Protein 4TR9 (pdb70)

Organism: Plasmodium falciparum (isolate 3D7) (NCBI:txid36329)

CATH classification: 3.20.20.70

Nearest PDB structures (foldseek):
  4tr9-assembly1_B  TM=1.002E+00  e=2.746E-67  Plasmodium falciparum 3D7
  5tkl-assembly1_A  TM=9.880E-01  e=1.900E-52  Toxoplasma gondii
  3kx6-assembly1_B  TM=9.962E-01  e=9.105E-51  Babesia bovis
  3kx6-assembly1_C  TM=9.950E-01  e=6.477E-50  Babesia bovis
  3kx6-assembly1_D  TM=9.933E-01  e=1.117E-49  Babesia bovis

B-factor: mean 52.91, std 16.56, range [21.65, 172.97]

Structure (mmCIF, N/CA/C/O backbone):
data_4TR9
#
_entry.id   4TR9
#
_cell.length_a   69.896
_cell.length_b   139.557
_cell.length_c   142.099
_cell.angle_alpha   90.00
_cell.angle_beta   90.00
_cell.angle_gamma   90.00
#
_symmetry.space_group_name_H-M   'P 21 21 21'
#
loop_
_entity.id
_entity.type
_entity.pdbx_description
1 polymer 'Fructose-bisphosphate aldolase'
2 polymer ALA-ALA-SER-LEU-TYR-GLU-LYS-LYS-ALA-ALA
3 polymer ALA-ALA-ALA-SER-LEU-TYR-GLU-LYS-LYS-ALA-ALA
4 polymer ASP-TRP-ASN
5 non-polymer "N'-[(E)-(2,4-dichlorophenyl)methylidene]-3,4-dihydroxybenzohydrazide"
6 water water
#
loop_
_atom_site.group_PDB
_atom_site.id
_atom_site.type_symbol
_atom_site.label_atom_id
_atom_site.label_alt_id
_atom_site.label_comp_id
_atom_site.label_asym_id
_atom_site.label_entity_id
_atom_site.label_seq_id
_atom_site.pdbx_PDB_ins_code
_atom_site.Cartn_x
_atom_site.Cartn_y
_atom_site.Cartn_z
_atom_site.occupancy
_atom_site.B_iso_or_equiv
_atom_site.auth_seq_id
_atom_site.auth_comp_id
_atom_site.auth_asym_id
_atom_site.auth_atom_id
_atom_site.pdbx_PDB_model_num
ATOM 1 N N . GLU A 1 6 ? 33.241 -1.968 38.963 1.00 63.44 5 GLU A N 1
ATOM 2 C CA . GLU A 1 6 ? 31.864 -2.181 38.535 1.00 64.49 5 GLU A CA 1
ATOM 3 C C . GLU A 1 6 ? 30.897 -1.811 39.657 1.00 64.22 5 GLU A C 1
ATOM 4 O O . GLU A 1 6 ? 31.195 -2.014 40.834 1.00 63.78 5 GLU A O 1
ATOM 10 N N . TYR A 1 7 ? 29.739 -1.270 39.286 1.00 60.46 6 TYR A N 1
ATOM 11 C CA . TYR A 1 7 ? 28.800 -0.714 40.258 1.00 59.25 6 TYR A CA 1
ATOM 12 C C . TYR A 1 7 ? 28.149 -1.778 41.147 1.00 60.13 6 TYR A C 1
ATOM 13 O O . TYR A 1 7 ? 27.639 -1.463 42.223 1.00 65.83 6 TYR A O 1
ATOM 22 N N . MET A 1 8 ? 28.166 -3.027 40.687 1.00 65.72 7 MET A N 1
ATOM 23 C CA . MET A 1 8 ? 27.666 -4.171 41.458 1.00 60.07 7 MET A CA 1
ATOM 24 C C . MET A 1 8 ? 26.179 -4.083 41.811 1.00 53.22 7 MET A C 1
ATOM 25 O O . MET A 1 8 ? 25.392 -4.930 41.389 1.00 50.76 7 MET A O 1
ATOM 30 N N . 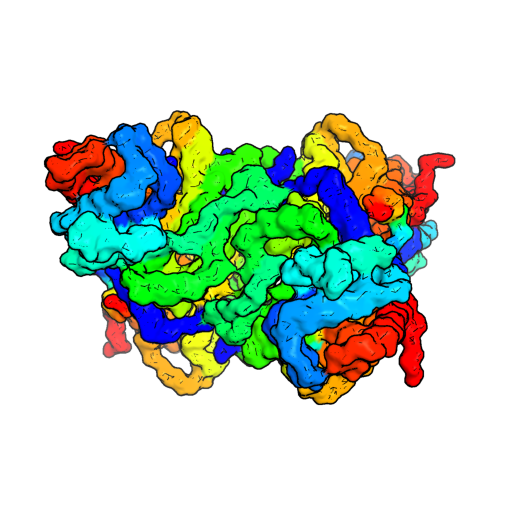ASN A 1 9 ? 25.791 -3.072 42.585 1.00 58.99 8 ASN A N 1
ATOM 31 C CA . ASN A 1 9 ? 24.394 -2.933 42.992 1.00 57.78 8 ASN A CA 1
ATOM 32 C C . ASN A 1 9 ? 23.507 -2.453 41.846 1.00 56.55 8 ASN A C 1
ATOM 33 O O . ASN A 1 9 ? 22.881 -1.395 41.923 1.00 53.95 8 ASN A O 1
ATOM 38 N N . ALA A 1 10 ? 23.463 -3.250 40.785 1.00 58.94 9 ALA A N 1
ATOM 39 C CA . ALA A 1 10 ? 22.648 -2.964 39.614 1.00 50.52 9 ALA A CA 1
ATOM 40 C C . ALA A 1 10 ? 22.546 -4.230 38.779 1.00 44.73 9 ALA A C 1
ATOM 41 O O . ALA A 1 10 ? 23.506 -4.997 38.705 1.00 46.36 9 ALA A O 1
ATOM 43 N N . PRO A 1 11 ? 21.376 -4.462 38.161 1.00 43.90 10 PRO A N 1
ATOM 44 C CA . PRO A 1 11 ? 21.150 -5.639 37.314 1.00 44.15 10 PRO A CA 1
ATOM 45 C C . PRO A 1 11 ? 22.243 -5.816 36.262 1.00 46.37 10 PRO A C 1
ATOM 46 O O . PRO A 1 11 ? 22.480 -4.911 35.461 1.00 51.69 10 PRO A O 1
ATOM 50 N N . LYS A 1 12 ? 22.899 -6.972 36.280 1.00 51.27 11 LYS A N 1
ATOM 51 C CA A LYS A 1 12 ? 24.008 -7.249 35.375 0.55 53.15 11 LYS A CA 1
ATOM 52 C CA B LYS A 1 12 ? 24.007 -7.241 35.370 0.45 53.11 11 LYS A CA 1
ATOM 53 C C . LYS A 1 12 ? 23.555 -7.261 33.915 1.00 53.52 11 LYS A C 1
ATOM 54 O O . LYS A 1 12 ? 22.396 -7.549 33.616 1.00 49.40 11 LYS A O 1
ATOM 65 N N . LYS A 1 13 ? 24.479 -6.948 33.013 1.00 55.82 12 LYS A N 1
ATOM 66 C CA . LYS A 1 13 ? 24.178 -6.893 31.587 1.00 49.52 12 LYS A CA 1
ATOM 67 C C . LYS A 1 13 ? 23.933 -8.274 30.988 1.00 47.45 12 LYS A C 1
ATOM 68 O O . LYS A 1 13 ? 24.374 -9.290 31.526 1.00 44.72 12 LYS A O 1
ATOM 74 N N . LEU A 1 14 ? 23.220 -8.292 29.867 1.00 52.88 13 LEU A N 1
ATOM 75 C CA . LEU A 1 14 ? 22.972 -9.516 29.120 1.00 46.71 13 LEU A CA 1
ATOM 76 C C . LEU A 1 14 ? 24.144 -9.796 28.187 1.00 45.50 13 LEU A C 1
ATOM 77 O O . LEU A 1 14 ? 24.809 -8.863 27.733 1.00 55.47 13 LEU A O 1
ATOM 82 N N . PRO A 1 15 ? 24.412 -11.082 27.905 1.00 46.92 14 PRO A N 1
ATOM 83 C CA . PRO A 1 15 ? 25.450 -11.440 26.931 1.00 52.21 14 PRO A CA 1
ATOM 84 C C . PRO A 1 15 ? 25.180 -10.808 25.567 1.00 53.13 14 PRO A C 1
ATOM 85 O O . PRO A 1 15 ? 24.028 -10.753 25.138 1.00 50.22 14 PRO A O 1
ATOM 89 N N . ALA A 1 16 ? 26.237 -10.335 24.911 1.00 51.27 15 ALA A N 1
ATOM 90 C CA . ALA A 1 16 ? 26.119 -9.561 23.677 1.00 53.72 15 ALA A CA 1
ATOM 91 C C . ALA A 1 16 ? 25.320 -10.283 22.596 1.00 54.26 15 ALA A C 1
ATOM 92 O O . ALA A 1 16 ? 24.459 -9.687 21.953 1.00 54.43 15 ALA A O 1
ATOM 94 N N . ASP A 1 17 ? 25.607 -11.566 22.404 1.00 57.61 16 ASP A N 1
ATOM 95 C CA . ASP A 1 17 ? 24.921 -12.364 21.392 1.00 59.11 16 ASP A CA 1
ATOM 96 C C . ASP A 1 17 ? 23.424 -12.478 21.664 1.00 52.54 16 ASP A C 1
ATOM 97 O O . ASP A 1 17 ? 22.608 -12.339 20.752 1.00 54.47 16 ASP A O 1
ATOM 102 N N . VAL A 1 18 ? 23.071 -12.735 22.919 1.00 56.93 17 VAL A N 1
ATOM 103 C CA . VAL A 1 18 ? 21.673 -12.879 23.305 1.00 54.06 17 VAL A CA 1
ATOM 104 C C . VAL A 1 18 ? 20.917 -11.567 23.135 1.00 47.12 17 VAL A C 1
ATOM 105 O O . VAL A 1 18 ? 19.858 -11.529 22.510 1.00 42.58 17 VAL A O 1
ATOM 109 N N . ALA A 1 19 ? 21.474 -10.492 23.684 1.00 43.33 18 ALA A N 1
ATOM 110 C CA . ALA A 1 19 ? 20.855 -9.173 23.597 1.00 44.98 18 ALA A CA 1
ATOM 111 C C . ALA A 1 19 ? 20.718 -8.709 22.150 1.00 46.90 18 ALA A C 1
ATOM 112 O O . ALA A 1 19 ? 19.791 -7.973 21.810 1.00 44.57 18 ALA A O 1
ATOM 114 N N . GLU A 1 20 ? 21.643 -9.145 21.302 1.00 43.05 19 GLU A N 1
ATOM 115 C CA . GLU A 1 20 ? 21.635 -8.759 19.896 1.00 45.17 19 GLU A CA 1
ATOM 116 C C . GLU A 1 20 ? 20.487 -9.430 19.148 1.00 38.50 19 GLU A C 1
ATOM 117 O O . GLU A 1 20 ? 19.797 -8.792 18.354 1.00 37.98 19 GLU A O 1
ATOM 123 N N . GLU A 1 21 ? 20.285 -10.717 19.412 1.00 47.35 20 GLU A N 1
ATOM 124 C CA . GLU A 1 21 ? 19.220 -11.476 18.767 1.00 47.43 20 GLU A CA 1
ATOM 125 C C . GLU A 1 21 ? 17.843 -10.984 19.202 1.00 45.62 20 GLU A C 1
ATOM 126 O O . GLU A 1 21 ? 16.921 -10.888 18.391 1.00 43.45 20 GLU A O 1
ATOM 132 N N . LEU A 1 22 ? 17.712 -10.674 20.488 1.00 48.05 21 LEU A N 1
ATOM 133 C CA . LEU A 1 22 ? 16.446 -10.214 21.046 1.00 42.87 21 LEU A CA 1
ATOM 134 C C . LEU A 1 22 ? 16.020 -8.877 20.450 1.00 45.60 21 LEU A C 1
ATOM 135 O O . LEU A 1 22 ? 14.833 -8.639 20.224 1.00 43.74 21 LEU A O 1
ATOM 140 N N . ALA A 1 23 ? 16.994 -8.010 20.198 1.00 37.71 22 ALA A N 1
ATOM 141 C CA . ALA A 1 23 ? 16.726 -6.701 19.614 1.00 42.92 22 ALA A CA 1
ATOM 142 C C . ALA A 1 23 ? 16.265 -6.832 18.167 1.00 44.75 22 ALA A C 1
ATOM 143 O O . ALA A 1 23 ? 15.420 -6.066 17.702 1.00 43.72 22 ALA A O 1
ATOM 145 N N . THR A 1 24 ? 16.828 -7.807 17.459 1.00 42.94 23 THR A N 1
ATOM 146 C CA . THR A 1 24 ? 16.468 -8.056 16.068 1.00 41.61 23 THR A CA 1
ATOM 147 C C . THR A 1 24 ? 15.037 -8.569 15.954 1.00 43.93 23 THR A C 1
ATOM 148 O O . THR A 1 24 ? 14.252 -8.070 15.147 1.00 45.30 23 THR A O 1
ATOM 152 N N . THR A 1 25 ? 14.707 -9.565 16.771 1.00 48.49 24 THR A N 1
ATOM 153 C CA . THR A 1 25 ? 13.381 -10.173 16.760 1.00 43.32 24 THR A CA 1
ATOM 154 C C . THR A 1 25 ? 12.301 -9.173 17.165 1.00 38.85 24 THR A C 1
ATOM 155 O O . THR A 1 25 ? 11.216 -9.148 16.583 1.00 39.24 24 THR A O 1
ATOM 159 N N . ALA A 1 26 ? 12.609 -8.347 18.160 1.00 40.11 25 ALA A N 1
ATOM 160 C CA . ALA A 1 26 ? 11.661 -7.358 18.663 1.00 38.09 25 ALA A CA 1
ATOM 161 C C . ALA A 1 26 ? 11.295 -6.327 17.598 1.00 39.77 25 ALA A C 1
ATOM 162 O O . ALA A 1 26 ? 10.124 -5.989 17.429 1.00 39.69 25 ALA A O 1
ATOM 164 N N . GLN A 1 27 ? 12.300 -5.831 16.885 1.00 34.26 26 GLN A N 1
ATOM 165 C CA . GLN A 1 27 ? 12.079 -4.840 15.837 1.00 39.53 26 GLN A CA 1
ATOM 166 C C . GLN A 1 27 ? 11.400 -5.469 14.624 1.00 42.57 26 GLN A C 1
ATOM 167 O O . GLN A 1 27 ? 10.610 -4.823 13.936 1.00 55.22 26 GLN A O 1
ATOM 173 N N . LYS A 1 28 ? 11.708 -6.738 14.377 1.00 48.03 27 LYS A N 1
ATOM 174 C CA . LYS A 1 28 ? 11.164 -7.457 13.231 1.00 45.77 27 LYS A CA 1
ATOM 175 C C . LYS A 1 28 ? 9.682 -7.775 13.422 1.00 42.45 27 LYS A C 1
ATOM 176 O O . LYS A 1 28 ? 8.920 -7.825 12.456 1.00 45.50 27 LYS A O 1
ATOM 182 N N . LEU A 1 29 ? 9.278 -7.982 14.672 1.00 45.52 28 LEU A N 1
ATOM 183 C CA . LEU A 1 29 ? 7.878 -8.244 14.991 1.00 41.15 28 LEU A CA 1
ATOM 184 C C . LEU A 1 29 ? 7.020 -7.000 14.784 1.00 40.58 28 LEU A C 1
ATOM 185 O O . LEU A 1 29 ? 5.820 -7.098 14.528 1.00 36.70 28 LEU A O 1
ATOM 190 N N . VAL A 1 30 ? 7.639 -5.830 14.900 1.00 42.23 29 VAL A N 1
ATOM 191 C CA . VAL A 1 30 ? 6.937 -4.572 14.683 1.00 41.81 29 VAL A CA 1
ATOM 192 C C . VAL A 1 30 ? 7.414 -3.905 13.396 1.00 46.63 29 VAL A C 1
ATOM 193 O O . VAL A 1 30 ? 7.457 -2.677 13.297 1.00 46.13 29 VAL A O 1
ATOM 197 N N . GLN A 1 31 ? 7.768 -4.728 12.412 1.00 53.60 30 GLN A N 1
ATOM 198 C CA . GLN A 1 31 ? 8.212 -4.239 11.110 1.00 49.37 30 GLN A CA 1
ATOM 199 C C . GLN A 1 31 ? 7.110 -3.411 10.455 1.00 49.70 30 GLN A C 1
ATOM 200 O O . GLN A 1 31 ? 5.928 -3.614 10.734 1.00 43.71 30 GLN A O 1
ATOM 206 N N . ALA A 1 32 ? 7.508 -2.481 9.590 1.00 50.95 31 ALA A N 1
ATOM 207 C CA . ALA A 1 32 ? 6.588 -1.522 8.983 1.00 48.10 31 ALA A CA 1
ATOM 208 C C . ALA A 1 32 ? 5.388 -2.185 8.310 1.00 38.28 31 ALA A C 1
ATOM 209 O O . ALA A 1 32 ? 5.539 -2.954 7.361 1.00 44.70 31 ALA A O 1
ATOM 211 N N . GLY A 1 33 ? 4.198 -1.882 8.818 1.00 41.79 32 GLY A N 1
ATOM 212 C CA . GLY A 1 33 ? 2.964 -2.368 8.231 1.00 39.16 32 GLY A CA 1
ATOM 213 C C . GLY A 1 33 ? 2.532 -3.743 8.701 1.00 39.99 32 GLY A C 1
ATOM 214 O O . GLY A 1 33 ? 1.461 -4.221 8.328 1.00 44.18 32 GLY A O 1
ATOM 215 N N . LYS A 1 34 ? 3.357 -4.385 9.521 1.00 42.81 33 LYS A N 1
ATOM 216 C CA A LYS A 1 34 ? 3.047 -5.723 10.008 0.67 43.34 33 LYS A CA 1
ATOM 217 C CA B LYS A 1 34 ? 3.056 -5.725 10.011 0.33 43.31 33 LYS A CA 1
ATOM 218 C C . LYS A 1 34 ? 2.616 -5.705 11.472 1.00 39.64 33 LYS A C 1
ATOM 219 O O . LYS A 1 34 ? 2.915 -4.765 12.208 1.00 39.10 33 LYS A O 1
ATOM 230 N N . GLY A 1 35 ? 1.904 -6.751 11.882 1.00 45.99 34 GLY A N 1
ATOM 231 C CA . GLY A 1 35 ? 1.433 -6.875 13.249 1.00 39.44 34 GLY A CA 1
ATOM 232 C C . GLY A 1 35 ? 1.512 -8.306 13.745 1.00 40.93 34 GLY A C 1
ATOM 233 O O . GLY A 1 35 ? 2.091 -9.168 13.083 1.00 40.36 34 GLY A O 1
ATOM 234 N N . ILE A 1 36 ? 0.924 -8.563 14.909 1.00 36.39 35 ILE A N 1
ATOM 235 C CA . ILE A 1 36 ? 0.970 -9.891 15.511 1.00 34.49 35 ILE A CA 1
ATOM 236 C C . ILE A 1 36 ? -0.417 -10.524 15.590 1.00 34.47 35 ILE A C 1
ATOM 237 O O . ILE A 1 36 ? -1.384 -9.877 15.992 1.00 34.11 35 ILE A O 1
ATOM 242 N N . LEU A 1 37 ? -0.509 -11.790 15.197 1.00 33.80 36 LEU A N 1
ATOM 243 C CA . LEU A 1 37 ? -1.756 -12.540 15.295 1.00 38.49 36 LEU A CA 1
ATOM 244 C C . LEU A 1 37 ? -1.821 -13.321 16.604 1.00 38.62 36 LEU A C 1
ATOM 245 O O . LEU A 1 37 ? -1.000 -14.204 16.851 1.00 36.93 36 LEU A O 1
ATOM 250 N N . ALA A 1 38 ? -2.801 -12.992 17.438 1.00 39.43 37 ALA A N 1
ATOM 251 C CA . ALA A 1 38 ? -2.965 -13.661 18.723 1.00 47.39 37 ALA A CA 1
ATOM 252 C C . ALA A 1 38 ? -3.869 -14.883 18.599 1.00 48.33 37 ALA A C 1
ATOM 253 O O . ALA A 1 38 ? -5.088 -14.780 18.732 1.00 53.59 37 ALA A O 1
ATOM 255 N N . ALA A 1 39 ? -3.264 -16.038 18.345 1.00 44.83 38 ALA A N 1
ATOM 256 C CA . ALA A 1 39 ? -4.014 -17.282 18.218 1.00 51.05 38 ALA A CA 1
ATOM 257 C C . ALA A 1 39 ? -3.606 -18.278 19.298 1.00 53.25 38 ALA A C 1
ATOM 258 O O . ALA A 1 39 ? -3.453 -19.470 19.030 1.00 51.11 38 ALA A O 1
ATOM 260 N N . ASP A 1 40 ? -3.431 -17.781 20.518 1.00 48.18 39 ASP A N 1
ATOM 261 C CA . ASP A 1 40 ? -2.999 -18.617 21.631 1.00 57.29 39 ASP A CA 1
ATOM 262 C C . ASP A 1 40 ? -4.114 -18.837 22.648 1.00 58.58 39 ASP A C 1
ATOM 263 O O . ASP A 1 40 ? -3.888 -18.761 23.855 1.00 62.54 39 ASP A O 1
ATOM 268 N N . GLU A 1 41 ? -5.316 -19.114 22.154 1.00 57.58 40 GLU A N 1
ATOM 269 C CA . GLU A 1 41 ? -6.454 -19.386 23.023 1.00 58.57 40 GLU A CA 1
ATOM 270 C C . GLU A 1 41 ? -6.309 -20.749 23.690 1.00 67.37 40 GLU A C 1
ATOM 271 O O . GLU A 1 41 ? -5.916 -21.723 23.048 1.00 66.31 40 GLU A O 1
ATOM 277 N N . SER A 1 42 ? -6.627 -20.814 24.979 1.00 64.70 41 SER A N 1
ATOM 278 C CA . SER A 1 42 ? -6.574 -22.074 25.711 1.00 66.95 41 SER A CA 1
ATOM 279 C C . SER A 1 42 ? -7.722 -22.985 25.287 1.00 68.45 41 SER A C 1
ATOM 280 O O . SER A 1 42 ? -8.556 -22.603 24.466 1.00 65.24 41 SER A O 1
ATOM 283 N N . THR A 1 43 ? -7.759 -24.188 25.852 1.00 60.75 42 THR A N 1
ATOM 284 C CA . THR A 1 43 ? -8.777 -25.170 25.498 1.00 62.60 42 THR A CA 1
ATOM 285 C C . THR A 1 43 ? -10.181 -24.676 25.839 1.00 69.29 42 THR A C 1
ATOM 286 O O . THR A 1 43 ? -11.097 -24.775 25.023 1.00 68.75 42 THR A O 1
ATOM 290 N N . GLN A 1 44 ? -10.343 -24.140 27.044 1.00 67.26 43 GLN A N 1
ATOM 291 C CA . GLN A 1 44 ? -11.637 -23.628 27.480 1.00 77.31 43 GLN A CA 1
ATOM 292 C C . GLN A 1 44 ? -11.962 -22.297 26.806 1.00 71.80 43 GLN A C 1
ATOM 293 O O . GLN A 1 44 ? -13.125 -21.905 26.717 1.00 73.27 43 GLN A O 1
ATOM 299 N N . THR A 1 45 ? -10.928 -21.608 26.332 1.00 79.25 44 THR A N 1
ATOM 300 C CA . THR A 1 45 ? -11.106 -20.325 25.660 1.00 69.68 44 THR A CA 1
ATOM 301 C C . THR A 1 45 ? -11.550 -20.523 24.215 1.00 66.85 44 THR A C 1
ATOM 302 O O . THR A 1 45 ? -12.487 -19.875 23.748 1.00 67.47 44 THR A O 1
ATOM 306 N N . ILE A 1 46 ? -10.873 -21.427 23.513 1.00 66.66 45 ILE A N 1
ATOM 307 C CA . ILE A 1 46 ? -11.199 -21.719 22.123 1.00 62.63 45 ILE A CA 1
ATOM 308 C C . ILE A 1 46 ? -12.518 -22.485 22.035 1.00 69.27 45 ILE A C 1
ATOM 309 O O . ILE A 1 46 ? -13.148 -22.540 20.979 1.00 67.39 45 ILE A O 1
ATOM 314 N N . LYS A 1 47 ? -12.935 -23.065 23.157 1.00 59.81 46 LYS A N 1
ATOM 315 C CA . LYS A 1 47 ? -14.194 -23.797 23.223 1.00 69.33 46 LYS A CA 1
ATOM 316 C C . LYS A 1 47 ? -15.379 -22.863 23.018 1.00 67.59 46 LYS A C 1
ATOM 317 O O . LYS A 1 47 ? -16.286 -23.157 22.240 1.00 70.00 46 LYS A O 1
ATOM 323 N N . LYS A 1 48 ? -15.359 -21.733 23.718 1.00 72.81 47 LYS A N 1
ATOM 324 C CA . LYS A 1 48 ? -16.440 -20.758 23.640 1.00 76.15 47 LYS A CA 1
ATOM 325 C C . LYS A 1 48 ? -16.538 -20.137 22.249 1.00 68.62 47 LYS A C 1
ATOM 326 O O . LYS A 1 48 ? -17.559 -19.551 21.892 1.00 70.83 47 LYS A O 1
ATOM 332 N N . ARG A 1 49 ? -15.469 -20.267 21.469 1.00 79.39 48 ARG A N 1
ATOM 333 C CA . ARG A 1 49 ? -15.466 -19.795 20.090 1.00 71.61 48 ARG A CA 1
ATOM 334 C C . ARG A 1 49 ? -16.162 -20.800 19.180 1.00 71.06 48 ARG A C 1
ATOM 335 O O . ARG A 1 49 ? -16.981 -20.427 18.341 1.00 74.89 48 ARG A O 1
ATOM 343 N N . PHE A 1 50 ? -15.835 -22.077 19.354 1.00 63.13 49 PHE A N 1
ATOM 344 C CA . PHE A 1 50 ? -16.439 -23.135 18.554 1.00 66.51 49 PHE A CA 1
ATOM 345 C C . PHE A 1 50 ? -17.925 -23.289 18.866 1.00 74.83 49 PHE A C 1
ATOM 346 O O . PHE A 1 50 ? -18.707 -23.705 18.011 1.00 73.74 49 PHE A O 1
ATOM 354 N N . ASP A 1 51 ? -18.308 -22.948 20.093 1.00 66.26 50 ASP A N 1
ATOM 355 C CA . ASP A 1 51 ? -19.702 -23.041 20.515 1.00 72.64 50 ASP A CA 1
ATOM 356 C C . ASP A 1 51 ? -20.578 -22.022 19.794 1.00 71.84 50 ASP A C 1
ATOM 357 O O . ASP A 1 51 ? -21.741 -22.293 19.496 1.00 76.90 50 ASP A O 1
ATOM 362 N N . ASN A 1 52 ? -20.014 -20.850 19.517 1.00 78.06 51 ASN A N 1
ATOM 363 C CA . ASN A 1 52 ? -20.750 -19.782 18.849 1.00 78.24 51 ASN A CA 1
ATOM 364 C C . ASN A 1 52 ? -21.096 -20.132 17.406 1.00 75.38 51 ASN A C 1
ATOM 365 O O . ASN A 1 52 ? -22.159 -19.763 16.907 1.00 76.97 51 ASN A O 1
ATOM 370 N N . ILE A 1 53 ? -20.193 -20.843 16.739 1.00 79.05 52 ILE A N 1
ATOM 371 C CA . ILE A 1 53 ? -20.425 -21.268 15.364 1.00 74.90 52 ILE A CA 1
ATOM 372 C C . ILE A 1 53 ? -20.946 -22.699 15.317 1.00 79.01 52 ILE A C 1
ATOM 373 O O . ILE A 1 53 ? -20.966 -23.325 14.257 1.00 77.18 52 ILE A O 1
ATOM 378 N N . LYS A 1 54 ? -21.367 -23.201 16.477 1.00 68.36 53 LYS A N 1
ATOM 379 C CA . LYS A 1 54 ? -21.903 -24.555 16.608 1.00 72.40 53 LYS A CA 1
ATOM 380 C C . LYS A 1 54 ? -20.914 -25.591 16.085 1.00 71.90 53 LYS A C 1
ATOM 381 O O . LYS A 1 54 ? -21.111 -26.177 15.021 1.00 80.32 53 LYS A O 1
ATOM 387 N N . LEU A 1 55 ? -19.850 -25.805 16.849 1.00 79.92 54 LEU A N 1
ATOM 388 C CA . LEU A 1 55 ? -18.786 -26.717 16.457 1.00 73.67 54 LEU A CA 1
ATOM 389 C C . LEU A 1 55 ? -18.219 -27.421 17.683 1.00 78.74 54 LEU A C 1
ATOM 390 O O . LEU A 1 55 ? -17.980 -26.791 18.713 1.00 84.95 54 LEU A O 1
ATOM 395 N N . GLU A 1 56 ? -18.009 -28.728 17.572 1.00 75.17 55 GLU A N 1
ATOM 396 C CA . GLU A 1 56 ? -17.479 -29.507 18.685 1.00 78.18 55 GLU A CA 1
ATOM 397 C C . GLU A 1 56 ? -16.003 -29.188 18.916 1.00 73.06 55 GLU A C 1
ATOM 398 O O . GLU A 1 56 ? -15.228 -29.059 17.967 1.00 66.61 55 GLU A O 1
ATOM 404 N N . ASN A 1 57 ? -15.622 -29.050 20.182 1.00 76.34 56 ASN A N 1
ATOM 405 C CA . ASN A 1 57 ? -14.249 -28.702 20.533 1.00 69.47 56 ASN A CA 1
ATOM 406 C C . ASN A 1 57 ? -13.352 -29.931 20.631 1.00 69.26 56 ASN A C 1
ATOM 407 O O . ASN A 1 57 ? -13.028 -30.392 21.726 1.00 72.39 56 ASN A O 1
ATOM 412 N N . THR A 1 58 ? -12.956 -30.458 19.478 1.00 67.57 57 THR A N 1
ATOM 413 C CA . THR A 1 58 ? -12.057 -31.604 19.428 1.00 65.00 57 THR A CA 1
ATOM 414 C C . THR A 1 58 ? -10.640 -31.155 19.093 1.00 62.86 57 THR A C 1
ATOM 415 O O . THR A 1 58 ? -10.417 -29.999 18.735 1.00 58.78 57 THR A O 1
ATOM 419 N N . ILE A 1 59 ? -9.685 -32.070 19.211 1.00 69.37 58 ILE A N 1
ATOM 420 C CA . ILE A 1 59 ? -8.298 -31.759 18.891 1.00 64.54 58 ILE A CA 1
ATOM 421 C C . ILE A 1 59 ? -8.127 -31.635 17.377 1.00 61.62 58 ILE A C 1
ATOM 422 O O . ILE A 1 59 ? -7.247 -30.920 16.896 1.00 58.78 58 ILE A O 1
ATOM 427 N N . GLU A 1 60 ? -8.990 -32.317 16.629 1.00 66.94 59 GLU A N 1
ATOM 428 C CA . GLU A 1 60 ? -8.960 -32.245 15.173 1.00 66.27 59 GLU A CA 1
ATOM 429 C C . GLU A 1 60 ? -9.425 -30.878 14.687 1.00 59.73 59 GLU A C 1
ATOM 430 O O . GLU A 1 60 ? -8.864 -30.324 13.743 1.00 56.42 59 GLU A O 1
ATOM 436 N N . ASN A 1 61 ? -10.451 -30.338 15.336 1.00 63.44 60 ASN A N 1
ATOM 437 C CA . ASN A 1 61 ? -10.995 -29.039 14.958 1.00 59.36 60 ASN A CA 1
ATOM 438 C C . ASN A 1 61 ? -10.062 -27.890 15.324 1.00 52.50 60 ASN A C 1
ATOM 439 O O . ASN A 1 61 ? -9.932 -26.926 14.569 1.00 51.33 60 ASN A O 1
ATOM 444 N N . ARG A 1 62 ? -9.419 -27.992 16.483 1.00 53.03 61 ARG A N 1
ATOM 445 C CA . ARG A 1 62 ? -8.453 -26.985 16.904 1.00 54.68 61 ARG A CA 1
ATOM 446 C C . ARG A 1 62 ? -7.269 -26.961 15.946 1.00 48.66 61 ARG A C 1
ATOM 447 O O . ARG A 1 62 ? -6.782 -25.895 15.571 1.00 41.35 61 ARG A O 1
ATOM 455 N N . ALA A 1 63 ? -6.817 -28.145 15.549 1.00 56.40 62 ALA A N 1
ATOM 456 C CA . ALA A 1 63 ? -5.737 -28.261 14.579 1.00 58.77 62 ALA A CA 1
ATOM 457 C C . ALA A 1 63 ? -6.177 -27.718 13.223 1.00 55.34 62 ALA A C 1
ATOM 458 O O . ALA A 1 63 ? -5.440 -26.977 12.575 1.00 50.09 62 ALA A O 1
ATOM 460 N N . SER A 1 64 ? -7.386 -28.085 12.808 1.00 60.72 63 SER A N 1
ATOM 461 C CA . SER A 1 64 ? -7.926 -27.654 11.522 1.00 53.18 63 SER A CA 1
ATOM 462 C C . SER A 1 64 ? -8.082 -26.138 11.453 1.00 48.42 63 SER A C 1
ATOM 463 O O . SER A 1 64 ? -7.787 -25.522 10.428 1.00 44.25 63 SER A O 1
ATOM 466 N N . TYR A 1 65 ? -8.543 -25.541 12.546 1.00 52.89 64 TYR A N 1
ATOM 467 C CA . TYR A 1 65 ? -8.778 -24.103 12.576 1.00 47.55 64 TYR A CA 1
ATOM 468 C C . TYR A 1 65 ? -7.477 -23.313 12.519 1.00 45.72 64 TYR A C 1
ATOM 469 O O . TYR A 1 65 ? -7.358 -22.357 11.753 1.00 43.61 64 TYR A O 1
ATOM 478 N N . ARG A 1 66 ? -6.506 -23.709 13.334 1.00 47.90 65 ARG A N 1
ATOM 479 C CA A ARG A 1 66 ? -5.221 -23.023 13.355 0.36 44.93 65 ARG A CA 1
ATOM 480 C CA B ARG A 1 66 ? -5.210 -23.040 13.361 0.64 44.97 65 ARG A CA 1
ATOM 481 C C . ARG A 1 66 ? -4.449 -23.283 12.063 1.00 45.19 65 ARG A C 1
ATOM 482 O O . ARG A 1 66 ? -3.589 -22.494 11.677 1.00 45.82 65 ARG A O 1
ATOM 497 N N . ASP A 1 67 ? -4.773 -24.384 11.391 1.00 52.71 66 ASP A N 1
ATOM 498 C CA . ASP A 1 67 ? -4.187 -24.684 10.090 1.00 50.01 66 ASP A CA 1
ATOM 499 C C . ASP A 1 67 ? -4.731 -23.716 9.048 1.00 42.74 66 ASP A C 1
ATOM 500 O O . ASP A 1 67 ? -4.022 -23.307 8.129 1.00 44.42 66 ASP A O 1
ATOM 505 N N . LEU A 1 68 ? -6.001 -23.355 9.204 1.00 42.80 67 LEU A N 1
ATOM 506 C CA . LEU A 1 68 ? -6.654 -22.408 8.311 1.00 43.58 67 LEU A CA 1
ATOM 507 C C . LEU A 1 68 ? -6.010 -21.033 8.425 1.00 47.17 67 LEU A C 1
ATOM 508 O O . LEU A 1 68 ? -5.833 -20.332 7.429 1.00 44.61 67 LEU A O 1
ATOM 513 N N . LEU A 1 69 ? -5.662 -20.655 9.650 1.00 44.31 68 LEU A N 1
ATOM 514 C CA . LEU A 1 69 ? -5.056 -19.356 9.909 1.00 40.45 68 LEU A CA 1
ATOM 515 C C . LEU A 1 69 ? -3.624 -19.291 9.393 1.00 43.29 68 LEU A C 1
ATOM 516 O O . LEU A 1 69 ? -3.270 -18.398 8.625 1.00 44.66 68 LEU A O 1
ATOM 521 N N . PHE A 1 70 ? -2.805 -20.250 9.813 1.00 42.92 69 PHE A N 1
ATOM 522 C CA . PHE A 1 70 ? -1.375 -20.210 9.529 1.00 42.28 69 PHE A CA 1
ATOM 523 C C . PHE A 1 70 ? -1.065 -20.676 8.111 1.00 43.88 69 PHE A C 1
ATOM 524 O O . PHE A 1 70 ? 0.003 -20.384 7.573 1.00 47.58 69 PHE A O 1
ATOM 532 N N . GLY A 1 71 ? -2.004 -21.397 7.508 1.00 47.35 70 GLY A N 1
ATOM 533 C CA . GLY A 1 71 ? -1.826 -21.899 6.158 1.00 49.72 70 GLY A CA 1
ATOM 534 C C . GLY A 1 71 ? -2.303 -20.917 5.106 1.00 51.42 70 GLY A C 1
ATOM 535 O O . GLY A 1 71 ? -2.351 -21.240 3.920 1.00 55.16 70 GLY A O 1
ATOM 536 N N . THR A 1 72 ? -2.656 -19.713 5.545 1.00 54.14 71 THR A N 1
ATOM 537 C CA . THR A 1 72 ? -3.143 -18.679 4.640 1.00 52.65 71 THR A CA 1
ATOM 538 C C . THR A 1 72 ? -2.015 -18.112 3.784 1.00 55.33 71 THR A C 1
ATOM 539 O O . THR A 1 72 ? -1.110 -17.449 4.291 1.00 46.71 71 THR A O 1
ATOM 543 N N . LYS A 1 73 ? -2.079 -18.377 2.483 1.00 57.29 72 LYS A N 1
ATOM 544 C CA . LYS A 1 73 ? -1.064 -17.901 1.552 1.00 56.86 72 LYS A CA 1
ATOM 545 C C . LYS A 1 73 ? -1.117 -16.384 1.402 1.00 51.67 72 LYS A C 1
ATOM 546 O O . LYS A 1 73 ? -2.103 -15.832 0.914 1.00 46.09 72 LYS A O 1
ATOM 552 N N . GLY A 1 74 ? -0.051 -15.715 1.833 1.00 49.54 73 GLY A N 1
ATOM 553 C CA . GLY A 1 74 ? 0.044 -14.272 1.717 1.00 42.85 73 GLY A CA 1
ATOM 554 C C . GLY A 1 74 ? -0.201 -13.547 3.026 1.00 48.98 73 GLY A C 1
ATOM 555 O O . GLY A 1 74 ? -0.299 -12.320 3.057 1.00 46.83 73 GLY A O 1
ATOM 556 N N . LEU A 1 75 ? -0.295 -14.308 4.112 1.00 49.65 74 LEU A N 1
ATOM 557 C CA . LEU A 1 75 ? -0.553 -13.739 5.430 1.00 40.38 74 LEU A CA 1
ATOM 558 C C . LEU A 1 75 ? 0.664 -12.984 5.958 1.00 40.91 74 LEU A C 1
ATOM 559 O O . LEU A 1 75 ? 0.535 -12.070 6.773 1.00 39.06 74 LEU A O 1
ATOM 564 N N . GLY A 1 76 ? 1.844 -13.369 5.482 1.00 36.74 75 GLY A N 1
ATOM 565 C CA . GLY A 1 76 ? 3.089 -12.787 5.951 1.00 44.09 75 GLY A CA 1
ATOM 566 C C . GLY A 1 76 ? 3.278 -11.331 5.576 1.00 50.29 75 GLY A C 1
ATOM 567 O O . GLY A 1 76 ? 4.153 -10.653 6.115 1.00 48.89 75 GLY A O 1
ATOM 568 N N . LYS A 1 77 ? 2.459 -10.847 4.648 1.00 51.68 76 LYS A N 1
ATOM 569 C CA . LYS A 1 77 ? 2.538 -9.458 4.215 1.00 48.83 76 LYS A CA 1
ATOM 570 C C . LYS A 1 77 ? 2.020 -8.517 5.298 1.00 46.06 76 LYS A C 1
ATOM 571 O O . LYS A 1 77 ? 2.453 -7.368 5.394 1.00 49.61 76 LYS A O 1
ATOM 577 N N . PHE A 1 78 ? 1.102 -9.012 6.122 1.00 51.91 77 PHE A N 1
ATOM 578 C CA . PHE A 1 78 ? 0.483 -8.185 7.153 1.00 44.03 77 PHE A CA 1
ATOM 579 C C . PHE A 1 78 ? 0.782 -8.688 8.563 1.00 42.30 77 PHE A C 1
ATOM 580 O O . PHE A 1 78 ? 0.610 -7.959 9.539 1.00 43.46 77 PHE A O 1
ATOM 588 N N . ILE A 1 79 ? 1.229 -9.935 8.666 1.00 41.00 78 ILE A N 1
ATOM 589 C CA . ILE A 1 79 ? 1.520 -10.532 9.965 1.00 38.90 78 ILE A CA 1
ATOM 590 C C . ILE A 1 79 ? 3.003 -10.857 10.115 1.00 39.65 78 ILE A C 1
ATOM 591 O O . ILE A 1 79 ? 3.577 -11.583 9.303 1.00 42.28 78 ILE A O 1
ATOM 596 N N . SER A 1 80 ? 3.618 -10.310 11.160 1.00 36.55 79 SER A N 1
ATOM 597 C CA . SER A 1 80 ? 5.035 -10.534 11.420 1.00 38.00 79 SER A CA 1
ATOM 598 C C . SER A 1 80 ? 5.241 -11.739 12.328 1.00 38.71 79 SER A C 1
ATOM 599 O O . SER A 1 80 ? 6.228 -12.464 12.203 1.00 42.34 79 SER A O 1
ATOM 602 N N . GLY A 1 81 ? 4.303 -11.945 13.245 1.00 35.59 80 GLY A N 1
ATOM 603 C CA . GLY A 1 81 ? 4.396 -13.039 14.190 1.00 28.68 80 GLY A CA 1
ATOM 604 C C . GLY A 1 81 ? 3.042 -13.541 14.646 1.00 33.97 80 GLY A C 1
ATOM 605 O O . GLY A 1 81 ? 2.054 -12.808 14.620 1.00 32.57 80 GLY A O 1
ATOM 606 N N . ALA A 1 82 ? 2.998 -14.801 15.064 1.00 34.21 81 ALA A N 1
ATOM 607 C CA . ALA A 1 82 ? 1.766 -15.404 15.556 1.00 37.76 81 ALA A CA 1
ATOM 608 C C . ALA A 1 82 ? 2.005 -16.108 16.886 1.00 38.38 81 ALA A C 1
ATOM 609 O O . ALA A 1 82 ? 2.883 -16.963 16.998 1.00 37.88 81 ALA A O 1
ATOM 611 N N . ILE A 1 83 ? 1.220 -15.740 17.893 1.00 38.60 82 ILE A N 1
ATOM 612 C CA . ILE A 1 83 ? 1.351 -16.328 19.220 1.00 40.71 82 ILE A CA 1
ATOM 613 C C . ILE A 1 83 ? 0.564 -17.629 19.305 1.00 40.38 82 ILE A C 1
ATOM 614 O O . ILE A 1 83 ? -0.623 -17.664 18.986 1.00 42.36 82 ILE A O 1
ATOM 619 N N . LEU A 1 84 ? 1.229 -18.696 19.736 1.00 38.48 83 LEU A N 1
ATOM 620 C CA . LEU A 1 84 ? 0.598 -20.009 19.795 1.00 39.38 83 LEU A CA 1
ATOM 621 C C . LEU A 1 84 ? 0.355 -20.465 21.227 1.00 47.19 83 LEU A C 1
ATOM 622 O O . LEU A 1 84 ? 1.001 -19.990 22.162 1.00 46.45 83 LEU A O 1
ATOM 627 N N . PHE A 1 85 ? -0.586 -21.388 21.390 1.00 44.10 84 PHE A N 1
ATOM 628 C CA . PHE A 1 85 ? -0.761 -22.091 22.652 1.00 47.66 84 PHE A CA 1
ATOM 629 C C . PHE A 1 85 ? 0.219 -23.258 22.668 1.00 48.99 84 PHE A C 1
ATOM 630 O O . PHE A 1 85 ? 0.733 -23.646 21.617 1.00 44.45 84 PHE A O 1
ATOM 638 N N . GLU A 1 86 ? 0.484 -23.808 23.850 1.00 52.46 85 GLU A N 1
ATOM 639 C CA . GLU A 1 86 ? 1.450 -24.895 23.996 1.00 55.95 85 GLU A CA 1
ATOM 640 C C . GLU A 1 86 ? 1.130 -26.083 23.089 1.00 55.02 85 GLU A C 1
ATOM 641 O O . GLU A 1 86 ? 2.024 -26.658 22.469 1.00 51.11 85 GLU A O 1
ATOM 647 N N . GLU A 1 87 ? -0.149 -26.437 23.015 1.00 51.17 86 GLU A N 1
ATOM 648 C CA . GLU A 1 87 ? -0.601 -27.546 22.181 1.00 51.37 86 GLU A CA 1
ATOM 649 C C . GLU A 1 87 ? -0.290 -27.322 20.704 1.00 47.94 86 GLU A C 1
ATOM 650 O O . GLU A 1 87 ? 0.234 -28.208 20.029 1.00 50.75 86 GLU A O 1
ATOM 656 N N . THR A 1 88 ? -0.616 -26.130 20.214 1.00 56.33 87 THR A N 1
ATOM 657 C CA . THR A 1 88 ? -0.458 -25.799 18.801 1.00 51.14 87 THR A CA 1
ATOM 658 C C . THR A 1 88 ? 1.005 -25.834 18.362 1.00 49.66 87 THR A C 1
ATOM 659 O O . THR A 1 88 ? 1.313 -26.216 17.233 1.00 48.88 87 THR A O 1
ATOM 663 N N . LEU A 1 89 ? 1.899 -25.442 19.265 1.00 45.99 88 LEU A N 1
ATOM 664 C CA . LEU A 1 89 ? 3.328 -25.392 18.971 1.00 43.11 88 LEU A CA 1
ATOM 665 C C . LEU A 1 89 ? 3.883 -26.759 18.571 1.00 51.60 88 LEU A C 1
ATOM 666 O O . LEU A 1 89 ? 4.749 -26.855 17.701 1.00 53.24 88 LEU A O 1
ATOM 671 N N . PHE A 1 90 ? 3.377 -27.813 19.204 1.00 44.53 89 PHE A N 1
ATOM 672 C CA . PHE A 1 90 ? 3.832 -29.169 18.915 1.00 52.07 89 PHE A CA 1
ATOM 673 C C . PHE A 1 90 ? 2.772 -29.963 18.160 1.00 58.99 89 PHE A C 1
ATOM 674 O O . PHE A 1 90 ? 2.624 -31.168 18.369 1.00 63.32 89 PHE A O 1
ATOM 682 N N . GLN A 1 91 ? 2.039 -29.290 17.280 1.00 47.30 90 GLN A N 1
ATOM 683 C CA . GLN A 1 91 ? 0.922 -29.921 16.586 1.00 51.58 90 GLN A CA 1
ATOM 684 C C . GLN A 1 91 ? 1.132 -29.961 15.073 1.00 57.91 90 GLN A C 1
ATOM 685 O O . GLN A 1 91 ? 1.834 -29.122 14.511 1.00 56.28 90 GLN A O 1
ATOM 691 N N . LYS A 1 92 ? 0.518 -30.946 14.424 1.00 49.45 91 LYS A N 1
ATOM 692 C CA A LYS A 1 92 ? 0.612 -31.101 12.976 0.48 50.36 91 LYS A CA 1
ATOM 693 C CA B LYS A 1 92 ? 0.613 -31.086 12.976 0.52 50.44 91 LYS A CA 1
ATOM 694 C C . LYS A 1 92 ? -0.777 -31.199 12.351 1.00 51.46 91 LYS A C 1
ATOM 695 O O . LYS A 1 92 ? -1.699 -31.747 12.956 1.00 59.65 91 LYS A O 1
ATOM 706 N N . ASN A 1 93 ? -0.924 -30.667 11.139 1.00 46.20 92 ASN A N 1
ATOM 707 C CA . ASN A 1 93 ? -2.212 -30.677 10.445 1.00 56.97 92 ASN A CA 1
ATOM 708 C C . ASN A 1 93 ? -2.535 -32.012 9.773 1.00 68.83 92 ASN A C 1
ATOM 709 O O . ASN A 1 93 ? -1.986 -33.052 10.136 1.00 74.81 92 ASN A O 1
ATOM 714 N N . GLU A 1 94 ? -3.433 -31.972 8.791 1.00 55.92 93 GLU A N 1
ATOM 715 C CA . GLU A 1 94 ? -3.826 -33.170 8.053 1.00 70.44 93 GLU A CA 1
ATOM 716 C C . GLU A 1 94 ? -2.685 -33.713 7.202 1.00 69.23 93 GLU A C 1
ATOM 717 O O . GLU A 1 94 ? -2.393 -34.908 7.229 1.00 77.98 93 GLU A O 1
ATOM 723 N N . ALA A 1 95 ? -2.047 -32.825 6.446 1.00 66.88 94 ALA A N 1
ATOM 724 C CA . ALA A 1 95 ? -0.995 -33.213 5.512 1.00 70.13 94 ALA A CA 1
ATOM 725 C C . ALA A 1 95 ? 0.224 -33.791 6.223 1.00 67.95 94 ALA A C 1
ATOM 726 O O . ALA A 1 95 ? 1.035 -34.483 5.613 1.00 78.29 94 ALA A O 1
ATOM 728 N N . GLY A 1 96 ? 0.351 -33.506 7.514 1.00 66.58 95 GLY A N 1
ATOM 729 C CA . GLY A 1 96 ? 1.477 -33.993 8.287 1.00 71.00 95 GLY A CA 1
ATOM 730 C C . GLY A 1 96 ? 2.472 -32.890 8.589 1.00 59.32 95 GLY A C 1
ATOM 731 O O . GLY A 1 96 ? 3.475 -33.114 9.267 1.00 59.60 95 GLY A O 1
ATOM 732 N N . VAL A 1 97 ? 2.190 -31.694 8.082 1.00 68.93 96 VAL A N 1
ATOM 733 C CA . VAL A 1 97 ? 3.061 -30.545 8.292 1.00 62.98 96 VAL A CA 1
ATOM 734 C C . VAL A 1 97 ? 2.812 -29.894 9.649 1.00 54.34 96 VAL A C 1
ATOM 735 O O . VAL A 1 97 ? 1.675 -29.556 9.979 1.00 54.04 96 VAL A O 1
ATOM 739 N N . PRO A 1 98 ? 3.879 -29.727 10.446 1.00 58.42 97 PRO A N 1
ATOM 740 C CA . PRO A 1 98 ? 3.794 -29.006 11.720 1.00 52.13 97 PRO A CA 1
ATOM 741 C C . PRO A 1 98 ? 3.286 -27.580 11.531 1.00 43.34 97 PRO A C 1
ATOM 742 O O . PRO A 1 98 ? 3.559 -26.964 10.500 1.00 44.84 97 PRO A O 1
ATOM 746 N N . MET A 1 99 ? 2.553 -27.069 12.514 1.00 58.65 98 MET A N 1
ATOM 747 C CA . MET A 1 99 ? 2.015 -25.716 12.444 1.00 51.84 98 MET A CA 1
ATOM 748 C C . MET A 1 99 ? 3.134 -24.682 12.394 1.00 41.22 98 MET A C 1
ATOM 749 O O . MET A 1 99 ? 2.973 -23.606 11.819 1.00 36.13 98 MET A O 1
ATOM 754 N N . VAL A 1 100 ? 4.268 -25.021 12.998 1.00 46.00 99 VAL A N 1
ATOM 755 C CA . VAL A 1 100 ? 5.432 -24.143 13.009 1.00 42.81 99 VAL A CA 1
ATOM 756 C C . VAL A 1 100 ? 5.967 -23.917 11.596 1.00 54.18 99 VAL A C 1
ATOM 757 O O . VAL A 1 100 ? 6.316 -22.794 11.227 1.00 49.17 99 VAL A O 1
ATOM 761 N N . ASN A 1 101 ? 6.019 -24.987 10.807 1.00 43.95 100 ASN A N 1
ATOM 762 C CA . ASN A 1 101 ? 6.528 -24.904 9.443 1.00 43.66 100 ASN A CA 1
ATOM 763 C C . ASN A 1 101 ? 5.643 -24.052 8.537 1.00 42.50 100 ASN A C 1
ATOM 764 O O . ASN A 1 101 ? 6.127 -23.445 7.582 1.00 43.05 100 ASN A O 1
ATOM 769 N N . LEU A 1 102 ? 4.349 -24.009 8.838 1.00 46.97 101 LEU A N 1
ATOM 770 C CA . LEU A 1 102 ? 3.421 -23.170 8.087 1.00 42.74 101 LEU A CA 1
ATOM 771 C C . LEU A 1 102 ? 3.758 -21.695 8.282 1.00 39.61 101 LEU A C 1
ATOM 772 O O . LEU A 1 102 ? 3.589 -20.883 7.373 1.00 43.15 101 LEU A O 1
ATOM 777 N N . LEU A 1 103 ? 4.238 -21.359 9.475 1.00 54.48 102 LEU A N 1
ATOM 778 C CA . LEU A 1 103 ? 4.622 -19.989 9.789 1.00 44.92 102 LEU A CA 1
ATOM 779 C C . LEU A 1 103 ? 5.974 -19.645 9.176 1.00 46.43 102 LEU A C 1
ATOM 780 O O . LEU A 1 103 ? 6.197 -18.517 8.735 1.00 44.94 102 LEU A O 1
ATOM 785 N N . HIS A 1 104 ? 6.873 -20.624 9.153 1.00 46.21 103 HIS A N 1
ATOM 786 C CA . HIS A 1 104 ? 8.207 -20.437 8.591 1.00 47.09 103 HIS A CA 1
ATOM 787 C C . HIS A 1 104 ? 8.149 -20.130 7.099 1.00 49.25 103 HIS A C 1
ATOM 788 O O . HIS A 1 104 ? 8.925 -19.320 6.592 1.00 42.47 103 HIS A O 1
ATOM 795 N N . ASN A 1 105 ? 7.226 -20.782 6.401 1.00 43.75 104 ASN A N 1
ATOM 796 C CA . ASN A 1 105 ? 7.079 -20.589 4.964 1.00 48.00 104 ASN A CA 1
ATOM 797 C C . ASN A 1 105 ? 6.478 -19.229 4.627 1.00 46.47 104 ASN A C 1
ATOM 798 O O . ASN A 1 105 ? 6.656 -18.719 3.521 1.00 49.71 104 ASN A O 1
ATOM 803 N N . GLU A 1 106 ? 5.771 -18.643 5.586 1.00 52.52 105 GLU A N 1
ATOM 804 C CA . GLU A 1 106 ? 5.113 -17.361 5.368 1.00 50.79 105 GLU A CA 1
ATOM 805 C C . GLU A 1 106 ? 5.811 -16.213 6.090 1.00 46.48 105 GLU A C 1
ATOM 806 O O . GLU A 1 106 ? 5.201 -15.171 6.331 1.00 44.17 105 GLU A O 1
ATOM 812 N N . ASN A 1 107 ? 7.083 -16.413 6.431 1.00 56.78 106 ASN A N 1
ATOM 813 C CA . ASN A 1 107 ? 7.895 -15.386 7.084 1.00 53.07 106 ASN A CA 1
ATOM 814 C C . ASN A 1 107 ? 7.286 -14.931 8.412 1.00 43.35 106 ASN A C 1
ATOM 815 O O . ASN A 1 107 ? 7.475 -13.793 8.841 1.00 44.52 106 ASN A O 1
ATOM 820 N N . ILE A 1 108 ? 6.553 -15.829 9.061 1.00 42.70 107 ILE A N 1
ATOM 821 C CA . ILE A 1 108 ? 5.894 -15.505 10.321 1.00 33.24 107 ILE A CA 1
ATOM 822 C C . ILE A 1 108 ? 6.638 -16.111 11.508 1.00 34.16 107 ILE A C 1
ATOM 823 O O . ILE A 1 108 ? 6.897 -17.315 11.544 1.00 38.39 107 ILE A O 1
ATOM 828 N N . ILE A 1 109 ? 6.979 -15.266 12.475 1.00 39.87 108 ILE A N 1
ATOM 829 C CA . ILE A 1 109 ? 7.712 -15.697 13.659 1.00 35.64 108 ILE A CA 1
ATOM 830 C C . ILE A 1 109 ? 6.790 -16.354 14.683 1.00 40.91 108 ILE A C 1
ATOM 831 O O . ILE A 1 109 ? 5.821 -15.744 15.132 1.00 41.35 108 ILE A O 1
ATOM 836 N N . PRO A 1 110 ? 7.093 -17.607 15.055 1.00 33.56 109 PRO A N 1
ATOM 837 C CA . PRO A 1 110 ? 6.313 -18.347 16.053 1.00 38.94 109 PRO A CA 1
ATOM 838 C C . PRO A 1 110 ? 6.418 -17.741 17.451 1.00 34.92 109 PRO A C 1
ATOM 839 O O . PRO A 1 110 ? 7.515 -17.414 17.906 1.00 27.76 109 PRO A O 1
ATOM 843 N N . GLY A 1 111 ? 5.278 -17.596 18.120 1.00 36.97 110 GLY A N 1
ATOM 844 C CA . GLY A 1 111 ? 5.242 -17.095 19.482 1.00 33.09 110 GLY A CA 1
ATOM 845 C C . GLY A 1 111 ? 4.527 -18.070 20.392 1.00 40.04 110 GLY A C 1
ATOM 846 O O . GLY A 1 111 ? 3.781 -18.927 19.921 1.00 48.79 110 GLY A O 1
ATOM 847 N N . ILE A 1 112 ? 4.744 -17.945 21.696 1.00 38.57 111 ILE A N 1
ATOM 848 C CA . ILE A 1 112 ? 4.172 -18.896 22.641 1.00 36.18 111 ILE A CA 1
ATOM 849 C C . ILE A 1 112 ? 3.643 -18.228 23.912 1.00 35.51 111 ILE A C 1
ATOM 850 O O . ILE A 1 112 ? 4.298 -17.372 24.508 1.00 33.57 111 ILE A O 1
ATOM 855 N N . LYS A 1 113 ? 2.435 -18.618 24.304 1.00 41.66 112 LYS A N 1
ATOM 856 C CA . LYS A 1 113 ? 1.845 -18.185 25.563 1.00 38.02 112 LYS A CA 1
ATOM 857 C C . LYS A 1 113 ? 2.423 -19.012 26.707 1.00 41.32 112 LYS A C 1
ATOM 858 O O . LYS A 1 113 ? 2.327 -20.238 26.700 1.00 45.48 112 LYS A O 1
ATOM 864 N N . VAL A 1 114 ? 3.025 -18.344 27.687 1.00 37.61 113 VAL A N 1
ATOM 865 C CA . VAL A 1 114 ? 3.729 -19.050 28.753 1.00 44.31 113 VAL A CA 1
ATOM 866 C C . VAL A 1 114 ? 3.073 -18.895 30.124 1.00 45.73 113 VAL A C 1
ATOM 867 O O . VAL A 1 114 ? 3.534 -19.480 31.104 1.00 47.55 113 VAL A O 1
ATOM 871 N N . ASP A 1 115 ? 2.001 -18.113 30.197 1.00 41.27 114 ASP A N 1
ATOM 872 C CA . ASP A 1 115 ? 1.324 -17.894 31.471 1.00 44.67 114 ASP A CA 1
ATOM 873 C C . ASP A 1 115 ? 0.375 -19.048 31.794 1.00 52.00 114 ASP A C 1
ATOM 874 O O . ASP A 1 115 ? -0.158 -19.693 30.891 1.00 47.55 114 ASP A O 1
ATOM 879 N N . LYS A 1 116 ? 0.175 -19.306 33.084 1.00 39.45 115 LYS A N 1
ATOM 880 C CA . LYS A 1 116 ? -0.658 -20.422 33.526 1.00 38.68 115 LYS A CA 1
ATOM 881 C C . LYS A 1 116 ? -2.028 -19.971 34.026 1.00 39.83 115 LYS A C 1
ATOM 882 O O . LYS A 1 116 ? -2.663 -20.666 34.819 1.00 43.26 115 LYS A O 1
ATOM 888 N N . GLY A 1 117 ? -2.480 -18.808 33.569 1.00 36.41 116 GLY A N 1
ATOM 889 C CA . GLY A 1 117 ? -3.788 -18.307 33.951 1.00 44.53 116 GLY A CA 1
ATOM 890 C C . GLY A 1 117 ? -3.751 -17.367 35.141 1.00 40.98 116 GLY A C 1
ATOM 891 O O . GLY A 1 117 ? -2.679 -16.994 35.617 1.00 37.87 116 GLY A O 1
ATOM 892 N N . LEU A 1 118 ? -4.931 -16.991 35.628 1.00 43.78 117 LEU A N 1
ATOM 893 C CA . LEU A 1 118 ? -5.042 -16.006 36.699 1.00 47.97 117 LEU A CA 1
ATOM 894 C C . LEU A 1 118 ? -5.479 -16.620 38.025 1.00 50.53 117 LEU A C 1
ATOM 895 O O . LEU A 1 118 ? -6.203 -17.615 38.056 1.00 55.96 117 LEU A O 1
ATOM 900 N N . VAL A 1 119 ? -5.032 -16.011 39.119 1.00 38.85 118 VAL A N 1
ATOM 901 C CA . VAL A 1 119 ? -5.410 -16.430 40.465 1.00 51.93 118 VAL A CA 1
ATOM 902 C C . VAL A 1 119 ? -5.661 -15.200 41.336 1.00 48.07 118 VAL A C 1
ATOM 903 O O . VAL A 1 119 ? -4.892 -14.239 41.294 1.00 46.57 118 VAL A O 1
ATOM 907 N N . ASN A 1 120 ? -6.744 -15.229 42.109 1.00 43.04 119 ASN A N 1
ATOM 908 C CA . ASN A 1 120 ? -7.083 -14.129 43.008 1.00 39.87 119 ASN A CA 1
ATOM 909 C C . ASN A 1 120 ? -5.972 -13.809 44.000 1.00 38.85 119 ASN A C 1
ATOM 910 O O . ASN A 1 120 ? -5.327 -14.709 44.536 1.00 41.01 119 ASN A O 1
ATOM 915 N N . ILE A 1 121 ? -5.750 -12.521 44.237 1.00 44.24 120 ILE A N 1
ATOM 916 C CA . ILE A 1 121 ? -4.811 -12.084 45.260 1.00 40.49 120 ILE A CA 1
ATOM 917 C C . ILE A 1 121 ? -5.518 -12.009 46.605 1.00 47.62 120 ILE A C 1
ATOM 918 O O . ILE A 1 121 ? -6.556 -11.358 46.724 1.00 48.60 120 ILE A O 1
ATOM 923 N N . PRO A 1 122 ? -4.966 -12.689 47.621 1.00 43.38 121 PRO A N 1
ATOM 924 C CA . PRO A 1 122 ? -5.509 -12.618 48.981 1.00 42.46 121 PRO A CA 1
ATOM 925 C C . PRO A 1 122 ? -5.562 -11.181 49.490 1.00 47.57 121 PRO A C 1
ATOM 926 O O . PRO A 1 122 ? -4.743 -10.358 49.074 1.00 45.78 121 PRO A O 1
ATOM 930 N N . CYS A 1 123 ? -6.525 -10.893 50.362 1.00 39.59 122 CYS A N 1
ATOM 931 C CA . CYS A 1 123 ? -6.705 -9.563 50.944 1.00 47.32 122 CYS A CA 1
ATOM 932 C C . CYS A 1 123 ? -7.030 -8.507 49.890 1.00 46.50 122 CYS A C 1
ATOM 933 O O . CYS A 1 123 ? -6.771 -7.321 50.087 1.00 49.80 122 CYS A O 1
ATOM 936 N N . THR A 1 124 ? -7.592 -8.946 48.768 1.00 52.56 123 THR A N 1
ATOM 937 C CA . THR A 1 124 ? -8.073 -8.031 47.739 1.00 49.38 123 THR A CA 1
ATOM 938 C C . THR A 1 124 ? -9.470 -8.443 47.296 1.00 55.06 123 THR A C 1
ATOM 939 O O . THR A 1 124 ? -9.925 -9.544 47.604 1.00 57.92 123 THR A O 1
ATOM 943 N N . ASP A 1 125 ? -10.147 -7.558 46.573 1.00 51.28 124 ASP A N 1
ATOM 944 C CA . ASP A 1 125 ? -11.485 -7.856 46.079 1.00 52.93 124 ASP A CA 1
ATOM 945 C C . ASP A 1 125 ? -11.412 -8.541 44.719 1.00 52.18 124 ASP A C 1
ATOM 946 O O . ASP A 1 125 ? -11.700 -7.933 43.689 1.00 51.23 124 ASP A O 1
ATOM 951 N N . GLU A 1 126 ? -11.011 -9.810 44.736 1.00 54.36 125 GLU A N 1
ATOM 952 C CA . GLU A 1 126 ? -10.921 -10.636 43.534 1.00 63.59 125 GLU A CA 1
ATOM 953 C C . GLU A 1 126 ? -10.035 -10.030 42.446 1.00 59.50 125 GLU A C 1
ATOM 954 O O . GLU A 1 126 ? -10.280 -10.230 41.257 1.00 59.05 125 GLU A O 1
ATOM 960 N N . GLU A 1 127 ? -9.008 -9.290 42.853 1.00 54.14 126 GLU A N 1
ATOM 961 C CA . GLU A 1 127 ? -8.031 -8.778 41.900 1.00 42.27 126 GLU A CA 1
ATOM 962 C C . GLU A 1 127 ? -7.046 -9.887 41.543 1.00 39.11 126 GLU A C 1
ATOM 963 O O . GLU A 1 127 ? -6.545 -10.591 42.419 1.00 45.53 126 GLU A O 1
ATOM 969 N N . LYS A 1 128 ? -6.773 -10.036 40.252 1.00 48.73 127 LYS A N 1
ATOM 970 C CA . LYS A 1 128 ? -6.086 -11.218 39.745 1.00 41.84 127 LYS A CA 1
ATOM 971 C C . LYS A 1 128 ? -4.563 -11.125 39.761 1.00 35.48 127 LYS A C 1
ATOM 972 O O . LYS A 1 128 ? -3.985 -10.039 39.711 1.00 34.31 127 LYS A O 1
ATOM 978 N N . SER A 1 129 ? -3.928 -12.291 39.828 1.00 41.25 128 SER A N 1
ATOM 979 C CA . SER A 1 129 ? -2.483 -12.421 39.684 1.00 38.41 128 SER A CA 1
ATOM 980 C C . SER A 1 129 ? -2.182 -13.579 38.736 1.00 43.41 128 SER A C 1
ATOM 981 O O . SER A 1 129 ? -2.907 -14.573 38.718 1.00 47.13 128 SER A O 1
ATOM 984 N N . THR A 1 130 ? -1.117 -13.454 37.950 1.00 47.44 129 THR A N 1
ATOM 985 C CA . THR A 1 130 ? -0.809 -14.459 36.937 1.00 42.35 129 THR A CA 1
ATOM 986 C C . THR A 1 130 ? 0.278 -15.432 37.395 1.00 46.74 129 THR A C 1
ATOM 987 O O . THR A 1 130 ? 1.309 -15.021 37.926 1.00 47.16 129 THR A O 1
ATOM 991 N N . GLN A 1 131 ? 0.037 -16.722 37.181 1.00 46.94 130 GLN A N 1
ATOM 992 C CA A GLN A 1 131 ? 0.996 -17.754 37.558 0.99 48.49 130 GLN A CA 1
ATOM 993 C CA B GLN A 1 131 ? 0.991 -17.762 37.557 0.01 48.55 130 GLN A CA 1
ATOM 994 C C . GLN A 1 131 ? 1.730 -18.303 36.338 1.00 44.13 130 GLN A C 1
ATOM 995 O O . GLN A 1 131 ? 1.220 -18.245 35.220 1.00 42.00 130 GLN A O 1
ATOM 1006 N N . GLY A 1 132 ? 2.931 -18.829 36.556 1.00 43.98 131 GLY A N 1
ATOM 1007 C CA . GLY A 1 132 ? 3.707 -19.406 35.472 1.00 40.01 131 GLY A CA 1
ATOM 1008 C C . GLY A 1 132 ? 5.209 -19.245 35.603 1.00 38.35 131 GLY A C 1
ATOM 1009 O O . GLY A 1 132 ? 5.951 -19.519 34.659 1.00 39.59 131 GLY A O 1
ATOM 1010 N N . LEU A 1 133 ? 5.665 -18.804 36.771 1.00 36.08 132 LEU A N 1
ATOM 1011 C CA . LEU A 1 133 ? 7.090 -18.593 36.996 1.00 36.46 132 LEU A CA 1
ATOM 1012 C C . LEU A 1 133 ? 7.824 -19.901 37.279 1.00 40.82 132 LEU A C 1
ATOM 1013 O O . LEU A 1 133 ? 8.999 -20.044 36.944 1.00 42.36 132 LEU A O 1
ATOM 1018 N N . ASP A 1 134 ? 7.126 -20.852 37.892 1.00 34.67 133 ASP A N 1
ATOM 1019 C CA . ASP A 1 134 ? 7.731 -22.133 38.248 1.00 40.37 133 ASP A CA 1
ATOM 1020 C C . ASP A 1 134 ? 8.032 -22.973 37.011 1.00 45.54 133 ASP A C 1
ATOM 1021 O O . ASP A 1 134 ? 7.123 -23.401 36.300 1.00 45.84 133 ASP A O 1
ATOM 1026 N N . GLY A 1 135 ? 9.317 -23.205 36.762 1.00 42.34 134 GLY A N 1
ATOM 1027 C CA . GLY A 1 135 ? 9.745 -23.998 35.625 1.00 48.36 134 GLY A CA 1
ATOM 1028 C C . GLY A 1 135 ? 9.637 -23.254 34.308 1.00 49.23 134 GLY A C 1
ATOM 1029 O O . GLY A 1 135 ? 9.642 -23.866 33.240 1.00 43.46 134 GLY A O 1
ATOM 1030 N N . LEU A 1 136 ? 9.542 -21.930 34.383 1.00 47.07 135 LEU A N 1
ATOM 1031 C CA . LEU A 1 136 ? 9.416 -21.100 33.190 1.00 44.53 135 LEU A CA 1
ATOM 1032 C C . LEU A 1 136 ? 10.670 -21.170 32.326 1.00 41.39 135 LEU A C 1
ATOM 1033 O O . LEU A 1 136 ? 10.584 -21.270 31.102 1.00 43.97 135 LEU A O 1
ATOM 1038 N N . ALA A 1 137 ? 11.832 -21.120 32.969 1.00 36.46 136 ALA A N 1
ATOM 1039 C CA . ALA A 1 137 ? 13.108 -21.166 32.261 1.00 37.45 136 ALA A CA 1
ATOM 1040 C C . ALA A 1 137 ? 13.279 -22.482 31.509 1.00 45.60 136 ALA A C 1
ATOM 1041 O O . ALA A 1 137 ? 13.871 -22.519 30.430 1.00 44.96 136 ALA A O 1
ATOM 1043 N N . GLU A 1 138 ? 12.755 -23.558 32.085 1.00 42.85 137 GLU A N 1
ATOM 1044 C CA . GLU A 1 138 ? 12.836 -24.873 31.463 1.00 46.41 137 GLU A CA 1
ATOM 1045 C C . GLU A 1 138 ? 11.923 -24.955 30.244 1.00 47.43 137 GLU A C 1
ATOM 1046 O O . GLU A 1 138 ? 12.273 -25.570 29.237 1.00 48.51 137 GLU A O 1
ATOM 1052 N N . ARG A 1 139 ? 10.755 -24.328 30.339 1.00 39.83 138 ARG A N 1
ATOM 1053 C CA . ARG A 1 139 ? 9.804 -24.325 29.234 1.00 42.30 138 ARG A CA 1
ATOM 1054 C C . ARG A 1 139 ? 10.285 -23.430 28.097 1.00 42.56 138 ARG A C 1
ATOM 1055 O O . ARG A 1 139 ? 10.042 -23.720 26.927 1.00 46.45 138 ARG A O 1
ATOM 1063 N N . CYS A 1 140 ? 10.968 -22.343 28.447 1.00 48.47 139 CYS A N 1
ATOM 1064 C CA . CYS A 1 140 ? 11.518 -21.434 27.447 1.00 45.12 139 CYS A CA 1
ATOM 1065 C C . CYS A 1 140 ? 12.531 -22.146 26.557 1.00 47.67 139 CYS A C 1
ATOM 1066 O O . CYS A 1 140 ? 12.531 -21.967 25.338 1.00 47.72 139 CYS A O 1
ATOM 1069 N N . LYS A 1 141 ? 13.393 -22.951 27.171 1.00 35.63 140 LYS A N 1
ATOM 1070 C CA . LYS A 1 141 ? 14.381 -23.724 26.426 1.00 44.28 140 LYS A CA 1
ATOM 1071 C C . LYS A 1 141 ? 13.694 -24.731 25.512 1.00 45.90 140 LYS A C 1
ATOM 1072 O O . LYS A 1 141 ? 14.166 -25.009 24.409 1.00 46.92 140 LYS A O 1
ATOM 1078 N N . GLU A 1 142 ? 12.575 -25.270 25.982 1.00 42.40 141 GLU A N 1
ATOM 1079 C CA . GLU A 1 142 ? 11.782 -26.215 25.206 1.00 45.84 141 GLU A CA 1
ATOM 1080 C C . GLU A 1 142 ? 11.099 -25.525 24.030 1.00 41.55 141 GLU A C 1
ATOM 1081 O O . GLU A 1 142 ? 11.088 -26.043 22.914 1.00 43.04 141 GLU A O 1
ATOM 1087 N N . TYR A 1 143 ? 10.534 -24.350 24.290 1.00 44.93 142 TYR A N 1
ATOM 1088 C CA . TYR A 1 143 ? 9.803 -23.603 23.273 1.00 38.75 142 TYR A CA 1
ATOM 1089 C C . TYR A 1 143 ? 10.725 -23.081 22.174 1.00 41.40 142 TYR A C 1
ATOM 1090 O O . TYR A 1 143 ? 10.353 -23.064 20.999 1.00 43.38 142 TYR A O 1
ATOM 1099 N N . TYR A 1 144 ? 11.925 -22.658 22.560 1.00 42.12 143 TYR A N 1
ATOM 1100 C CA . TYR A 1 144 ? 12.900 -22.141 21.603 1.00 44.32 143 TYR A CA 1
ATOM 1101 C C . TYR A 1 144 ? 13.302 -23.210 20.597 1.00 47.87 143 TYR A C 1
ATOM 1102 O O . TYR A 1 144 ? 13.367 -22.953 19.395 1.00 51.79 143 TYR A O 1
ATOM 1111 N N . LYS A 1 145 ? 13.571 -24.412 21.097 1.00 30.79 144 LYS A N 1
ATOM 1112 C CA . LYS A 1 145 ? 13.986 -25.518 20.246 1.00 39.72 144 LYS A CA 1
ATOM 1113 C C . LYS A 1 145 ? 12.820 -25.988 19.383 1.00 42.04 144 LYS A C 1
ATOM 1114 O O . LYS A 1 145 ? 13.016 -26.615 18.342 1.00 54.60 144 LYS A O 1
ATOM 1120 N N . ALA A 1 146 ? 11.605 -25.675 19.823 1.00 35.20 145 ALA A N 1
ATOM 1121 C CA . ALA A 1 146 ? 10.402 -26.023 19.079 1.00 37.98 145 ALA A CA 1
ATOM 1122 C C . ALA A 1 146 ? 10.164 -25.044 17.934 1.00 43.45 145 ALA A C 1
ATOM 1123 O O . ALA A 1 146 ? 9.471 -25.363 16.968 1.00 52.75 145 ALA A O 1
ATOM 1125 N N . GLY A 1 147 ? 10.735 -23.849 18.049 1.00 52.04 146 GLY A N 1
ATOM 1126 C CA . GLY A 1 147 ? 10.624 -22.855 16.997 1.00 47.65 146 GLY A CA 1
ATOM 1127 C C . GLY A 1 147 ? 10.185 -21.484 17.474 1.00 40.65 146 GLY A C 1
ATOM 1128 O O . GLY A 1 147 ? 10.204 -20.522 16.707 1.00 43.04 146 GLY A O 1
ATOM 1129 N N . ALA A 1 148 ? 9.789 -21.389 18.740 1.00 46.93 147 ALA A N 1
ATOM 1130 C CA . ALA A 1 148 ? 9.332 -20.120 19.298 1.00 40.68 147 ALA A CA 1
ATOM 1131 C C . ALA A 1 148 ? 10.489 -19.139 19.454 1.00 35.07 147 ALA A C 1
ATOM 1132 O O . ALA A 1 148 ? 11.599 -19.527 19.821 1.00 34.97 147 ALA A O 1
ATOM 1134 N N . ARG A 1 149 ? 10.225 -17.867 19.173 1.00 36.61 148 ARG A N 1
ATOM 1135 C CA . ARG A 1 149 ? 11.251 -16.836 19.270 1.00 34.35 148 ARG A CA 1
ATOM 1136 C C . ARG A 1 149 ? 10.799 -15.666 20.138 1.00 31.90 148 ARG A C 1
ATOM 1137 O O . ARG A 1 149 ? 11.584 -14.762 20.432 1.00 33.26 148 ARG A O 1
ATOM 1145 N N . PHE A 1 150 ? 9.533 -15.680 20.543 1.00 34.25 149 PHE A N 1
ATOM 1146 C CA . PHE A 1 150 ? 9.035 -14.690 21.491 1.00 32.96 149 PHE A CA 1
ATOM 1147 C C . PHE A 1 150 ? 7.897 -15.268 22.329 1.00 33.67 149 PHE A C 1
ATOM 1148 O O . PHE A 1 150 ? 7.204 -16.189 21.899 1.00 39.95 149 PHE A O 1
ATOM 1156 N N . ALA A 1 151 ? 7.719 -14.731 23.533 1.00 37.82 150 ALA A N 1
ATOM 1157 C CA . ALA A 1 151 ? 6.728 -15.261 24.464 1.00 40.10 150 ALA A CA 1
ATOM 1158 C C . ALA A 1 151 ? 5.714 -14.203 24.885 1.00 37.82 150 ALA A C 1
ATOM 1159 O O . ALA A 1 151 ? 5.886 -13.017 24.603 1.00 35.07 150 ALA A O 1
ATOM 1161 N N . LYS A 1 152 ? 4.658 -14.640 25.565 1.00 37.02 151 LYS A N 1
ATOM 1162 C CA . LYS A 1 152 ? 3.610 -13.732 26.019 1.00 36.41 151 LYS A CA 1
ATOM 1163 C C . LYS A 1 152 ? 3.129 -14.096 27.425 1.00 35.87 151 LYS A C 1
ATOM 1164 O O . LYS A 1 152 ? 3.170 -15.258 27.825 1.00 41.69 151 LYS A O 1
ATOM 1170 N N . TRP A 1 153 ? 2.662 -13.091 28.160 1.00 32.58 152 TRP A N 1
ATOM 1171 C CA . TRP A 1 153 ? 2.286 -13.246 29.562 1.00 40.17 152 TRP A CA 1
ATOM 1172 C C . TRP A 1 153 ? 1.234 -12.201 29.909 1.00 39.48 152 TRP A C 1
ATOM 1173 O O . TRP A 1 153 ? 1.544 -11.017 30.038 1.00 35.03 152 TRP A O 1
ATOM 1184 N N . ARG A 1 154 ? -0.012 -12.640 30.050 1.00 34.85 153 ARG A N 1
ATOM 1185 C CA . ARG A 1 154 ? -1.131 -11.720 30.233 1.00 33.31 153 ARG A CA 1
ATOM 1186 C C . ARG A 1 154 ? -1.498 -11.501 31.698 1.00 38.40 153 ARG A C 1
ATOM 1187 O O . ARG A 1 154 ? -1.771 -12.449 32.431 1.00 41.16 153 ARG A O 1
ATOM 1195 N N . THR A 1 155 ? -1.507 -10.238 32.111 1.00 42.28 154 THR A N 1
ATOM 1196 C CA . THR A 1 155 ? -1.953 -9.865 33.447 1.00 36.58 154 THR A CA 1
ATOM 1197 C C . THR A 1 155 ? -3.170 -8.954 33.332 1.00 37.41 154 THR A C 1
ATOM 1198 O O . THR A 1 155 ? -3.320 -8.233 32.345 1.00 36.21 154 THR A O 1
ATOM 1202 N N . VAL A 1 156 ? -4.039 -8.987 34.336 1.00 30.03 155 VAL A N 1
ATOM 1203 C CA . VAL A 1 156 ? -5.300 -8.258 34.268 1.00 33.51 155 VAL A CA 1
ATOM 1204 C C . VAL A 1 156 ? -5.501 -7.310 35.448 1.00 37.71 155 VAL A C 1
ATOM 1205 O O . VAL A 1 156 ? -5.370 -7.706 36.606 1.00 34.60 155 VAL A O 1
ATOM 1209 N N . LEU A 1 157 ? -5.815 -6.055 35.140 1.00 38.99 156 LEU A N 1
ATOM 1210 C CA . LEU A 1 157 ? -6.166 -5.071 36.159 1.00 38.42 156 LEU A CA 1
ATOM 1211 C C . LEU A 1 157 ? -7.584 -4.556 35.930 1.00 40.72 156 LEU A C 1
ATOM 1212 O O . LEU A 1 157 ? -8.059 -4.500 34.796 1.00 47.24 156 LEU A O 1
ATOM 1217 N N . VAL A 1 158 ? -8.254 -4.178 37.012 1.00 39.02 157 VAL A N 1
ATOM 1218 C CA . VAL A 1 158 ? -9.632 -3.708 36.936 1.00 36.98 157 VAL A CA 1
ATOM 1219 C C . VAL A 1 158 ? -9.738 -2.261 37.406 1.00 44.26 157 VAL A C 1
ATOM 1220 O O . VAL A 1 158 ? -9.149 -1.891 38.420 1.00 50.31 157 VAL A O 1
ATOM 1224 N N . ILE A 1 159 ? -10.476 -1.443 36.662 1.00 40.27 158 ILE A N 1
ATOM 1225 C CA . ILE A 1 159 ? -10.738 -0.071 37.083 1.00 44.62 158 ILE A CA 1
ATOM 1226 C C . ILE A 1 159 ? -12.078 0.027 37.801 1.00 49.52 158 ILE A C 1
ATOM 1227 O O . ILE A 1 159 ? -13.138 -0.155 37.199 1.00 56.11 158 ILE A O 1
ATOM 1232 N N . ASP A 1 160 ? -12.018 0.308 39.097 1.00 35.79 159 ASP A N 1
ATOM 1233 C CA . ASP A 1 160 ? -13.213 0.509 39.903 1.00 48.05 159 ASP A CA 1
ATOM 1234 C C . ASP A 1 160 ? -12.915 1.569 40.954 1.00 53.83 159 ASP A C 1
ATOM 1235 O O . ASP A 1 160 ? -12.530 1.252 42.080 1.00 52.29 159 ASP A O 1
ATOM 1240 N N . THR A 1 161 ? -13.092 2.828 40.567 1.00 43.93 160 THR A N 1
ATOM 1241 C CA . THR A 1 161 ? -12.724 3.969 41.399 1.00 58.21 160 THR A CA 1
ATOM 1242 C C . THR A 1 161 ? -13.413 3.959 42.760 1.00 60.37 160 THR A C 1
ATOM 1243 O O . THR A 1 161 ? -12.844 4.410 43.755 1.00 62.99 160 THR A O 1
ATOM 1247 N N . ALA A 1 162 ? -14.638 3.444 42.798 1.00 53.10 161 ALA A N 1
ATOM 1248 C CA . ALA A 1 162 ? -15.387 3.348 44.044 1.00 59.91 161 ALA A CA 1
ATOM 1249 C C . ALA A 1 162 ? -14.702 2.393 45.016 1.00 61.77 161 ALA A C 1
ATOM 1250 O O . ALA A 1 162 ? -14.700 2.620 46.225 1.00 70.54 161 ALA A O 1
ATOM 1252 N N . LYS A 1 163 ? -14.117 1.327 44.478 1.00 56.85 162 LYS A N 1
ATOM 1253 C CA . LYS A 1 163 ? -13.412 0.345 45.294 1.00 53.66 162 LYS A CA 1
ATOM 1254 C C . LYS A 1 163 ? -11.905 0.571 45.250 1.00 49.02 162 LYS A C 1
ATOM 1255 O O . LYS A 1 163 ? -11.130 -0.245 45.751 1.00 51.78 162 LYS A O 1
ATOM 1261 N N . GLY A 1 164 ? -11.496 1.681 44.644 1.00 52.20 163 GLY A N 1
ATOM 1262 C CA . GLY A 1 164 ? -10.092 2.038 44.568 1.00 50.87 163 GLY A CA 1
ATOM 1263 C C . GLY A 1 164 ? -9.267 1.097 43.710 1.00 44.58 163 GLY A C 1
ATOM 1264 O O . GLY A 1 164 ? -8.056 0.977 43.896 1.00 41.70 163 GLY A O 1
ATOM 1265 N N . LYS A 1 165 ? -9.923 0.427 42.768 1.00 45.27 164 LYS A N 1
ATOM 1266 C CA . LYS A 1 165 ? -9.234 -0.483 41.860 1.00 44.84 164 LYS A CA 1
ATOM 1267 C C . LYS A 1 165 ? -8.679 0.265 40.650 1.00 40.95 164 LYS A C 1
ATOM 1268 O O . LYS A 1 165 ? -9.347 1.140 40.099 1.00 46.42 164 LYS A O 1
ATOM 1274 N N . PRO A 1 166 ? -7.452 -0.082 40.226 1.00 45.27 165 PRO A N 1
ATOM 1275 C CA . PRO A 1 166 ? -6.601 -1.108 40.839 1.00 44.32 165 PRO A CA 1
ATOM 1276 C C . PRO A 1 166 ? -5.823 -0.596 42.050 1.00 44.85 165 PRO A C 1
ATOM 1277 O O . PRO A 1 166 ? -5.279 0.508 42.016 1.00 43.75 165 PRO A O 1
ATOM 1281 N N . THR A 1 167 ? -5.778 -1.399 43.109 1.00 39.29 166 THR A N 1
ATOM 1282 C CA . THR A 1 167 ? -5.039 -1.041 44.313 1.00 41.73 166 THR A CA 1
ATOM 1283 C C . THR A 1 167 ? -3.539 -1.192 44.090 1.00 36.93 166 THR A C 1
ATOM 1284 O O . THR A 1 167 ? -3.112 -1.817 43.120 1.00 33.18 166 THR A O 1
ATOM 1288 N N . ASP A 1 168 ? -2.747 -0.621 44.994 1.00 42.01 167 ASP A N 1
ATOM 1289 C CA . ASP A 1 168 ? -1.291 -0.674 44.891 1.00 43.22 167 ASP A CA 1
ATOM 1290 C C . ASP A 1 168 ? -0.769 -2.106 44.906 1.00 39.73 167 ASP A C 1
ATOM 1291 O O . ASP A 1 168 ? 0.192 -2.430 44.208 1.00 44.25 167 ASP A O 1
ATOM 1296 N N . LEU A 1 169 ? -1.401 -2.957 45.708 1.00 37.99 168 LEU A N 1
ATOM 1297 C CA . LEU A 1 169 ? -1.024 -4.362 45.775 1.00 38.92 168 LEU A CA 1
ATOM 1298 C C . LEU A 1 169 ? -1.263 -5.042 44.431 1.00 34.93 168 LEU A C 1
ATOM 1299 O O . LEU A 1 169 ? -0.449 -5.846 43.977 1.00 28.73 168 LEU A O 1
ATOM 1304 N N . SER A 1 170 ? -2.381 -4.705 43.795 1.00 45.49 169 SER A N 1
ATOM 1305 C CA . SER A 1 170 ? -2.718 -5.259 42.490 1.00 37.54 169 SER A CA 1
ATOM 1306 C C . SER A 1 170 ? -1.739 -4.792 41.421 1.00 35.39 169 SER A C 1
ATOM 1307 O O . SER A 1 170 ? -1.295 -5.580 40.585 1.00 32.31 169 SER A O 1
ATOM 1310 N N . ILE A 1 171 ? -1.408 -3.505 41.457 1.00 43.51 170 ILE A N 1
ATOM 1311 C CA . ILE A 1 171 ? -0.524 -2.906 40.466 1.00 38.00 170 ILE A CA 1
ATOM 1312 C C . ILE A 1 171 ? 0.899 -3.445 40.579 1.00 34.96 170 ILE A C 1
ATOM 1313 O O . ILE A 1 171 ? 1.539 -3.745 39.570 1.00 40.43 170 ILE A O 1
ATOM 1318 N N . HIS A 1 172 ? 1.388 -3.580 41.808 1.00 38.66 171 HIS A N 1
ATOM 1319 C CA . HIS A 1 172 ? 2.773 -3.983 42.021 1.00 42.45 171 HIS A CA 1
ATOM 1320 C C . HIS A 1 172 ? 2.986 -5.474 41.773 1.00 41.89 171 HIS A C 1
ATOM 1321 O O . HIS A 1 172 ? 4.030 -5.877 41.263 1.00 40.42 171 HIS A O 1
ATOM 1328 N N . GLU A 1 173 ? 2.003 -6.290 42.140 1.00 37.65 172 GLU A N 1
ATOM 1329 C CA . GLU A 1 173 ? 2.069 -7.719 41.853 1.00 44.29 172 GLU A CA 1
ATOM 1330 C C . GLU A 1 173 ? 2.038 -7.952 40.347 1.00 38.85 172 GLU A C 1
ATOM 1331 O O . GLU A 1 173 ? 2.746 -8.816 39.826 1.00 38.03 172 GLU A O 1
ATOM 1337 N N . THR A 1 174 ? 1.215 -7.171 39.654 1.00 40.75 173 THR A N 1
ATOM 1338 C CA . THR A 1 174 ? 1.168 -7.204 38.199 1.00 36.31 173 THR A CA 1
ATOM 1339 C C . THR A 1 174 ? 2.520 -6.814 37.616 1.00 34.42 173 THR A C 1
ATOM 1340 O O . THR A 1 174 ? 3.066 -7.514 36.764 1.00 34.74 173 THR A O 1
ATOM 1344 N N . ALA A 1 175 ? 3.058 -5.698 38.097 1.00 32.57 174 ALA A N 1
ATOM 1345 C CA . ALA A 1 175 ? 4.317 -5.164 37.592 1.00 36.77 174 ALA A CA 1
ATOM 1346 C C . ALA A 1 175 ? 5.486 -6.112 37.845 1.00 34.75 174 ALA A C 1
ATOM 1347 O O . ALA A 1 175 ? 6.277 -6.385 36.943 1.00 37.16 174 ALA A O 1
ATOM 1349 N N . TRP A 1 176 ? 5.592 -6.613 39.072 1.00 32.55 175 TRP A N 1
ATOM 1350 C CA . TRP A 1 176 ? 6.695 -7.495 39.436 1.00 30.10 175 TRP A CA 1
ATOM 1351 C C . TRP A 1 176 ? 6.568 -8.850 38.748 1.00 32.88 175 TRP A C 1
ATOM 1352 O O . TRP A 1 176 ? 7.571 -9.467 38.385 1.00 31.61 175 TRP A O 1
ATOM 1363 N N . GLY A 1 177 ? 5.332 -9.307 38.573 1.00 37.41 176 GLY A N 1
ATOM 1364 C CA . GLY A 1 177 ? 5.072 -10.557 37.882 1.00 43.38 176 GLY A CA 1
ATOM 1365 C C . GLY A 1 177 ? 5.527 -10.489 36.438 1.00 35.83 176 GLY A C 1
ATOM 1366 O O . GLY A 1 177 ? 6.208 -11.390 35.947 1.00 37.32 176 GLY A O 1
ATOM 1367 N N . LEU A 1 178 ? 5.149 -9.410 35.759 1.00 36.39 177 LEU A N 1
ATOM 1368 C CA . LEU A 1 178 ? 5.588 -9.166 34.391 1.00 33.48 177 LEU A CA 1
ATOM 1369 C C . LEU A 1 178 ? 7.100 -8.987 34.342 1.00 33.29 177 LEU A C 1
ATOM 1370 O O . LEU A 1 178 ? 7.752 -9.379 33.375 1.00 36.84 177 LEU A O 1
ATOM 1375 N N . ALA A 1 179 ? 7.647 -8.395 35.399 1.00 33.93 178 ALA A N 1
ATOM 1376 C CA . ALA A 1 179 ? 9.077 -8.127 35.480 1.00 32.55 178 ALA A CA 1
ATOM 1377 C C . ALA A 1 179 ? 9.897 -9.413 35.514 1.00 37.91 178 ALA A C 1
ATOM 1378 O O . ALA A 1 179 ? 10.857 -9.565 34.757 1.00 39.26 178 ALA A O 1
ATOM 1380 N N . ARG A 1 180 ? 9.518 -10.332 36.397 1.00 29.13 179 ARG A N 1
ATOM 1381 C CA . ARG A 1 180 ? 10.211 -11.610 36.525 1.00 28.16 179 ARG A CA 1
ATOM 1382 C C . ARG A 1 180 ? 10.127 -12.410 35.231 1.00 30.61 179 ARG A C 1
ATOM 1383 O O . ARG A 1 180 ? 11.126 -12.954 34.760 1.00 34.08 179 ARG A O 1
ATOM 1391 N N . TYR A 1 181 ? 8.928 -12.469 34.662 1.00 30.99 180 TYR A N 1
ATOM 1392 C CA . TYR A 1 181 ? 8.682 -13.205 33.428 1.00 32.93 180 TYR A CA 1
ATOM 1393 C C . TYR A 1 181 ? 9.568 -12.729 32.283 1.00 33.52 180 TYR A C 1
ATOM 1394 O O . TYR A 1 181 ? 10.133 -13.537 31.548 1.00 39.09 180 TYR A O 1
ATOM 1403 N N . ALA A 1 182 ? 9.685 -11.414 32.140 1.00 34.08 181 ALA A N 1
ATOM 1404 C CA . ALA A 1 182 ? 10.411 -10.834 31.021 1.00 31.11 181 ALA A CA 1
ATOM 1405 C C . ALA A 1 182 ? 11.908 -11.118 31.110 1.00 36.70 181 ALA A C 1
ATOM 1406 O O . ALA A 1 182 ? 12.563 -11.345 30.094 1.00 42.51 181 ALA A O 1
ATOM 1408 N N . SER A 1 183 ? 12.443 -11.114 32.327 1.00 29.32 182 SER A N 1
ATOM 1409 C CA . SER A 1 183 ? 13.867 -11.361 32.532 1.00 34.11 182 SER A CA 1
ATOM 1410 C C . SER A 1 183 ? 14.236 -12.807 32.216 1.00 39.06 182 SER A C 1
ATOM 1411 O O . SER A 1 183 ? 15.280 -13.076 31.622 1.00 40.18 182 SER A O 1
ATOM 1414 N N . ILE A 1 184 ? 13.370 -13.732 32.619 1.00 35.21 183 ILE A N 1
ATOM 1415 C CA . ILE A 1 184 ? 13.596 -15.155 32.395 1.00 37.92 183 ILE A CA 1
ATOM 1416 C C . ILE A 1 184 ? 13.590 -15.487 30.904 1.00 37.12 183 ILE A C 1
ATOM 1417 O O . ILE A 1 184 ? 14.416 -16.268 30.429 1.00 41.49 183 ILE A O 1
ATOM 1422 N N . CYS A 1 185 ? 12.663 -14.879 30.170 1.00 40.15 184 CYS A N 1
ATOM 1423 C CA . CYS A 1 185 ? 12.562 -15.097 28.730 1.00 35.00 184 CYS A CA 1
ATOM 1424 C C . CYS A 1 185 ? 13.799 -14.599 27.993 1.00 35.99 184 CYS A C 1
ATOM 1425 O O . CYS A 1 185 ? 14.341 -15.296 27.134 1.00 40.81 184 CYS A O 1
ATOM 1428 N N . GLN A 1 186 ? 14.241 -13.391 28.330 1.00 34.73 185 GLN A N 1
ATOM 1429 C CA . GLN A 1 186 ? 15.420 -12.807 27.701 1.00 39.45 185 GLN A CA 1
ATOM 1430 C C . GLN A 1 186 ? 16.664 -13.635 28.001 1.00 39.48 185 GLN A C 1
ATOM 1431 O O . GLN A 1 186 ? 17.570 -13.734 27.175 1.00 42.15 185 GLN A O 1
ATOM 1437 N N . GLN A 1 187 ? 16.696 -14.235 29.186 1.00 33.09 186 GLN A N 1
ATOM 1438 C CA . GLN A 1 187 ? 17.797 -15.104 29.577 1.00 37.71 186 GLN A CA 1
ATOM 1439 C C . GLN A 1 187 ? 17.852 -16.335 28.679 1.00 40.97 186 GLN A C 1
ATOM 1440 O O . GLN A 1 187 ? 18.927 -16.860 28.390 1.00 39.54 186 GLN A O 1
ATOM 1446 N N . ASN A 1 188 ? 16.682 -16.783 28.233 1.00 36.41 187 ASN A N 1
ATOM 1447 C CA . ASN A 1 188 ? 16.585 -17.979 27.406 1.00 38.71 187 ASN A CA 1
ATOM 1448 C C . ASN A 1 188 ? 16.243 -17.665 25.952 1.00 45.04 187 ASN A C 1
ATOM 1449 O O . ASN A 1 188 ? 15.549 -18.436 25.291 1.00 46.45 187 ASN A O 1
ATOM 1454 N N . ARG A 1 189 ? 16.730 -16.524 25.471 1.00 41.76 188 ARG A N 1
ATOM 1455 C CA . ARG A 1 189 ? 16.621 -16.144 24.063 1.00 44.45 188 ARG A CA 1
ATOM 1456 C C . ARG A 1 189 ? 15.179 -16.059 23.557 1.00 38.26 188 ARG A C 1
ATOM 1457 O O . ARG A 1 189 ? 14.872 -16.523 22.459 1.00 43.14 188 ARG A O 1
ATOM 1465 N N . LEU A 1 190 ? 14.301 -15.461 24.356 1.00 40.78 189 LEU A N 1
ATOM 1466 C CA . LEU A 1 190 ? 12.919 -15.231 23.941 1.00 38.73 189 LEU A CA 1
ATOM 1467 C C . LEU A 1 190 ? 12.499 -13.791 24.211 1.00 38.09 189 LEU A C 1
ATOM 1468 O O . LEU A 1 190 ? 12.709 -13.272 25.307 1.00 35.75 189 LEU A O 1
ATOM 1473 N N . VAL A 1 191 ? 11.907 -13.149 23.208 1.00 38.06 190 VAL A N 1
ATOM 1474 C CA . VAL A 1 191 ? 11.416 -11.784 23.359 1.00 36.27 190 VAL A CA 1
ATOM 1475 C C . VAL A 1 191 ? 10.114 -11.765 24.151 1.00 35.69 190 VAL A C 1
ATOM 1476 O O . VAL A 1 191 ? 9.110 -12.329 23.720 1.00 35.26 190 VAL A O 1
ATOM 1480 N N . PRO A 1 192 ? 10.129 -11.117 25.322 1.00 34.85 191 PRO A N 1
ATOM 1481 C CA . PRO A 1 192 ? 8.938 -11.079 26.172 1.00 37.56 191 PRO A CA 1
ATOM 1482 C C . PRO A 1 192 ? 7.935 -10.008 25.754 1.00 44.17 191 PRO A C 1
ATOM 1483 O O . PRO A 1 192 ? 8.300 -8.842 25.596 1.00 37.45 191 PRO A O 1
ATOM 1487 N N . ILE A 1 193 ? 6.683 -10.409 25.568 1.00 42.08 192 ILE A N 1
ATOM 1488 C CA . ILE A 1 193 ? 5.610 -9.452 25.340 1.00 33.89 192 ILE A CA 1
ATOM 1489 C C . ILE A 1 193 ? 4.921 -9.147 26.665 1.00 42.35 192 ILE A C 1
ATOM 1490 O O . ILE A 1 193 ? 4.171 -9.969 27.194 1.00 42.15 192 ILE A O 1
ATOM 1495 N N . VAL A 1 194 ? 5.197 -7.965 27.204 1.00 40.89 193 VAL A N 1
ATOM 1496 C CA . VAL A 1 194 ? 4.636 -7.554 28.484 1.00 38.89 193 VAL A CA 1
ATOM 1497 C C . VAL A 1 194 ? 3.207 -7.055 28.311 1.00 39.86 193 VAL A C 1
ATOM 1498 O O . VAL A 1 194 ? 2.971 -6.043 27.653 1.00 40.23 193 VAL A O 1
ATOM 1502 N N . GLU A 1 195 ? 2.256 -7.770 28.904 1.00 29.07 194 GLU A N 1
ATOM 1503 C CA . GLU A 1 195 ? 0.847 -7.428 28.750 1.00 32.90 194 GLU A CA 1
ATOM 1504 C C . GLU A 1 195 ? 0.178 -7.111 30.086 1.00 32.66 194 GLU A C 1
ATOM 1505 O O . GLU A 1 195 ? -0.342 -8.005 30.754 1.00 34.83 194 GLU A O 1
ATOM 1511 N N . PRO A 1 196 ? 0.208 -5.832 30.487 1.00 32.67 195 PRO A N 1
ATOM 1512 C CA . PRO A 1 196 ? -0.549 -5.359 31.648 1.00 34.24 195 PRO A CA 1
ATOM 1513 C C . PRO A 1 196 ? -1.931 -4.856 31.240 1.00 35.24 195 PRO A C 1
ATOM 1514 O O . PRO A 1 196 ? -2.188 -3.653 31.286 1.00 41.00 195 PRO A O 1
ATOM 1518 N N . GLU A 1 197 ? -2.809 -5.771 30.840 1.00 32.83 196 GLU A N 1
ATOM 1519 C CA . GLU A 1 197 ? -4.120 -5.388 30.332 1.00 37.91 196 GLU A CA 1
ATOM 1520 C C . GLU A 1 197 ? -5.020 -4.803 31.412 1.00 42.42 196 GLU A C 1
ATOM 1521 O O . GLU A 1 197 ? -5.290 -5.442 32.429 1.00 43.93 196 GLU A O 1
ATOM 1527 N N . ILE A 1 198 ? -5.480 -3.579 31.177 1.00 34.65 197 ILE A N 1
ATOM 1528 C CA . ILE A 1 198 ? -6.478 -2.957 32.032 1.00 38.25 197 ILE A CA 1
ATOM 1529 C C . ILE A 1 198 ? -7.853 -3.089 31.387 1.00 42.10 197 ILE A C 1
ATOM 1530 O O . ILE A 1 198 ? -8.087 -2.566 30.297 1.00 49.27 197 ILE A O 1
ATOM 1535 N N . LEU A 1 199 ? -8.755 -3.796 32.061 1.00 36.06 198 LEU A N 1
ATOM 1536 C CA . LEU A 1 199 ? -10.096 -4.033 31.535 1.00 43.21 198 LEU A CA 1
ATOM 1537 C C . LEU A 1 199 ? -10.879 -2.735 31.365 1.00 45.63 198 LEU A C 1
ATOM 1538 O O . LEU A 1 199 ? -10.793 -1.833 32.198 1.00 50.64 198 LEU A O 1
ATOM 1543 N N . ALA A 1 200 ? -11.643 -2.648 30.281 1.00 46.54 199 ALA A N 1
ATOM 1544 C CA . ALA A 1 200 ? -12.467 -1.475 30.018 1.00 51.54 199 ALA A CA 1
ATOM 1545 C C . ALA A 1 200 ? -13.847 -1.628 30.651 1.00 55.55 199 ALA A C 1
ATOM 1546 O O . ALA A 1 200 ? -14.742 -0.816 30.417 1.00 56.87 199 ALA A O 1
ATOM 1548 N N . ASP A 1 201 ? -14.011 -2.675 31.454 1.00 51.47 200 ASP A N 1
ATOM 1549 C CA . ASP A 1 201 ? -15.269 -2.925 32.147 1.00 55.47 200 ASP A CA 1
ATOM 1550 C C . ASP A 1 201 ? -15.530 -1.859 33.206 1.00 56.92 200 ASP A C 1
ATOM 1551 O O . ASP A 1 201 ? -14.675 -1.584 34.048 1.00 52.00 200 ASP A O 1
ATOM 1556 N N . GLY A 1 202 ? -16.716 -1.261 33.157 1.00 50.76 201 GLY A N 1
ATOM 1557 C CA . GLY A 1 202 ? -17.082 -0.215 34.094 1.00 59.87 201 GLY A CA 1
ATOM 1558 C C . GLY A 1 202 ? -17.621 1.016 33.393 1.00 64.25 201 GLY A C 1
ATOM 1559 O O . GLY A 1 202 ? -17.604 1.091 32.165 1.00 61.98 201 GLY A O 1
ATOM 1560 N N . PRO A 1 203 ? -18.111 1.990 34.173 1.00 61.98 202 PRO A N 1
ATOM 1561 C CA . PRO A 1 203 ? -18.666 3.238 33.648 1.00 64.18 202 PRO A CA 1
ATOM 1562 C C . PRO A 1 203 ? -17.690 4.411 33.724 1.00 57.48 202 PRO A C 1
ATOM 1563 O O . PRO A 1 203 ? -18.093 5.553 33.504 1.00 61.77 202 PRO A O 1
ATOM 1567 N N . HIS A 1 204 ? -16.428 4.129 34.031 1.00 56.38 203 HIS A N 1
ATOM 1568 C CA . HIS A 1 204 ? -15.422 5.176 34.176 1.00 53.68 203 HIS A CA 1
ATOM 1569 C C . HIS A 1 204 ? -15.187 5.912 32.862 1.00 54.48 203 HIS A C 1
ATOM 1570 O O . HIS A 1 204 ? -15.293 5.328 31.785 1.00 51.54 203 HIS A O 1
ATOM 1577 N N . SER A 1 205 ? -14.867 7.198 32.961 1.00 58.81 204 SER A N 1
ATOM 1578 C CA . SER A 1 205 ? -14.611 8.014 31.781 1.00 53.04 204 SER A CA 1
ATOM 1579 C C . SER A 1 205 ? -13.256 7.678 31.170 1.00 47.50 204 SER A C 1
ATOM 1580 O O . SER A 1 205 ? -12.475 6.917 31.743 1.00 37.53 204 SER A O 1
ATOM 1583 N N . ILE A 1 206 ? -12.982 8.252 30.004 1.00 53.69 205 ILE A N 1
ATOM 1584 C CA . ILE A 1 206 ? -11.739 7.985 29.292 1.00 48.74 205 ILE A CA 1
ATOM 1585 C C . ILE A 1 206 ? -10.568 8.708 29.962 1.00 44.49 205 ILE A C 1
ATOM 1586 O O . ILE A 1 206 ? -9.413 8.302 29.824 1.00 43.55 205 ILE A O 1
ATOM 1591 N N . GLU A 1 207 ? -10.875 9.767 30.705 1.00 44.50 206 GLU A N 1
ATOM 1592 C CA . GLU A 1 207 ? -9.856 10.504 31.442 1.00 41.35 206 GLU A CA 1
ATOM 1593 C C . GLU A 1 207 ? -9.338 9.676 32.613 1.00 43.80 206 GLU A C 1
ATOM 1594 O O . GLU A 1 207 ? -8.149 9.707 32.930 1.00 44.13 206 GLU A O 1
ATOM 1600 N N . VAL A 1 208 ? -10.240 8.937 33.250 1.00 47.68 207 VAL A N 1
ATOM 1601 C CA . VAL A 1 208 ? -9.878 8.064 34.359 1.00 47.64 207 VAL A CA 1
ATOM 1602 C C . VAL A 1 208 ? -8.970 6.938 33.878 1.00 40.27 207 VAL A C 1
ATOM 1603 O O . VAL A 1 208 ? -7.972 6.612 34.522 1.00 37.67 207 VAL A O 1
ATOM 1607 N N . CYS A 1 209 ? -9.319 6.356 32.734 1.00 44.01 208 CYS A N 1
ATOM 1608 C CA . CYS A 1 209 ? -8.536 5.272 32.153 1.00 36.19 208 CYS A CA 1
ATOM 1609 C C . CYS A 1 209 ? -7.115 5.719 31.824 1.00 34.74 208 CYS A C 1
ATOM 1610 O O . CYS A 1 209 ? -6.167 4.951 31.974 1.00 36.39 208 CYS A O 1
ATOM 1613 N N . ALA A 1 210 ? -6.974 6.963 31.379 1.00 39.19 209 ALA A N 1
ATOM 1614 C CA . ALA A 1 210 ? -5.663 7.514 31.054 1.00 38.25 209 ALA A CA 1
ATOM 1615 C C . ALA A 1 210 ? -4.792 7.629 32.300 1.00 38.11 209 ALA A C 1
ATOM 1616 O O . ALA A 1 210 ? -3.620 7.252 32.286 1.00 33.89 209 ALA A O 1
ATOM 1618 N N . VAL A 1 211 ? -5.374 8.149 33.376 1.00 37.82 210 VAL A N 1
ATOM 1619 C CA . VAL A 1 211 ? -4.656 8.324 34.633 1.00 39.95 210 VAL A CA 1
ATOM 1620 C C . VAL A 1 211 ? -4.223 6.980 35.212 1.00 38.64 210 VAL A C 1
ATOM 1621 O O . VAL A 1 211 ? -3.096 6.829 35.685 1.00 38.15 210 VAL A O 1
ATOM 1625 N N . VAL A 1 212 ? -5.124 6.004 35.162 1.00 43.68 211 VAL A N 1
ATOM 1626 C CA . VAL A 1 212 ? -4.837 4.667 35.669 1.00 39.32 211 VAL A CA 1
ATOM 1627 C C . VAL A 1 212 ? -3.768 3.972 34.829 1.00 39.00 211 VAL A C 1
ATOM 1628 O O . VAL A 1 212 ? -2.819 3.403 35.369 1.00 40.84 211 VAL A O 1
ATOM 1632 N N . THR A 1 213 ? -3.924 4.024 33.510 1.00 37.93 212 THR A N 1
ATOM 1633 C CA . THR A 1 213 ? -2.971 3.393 32.604 1.00 33.50 212 THR A CA 1
ATOM 1634 C C . THR A 1 213 ? -1.583 4.003 32.762 1.00 35.33 212 THR A C 1
ATOM 1635 O O . THR A 1 213 ? -0.578 3.293 32.756 1.00 34.79 212 THR A O 1
ATOM 1639 N N . GLN A 1 214 ? -1.536 5.322 32.915 1.00 38.16 213 GLN A N 1
ATOM 1640 C CA . GLN A 1 214 ? -0.276 6.026 33.117 1.00 35.70 213 GLN A CA 1
ATOM 1641 C C . GLN A 1 214 ? 0.391 5.593 34.420 1.00 38.73 213 GLN A C 1
ATOM 1642 O O . GLN A 1 214 ? 1.611 5.442 34.485 1.00 40.03 213 GLN A O 1
ATOM 1648 N N . LYS A 1 215 ? -0.419 5.387 35.454 1.00 41.43 214 LYS A N 1
ATOM 1649 C CA . LYS A 1 215 ? 0.088 4.970 36.757 1.00 41.56 214 LYS A CA 1
ATOM 1650 C C . LYS A 1 215 ? 0.599 3.533 36.719 1.00 32.89 214 LYS A C 1
ATOM 1651 O O . LYS A 1 215 ? 1.647 3.222 37.286 1.00 37.85 214 LYS A O 1
ATOM 1657 N N . VAL A 1 216 ? -0.148 2.662 36.049 1.00 37.86 215 VAL A N 1
ATOM 1658 C CA . VAL A 1 216 ? 0.226 1.257 35.940 1.00 35.52 215 VAL A CA 1
ATOM 1659 C C . VAL A 1 216 ? 1.504 1.085 35.123 1.00 34.76 215 VAL A C 1
ATOM 1660 O O . VAL A 1 216 ? 2.431 0.396 35.551 1.00 32.94 215 VAL A O 1
ATOM 1664 N N . LEU A 1 217 ? 1.553 1.722 33.955 1.00 37.65 216 LEU A N 1
ATOM 1665 C CA . LEU A 1 217 ? 2.714 1.625 33.075 1.00 31.79 216 LEU A CA 1
ATOM 1666 C C . LEU A 1 217 ? 3.984 2.145 33.744 1.00 34.46 216 LEU A C 1
ATOM 1667 O O . LEU A 1 217 ? 5.075 1.630 33.502 1.00 33.52 216 LEU A O 1
ATOM 1672 N N . SER A 1 218 ? 3.839 3.165 34.584 1.00 34.21 217 SER A N 1
ATOM 1673 C CA A SER A 1 218 ? 4.971 3.715 35.319 0.59 35.40 217 SER A CA 1
ATOM 1674 C CA B SER A 1 218 ? 4.974 3.714 35.317 0.41 35.34 217 SER A CA 1
ATOM 1675 C C . SER A 1 218 ? 5.555 2.677 36.271 1.00 36.68 217 SER A C 1
ATOM 1676 O O . SER A 1 218 ? 6.771 2.569 36.420 1.00 38.39 217 SER A O 1
ATOM 1681 N N . CYS A 1 219 ? 4.676 1.914 36.912 1.00 32.68 218 CYS A N 1
ATOM 1682 C CA . CYS A 1 219 ? 5.096 0.881 37.850 1.00 39.26 218 CYS A CA 1
ATOM 1683 C C . CYS A 1 219 ? 5.605 -0.357 37.118 1.00 39.00 218 CYS A C 1
ATOM 1684 O O . CYS A 1 219 ? 6.515 -1.039 37.592 1.00 34.44 218 CYS A O 1
ATOM 1687 N N . VAL A 1 220 ? 5.014 -0.642 35.961 1.00 35.29 219 VAL A N 1
ATOM 1688 C CA . VAL A 1 220 ? 5.420 -1.790 35.157 1.00 36.91 219 VAL A CA 1
ATOM 1689 C C . VAL A 1 220 ? 6.858 -1.633 34.674 1.00 32.39 219 VAL A C 1
ATOM 1690 O O . VAL A 1 220 ? 7.690 -2.514 34.886 1.00 36.18 219 VAL A O 1
ATOM 1694 N N . PHE A 1 221 ? 7.149 -0.504 34.036 1.00 37.33 220 PHE A N 1
ATOM 1695 C CA . PHE A 1 221 ? 8.495 -0.238 33.541 1.00 37.33 220 PHE A CA 1
ATOM 1696 C C . PHE A 1 221 ? 9.494 -0.082 34.681 1.00 42.04 220 PHE A C 1
ATOM 1697 O O . PHE A 1 221 ? 10.669 -0.416 34.533 1.00 39.94 220 PHE A O 1
ATOM 1705 N N . LYS A 1 222 ? 9.026 0.428 35.816 1.00 30.93 221 LYS A N 1
ATOM 1706 C CA . LYS A 1 222 ? 9.872 0.533 36.997 1.00 34.58 221 LYS A CA 1
ATOM 1707 C C . LYS A 1 222 ? 10.340 -0.853 37.414 1.00 31.79 221 LYS A C 1
ATOM 1708 O O . LYS A 1 222 ? 11.532 -1.084 37.603 1.00 35.94 221 LYS A O 1
ATOM 1714 N N . ALA A 1 223 ? 9.392 -1.777 37.537 1.00 33.90 222 ALA A N 1
ATOM 1715 C CA . ALA A 1 223 ? 9.709 -3.156 37.883 1.00 36.59 222 ALA A CA 1
ATOM 1716 C C . ALA A 1 223 ? 10.564 -3.806 36.798 1.00 35.35 222 ALA A C 1
ATOM 1717 O O . ALA A 1 223 ? 11.388 -4.674 37.083 1.00 33.09 222 ALA A O 1
ATOM 1719 N N . LEU A 1 224 ? 10.366 -3.377 35.555 1.00 36.17 223 LEU A N 1
ATOM 1720 C CA . LEU A 1 224 ? 11.120 -3.926 34.433 1.00 34.29 223 LEU A CA 1
ATOM 1721 C C . LEU A 1 224 ? 12.602 -3.577 34.514 1.00 37.03 223 LEU A C 1
ATOM 1722 O O . LEU A 1 224 ? 13.458 -4.404 34.199 1.00 40.85 223 LEU A O 1
ATOM 1727 N N . GLN A 1 225 ? 12.904 -2.356 34.942 1.00 39.41 224 GLN A N 1
ATOM 1728 C CA . GLN A 1 225 ? 14.286 -1.892 34.974 1.00 40.48 224 GLN A CA 1
ATOM 1729 C C . GLN A 1 225 ? 15.021 -2.365 36.225 1.00 44.77 224 GLN A C 1
ATOM 1730 O O . GLN A 1 225 ? 16.251 -2.397 36.252 1.00 48.87 224 GLN A O 1
ATOM 1736 N N . GLU A 1 226 ? 14.270 -2.736 37.256 1.00 35.31 225 GLU A N 1
ATOM 1737 C CA A GLU A 1 226 ? 14.883 -3.227 38.482 0.62 36.99 225 GLU A CA 1
ATOM 1738 C CA B GLU A 1 226 ? 14.853 -3.241 38.496 0.38 34.90 225 GLU A CA 1
ATOM 1739 C C . GLU A 1 226 ? 15.325 -4.679 38.327 1.00 34.24 225 GLU A C 1
ATOM 1740 O O . GLU A 1 226 ? 16.239 -5.131 39.016 1.00 35.40 225 GLU A O 1
ATOM 1751 N N . ASN A 1 227 ? 14.680 -5.398 37.415 1.00 31.92 226 ASN A N 1
ATOM 1752 C CA . ASN A 1 227 ? 15.061 -6.774 37.126 1.00 35.25 226 ASN A CA 1
ATOM 1753 C C . ASN A 1 227 ? 16.013 -6.829 35.936 1.00 30.75 226 ASN A C 1
ATOM 1754 O O . ASN A 1 227 ? 16.488 -7.898 35.555 1.00 38.57 226 ASN A O 1
ATOM 1759 N N . GLY A 1 228 ? 16.279 -5.666 35.350 1.00 41.29 227 GLY A N 1
ATOM 1760 C CA . GLY A 1 228 ? 17.255 -5.545 34.282 1.00 38.72 227 GLY A CA 1
ATOM 1761 C C . GLY A 1 228 ? 16.816 -6.084 32.936 1.00 37.81 227 GLY A C 1
ATOM 1762 O O . GLY A 1 228 ? 17.612 -6.679 32.209 1.00 39.11 227 GLY A O 1
ATOM 1763 N N . VAL A 1 229 ? 15.550 -5.872 32.596 1.00 39.21 228 VAL A N 1
ATOM 1764 C CA . VAL A 1 229 ? 15.033 -6.317 31.310 1.00 41.83 228 VAL A CA 1
ATOM 1765 C C . VAL A 1 229 ? 15.415 -5.350 30.197 1.00 39.46 228 VAL A C 1
ATOM 1766 O O . VAL A 1 229 ? 15.163 -4.149 30.289 1.00 38.05 228 VAL A O 1
ATOM 1770 N N . LEU A 1 230 ? 16.037 -5.887 29.153 1.00 36.08 229 LEU A N 1
ATOM 1771 C CA . LEU A 1 230 ? 16.424 -5.095 27.995 1.00 31.79 229 LEU A CA 1
ATOM 1772 C C . LEU A 1 230 ? 15.186 -4.608 27.253 1.00 31.52 229 LEU A C 1
ATOM 1773 O O . LEU A 1 230 ? 14.460 -5.401 26.654 1.00 35.72 229 LEU A O 1
ATOM 1778 N N . LEU A 1 231 ? 14.946 -3.302 27.300 1.00 32.15 230 LEU A N 1
ATOM 1779 C CA . LEU A 1 231 ? 13.774 -2.718 26.656 1.00 35.97 230 LEU A CA 1
ATOM 1780 C C . LEU A 1 231 ? 13.852 -2.852 25.140 1.00 34.75 230 LEU A C 1
ATOM 1781 O O . LEU A 1 231 ? 12.826 -2.939 24.465 1.00 33.32 230 LEU A O 1
ATOM 1786 N N . GLU A 1 232 ? 15.072 -2.875 24.611 1.00 37.60 231 GLU A N 1
ATOM 1787 C CA . GLU A 1 232 ? 15.282 -3.017 23.174 1.00 35.78 231 GLU A CA 1
ATOM 1788 C C . GLU A 1 232 ? 14.834 -4.388 22.675 1.00 39.02 231 GLU A C 1
ATOM 1789 O O . GLU A 1 232 ? 14.489 -4.551 21.505 1.00 40.40 231 GLU A O 1
ATOM 1795 N N . GLY A 1 233 ? 14.844 -5.372 23.567 1.00 35.38 232 GLY A N 1
ATOM 1796 C CA . GLY A 1 233 ? 14.457 -6.722 23.206 1.00 35.18 232 GLY A CA 1
ATOM 1797 C C . GLY A 1 233 ? 13.110 -7.123 23.772 1.00 33.58 232 GLY A C 1
ATOM 1798 O O . GLY A 1 233 ? 12.826 -8.308 23.938 1.00 37.78 232 GLY A O 1
ATOM 1799 N N . ALA A 1 234 ? 12.273 -6.135 24.068 1.00 33.25 233 ALA A N 1
ATOM 1800 C CA . ALA A 1 234 ? 10.964 -6.407 24.648 1.00 37.56 233 ALA A CA 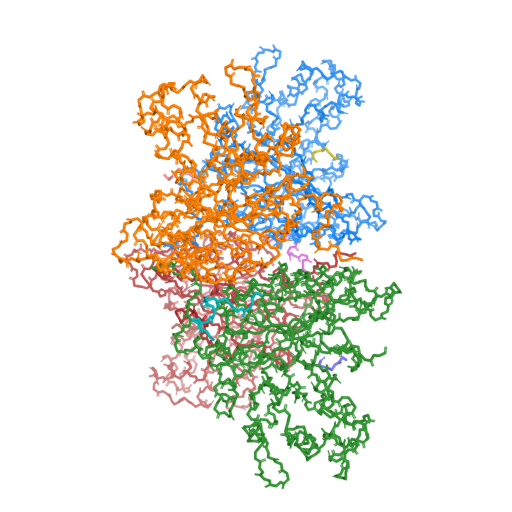1
ATOM 1801 C C . ALA A 1 234 ? 9.851 -5.709 23.875 1.00 34.57 233 ALA A C 1
ATOM 1802 O O . ALA A 1 234 ? 10.109 -4.839 23.044 1.00 28.77 233 ALA A O 1
ATOM 1804 N N . LEU A 1 235 ? 8.613 -6.105 24.153 1.00 37.08 234 LEU A N 1
ATOM 1805 C CA . LEU A 1 235 ? 7.445 -5.466 23.559 1.00 38.54 234 LEU A CA 1
ATOM 1806 C C . LEU A 1 235 ? 6.383 -5.220 24.623 1.00 38.08 234 LEU A C 1
ATOM 1807 O O . LEU A 1 235 ? 6.341 -5.910 25.641 1.00 35.30 234 LEU A O 1
ATOM 1812 N N . LEU A 1 236 ? 5.528 -4.233 24.383 1.00 37.40 235 LEU A N 1
ATOM 1813 C CA . LEU A 1 236 ? 4.459 -3.904 25.317 1.00 38.65 235 LEU A CA 1
ATOM 1814 C C . LEU A 1 236 ? 3.097 -4.182 24.697 1.00 37.92 235 LEU A C 1
ATOM 1815 O O . LEU A 1 236 ? 2.823 -3.767 23.571 1.00 37.37 235 LEU A O 1
ATOM 1820 N N . LYS A 1 237 ? 2.244 -4.885 25.434 1.00 30.37 236 LYS A N 1
ATOM 1821 C CA . LYS A 1 237 ? 0.891 -5.164 24.968 1.00 38.11 236 LYS A CA 1
ATOM 1822 C C . LYS A 1 237 ? -0.143 -4.597 25.935 1.00 40.35 236 LYS A C 1
ATOM 1823 O O . LYS A 1 237 ? -0.702 -5.326 26.754 1.00 46.67 236 LYS A O 1
ATOM 1829 N N . PRO A 1 238 ? -0.393 -3.283 25.851 1.00 39.42 237 PRO A N 1
ATOM 1830 C CA . PRO A 1 238 ? -1.363 -2.627 26.724 1.00 40.06 237 PRO A CA 1
ATOM 1831 C C . PRO A 1 238 ? -2.722 -2.486 26.056 1.00 46.39 237 PRO A C 1
ATOM 1832 O O . PRO A 1 238 ? -2.876 -2.830 24.883 1.00 46.18 237 PRO A O 1
ATOM 1836 N N . ASN A 1 239 ? -3.697 -1.982 26.801 1.00 40.44 238 ASN A N 1
ATOM 1837 C CA . ASN A 1 239 ? -4.999 -1.670 26.237 1.00 45.01 238 ASN A CA 1
ATOM 1838 C C . ASN A 1 239 ? -5.023 -0.236 25.731 1.00 46.87 238 ASN A C 1
ATOM 1839 O O . ASN A 1 239 ? -4.300 0.618 26.242 1.00 44.71 238 ASN A O 1
ATOM 1844 N N . MET A 1 240 ? -5.846 0.026 24.723 1.00 44.54 239 MET A N 1
ATOM 1845 C CA . MET A 1 240 ? -6.035 1.388 24.247 1.00 44.67 239 MET A CA 1
ATOM 1846 C C . MET A 1 240 ? -6.735 2.212 25.320 1.00 45.18 239 MET A C 1
ATOM 1847 O O . MET A 1 240 ? -7.644 1.724 25.991 1.00 48.21 239 MET A O 1
ATOM 1852 N N . VAL A 1 241 ? -6.303 3.457 25.490 1.00 37.19 240 VAL A N 1
ATOM 1853 C CA . VAL A 1 241 ? -6.928 4.338 26.466 1.00 38.92 240 VAL A CA 1
ATOM 1854 C C . VAL A 1 241 ? -8.316 4.740 25.982 1.00 44.79 240 VAL A C 1
ATOM 1855 O O . VAL A 1 241 ? -8.466 5.656 25.172 1.00 52.60 240 VAL A O 1
ATOM 1859 N N . THR A 1 242 ? -9.327 4.032 26.472 1.00 40.03 241 THR A N 1
ATOM 1860 C CA . THR A 1 242 ? -10.706 4.283 26.076 1.00 46.23 241 THR A CA 1
ATOM 1861 C C . THR A 1 242 ? -11.599 4.473 27.293 1.00 49.61 241 THR A C 1
ATOM 1862 O O . THR A 1 242 ? -11.209 4.158 28.417 1.00 49.75 241 THR A O 1
ATOM 1866 N N . ALA A 1 243 ? -12.802 4.986 27.064 1.00 38.76 242 ALA A N 1
ATOM 1867 C CA . ALA A 1 243 ? -13.788 5.103 28.127 1.00 45.43 242 ALA A CA 1
ATOM 1868 C C . ALA A 1 243 ? -14.322 3.723 28.485 1.00 46.04 242 ALA A C 1
ATOM 1869 O O . ALA A 1 243 ? -14.093 2.754 27.760 1.00 44.93 242 ALA A O 1
ATOM 1871 N N . GLY A 1 244 ? -15.030 3.635 29.605 1.00 51.60 243 GLY A N 1
ATOM 1872 C CA . GLY A 1 244 ? -15.604 2.376 30.039 1.00 53.81 243 GLY A CA 1
ATOM 1873 C C . GLY A 1 244 ? -16.696 1.893 29.104 1.00 56.22 243 GLY A C 1
ATOM 1874 O O . GLY A 1 244 ? -17.265 2.678 28.345 1.00 59.23 243 GLY A O 1
ATOM 1875 N N . TYR A 1 245 ? -16.987 0.597 29.159 1.00 55.92 244 TYR A N 1
ATOM 1876 C CA . TYR A 1 245 ? -18.026 0.009 28.321 1.00 62.98 244 TYR A CA 1
ATOM 1877 C C . TYR A 1 245 ? -19.408 0.523 28.710 1.00 70.59 244 TYR A C 1
ATOM 1878 O O . TYR A 1 245 ? -20.293 0.649 27.865 1.00 77.91 244 TYR A O 1
ATOM 1887 N N . GLU A 1 246 ? -19.586 0.819 29.993 1.00 58.36 245 GLU A N 1
ATOM 1888 C CA . GLU A 1 246 ? -20.864 1.314 30.489 1.00 66.19 245 GLU A CA 1
ATOM 1889 C C . GLU A 1 246 ? -20.839 2.825 30.699 1.00 65.59 245 GLU A C 1
ATOM 1890 O O . GLU A 1 246 ? -21.763 3.392 31.282 1.00 74.82 245 GLU A O 1
ATOM 1896 N N . CYS A 1 247 ? -19.783 3.475 30.220 1.00 64.51 246 CYS A N 1
ATOM 1897 C CA . CYS A 1 247 ? -19.661 4.924 30.349 1.00 70.90 246 CYS A CA 1
ATOM 1898 C C . CYS A 1 247 ? -20.697 5.636 29.485 1.00 73.07 246 CYS A C 1
ATOM 1899 O O . CYS A 1 247 ? -21.039 5.169 28.399 1.00 73.56 246 CYS A O 1
ATOM 1902 N N . THR A 1 248 ? -21.191 6.769 29.974 1.00 67.22 247 THR A N 1
ATOM 1903 C CA . THR A 1 248 ? -22.235 7.511 29.277 1.00 72.76 247 THR A CA 1
ATOM 1904 C C . THR A 1 248 ? -21.664 8.637 28.419 1.00 79.23 247 THR A C 1
ATOM 1905 O O . THR A 1 248 ? -22.246 9.001 27.397 1.00 88.12 247 THR A O 1
ATOM 1909 N N . ALA A 1 249 ? -20.528 9.186 28.837 1.00 75.19 248 ALA A N 1
ATOM 1910 C CA . ALA A 1 249 ? -19.881 10.261 28.093 1.00 76.13 248 ALA A CA 1
ATOM 1911 C C . ALA A 1 249 ? -19.381 9.759 26.742 1.00 76.04 248 ALA A C 1
ATOM 1912 O O . ALA A 1 249 ? -18.434 8.975 26.672 1.00 76.37 248 ALA A O 1
ATOM 1914 N N . LYS A 1 250 ? -20.027 10.215 25.673 1.00 83.39 249 LYS A N 1
ATOM 1915 C CA . LYS A 1 250 ? -19.686 9.787 24.321 1.00 86.19 249 LYS A CA 1
ATOM 1916 C C . LYS A 1 250 ? -18.281 10.233 23.929 1.00 77.74 249 LYS A C 1
ATOM 1917 O O . LYS A 1 250 ? -17.935 11.408 24.053 1.00 72.33 249 LYS A O 1
ATOM 1923 N N . THR A 1 251 ? -17.475 9.287 23.458 1.00 89.90 250 THR A N 1
ATOM 1924 C CA . THR A 1 251 ? -16.106 9.578 23.050 1.00 78.81 250 THR A CA 1
ATOM 1925 C C . THR A 1 251 ? -15.850 9.140 21.613 1.00 73.23 250 THR A C 1
ATOM 1926 O O . THR A 1 251 ? -16.160 8.011 21.232 1.00 75.87 250 THR A O 1
ATOM 1930 N N . THR A 1 252 ? -15.282 10.042 20.819 1.00 72.82 251 THR A N 1
ATOM 1931 C CA . THR A 1 252 ? -14.955 9.742 19.432 1.00 70.32 251 THR A CA 1
ATOM 1932 C C . THR A 1 252 ? -13.658 8.944 19.343 1.00 59.34 251 THR A C 1
ATOM 1933 O O . THR A 1 252 ? -12.972 8.746 20.346 1.00 53.54 251 THR A O 1
ATOM 1937 N N . THR A 1 253 ? -13.327 8.490 18.139 1.00 61.11 252 THR A N 1
ATOM 1938 C CA . THR A 1 253 ? -12.141 7.666 17.934 1.00 49.47 252 THR A CA 1
ATOM 1939 C C . THR A 1 253 ? -10.854 8.480 18.057 1.00 48.16 252 THR A C 1
ATOM 1940 O O . THR A 1 253 ? -9.798 7.934 18.377 1.00 41.36 252 THR A O 1
ATOM 1944 N N . GLN A 1 254 ? -10.943 9.782 17.805 1.00 60.95 253 GLN A N 1
ATOM 1945 C CA . GLN A 1 254 ? -9.783 10.657 17.938 1.00 58.65 253 GLN A CA 1
ATOM 1946 C C . GLN A 1 254 ? -9.477 10.927 19.407 1.00 53.65 253 GLN A C 1
ATOM 1947 O O . GLN A 1 254 ? -8.327 11.168 19.776 1.00 47.74 253 GLN A O 1
ATOM 1953 N N . ASP A 1 255 ? -10.512 10.888 20.241 1.00 53.13 254 ASP A N 1
ATOM 1954 C CA . ASP A 1 255 ? -10.331 11.014 21.681 1.00 54.76 254 ASP A CA 1
ATOM 1955 C C . ASP A 1 255 ? -9.581 9.798 22.211 1.00 46.83 254 ASP A C 1
ATOM 1956 O O . ASP A 1 255 ? -8.768 9.906 23.128 1.00 45.04 254 ASP A O 1
ATOM 1961 N N . VAL A 1 256 ? -9.862 8.640 21.621 1.00 46.12 255 VAL A N 1
ATOM 1962 C CA . VAL A 1 256 ? -9.150 7.414 21.958 1.00 40.37 255 VAL A CA 1
ATOM 1963 C C . VAL A 1 256 ? -7.686 7.522 21.544 1.00 36.94 255 VAL A C 1
ATOM 1964 O O . VAL A 1 256 ? -6.788 7.191 22.316 1.00 34.96 255 VAL A O 1
ATOM 1968 N N . GLY A 1 257 ? -7.457 8.000 20.325 1.00 44.86 256 GLY A N 1
ATOM 1969 C CA . GLY A 1 257 ? -6.113 8.135 19.793 1.00 38.02 256 GLY A CA 1
ATOM 1970 C C . GLY A 1 257 ? -5.256 9.146 20.533 1.00 39.17 256 GLY A C 1
ATOM 1971 O O . GLY A 1 257 ? -4.069 8.911 20.759 1.00 37.47 256 GLY A O 1
ATOM 1972 N N . PHE A 1 258 ? -5.853 10.272 20.910 1.00 39.64 257 PHE A N 1
ATOM 1973 C CA . PHE A 1 258 ? -5.124 11.329 21.605 1.00 38.08 257 PHE A CA 1
ATOM 1974 C C . PHE A 1 258 ? -4.646 10.889 22.985 1.00 39.36 257 PHE A C 1
ATOM 1975 O O . PHE A 1 258 ? -3.462 10.998 23.308 1.00 36.22 257 PHE A O 1
ATOM 1983 N N . LEU A 1 259 ? -5.575 10.395 23.796 1.00 38.21 258 LEU A N 1
ATOM 1984 C CA . LEU A 1 259 ? -5.271 10.028 25.174 1.00 36.12 258 LEU A CA 1
ATOM 1985 C C . LEU A 1 259 ? -4.445 8.747 25.261 1.00 32.39 258 LEU A C 1
ATOM 1986 O O . LEU A 1 259 ? -3.866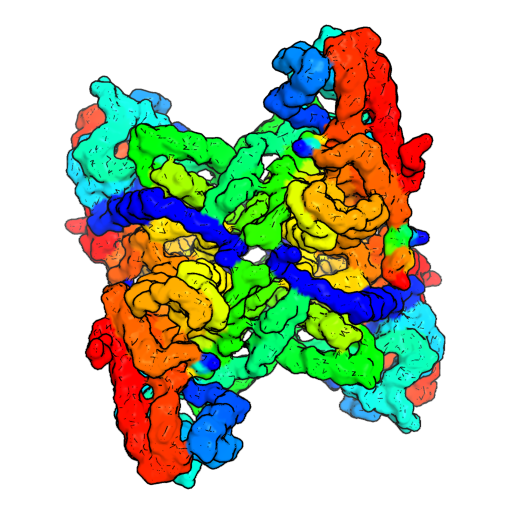 8.447 26.305 1.00 34.73 258 LEU A O 1
ATOM 1991 N N . THR A 1 260 ? -4.386 7.996 24.166 1.00 37.32 259 THR A N 1
ATOM 1992 C CA . THR A 1 260 ? -3.548 6.803 24.113 1.00 31.54 259 THR A CA 1
ATOM 1993 C C . THR A 1 260 ? -2.101 7.186 23.824 1.00 33.37 259 THR A C 1
ATOM 1994 O O . THR A 1 260 ? -1.179 6.707 24.484 1.00 31.66 259 THR A O 1
ATOM 1998 N N . VAL A 1 261 ? -1.912 8.057 22.836 1.00 36.35 260 VAL A N 1
ATOM 1999 C CA . VAL A 1 261 ? -0.582 8.541 22.480 1.00 32.04 260 VAL A CA 1
ATOM 2000 C C . VAL A 1 261 ? 0.041 9.323 23.634 1.00 37.53 260 VAL A C 1
ATOM 2001 O O . VAL A 1 261 ? 1.218 9.145 23.951 1.00 35.89 260 VAL A O 1
ATOM 2005 N N . ARG A 1 262 ? -0.757 10.179 24.266 1.00 29.44 261 ARG A N 1
ATOM 2006 C CA . ARG A 1 262 ? -0.288 10.968 25.400 1.00 32.84 261 ARG A CA 1
ATOM 2007 C C . ARG A 1 262 ? 0.152 10.072 26.554 1.00 32.65 261 ARG A C 1
ATOM 2008 O O . ARG A 1 262 ? 1.165 10.332 27.201 1.00 36.65 261 ARG A O 1
ATOM 2016 N N . THR A 1 263 ? -0.614 9.014 26.802 1.00 40.84 262 THR A N 1
ATOM 2017 C CA . THR A 1 263 ? -0.313 8.085 27.885 1.00 34.32 262 THR A CA 1
ATOM 2018 C C . THR A 1 263 ? 1.000 7.346 27.638 1.00 35.60 262 THR A C 1
ATOM 2019 O O . THR A 1 263 ? 1.798 7.153 28.556 1.00 33.80 262 THR A O 1
ATOM 2023 N N . LEU A 1 264 ? 1.221 6.942 26.391 1.00 39.95 263 LEU A N 1
ATOM 2024 C CA . LEU A 1 264 ? 2.425 6.203 26.029 1.00 33.98 263 LEU A CA 1
ATOM 2025 C C . LEU A 1 264 ? 3.663 7.092 26.047 1.00 32.89 263 LEU A C 1
ATOM 2026 O O . LEU A 1 264 ? 4.724 6.680 26.517 1.00 32.61 263 LEU A O 1
ATOM 2031 N N . ARG A 1 265 ? 3.525 8.312 25.537 1.00 32.09 264 ARG A N 1
ATOM 2032 C CA . ARG A 1 265 ? 4.643 9.248 25.486 1.00 37.49 264 ARG A CA 1
ATOM 2033 C C . ARG A 1 265 ? 5.107 9.648 26.883 1.00 37.24 264 ARG A C 1
ATOM 2034 O O . ARG A 1 265 ? 6.275 9.975 27.086 1.00 39.02 264 ARG A O 1
ATOM 2042 N N . ARG A 1 266 ? 4.190 9.613 27.843 1.00 32.73 265 ARG A N 1
ATOM 2043 C CA . ARG A 1 266 ? 4.507 9.994 29.215 1.00 37.86 265 ARG A CA 1
ATOM 2044 C C . ARG A 1 266 ? 5.159 8.864 30.009 1.00 37.09 265 ARG A C 1
ATOM 2045 O O . ARG A 1 266 ? 5.729 9.102 31.073 1.00 37.13 265 ARG A O 1
ATOM 2053 N N . THR A 1 267 ? 5.079 7.639 29.499 1.00 37.84 266 THR A N 1
ATOM 2054 C CA . THR A 1 267 ? 5.490 6.480 30.287 1.00 40.67 266 THR A CA 1
ATOM 2055 C C . THR A 1 267 ? 6.492 5.551 29.599 1.00 38.40 266 THR A C 1
ATOM 2056 O O . THR A 1 267 ? 7.331 4.944 30.265 1.00 36.95 266 THR A O 1
ATOM 2060 N N . VAL A 1 268 ? 6.407 5.436 28.276 1.00 35.69 267 VAL A N 1
ATOM 2061 C CA . VAL A 1 268 ? 7.191 4.435 27.552 1.00 38.24 267 VAL A CA 1
ATOM 2062 C C . VAL A 1 268 ? 8.465 4.992 26.917 1.00 36.07 267 VAL A C 1
ATOM 2063 O O . VAL A 1 268 ? 8.399 5.782 25.977 1.00 36.34 267 VAL A O 1
ATOM 2067 N N . PRO A 1 269 ? 9.633 4.564 27.426 1.00 38.62 268 PRO A N 1
ATOM 2068 C CA . PRO A 1 269 ? 10.932 4.963 26.871 1.00 33.36 268 PRO A CA 1
ATOM 2069 C C . PRO A 1 269 ? 11.114 4.488 25.430 1.00 37.79 268 PRO A C 1
ATOM 2070 O O . PRO A 1 269 ? 10.700 3.376 25.101 1.00 37.19 268 PRO A O 1
ATOM 2074 N N . PRO A 1 270 ? 11.731 5.327 24.581 1.00 36.96 269 PRO A N 1
ATOM 2075 C CA . PRO A 1 270 ? 11.947 5.068 23.152 1.00 36.82 269 PRO A CA 1
ATOM 2076 C C . PRO A 1 270 ? 12.781 3.820 22.859 1.00 39.09 269 PRO A C 1
ATOM 2077 O O . PRO A 1 270 ? 12.782 3.355 21.718 1.00 40.06 269 PRO A O 1
ATOM 2081 N N . ALA A 1 271 ? 13.480 3.296 23.862 1.00 38.77 270 ALA A N 1
ATOM 2082 C CA . ALA A 1 271 ? 14.282 2.087 23.687 1.00 36.07 270 ALA A CA 1
ATOM 2083 C C . ALA A 1 271 ? 13.403 0.905 23.302 1.00 33.88 270 ALA A C 1
ATOM 2084 O O . ALA A 1 271 ? 13.844 -0.013 22.611 1.00 36.82 270 ALA A O 1
ATOM 2086 N N . LEU A 1 272 ? 12.157 0.930 23.763 1.00 34.87 271 LEU A N 1
ATOM 2087 C CA . LEU A 1 272 ? 11.182 -0.076 23.376 1.00 37.37 271 LEU A CA 1
ATOM 2088 C C . LEU A 1 272 ? 10.876 0.080 21.892 1.00 34.75 271 LEU A C 1
ATOM 2089 O O . LEU A 1 272 ? 10.384 1.123 21.465 1.00 38.55 271 LEU A O 1
ATOM 2094 N N . PRO A 1 273 ? 11.174 -0.959 21.098 1.00 40.91 272 PRO A N 1
ATOM 2095 C CA . PRO A 1 273 ? 11.056 -0.892 19.637 1.00 40.21 272 PRO A CA 1
ATOM 2096 C C . PRO A 1 273 ? 9.622 -0.689 19.157 1.00 39.34 272 PRO A C 1
ATOM 2097 O O . PRO A 1 273 ? 9.415 -0.119 18.086 1.00 45.75 272 PRO A O 1
ATOM 2101 N N . GLY A 1 274 ? 8.647 -1.144 19.937 1.00 31.40 273 GLY A N 1
ATOM 2102 C CA . GLY A 1 274 ? 7.258 -1.000 19.546 1.00 32.80 273 GLY A CA 1
ATOM 2103 C C . GLY A 1 274 ? 6.245 -1.359 20.615 1.00 35.75 273 GLY A C 1
ATOM 2104 O O . GLY A 1 274 ? 6.590 -1.872 21.680 1.00 34.70 273 GLY A O 1
ATOM 2105 N N . VAL A 1 275 ? 4.980 -1.079 20.318 1.00 31.51 274 VAL A N 1
ATOM 2106 C CA . VAL A 1 275 ? 3.875 -1.388 21.215 1.00 30.89 274 VAL A CA 1
ATOM 2107 C C . VAL A 1 275 ? 2.756 -2.086 20.447 1.00 39.58 274 VAL A C 1
ATOM 2108 O O . VAL A 1 275 ? 2.246 -1.556 19.460 1.00 41.80 274 VAL A O 1
ATOM 2112 N N . VAL A 1 276 ? 2.384 -3.279 20.899 1.00 35.04 275 VAL A N 1
ATOM 2113 C CA . VAL A 1 276 ? 1.359 -4.066 20.223 1.00 37.76 275 VAL A CA 1
ATOM 2114 C C . VAL A 1 276 ? 0.039 -4.055 20.996 1.00 41.55 275 VAL A C 1
ATOM 2115 O O . VAL A 1 276 ? -0.112 -4.749 22.000 1.00 48.03 275 VAL A O 1
ATOM 2119 N N . PHE A 1 277 ? -0.917 -3.264 20.520 1.00 36.96 276 PHE A N 1
ATOM 2120 C CA . PHE A 1 277 ? -2.200 -3.122 21.204 1.00 38.05 276 PHE A CA 1
ATOM 2121 C C . PHE A 1 277 ? -3.042 -4.393 21.150 1.00 41.43 276 PHE A C 1
ATOM 2122 O O . PHE A 1 277 ? -2.924 -5.194 20.223 1.00 45.04 276 PHE A O 1
ATOM 2130 N N . LEU A 1 278 ? -3.892 -4.567 22.157 1.00 37.26 277 LEU A N 1
ATOM 2131 C CA . LEU A 1 278 ? -4.832 -5.678 22.186 1.00 44.67 277 LEU A CA 1
ATOM 2132 C C . LEU A 1 278 ? -6.233 -5.179 21.847 1.00 48.73 277 LEU A C 1
ATOM 2133 O O . LEU A 1 278 ? -6.626 -4.087 22.256 1.00 48.32 277 LEU A O 1
ATOM 2138 N N . SER A 1 279 ? -6.979 -5.981 21.095 1.00 46.79 278 SER A N 1
ATOM 2139 C CA . SER A 1 279 ? -8.312 -5.592 20.650 1.00 48.70 278 SER A CA 1
ATOM 2140 C C . SER A 1 279 ? -9.290 -5.504 21.816 1.00 52.21 278 SER A C 1
ATOM 2141 O O . SER A 1 279 ? -10.130 -4.606 21.863 1.00 52.51 278 SER A O 1
ATOM 2144 N N . GLY A 1 280 ? -9.173 -6.434 22.758 1.00 54.91 279 GLY A N 1
ATOM 2145 C CA . GLY A 1 280 ? -10.068 -6.473 23.900 1.00 49.96 279 GLY A CA 1
ATOM 2146 C C . GLY A 1 280 ? -11.480 -6.833 23.484 1.00 56.47 279 GLY A C 1
ATOM 2147 O O . GLY A 1 280 ? -11.687 -7.773 22.718 1.00 61.72 279 GLY A O 1
ATOM 2148 N N . GLY A 1 281 ? -12.454 -6.079 23.982 1.00 48.62 280 GLY A N 1
ATOM 2149 C CA . GLY A 1 281 ? -13.846 -6.319 23.649 1.00 53.49 280 GLY A CA 1
ATOM 2150 C C . GLY A 1 281 ? -14.321 -5.508 22.458 1.00 55.01 280 GLY A C 1
ATOM 2151 O O . GLY A 1 281 ? -15.498 -5.554 22.099 1.00 57.95 280 GLY A O 1
ATOM 2152 N N . GLN A 1 282 ? -13.406 -4.763 21.845 1.00 53.25 281 GLN A N 1
ATOM 2153 C CA . GLN A 1 282 ? -13.742 -3.931 20.693 1.00 54.10 281 GLN A CA 1
ATOM 2154 C C . GLN A 1 282 ? -14.163 -4.780 19.502 1.00 56.17 281 GLN A C 1
ATOM 2155 O O . GLN A 1 282 ? -13.706 -5.912 19.344 1.00 57.27 281 GLN A O 1
ATOM 2161 N N . SER A 1 283 ? -15.035 -4.230 18.664 1.00 55.94 282 SER A N 1
ATOM 2162 C CA . SER A 1 283 ? -15.429 -4.905 17.435 1.00 52.34 282 SER A CA 1
ATOM 2163 C C . SER A 1 283 ? -14.262 -4.896 16.458 1.00 48.32 282 SER A C 1
ATOM 2164 O O . SER A 1 283 ? -13.296 -4.157 16.646 1.00 48.98 282 SER A O 1
ATOM 2167 N N . GLU A 1 284 ? -14.348 -5.723 15.421 1.00 45.80 283 GLU A N 1
ATOM 2168 C CA . GLU A 1 284 ? -13.282 -5.819 14.430 1.00 44.36 283 GLU A CA 1
ATOM 2169 C C . GLU A 1 284 ? -13.000 -4.476 13.771 1.00 46.40 283 GLU A C 1
ATOM 2170 O O . GLU A 1 284 ? -11.845 -4.077 13.627 1.00 48.15 283 GLU A O 1
ATOM 2176 N N . GLU A 1 285 ? -14.062 -3.781 13.379 1.00 53.10 284 GLU A N 1
ATOM 2177 C CA . GLU A 1 285 ? -13.928 -2.515 12.670 1.00 52.68 284 GLU A CA 1
ATOM 2178 C C . GLU A 1 285 ? -13.384 -1.412 13.574 1.00 48.65 284 GLU A C 1
ATOM 2179 O O . GLU A 1 285 ? -12.466 -0.687 13.193 1.00 50.40 284 GLU A O 1
ATOM 2185 N N . GLU A 1 286 ? -13.951 -1.290 14.770 1.00 51.89 285 GLU A N 1
ATOM 2186 C CA . GLU A 1 286 ? -13.531 -0.256 15.710 1.00 49.10 285 GLU A CA 1
ATOM 2187 C C . GLU A 1 286 ? -12.096 -0.472 16.182 1.00 41.01 285 GLU A C 1
ATOM 2188 O O . GLU A 1 286 ? -11.394 0.483 16.509 1.00 41.51 285 GLU A O 1
ATOM 2194 N N . ALA A 1 287 ? -11.664 -1.729 16.212 1.00 47.59 286 ALA A N 1
ATOM 2195 C CA . ALA A 1 287 ? -10.289 -2.051 16.577 1.00 45.30 286 ALA A CA 1
ATOM 2196 C C . ALA A 1 287 ? -9.325 -1.567 15.500 1.00 43.15 286 ALA A C 1
ATOM 2197 O O . ALA A 1 287 ? -8.167 -1.260 15.781 1.00 41.15 286 ALA A O 1
ATOM 2199 N N . SER A 1 288 ? -9.814 -1.504 14.265 1.00 42.73 287 SER A N 1
ATOM 2200 C CA . SER A 1 288 ? -9.016 -1.021 13.145 1.00 43.04 287 SER A CA 1
ATOM 2201 C C . SER A 1 288 ? -9.074 0.498 13.054 1.00 41.84 287 SER A C 1
ATOM 2202 O O . SER A 1 288 ? -8.072 1.151 12.761 1.00 40.65 287 SER A O 1
ATOM 2205 N N . VAL A 1 289 ? -10.255 1.054 13.306 1.00 40.62 288 VAL A N 1
ATOM 2206 C CA . VAL A 1 289 ? -10.450 2.498 13.264 1.00 41.65 288 VAL A CA 1
ATOM 2207 C C . VAL A 1 289 ? -9.640 3.188 14.359 1.00 39.78 288 VAL A C 1
ATOM 2208 O O . VAL A 1 289 ? -8.960 4.182 14.105 1.00 41.83 288 VAL A O 1
ATOM 2212 N N . ASN A 1 290 ? -9.707 2.648 15.572 1.00 45.15 289 ASN A N 1
ATOM 2213 C CA . ASN A 1 290 ? -8.975 3.214 16.700 1.00 39.73 289 ASN A CA 1
ATOM 2214 C C . ASN A 1 290 ? -7.465 3.110 16.517 1.00 38.07 289 ASN A C 1
ATOM 2215 O O . ASN A 1 290 ? -6.734 4.050 16.823 1.00 39.22 289 ASN A O 1
ATOM 2220 N N . LEU A 1 291 ? -7.002 1.968 16.016 1.00 38.35 290 LEU A N 1
ATOM 2221 C CA . LEU A 1 291 ? -5.584 1.782 15.729 1.00 38.94 290 LEU A CA 1
ATOM 2222 C C . LEU A 1 291 ? -5.131 2.765 14.655 1.00 43.78 290 LEU A C 1
ATOM 2223 O O . LEU A 1 291 ? -4.002 3.256 14.680 1.00 41.73 290 LEU A O 1
ATOM 2228 N N . ASN A 1 292 ? -6.025 3.048 13.714 1.00 36.98 291 ASN A N 1
ATOM 2229 C CA . ASN A 1 292 ? -5.757 4.027 12.670 1.00 43.22 291 ASN A CA 1
ATOM 2230 C C . ASN A 1 292 ? -5.684 5.439 13.238 1.00 40.31 291 ASN A C 1
ATOM 2231 O O . ASN A 1 292 ? -4.822 6.229 12.852 1.00 38.43 291 ASN A O 1
ATOM 2236 N N . SER A 1 293 ? -6.595 5.747 14.156 1.00 42.82 292 SER A N 1
ATOM 2237 C CA . SER A 1 293 ? -6.640 7.061 14.786 1.00 40.59 292 SER A CA 1
ATOM 2238 C C . SER A 1 293 ? -5.369 7.328 15.584 1.00 42.87 292 SER A C 1
ATOM 2239 O O . SER A 1 293 ? -4.902 8.464 15.668 1.00 44.70 292 SER A O 1
ATOM 2242 N N . ILE A 1 294 ? -4.816 6.269 16.166 1.00 47.52 293 ILE A N 1
ATOM 2243 C CA . ILE A 1 294 ? -3.575 6.364 16.926 1.00 43.18 293 ILE A CA 1
ATOM 2244 C C . ILE A 1 294 ? -2.390 6.653 16.007 1.00 45.41 293 ILE A C 1
ATOM 2245 O O . ILE A 1 294 ? -1.553 7.505 16.307 1.00 39.22 293 ILE A O 1
ATOM 2250 N N . ASN A 1 295 ? -2.328 5.946 14.883 1.00 39.10 294 ASN A N 1
ATOM 2251 C CA . ASN A 1 295 ? -1.223 6.107 13.946 1.00 41.62 294 ASN A CA 1
ATOM 2252 C C . ASN A 1 295 ? -1.401 7.302 13.015 1.00 46.75 294 ASN A C 1
ATOM 2253 O O . ASN A 1 295 ? -0.478 7.674 12.289 1.00 46.23 294 ASN A O 1
ATOM 2258 N N . ALA A 1 296 ? -2.582 7.911 13.044 1.00 35.65 295 ALA A N 1
ATOM 2259 C CA . ALA A 1 296 ? -2.834 9.099 12.240 1.00 43.32 295 ALA A CA 1
ATOM 2260 C C . ALA A 1 296 ? -2.173 10.323 12.865 1.00 48.51 295 ALA A C 1
ATOM 2261 O O . ALA A 1 296 ? -2.118 11.389 12.253 1.00 47.53 295 ALA A O 1
ATOM 2263 N N . LEU A 1 297 ? -1.668 10.163 14.085 1.00 49.60 296 LEU A N 1
ATOM 2264 C CA . LEU A 1 297 ? -1.029 11.261 14.802 1.00 46.34 296 LEU A CA 1
ATOM 2265 C C . LEU A 1 297 ? 0.481 11.294 14.572 1.00 49.90 296 LEU A C 1
ATOM 2266 O O . LEU A 1 297 ? 1.259 11.454 15.513 1.00 36.93 296 LEU A O 1
ATOM 2271 N N . GLY A 1 298 ? 0.887 11.129 13.315 1.00 61.19 297 GLY A N 1
ATOM 2272 C CA . GLY A 1 298 ? 2.280 11.260 12.923 1.00 52.66 297 GLY A CA 1
ATOM 2273 C C . GLY A 1 298 ? 3.189 10.139 13.390 1.00 53.72 297 GLY A C 1
ATOM 2274 O O . GLY A 1 298 ? 2.824 9.366 14.274 1.00 52.24 297 GLY A O 1
ATOM 2275 N N . PRO A 1 299 ? 4.392 10.053 12.801 1.00 52.02 298 PRO A N 1
ATOM 2276 C CA . PRO A 1 299 ? 5.377 9.014 13.127 1.00 46.96 298 PRO A CA 1
ATOM 2277 C C . PRO A 1 299 ? 5.803 9.048 14.595 1.00 48.32 298 PRO A C 1
ATOM 2278 O O . PRO A 1 299 ? 6.366 10.041 15.057 1.00 43.71 298 PRO A O 1
ATOM 2282 N N . HIS A 1 300 ? 5.533 7.962 15.312 1.00 51.87 299 HIS A N 1
ATOM 2283 C CA . HIS A 1 300 ? 5.821 7.880 16.740 1.00 41.08 299 HIS A CA 1
ATOM 2284 C C . HIS A 1 300 ? 7.231 7.352 17.003 1.00 38.99 299 HIS A C 1
ATOM 2285 O O . HIS A 1 300 ? 7.814 6.693 16.143 1.00 42.76 299 HIS A O 1
ATOM 2292 N N . PRO A 1 301 ? 7.786 7.651 18.191 1.00 40.71 300 PRO A N 1
ATOM 2293 C CA . PRO A 1 301 ? 9.100 7.135 18.597 1.00 41.70 300 PRO A CA 1
ATOM 2294 C C . PRO A 1 301 ? 9.177 5.610 18.565 1.00 40.53 300 PRO A C 1
ATOM 2295 O O . PRO A 1 301 ? 10.256 5.053 18.365 1.00 38.89 300 PRO A O 1
ATOM 2299 N N . TRP A 1 302 ? 8.042 4.950 18.772 1.00 51.83 301 TRP A N 1
ATOM 2300 C CA . TRP A 1 302 ? 7.965 3.498 18.669 1.00 52.40 301 TRP A CA 1
ATOM 2301 C C . TRP A 1 302 ? 6.891 3.098 17.665 1.00 54.09 301 TRP A C 1
ATOM 2302 O O . TRP A 1 302 ? 6.020 3.897 17.328 1.00 59.19 301 TRP A O 1
ATOM 2313 N N . ALA A 1 303 ? 6.956 1.859 17.192 1.00 40.64 302 ALA A N 1
ATOM 2314 C CA . ALA A 1 303 ? 5.935 1.341 16.290 1.00 38.95 302 ALA A CA 1
ATOM 2315 C C . ALA A 1 303 ? 4.673 0.985 17.070 1.00 43.06 302 ALA A C 1
ATOM 2316 O O . ALA A 1 303 ? 4.699 0.131 17.955 1.00 40.44 302 ALA A O 1
ATOM 2318 N N . LEU A 1 304 ? 3.571 1.651 16.745 1.00 39.36 303 LEU A N 1
ATOM 2319 C CA . LEU A 1 304 ? 2.302 1.386 17.412 1.00 41.58 303 LEU A CA 1
ATOM 2320 C C . LEU A 1 304 ? 1.409 0.517 16.536 1.00 47.99 303 LEU A C 1
ATOM 2321 O O . LEU A 1 304 ? 0.549 1.020 15.810 1.00 45.94 303 LEU A O 1
ATOM 2326 N N . THR A 1 305 ? 1.625 -0.793 16.608 1.00 39.63 304 THR A N 1
ATOM 2327 C CA . THR A 1 305 ? 0.868 -1.739 15.801 1.00 40.03 304 THR A CA 1
ATOM 2328 C C . THR A 1 305 ? -0.102 -2.545 16.663 1.00 41.98 304 THR A C 1
ATOM 2329 O O . THR A 1 305 ? -0.572 -2.064 17.694 1.00 40.36 304 THR A O 1
ATOM 2333 N N . PHE A 1 306 ? -0.396 -3.771 16.241 1.00 36.65 305 PHE A N 1
ATOM 2334 C CA . PHE A 1 306 ? -1.442 -4.562 16.880 1.00 37.09 305 PHE A CA 1
ATOM 2335 C C . PHE A 1 306 ? -1.006 -5.978 17.244 1.00 41.59 305 PHE A C 1
ATOM 2336 O O . PHE A 1 306 ? -0.136 -6.563 16.598 1.00 40.03 305 PHE A O 1
ATOM 2344 N N . SER A 1 307 ? -1.623 -6.517 18.291 1.00 47.24 306 SER A N 1
ATOM 2345 C CA . SER A 1 307 ? -1.502 -7.929 18.631 1.00 44.05 306 SER A CA 1
ATOM 2346 C C . SER A 1 307 ? -2.903 -8.501 18.788 1.00 45.34 306 SER A C 1
ATOM 2347 O O . SER A 1 307 ? -3.276 -8.987 19.856 1.00 43.22 306 SER A O 1
ATOM 2350 N N . TYR A 1 308 ? -3.678 -8.427 17.711 1.00 41.82 307 TYR A N 1
ATOM 2351 C CA . TYR A 1 308 ? -5.091 -8.775 17.750 1.00 43.98 307 TYR A CA 1
ATOM 2352 C C . TYR A 1 308 ? -5.337 -10.275 17.673 1.00 45.13 307 TYR A C 1
ATOM 2353 O O . TYR A 1 308 ? -4.536 -11.026 17.115 1.00 49.72 307 TYR A O 1
ATOM 2362 N N . GLY A 1 309 ? -6.460 -10.697 18.240 1.00 44.82 308 GLY A N 1
ATOM 2363 C CA . GLY A 1 309 ? -6.923 -12.064 18.118 1.00 46.68 308 GLY A CA 1
ATOM 2364 C C . GLY A 1 309 ? -8.403 -12.057 17.794 1.00 52.50 308 GLY A C 1
ATOM 2365 O O . GLY A 1 309 ? -8.847 -12.709 16.852 1.00 55.16 308 GLY A O 1
ATOM 2366 N N . ARG A 1 310 ? -9.166 -11.302 18.575 1.00 55.53 309 ARG A N 1
ATOM 2367 C CA . ARG A 1 310 ? -10.595 -11.151 18.337 1.00 53.37 309 ARG A CA 1
ATOM 2368 C C . ARG A 1 310 ? -10.857 -10.357 17.063 1.00 58.29 309 ARG A C 1
ATOM 2369 O O . ARG A 1 310 ? -11.745 -10.692 16.281 1.00 65.69 309 ARG A O 1
ATOM 2377 N N . ALA A 1 311 ? -10.069 -9.307 16.856 1.00 52.08 310 ALA A N 1
ATOM 2378 C CA . ALA A 1 311 ? -10.269 -8.401 15.729 1.00 53.29 310 ALA A CA 1
ATOM 2379 C C . ALA A 1 311 ? -9.839 -9.013 14.398 1.00 55.88 310 ALA A C 1
ATOM 2380 O O . ALA A 1 311 ? -10.050 -8.420 13.341 1.00 55.59 310 ALA A O 1
ATOM 2382 N N . LEU A 1 312 ? -9.238 -10.197 14.451 1.00 48.55 311 LEU A N 1
ATOM 2383 C CA . LEU A 1 312 ? -8.747 -10.853 13.244 1.00 49.25 311 LEU A CA 1
ATOM 2384 C C . LEU A 1 312 ? -9.438 -12.185 12.973 1.00 50.48 311 LEU A C 1
ATOM 2385 O O . LEU A 1 312 ? -9.408 -12.684 11.850 1.00 56.46 311 LEU A O 1
ATOM 2390 N N . GLN A 1 313 ? -10.063 -12.756 13.997 1.00 52.30 312 GLN A N 1
ATOM 2391 C CA . GLN A 1 313 ? -10.589 -14.114 13.896 1.00 50.84 312 GLN A CA 1
ATOM 2392 C C . GLN A 1 313 ? -12.105 -14.212 14.039 1.00 52.59 312 GLN A C 1
ATOM 2393 O O . GLN A 1 313 ? -12.689 -15.252 13.732 1.00 62.63 312 GLN A O 1
ATOM 2399 N N . ALA A 1 314 ? -12.738 -13.140 14.507 1.00 44.67 313 ALA A N 1
ATOM 2400 C CA . ALA A 1 314 ? -14.174 -13.158 14.775 1.00 48.15 313 ALA A CA 1
ATOM 2401 C C . ALA A 1 314 ? -14.993 -13.466 13.522 1.00 54.48 313 ALA A C 1
ATOM 2402 O O . ALA A 1 314 ? -15.873 -14.327 13.545 1.00 54.91 313 ALA A O 1
ATOM 2404 N N . SER A 1 315 ? -14.698 -12.765 12.432 1.00 43.96 314 SER A N 1
ATOM 2405 C CA . SER A 1 315 ? -15.428 -12.958 11.184 1.00 54.29 314 SER A CA 1
ATOM 2406 C C . SER A 1 315 ? -14.964 -14.211 10.449 1.00 52.45 314 SER A C 1
ATOM 2407 O O . SER A 1 315 ? -15.711 -14.787 9.657 1.00 60.37 314 SER A O 1
ATOM 2410 N N . VAL A 1 316 ? -13.730 -14.627 10.712 1.00 43.31 315 VAL A N 1
ATOM 2411 C CA . VAL A 1 316 ? -13.174 -15.822 10.088 1.00 48.04 315 VAL A CA 1
ATOM 2412 C C . VAL A 1 316 ? -13.921 -17.068 10.547 1.00 52.11 315 VAL A C 1
ATOM 2413 O O . VAL A 1 316 ? -14.304 -17.912 9.736 1.00 54.31 315 VAL A O 1
ATOM 2417 N N . LEU A 1 317 ? -14.128 -17.171 11.855 1.00 52.47 316 LEU A N 1
ATOM 2418 C CA . LEU A 1 317 ? -14.854 -18.290 12.443 1.00 49.40 316 LEU A CA 1
ATOM 2419 C C . LEU A 1 317 ? -16.290 -18.361 11.931 1.00 55.92 316 LEU A C 1
ATOM 2420 O O . LEU A 1 317 ? -16.811 -19.446 11.671 1.00 59.61 316 LEU A O 1
ATOM 2425 N N . ASN A 1 318 ? -16.923 -17.201 11.787 1.00 52.24 317 ASN A N 1
ATOM 2426 C CA . ASN A 1 318 ? -18.295 -17.133 11.296 1.00 55.21 317 ASN A CA 1
ATOM 2427 C C . ASN A 1 318 ? -18.408 -17.593 9.848 1.00 64.78 317 ASN A C 1
ATOM 2428 O O . ASN A 1 318 ? -19.417 -18.174 9.448 1.00 71.64 317 ASN A O 1
ATOM 2433 N N . THR A 1 319 ? -17.368 -17.328 9.066 1.00 51.89 318 THR A N 1
ATOM 2434 C CA . THR A 1 319 ? -17.348 -17.716 7.662 1.00 56.72 318 THR A CA 1
ATOM 2435 C C . THR A 1 319 ? -17.010 -19.196 7.512 1.00 57.38 318 THR A C 1
ATOM 2436 O O . THR A 1 319 ? -17.615 -19.906 6.709 1.00 61.98 318 THR A O 1
ATOM 2440 N N . TRP A 1 320 ? -16.044 -19.653 8.301 1.00 54.18 319 TRP A N 1
ATOM 2441 C CA . TRP A 1 320 ? -15.580 -21.034 8.242 1.00 57.58 319 TRP A CA 1
ATOM 2442 C C . TRP A 1 320 ? -16.639 -22.017 8.737 1.00 59.99 319 TRP A C 1
ATOM 2443 O O . TRP A 1 320 ? -17.022 -22.939 8.015 1.00 66.81 319 TRP A O 1
ATOM 2454 N N . GLN A 1 321 ? -17.104 -21.809 9.967 1.00 59.46 320 GLN A N 1
ATOM 2455 C CA . GLN A 1 321 ? -18.121 -22.657 10.591 1.00 60.96 320 GLN A CA 1
ATOM 2456 C C . GLN A 1 321 ? -17.733 -24.135 10.618 1.00 58.59 320 GLN A C 1
ATOM 2457 O O . GLN A 1 321 ? -18.593 -25.011 10.527 1.00 66.42 320 GLN A O 1
ATOM 2463 N N . GLY A 1 322 ? -16.437 -24.403 10.743 1.00 55.98 321 GLY A N 1
ATOM 2464 C CA . GLY A 1 322 ? -15.947 -25.764 10.870 1.00 60.78 321 GLY A CA 1
ATOM 2465 C C . GLY A 1 322 ? -16.136 -26.628 9.637 1.00 62.88 321 GLY A C 1
ATOM 2466 O O . GLY A 1 322 ? -16.121 -27.855 9.728 1.00 64.13 321 GLY A O 1
ATOM 2467 N N . LYS A 1 323 ? -16.312 -25.993 8.482 1.00 55.07 322 LYS A N 1
ATOM 2468 C CA . LYS A 1 323 ? -16.512 -26.728 7.238 1.00 58.93 322 LYS A CA 1
ATOM 2469 C C . LYS A 1 323 ? -15.386 -26.463 6.241 1.00 62.65 322 LYS A C 1
ATOM 2470 O O . LYS A 1 323 ? -14.969 -25.321 6.047 1.00 62.47 322 LYS A O 1
ATOM 2476 N N . LYS A 1 324 ? -14.904 -27.531 5.613 1.00 59.10 323 LYS A N 1
ATOM 2477 C CA . LYS A 1 324 ? -13.776 -27.455 4.689 1.00 61.35 323 LYS A CA 1
ATOM 2478 C C . LYS A 1 324 ? -14.100 -26.627 3.446 1.00 63.72 323 LYS A C 1
ATOM 2479 O O . LYS A 1 324 ? -13.217 -25.999 2.859 1.00 66.72 323 LYS A O 1
ATOM 2485 N N . GLU A 1 325 ? -15.371 -26.614 3.057 1.00 65.59 324 GLU A N 1
ATOM 2486 C CA . GLU A 1 325 ? -15.797 -25.916 1.847 1.00 65.87 324 GLU A CA 1
ATOM 2487 C C . GLU A 1 325 ? -15.715 -24.396 1.984 1.00 64.59 324 GLU A C 1
ATOM 2488 O O . GLU A 1 325 ? -15.883 -23.672 1.003 1.00 66.22 324 GLU A O 1
ATOM 2494 N N . ASN A 1 326 ? -15.456 -23.917 3.197 1.00 66.46 325 ASN A N 1
ATOM 2495 C CA . ASN A 1 326 ? -15.400 -22.481 3.450 1.00 65.97 325 ASN A CA 1
ATOM 2496 C C . ASN A 1 326 ? -14.020 -22.003 3.893 1.00 58.04 325 ASN A C 1
ATOM 2497 O O . ASN A 1 326 ? -13.863 -20.855 4.310 1.00 49.54 325 ASN A O 1
ATOM 2502 N N . VAL A 1 327 ? -13.026 -22.881 3.798 1.00 58.91 326 VAL A N 1
ATOM 2503 C CA . VAL A 1 327 ? -11.673 -22.560 4.247 1.00 55.23 326 VAL A CA 1
ATOM 2504 C C . VAL A 1 327 ? -11.061 -21.402 3.465 1.00 56.53 326 VAL A C 1
ATOM 2505 O O . VAL A 1 327 ? -10.648 -20.400 4.052 1.00 53.66 326 VAL A O 1
ATOM 2509 N N . ALA A 1 328 ? -11.004 -21.541 2.144 1.00 57.72 327 ALA A N 1
ATOM 2510 C CA . ALA A 1 328 ? -10.449 -20.498 1.289 1.00 52.46 327 ALA A CA 1
ATOM 2511 C C . ALA A 1 328 ? -11.273 -19.220 1.394 1.00 56.91 327 ALA A C 1
ATOM 2512 O O . ALA A 1 328 ? -10.740 -18.114 1.302 1.00 49.77 327 ALA A O 1
ATOM 2514 N N . LYS A 1 329 ? -12.576 -19.385 1.594 1.00 57.32 328 LYS A N 1
ATOM 2515 C CA . LYS A 1 329 ? -13.482 -18.256 1.751 1.00 54.46 328 LYS A CA 1
ATOM 2516 C C . LYS A 1 329 ? -13.192 -17.505 3.047 1.00 53.21 328 LYS A C 1
ATOM 2517 O O . LYS A 1 329 ? -13.242 -16.277 3.088 1.00 52.71 328 LYS A O 1
ATOM 2523 N N . ALA A 1 330 ? -12.886 -18.254 4.102 1.00 60.04 329 ALA A N 1
ATOM 2524 C CA . ALA A 1 330 ? -12.591 -17.664 5.402 1.00 55.34 329 ALA A CA 1
ATOM 2525 C C . ALA A 1 330 ? -11.182 -17.079 5.438 1.00 51.91 329 ALA A C 1
ATOM 2526 O O . ALA A 1 330 ? -10.923 -16.108 6.149 1.00 46.58 329 ALA A O 1
ATOM 2528 N N . ARG A 1 331 ? -10.275 -17.675 4.670 1.00 54.49 330 ARG A N 1
ATOM 2529 C CA . ARG A 1 331 ? -8.895 -17.206 4.618 1.00 51.50 330 ARG A CA 1
ATOM 2530 C C . ARG A 1 331 ? -8.799 -15.829 3.972 1.00 53.21 330 ARG A C 1
ATOM 2531 O O . ARG A 1 331 ? -7.914 -15.040 4.305 1.00 50.38 330 ARG A O 1
ATOM 2539 N N . GLU A 1 332 ? -9.710 -15.543 3.047 1.00 48.63 331 GLU A N 1
ATOM 2540 C CA . GLU A 1 332 ? -9.763 -14.229 2.420 1.00 55.95 331 GLU A CA 1
ATOM 2541 C C . GLU A 1 332 ? -10.294 -13.201 3.415 1.00 53.27 331 GLU A C 1
ATOM 2542 O O . GLU A 1 332 ? -9.887 -12.039 3.401 1.00 51.21 331 GLU A O 1
ATOM 2548 N N . VAL A 1 333 ? -11.203 -13.641 4.281 1.00 54.73 332 VAL A N 1
ATOM 2549 C CA . VAL A 1 333 ? -11.733 -12.786 5.337 1.00 55.03 332 VAL A CA 1
ATOM 2550 C C . VAL A 1 333 ? -10.618 -12.430 6.316 1.00 50.13 332 VAL A C 1
ATOM 2551 O O . VAL A 1 333 ? -10.555 -11.311 6.826 1.00 46.55 332 VAL A O 1
ATOM 2555 N N . LEU A 1 334 ? -9.733 -13.390 6.561 1.00 55.25 333 LEU A N 1
ATOM 2556 C CA . LEU A 1 334 ? -8.577 -13.172 7.421 1.00 49.84 333 LEU A CA 1
ATOM 2557 C C . LEU A 1 334 ? -7.617 -12.159 6.807 1.00 49.36 333 LEU A C 1
ATOM 2558 O O . LEU A 1 334 ? -7.057 -11.315 7.508 1.00 46.30 333 LEU A O 1
ATOM 2563 N N . LEU A 1 335 ? -7.434 -12.247 5.493 1.00 45.48 334 LEU A N 1
ATOM 2564 C CA . LEU A 1 335 ? -6.502 -11.375 4.787 1.00 47.23 334 LEU A CA 1
ATOM 2565 C C . LEU A 1 335 ? -6.986 -9.931 4.726 1.00 46.41 334 LEU A C 1
ATOM 2566 O O . LEU A 1 335 ? -6.189 -9.001 4.846 1.00 41.59 334 LEU A O 1
ATOM 2571 N N . GLN A 1 336 ? -8.289 -9.741 4.538 1.00 44.47 335 GLN A N 1
ATOM 2572 C CA . GLN A 1 336 ? -8.838 -8.394 4.437 1.00 44.64 335 GLN A CA 1
ATOM 2573 C C . GLN A 1 336 ? -8.839 -7.703 5.798 1.00 44.81 335 GLN A C 1
ATOM 2574 O O . GLN A 1 336 ? -8.762 -6.478 5.876 1.00 42.96 335 GLN A O 1
ATOM 2580 N N . ARG A 1 337 ? -8.920 -8.488 6.868 1.00 52.02 336 ARG A N 1
ATOM 2581 C CA . ARG A 1 337 ? -8.838 -7.935 8.215 1.00 45.64 336 ARG A CA 1
ATOM 2582 C C . ARG A 1 337 ? -7.388 -7.630 8.566 1.00 42.56 336 ARG A C 1
ATOM 2583 O O . ARG A 1 337 ? -7.094 -6.630 9.221 1.00 39.24 336 ARG A O 1
ATOM 2591 N N . ALA A 1 338 ? -6.486 -8.500 8.123 1.00 44.68 337 ALA A N 1
ATOM 2592 C CA . ALA A 1 338 ? -5.059 -8.301 8.336 1.00 43.65 337 ALA A CA 1
ATOM 2593 C C . ALA A 1 338 ? -4.574 -7.065 7.588 1.00 43.95 337 ALA A C 1
ATOM 2594 O O . ALA A 1 338 ? -3.757 -6.300 8.098 1.00 43.61 337 ALA A O 1
ATOM 2596 N N . GLU A 1 339 ? -5.086 -6.877 6.376 1.00 48.02 338 GLU A N 1
ATOM 2597 C CA . GLU A 1 339 ? -4.734 -5.718 5.563 1.00 46.64 338 GLU A CA 1
ATOM 2598 C C . GLU A 1 339 ? -5.329 -4.446 6.154 1.00 47.66 338 GLU A C 1
ATOM 2599 O O . GLU A 1 339 ? -4.731 -3.373 6.072 1.00 49.48 338 GLU A O 1
ATOM 2605 N N . ALA A 1 340 ? -6.510 -4.577 6.750 1.00 43.10 339 ALA A N 1
ATOM 2606 C CA . ALA A 1 340 ? -7.200 -3.447 7.362 1.00 41.38 339 ALA A CA 1
ATOM 2607 C C . ALA A 1 340 ? -6.387 -2.869 8.514 1.00 41.48 339 ALA A C 1
ATOM 2608 O O . ALA A 1 340 ? -6.204 -1.655 8.613 1.00 45.65 339 ALA A O 1
ATOM 2610 N N . ASN A 1 341 ? -5.899 -3.748 9.382 1.00 43.34 340 ASN A N 1
ATOM 2611 C CA . ASN A 1 341 ? -5.089 -3.329 10.516 1.00 42.88 340 ASN A CA 1
ATOM 2612 C C . ASN A 1 341 ? -3.674 -2.952 10.090 1.00 40.29 340 ASN A C 1
ATOM 2613 O O . ASN A 1 341 ? -2.988 -2.202 10.783 1.00 38.83 340 ASN A O 1
ATOM 2618 N N . SER A 1 342 ? -3.241 -3.474 8.947 1.00 41.87 341 SER A N 1
ATOM 2619 C CA . SER A 1 342 ? -1.938 -3.121 8.396 1.00 40.64 341 SER A CA 1
ATOM 2620 C C . SER A 1 342 ? -1.936 -1.673 7.920 1.00 41.49 341 SER A C 1
ATOM 2621 O O . SER A 1 342 ? -1.000 -0.921 8.188 1.00 40.04 341 SER A O 1
ATOM 2624 N N . LEU A 1 343 ? -2.995 -1.293 7.212 1.00 41.47 342 LEU A N 1
ATOM 2625 C CA . LEU A 1 343 ? -3.165 0.080 6.753 1.00 44.67 342 LEU A CA 1
ATOM 2626 C C . LEU A 1 343 ? -3.376 1.014 7.937 1.00 44.91 342 LEU A C 1
ATOM 2627 O O . LEU A 1 343 ? -3.072 2.205 7.865 1.00 44.76 342 LEU A O 1
ATOM 2632 N N . ALA A 1 344 ? -3.901 0.461 9.026 1.00 46.24 343 ALA A N 1
ATOM 2633 C CA . ALA A 1 344 ? -4.135 1.229 10.239 1.00 43.50 343 ALA A CA 1
ATOM 2634 C C . ALA A 1 344 ? -2.818 1.658 10.876 1.00 42.57 343 ALA A C 1
ATOM 2635 O O . ALA A 1 344 ? -2.760 2.671 11.570 1.00 44.76 343 ALA A O 1
ATOM 2637 N N . THR A 1 345 ? -1.764 0.884 10.636 1.00 46.28 344 THR A N 1
ATOM 2638 C CA . THR A 1 345 ? -0.444 1.203 11.170 1.00 45.55 344 THR A CA 1
ATOM 2639 C C . THR A 1 345 ? 0.161 2.405 10.454 1.00 45.49 344 THR A C 1
ATOM 2640 O O . THR A 1 345 ? 0.969 3.136 11.026 1.00 48.23 344 THR A O 1
ATOM 2644 N N . TYR A 1 346 ? -0.231 2.598 9.198 1.00 42.44 345 TYR A N 1
ATOM 2645 C CA . TYR A 1 346 ? 0.252 3.726 8.408 1.00 47.98 345 TYR A CA 1
ATOM 2646 C C . TYR A 1 346 ? -0.637 4.950 8.589 1.00 46.68 345 TYR A C 1
ATOM 2647 O O . TYR A 1 346 ? -0.276 6.057 8.188 1.00 54.39 345 TYR A O 1
ATOM 2656 N N . GLY A 1 347 ? -1.802 4.743 9.193 1.00 42.70 346 GLY A N 1
ATOM 2657 C CA . GLY A 1 347 ? -2.779 5.805 9.339 1.00 43.91 346 GLY A CA 1
ATOM 2658 C C . GLY A 1 347 ? -3.489 6.058 8.024 1.00 53.37 346 GLY A C 1
ATOM 2659 O O . GLY A 1 347 ? -4.042 7.134 7.798 1.00 55.76 346 GLY A O 1
ATOM 2660 N N . LYS A 1 348 ? -3.471 5.055 7.152 1.00 49.17 347 LYS A N 1
ATOM 2661 C CA . LYS A 1 348 ? -4.093 5.171 5.839 1.00 52.64 347 LYS A CA 1
ATOM 2662 C C . LYS A 1 348 ? -5.250 4.191 5.685 1.00 52.67 347 LYS A C 1
ATOM 2663 O O . LYS A 1 348 ? -5.484 3.660 4.599 1.00 56.51 347 LYS A O 1
ATOM 2669 N N . TYR A 1 349 ? -5.970 3.950 6.776 1.00 50.73 348 TYR A N 1
ATOM 2670 C CA . TYR A 1 349 ? -7.127 3.063 6.738 1.00 52.60 348 TYR A CA 1
ATOM 2671 C C . TYR A 1 349 ? -8.433 3.846 6.806 1.00 62.88 348 TYR A C 1
ATOM 2672 O O . TYR A 1 349 ? -8.807 4.360 7.861 1.00 64.39 348 TYR A O 1
ATOM 2681 N N . LYS A 1 350 ? -9.122 3.931 5.674 1.00 66.14 349 LYS A N 1
ATOM 2682 C CA . LYS A 1 350 ? -10.420 4.588 5.618 1.00 72.47 349 LYS A CA 1
ATOM 2683 C C . LYS A 1 350 ? -11.480 3.689 6.244 1.00 76.62 349 LYS A C 1
ATOM 2684 O O . LYS A 1 350 ? -11.260 2.489 6.415 1.00 78.05 349 LYS A O 1
ATOM 2690 N N . GLY A 1 351 ? -12.625 4.274 6.587 1.00 88.75 350 GLY A N 1
ATOM 2691 C CA . GLY A 1 351 ? -13.697 3.544 7.241 1.00 87.42 350 GLY A CA 1
ATOM 2692 C C . GLY A 1 351 ? -14.208 2.360 6.442 1.00 94.45 350 GLY A C 1
ATOM 2693 O O . GLY A 1 351 ? -14.527 1.312 7.005 1.00 87.39 350 GLY A O 1
ATOM 2694 N N . GLY A 1 352 ? -14.283 2.526 5.125 1.00 90.92 351 GLY A N 1
ATOM 2695 C CA . GLY A 1 352 ? -14.751 1.469 4.249 1.00 87.79 351 GLY A CA 1
ATOM 2696 C C . GLY A 1 352 ? -14.857 1.917 2.805 1.00 95.33 351 GLY A C 1
ATOM 2697 O O . GLY A 1 352 ? -15.900 1.758 2.170 1.00 97.94 351 GLY A O 1
ATOM 2698 N N . GLU B 1 6 ? -14.976 3.720 53.452 1.00 71.17 5 GLU B N 1
ATOM 2699 C CA . GLU B 1 6 ? -13.898 2.812 53.828 1.00 62.56 5 GLU B CA 1
ATOM 2700 C C . GLU B 1 6 ? -12.655 3.036 52.969 1.00 61.53 5 GLU B C 1
ATOM 2701 O O . GLU B 1 6 ? -12.754 3.230 51.757 1.00 68.54 5 GLU B O 1
ATOM 2707 N N . TYR B 1 7 ? -11.489 3.010 53.607 1.00 56.44 6 TYR B N 1
ATOM 2708 C CA . TYR B 1 7 ? -10.220 3.193 52.910 1.00 58.55 6 TYR B CA 1
ATOM 2709 C C . TYR B 1 7 ? -9.943 2.015 51.982 1.00 57.98 6 TYR B C 1
ATOM 2710 O O . TYR B 1 7 ? -9.640 0.912 52.435 1.00 49.09 6 TYR B O 1
ATOM 2719 N N . MET B 1 8 ? -10.044 2.259 50.680 1.00 61.87 7 MET B N 1
ATOM 2720 C CA . MET B 1 8 ? -9.947 1.193 49.691 1.00 55.74 7 MET B CA 1
ATOM 2721 C C . MET B 1 8 ? -8.507 0.762 49.417 1.00 53.44 7 MET B C 1
ATOM 2722 O O . MET B 1 8 ? -8.223 -0.431 49.308 1.00 47.29 7 MET B O 1
ATOM 2727 N N . ASN B 1 9 ? -7.602 1.731 49.311 1.00 61.09 8 ASN B N 1
ATOM 2728 C CA . ASN B 1 9 ? -6.213 1.445 48.960 1.00 56.42 8 ASN B CA 1
ATOM 2729 C C . ASN B 1 9 ? -5.437 0.771 50.090 1.00 51.45 8 ASN B C 1
ATOM 2730 O O . ASN B 1 9 ? -4.455 1.315 50.596 1.00 53.14 8 ASN B O 1
ATOM 2735 N N . ALA B 1 10 ? -5.879 -0.422 50.476 1.00 69.10 9 ALA B N 1
ATOM 2736 C CA . ALA B 1 10 ? -5.239 -1.165 51.552 1.00 53.22 9 ALA B CA 1
ATOM 2737 C C . ALA B 1 10 ? -5.650 -2.631 51.507 1.00 48.41 9 ALA B C 1
ATOM 2738 O O . ALA B 1 10 ? -6.777 -2.949 51.127 1.00 51.90 9 ALA B O 1
ATOM 2740 N N . PRO B 1 11 ? -4.729 -3.530 51.884 1.00 61.73 10 PRO B N 1
ATOM 2741 C CA . PRO B 1 11 ? -5.021 -4.966 51.950 1.00 50.51 10 PRO B CA 1
ATOM 2742 C C . PRO B 1 11 ? -6.193 -5.269 52.880 1.00 51.37 10 PRO B C 1
ATOM 2743 O O . PRO B 1 11 ? -6.190 -4.844 54.036 1.00 44.53 10 PRO B O 1
ATOM 2747 N N . LYS B 1 12 ? -7.183 -5.994 52.371 1.00 53.26 11 LYS B N 1
ATOM 2748 C CA . LYS B 1 12 ? -8.388 -6.293 53.133 1.00 54.09 11 LYS B CA 1
ATOM 2749 C C . LYS B 1 12 ? -8.108 -7.281 54.262 1.00 49.15 11 LYS B C 1
ATOM 2750 O O . LYS B 1 12 ? -7.108 -7.998 54.239 1.00 44.92 11 LYS B O 1
ATOM 2756 N N . LYS B 1 13 ? -8.996 -7.308 55.250 1.00 65.06 12 LYS B N 1
ATOM 2757 C CA . LYS B 1 13 ? -8.837 -8.188 56.401 1.00 57.89 12 LYS B CA 1
ATOM 2758 C C . LYS B 1 13 ? -9.118 -9.644 56.052 1.00 50.75 12 LYS B C 1
ATOM 2759 O O . LYS B 1 13 ? -9.731 -9.944 55.027 1.00 53.40 12 LYS B O 1
ATOM 2765 N N . LEU B 1 14 ? -8.660 -10.542 56.917 1.00 61.62 13 LEU B N 1
ATOM 2766 C CA . LEU B 1 14 ? -8.956 -11.963 56.791 1.00 56.57 13 LEU B CA 1
ATOM 2767 C C . LEU B 1 14 ? -10.256 -12.275 57.523 1.00 57.00 13 LEU B C 1
ATOM 2768 O O . LEU B 1 14 ? -10.627 -11.559 58.454 1.00 58.58 13 LEU B O 1
ATOM 2773 N N . PRO B 1 15 ? -10.960 -13.338 57.101 1.00 51.91 14 PRO B N 1
ATOM 2774 C CA . PRO B 1 15 ? -12.150 -13.776 57.839 1.00 57.11 14 PRO B CA 1
ATOM 2775 C C . PRO B 1 15 ? -11.815 -14.098 59.294 1.00 51.24 14 PRO B C 1
ATOM 2776 O O . PRO B 1 15 ? -10.763 -14.677 59.566 1.00 48.49 14 PRO B O 1
ATOM 2780 N N . ALA B 1 16 ? -12.703 -13.713 60.206 1.00 52.03 15 ALA B N 1
ATOM 2781 C CA . ALA B 1 16 ? -12.456 -13.822 61.643 1.00 47.86 15 ALA B CA 1
ATOM 2782 C C . ALA B 1 16 ? -12.119 -15.242 62.089 1.00 41.55 15 ALA B C 1
ATOM 2783 O O . ALA B 1 16 ? -11.234 -15.444 62.919 1.00 45.36 15 ALA B O 1
ATOM 2785 N N . ASP B 1 17 ? -12.827 -16.221 61.535 1.00 59.20 16 ASP B N 1
ATOM 2786 C CA . ASP B 1 17 ? -12.627 -17.616 61.911 1.00 58.26 16 ASP B CA 1
ATOM 2787 C C . ASP B 1 17 ? -11.240 -18.117 61.521 1.00 48.55 16 ASP B C 1
ATOM 2788 O O . ASP B 1 17 ? -10.641 -18.928 62.229 1.00 43.96 16 ASP B O 1
ATOM 2793 N N . VAL B 1 18 ? -10.733 -17.631 60.394 1.00 52.04 17 VAL B N 1
ATOM 2794 C CA . VAL B 1 18 ? -9.432 -18.058 59.895 1.00 50.93 17 VAL B CA 1
ATOM 2795 C C . VAL B 1 18 ? -8.294 -17.368 60.645 1.00 46.35 17 VAL B C 1
ATOM 2796 O O . VAL B 1 18 ? -7.318 -18.010 61.034 1.00 41.61 17 VAL B O 1
ATOM 2800 N N . ALA B 1 19 ? -8.431 -16.061 60.850 1.00 49.96 18 ALA B N 1
ATOM 2801 C CA . ALA B 1 19 ? -7.409 -15.276 61.536 1.00 45.62 18 ALA B CA 1
ATOM 2802 C C . ALA B 1 19 ? -7.188 -15.765 62.965 1.00 41.33 18 ALA B C 1
ATOM 2803 O O . ALA B 1 19 ? -6.057 -15.801 63.451 1.00 36.93 18 ALA B O 1
ATOM 2805 N N . GLU B 1 20 ? -8.274 -16.145 63.630 1.00 51.96 19 GLU B N 1
ATOM 2806 C CA . GLU B 1 20 ? -8.202 -16.628 65.003 1.00 47.23 19 GLU B CA 1
ATOM 2807 C C . GLU B 1 20 ? -7.490 -17.976 65.083 1.00 42.84 19 GLU B C 1
ATOM 2808 O O . GLU B 1 20 ? -6.734 -18.234 66.020 1.00 36.43 19 GLU B O 1
ATOM 2814 N N . GLU B 1 21 ? -7.734 -18.830 64.094 1.00 50.32 20 GLU B N 1
ATOM 2815 C CA . GLU B 1 21 ? -7.124 -20.155 64.057 1.00 46.10 20 GLU B CA 1
ATOM 2816 C C . GLU B 1 21 ? -5.626 -20.065 63.783 1.00 44.22 20 GLU B C 1
ATOM 2817 O O . GLU B 1 21 ? -4.833 -20.806 64.365 1.00 40.51 20 GLU B O 1
ATOM 2823 N N . LEU B 1 22 ? -5.247 -19.152 62.893 1.00 41.02 21 LEU B N 1
ATOM 2824 C CA . LEU B 1 22 ? -3.844 -18.938 62.557 1.00 40.58 21 LEU B CA 1
ATOM 2825 C C . LEU B 1 22 ? -3.075 -18.364 63.742 1.00 39.50 21 LEU B C 1
ATOM 2826 O O . LEU B 1 22 ? -1.918 -18.716 63.972 1.00 35.63 21 LEU B O 1
ATOM 2831 N N . ALA B 1 23 ? -3.725 -17.478 64.489 1.00 43.01 22 ALA B N 1
ATOM 2832 C CA . ALA B 1 23 ? -3.105 -16.858 65.653 1.00 45.14 22 ALA B CA 1
ATOM 2833 C C . ALA B 1 23 ? -2.878 -17.879 66.763 1.00 44.47 22 ALA B C 1
ATOM 2834 O O . ALA B 1 23 ? -1.841 -17.866 67.427 1.00 38.02 22 ALA B O 1
ATOM 2836 N N . THR B 1 24 ? -3.853 -18.762 66.958 1.00 47.87 23 THR B N 1
ATOM 2837 C CA . THR B 1 24 ? -3.762 -19.795 67.983 1.00 46.98 23 THR B CA 1
ATOM 2838 C C . THR B 1 24 ? -2.643 -20.784 67.672 1.00 41.26 23 THR B C 1
ATOM 2839 O O . THR B 1 24 ? -1.837 -21.118 68.541 1.00 39.82 23 THR B O 1
ATOM 2843 N N . THR B 1 25 ? -2.599 -21.243 66.427 1.00 44.38 24 THR B N 1
ATOM 2844 C CA . THR B 1 25 ? -1.590 -22.201 65.993 1.00 40.72 24 THR B CA 1
ATOM 2845 C C . THR B 1 25 ? -0.185 -21.617 66.111 1.00 39.86 24 THR B C 1
ATOM 2846 O O . THR B 1 25 ? 0.746 -22.301 66.536 1.00 40.14 24 THR B O 1
ATOM 2850 N N . ALA B 1 26 ? -0.044 -20.347 65.742 1.00 40.35 25 ALA B N 1
ATOM 2851 C CA . ALA B 1 26 ? 1.244 -19.664 65.806 1.00 41.76 25 ALA B CA 1
ATOM 2852 C C . ALA B 1 26 ? 1.782 -19.624 67.233 1.00 42.21 25 ALA B C 1
ATOM 2853 O O . ALA B 1 26 ? 2.956 -19.911 67.470 1.00 38.66 25 ALA B O 1
ATOM 2855 N N . GLN B 1 27 ? 0.917 -19.269 68.178 1.00 44.60 26 GLN B N 1
ATOM 2856 C CA A GLN B 1 27 ? 1.297 -19.218 69.585 0.49 48.31 26 GLN B CA 1
ATOM 2857 C CA B GLN B 1 27 ? 1.290 -19.219 69.588 0.51 48.33 26 GLN B CA 1
ATOM 2858 C C . GLN B 1 27 ? 1.696 -20.597 70.102 1.00 41.65 26 GLN B C 1
ATOM 2859 O O . GLN B 1 27 ? 2.676 -20.734 70.835 1.00 41.01 26 GLN B O 1
ATOM 2870 N N . LYS B 1 28 ? 0.934 -21.614 69.712 1.00 44.61 27 LYS B N 1
ATOM 2871 C CA . LYS B 1 28 ? 1.201 -22.985 70.137 1.00 49.58 27 LYS B CA 1
ATOM 2872 C C . LYS B 1 28 ? 2.528 -23.505 69.596 1.00 50.50 27 LYS B C 1
ATOM 2873 O O . LYS B 1 28 ? 3.188 -24.324 70.235 1.00 43.22 27 LYS B O 1
ATOM 2879 N N . LEU B 1 29 ? 2.915 -23.028 68.418 1.00 40.48 28 LEU B N 1
ATOM 2880 C CA . LEU B 1 29 ? 4.164 -23.455 67.797 1.00 34.83 28 LEU B CA 1
ATOM 2881 C C . LEU B 1 29 ? 5.379 -22.899 68.532 1.00 38.60 28 LEU B C 1
ATOM 2882 O O . LEU B 1 29 ? 6.474 -23.455 68.443 1.00 37.40 28 LEU B O 1
ATOM 2887 N N . VAL B 1 30 ? 5.184 -21.803 69.259 1.00 38.30 29 VAL B N 1
ATOM 2888 C CA . VAL B 1 30 ? 6.283 -21.161 69.970 1.00 37.97 29 VAL B CA 1
ATOM 2889 C C . VAL B 1 30 ? 6.033 -21.083 71.474 1.00 37.46 29 VAL B C 1
ATOM 2890 O O . VAL B 1 30 ? 6.517 -20.168 72.142 1.00 39.06 29 VAL B O 1
ATOM 2894 N N . GLN B 1 31 ? 5.285 -22.046 72.006 1.00 43.45 30 GLN B N 1
ATOM 2895 C CA . GLN B 1 31 ? 5.015 -22.095 73.440 1.00 39.57 30 GLN B CA 1
ATOM 2896 C C . GLN B 1 31 ? 6.311 -22.258 74.230 1.00 41.03 30 GLN B C 1
ATOM 2897 O O . GLN B 1 31 ? 7.319 -22.720 73.694 1.00 46.96 30 GLN B O 1
ATOM 2903 N N . ALA B 1 32 ? 6.275 -21.871 75.502 1.00 42.13 31 ALA B N 1
ATOM 2904 C CA . ALA B 1 32 ? 7.472 -21.822 76.338 1.00 41.00 31 ALA B CA 1
ATOM 2905 C C . ALA B 1 32 ? 8.189 -23.166 76.432 1.00 45.52 31 ALA B C 1
ATOM 2906 O O . ALA B 1 32 ? 7.579 -24.191 76.735 1.00 43.57 31 ALA B O 1
ATOM 2908 N N . GLY B 1 33 ? 9.491 -23.148 76.161 1.00 46.49 32 GLY B N 1
ATOM 2909 C CA . GLY B 1 33 ? 10.326 -24.327 76.302 1.00 43.58 32 GLY B CA 1
ATOM 2910 C C . GLY B 1 33 ? 10.214 -25.322 75.164 1.00 45.70 32 GLY B C 1
ATOM 2911 O O . GLY B 1 33 ? 10.761 -26.421 75.241 1.00 46.88 32 GLY B O 1
ATOM 2912 N N . LYS B 1 34 ? 9.509 -24.942 74.105 1.00 39.83 33 LYS B N 1
ATOM 2913 C CA . LYS B 1 34 ? 9.327 -25.834 72.967 1.00 41.11 33 LYS B CA 1
ATOM 2914 C C . LYS B 1 34 ? 9.745 -25.174 71.658 1.00 46.52 33 LYS B C 1
ATOM 2915 O O . LYS B 1 34 ? 9.616 -23.961 71.490 1.00 43.91 33 LYS B O 1
ATOM 2921 N N . GLY B 1 35 ? 10.254 -25.985 70.736 1.00 40.74 34 GLY B N 1
ATOM 2922 C CA . GLY B 1 35 ? 10.686 -25.497 69.441 1.00 41.89 34 GLY B CA 1
ATOM 2923 C C . GLY B 1 35 ? 10.124 -26.331 68.307 1.00 43.38 34 GLY B C 1
ATOM 2924 O O . GLY B 1 35 ? 9.216 -27.137 68.509 1.00 44.91 34 GLY B O 1
ATOM 2925 N N . ILE B 1 36 ? 10.670 -26.141 67.111 1.00 34.65 35 ILE B N 1
ATOM 2926 C CA . ILE B 1 36 ? 10.196 -26.855 65.932 1.00 37.14 35 ILE B CA 1
ATOM 2927 C C . ILE B 1 36 ? 11.261 -27.806 65.389 1.00 40.24 35 ILE B C 1
ATOM 2928 O O . ILE B 1 36 ? 12.434 -27.450 65.293 1.00 37.72 35 ILE B O 1
ATOM 2933 N N . LEU B 1 37 ? 10.846 -29.022 65.050 1.00 27.50 36 LEU B N 1
ATOM 2934 C CA . LEU B 1 37 ? 11.745 -29.998 64.445 1.00 30.78 36 LEU B CA 1
ATOM 2935 C C . LEU B 1 37 ? 11.704 -29.902 62.924 1.00 39.56 36 LEU B C 1
ATOM 2936 O O . LEU B 1 37 ? 10.682 -30.189 62.301 1.00 39.51 36 LEU B O 1
ATOM 2941 N N . ALA B 1 38 ? 12.822 -29.495 62.331 1.00 35.19 37 ALA B N 1
ATOM 2942 C CA . ALA B 1 38 ? 12.914 -29.374 60.882 1.00 42.51 37 ALA B CA 1
ATOM 2943 C C . ALA B 1 38 ? 13.379 -30.685 60.260 1.00 46.50 37 ALA B C 1
ATOM 2944 O O . ALA B 1 38 ? 14.578 -30.932 60.130 1.00 51.61 37 ALA B O 1
ATOM 2946 N N . ALA B 1 39 ? 12.420 -31.522 59.880 1.00 35.84 38 ALA B N 1
ATOM 2947 C CA . ALA B 1 39 ? 12.721 -32.807 59.263 1.00 48.96 38 ALA B CA 1
ATOM 2948 C C . ALA B 1 39 ? 12.177 -32.861 57.841 1.00 52.93 38 ALA B C 1
ATOM 2949 O O . ALA B 1 39 ? 11.715 -33.906 57.381 1.00 54.48 38 ALA B O 1
ATOM 2951 N N . ASP B 1 40 ? 12.240 -31.729 57.148 1.00 52.20 39 ASP B N 1
ATOM 2952 C CA . ASP B 1 40 ? 11.688 -31.625 55.804 1.00 53.09 39 ASP B CA 1
ATOM 2953 C C . ASP B 1 40 ? 12.767 -31.713 54.728 1.00 56.05 39 ASP B C 1
ATOM 2954 O O . ASP B 1 40 ? 12.664 -31.070 53.682 1.00 63.94 39 ASP B O 1
ATOM 2959 N N . GLU B 1 41 ? 13.798 -32.511 54.987 1.00 49.64 40 GLU B N 1
ATOM 2960 C CA . GLU B 1 41 ? 14.866 -32.711 54.015 1.00 56.84 40 GLU B CA 1
ATOM 2961 C C . GLU B 1 41 ? 14.326 -33.371 52.754 1.00 67.59 40 GLU B C 1
ATOM 2962 O O . GLU B 1 41 ? 13.593 -34.358 52.825 1.00 65.56 40 GLU B O 1
ATOM 2968 N N . SER B 1 42 ? 14.690 -32.821 51.600 1.00 56.81 41 SER B N 1
ATOM 2969 C CA . SER B 1 42 ? 14.271 -33.379 50.321 1.00 58.35 41 SER B CA 1
ATOM 2970 C C . SER B 1 42 ? 14.950 -34.720 50.073 1.00 63.86 41 SER B C 1
ATOM 2971 O O . SER B 1 42 ? 15.844 -35.118 50.819 1.00 63.59 41 SER B O 1
ATOM 2974 N N . THR B 1 43 ? 14.523 -35.410 49.020 1.00 58.99 42 THR B N 1
ATOM 2975 C CA . THR B 1 43 ? 15.075 -36.717 48.680 1.00 63.39 42 THR B CA 1
ATOM 2976 C C . THR B 1 43 ? 16.563 -36.621 48.349 1.00 67.02 42 THR B C 1
ATOM 2977 O O . THR B 1 43 ? 17.332 -37.545 48.619 1.00 64.28 42 THR B O 1
ATOM 2981 N N . GLN B 1 44 ? 16.960 -35.493 47.771 1.00 60.21 43 GLN B N 1
ATOM 2982 C CA . GLN B 1 44 ? 18.344 -35.280 47.367 1.00 63.13 43 GLN B CA 1
ATOM 2983 C C . GLN B 1 44 ? 19.230 -34.897 48.551 1.00 62.46 43 GLN B C 1
ATOM 2984 O O . GLN B 1 44 ? 20.408 -35.254 48.594 1.00 68.98 43 GLN B O 1
ATOM 2990 N N . THR B 1 45 ? 18.660 -34.172 49.509 1.00 62.26 44 THR B N 1
ATOM 2991 C CA . THR B 1 45 ? 19.408 -33.732 50.683 1.00 63.07 44 THR B CA 1
ATOM 2992 C C . THR B 1 45 ? 19.530 -34.846 51.719 1.00 62.16 44 THR B C 1
ATOM 2993 O O . THR B 1 45 ? 20.584 -35.030 52.327 1.00 63.44 44 THR B O 1
ATOM 2997 N N . ILE B 1 46 ? 18.446 -35.591 51.912 1.00 62.24 45 ILE B N 1
ATOM 2998 C CA . ILE B 1 46 ? 18.439 -36.692 52.868 1.00 59.29 45 ILE B CA 1
ATOM 2999 C C . ILE B 1 46 ? 19.341 -37.824 52.377 1.00 65.98 45 ILE B C 1
ATOM 3000 O O . ILE B 1 46 ? 19.757 -38.683 53.154 1.00 70.09 45 ILE B O 1
ATOM 3005 N N . LYS B 1 47 ? 19.643 -37.813 51.082 1.00 55.24 46 LYS B N 1
ATOM 3006 C CA . LYS B 1 47 ? 20.570 -38.774 50.500 1.00 60.70 46 LYS B CA 1
ATOM 3007 C C . LYS B 1 47 ? 21.979 -38.503 51.009 1.00 64.31 46 LYS B C 1
ATOM 3008 O O . LYS B 1 47 ? 22.740 -39.429 51.290 1.00 74.87 46 LYS B O 1
ATOM 3014 N N . LYS B 1 48 ? 22.314 -37.222 51.125 1.00 63.03 47 LYS B N 1
ATOM 3015 C CA . LYS B 1 48 ? 23.612 -36.798 51.635 1.00 71.21 47 LYS B CA 1
ATOM 3016 C C . LYS B 1 48 ? 23.815 -37.260 53.074 1.00 66.49 47 LYS B C 1
ATOM 3017 O O . LYS B 1 48 ? 24.916 -37.645 53.464 1.00 70.70 47 LYS B O 1
ATOM 3023 N N . ARG B 1 49 ? 22.741 -37.216 53.856 1.00 75.34 48 ARG B N 1
ATOM 3024 C CA . ARG B 1 49 ? 22.798 -37.597 55.262 1.00 71.52 48 ARG B CA 1
ATOM 3025 C C . ARG B 1 49 ? 22.910 -39.109 55.423 1.00 73.10 48 ARG B C 1
ATOM 3026 O O . ARG B 1 49 ? 23.510 -39.598 56.381 1.00 76.73 48 ARG B O 1
ATOM 3034 N N . PHE B 1 50 ? 22.331 -39.847 54.481 1.00 67.35 49 PHE B N 1
ATOM 3035 C CA . PHE B 1 50 ? 22.387 -41.303 54.516 1.00 70.79 49 PHE B CA 1
ATOM 3036 C C . PHE B 1 50 ? 23.714 -41.822 53.971 1.00 78.60 49 PHE B C 1
ATOM 3037 O O . PHE B 1 50 ? 24.105 -42.955 54.245 1.00 85.43 49 PHE B O 1
ATOM 3045 N N . ASP B 1 51 ? 24.403 -40.988 53.198 1.00 62.00 50 ASP B N 1
ATOM 3046 C CA . ASP B 1 51 ? 25.700 -41.361 52.646 1.00 72.51 50 ASP B CA 1
ATOM 3047 C C . ASP B 1 51 ? 26.795 -41.294 53.706 1.00 75.60 50 ASP B C 1
ATOM 3048 O O . ASP B 1 51 ? 27.745 -42.076 53.678 1.00 82.64 50 ASP B O 1
ATOM 3053 N N . ASN B 1 52 ? 26.657 -40.358 54.640 1.00 80.09 51 ASN B N 1
ATOM 3054 C CA . ASN B 1 52 ? 27.634 -40.199 55.712 1.00 76.37 51 ASN B CA 1
ATOM 3055 C C . ASN B 1 52 ? 27.612 -41.376 56.682 1.00 78.72 51 ASN B C 1
ATOM 3056 O O . ASN B 1 52 ? 28.602 -41.654 57.359 1.00 85.21 51 ASN B O 1
ATOM 3061 N N . ILE B 1 53 ? 26.476 -42.063 56.744 1.00 76.34 52 ILE B N 1
ATOM 3062 C CA . ILE B 1 53 ? 26.344 -43.253 57.575 1.00 74.65 52 ILE B CA 1
ATOM 3063 C C . ILE B 1 53 ? 26.339 -44.505 56.703 1.00 82.24 52 ILE B C 1
ATOM 3064 O O . ILE B 1 53 ? 26.073 -45.607 57.185 1.00 81.96 52 ILE B O 1
ATOM 3069 N N . LYS B 1 54 ? 26.644 -44.313 55.421 1.00 64.94 53 LYS B N 1
ATOM 3070 C CA . LYS B 1 54 ? 26.651 -45.387 54.427 1.00 72.51 53 LYS B CA 1
ATOM 3071 C C . LYS B 1 54 ? 25.340 -46.165 54.421 1.00 64.28 53 LYS B C 1
ATOM 3072 O O . LYS B 1 54 ? 25.314 -47.363 54.702 1.00 70.80 53 LYS B O 1
ATOM 3078 N N . LEU B 1 55 ? 24.255 -45.470 54.099 1.00 79.60 54 LEU B N 1
ATOM 3079 C CA . LEU B 1 55 ? 22.932 -46.077 54.054 1.00 73.50 54 LEU B CA 1
ATOM 3080 C C . LEU B 1 55 ? 22.254 -45.767 52.725 1.00 74.51 54 LEU B C 1
ATOM 3081 O O . LEU B 1 55 ? 22.306 -44.636 52.243 1.00 69.77 54 LEU B O 1
ATOM 3086 N N . GLU B 1 56 ? 21.623 -46.775 52.132 1.00 73.78 55 GLU B N 1
ATOM 3087 C CA . GLU B 1 56 ? 20.965 -46.608 50.841 1.00 73.48 55 GLU B CA 1
ATOM 3088 C C . GLU B 1 56 ? 19.724 -45.727 50.963 1.00 66.44 55 GLU B C 1
ATOM 3089 O O . GLU B 1 56 ? 18.869 -45.957 51.818 1.00 59.16 55 GLU B O 1
ATOM 3095 N N . ASN B 1 57 ? 19.636 -44.716 50.104 1.00 74.05 56 ASN B N 1
ATOM 3096 C CA . ASN B 1 57 ? 18.511 -43.789 50.126 1.00 65.36 56 ASN B CA 1
ATOM 3097 C C . ASN B 1 57 ? 17.266 -44.382 49.475 1.00 66.69 56 ASN B C 1
ATOM 3098 O O . ASN B 1 57 ? 16.978 -44.120 48.308 1.00 74.27 56 ASN B O 1
ATOM 3103 N N . THR B 1 58 ? 16.532 -45.186 50.238 1.00 69.89 57 THR B N 1
ATOM 3104 C CA . THR B 1 58 ? 15.291 -45.778 49.754 1.00 64.51 57 THR B CA 1
ATOM 3105 C C . THR B 1 58 ? 14.093 -45.191 50.489 1.00 59.55 57 THR B C 1
ATOM 3106 O O . THR B 1 58 ? 14.250 -44.476 51.478 1.00 52.02 57 THR B O 1
ATOM 3110 N N . ILE B 1 59 ? 12.896 -45.496 50.000 1.00 62.36 58 ILE B N 1
ATOM 3111 C CA . ILE B 1 59 ? 11.673 -45.064 50.663 1.00 61.98 58 ILE B CA 1
ATOM 3112 C C . ILE B 1 59 ? 11.517 -45.807 51.988 1.00 64.23 58 ILE B C 1
ATOM 3113 O O . ILE B 1 59 ? 10.921 -45.297 52.936 1.00 59.34 58 ILE B O 1
ATOM 3118 N N . GLU B 1 60 ? 12.083 -47.008 52.052 1.00 66.20 59 GLU B N 1
ATOM 3119 C CA . GLU B 1 60 ? 12.002 -47.839 53.246 1.00 63.24 59 GLU B CA 1
ATOM 3120 C C . GLU B 1 60 ? 12.788 -47.226 54.401 1.00 60.03 59 GLU B C 1
ATOM 3121 O O . GLU B 1 60 ? 12.320 -47.204 55.540 1.00 53.53 59 GLU B O 1
ATOM 3127 N N . ASN B 1 61 ? 13.983 -46.728 54.100 1.00 64.05 60 ASN B N 1
ATOM 3128 C CA . ASN B 1 61 ? 14.851 -46.154 55.122 1.00 61.45 60 ASN B CA 1
ATOM 3129 C C . ASN B 1 61 ? 14.439 -44.741 55.523 1.00 52.10 60 ASN B C 1
ATOM 3130 O O . ASN B 1 61 ? 14.555 -44.366 56.690 1.00 51.69 60 ASN B O 1
ATOM 3135 N N . ARG B 1 62 ? 13.966 -43.959 54.556 1.00 59.58 61 ARG B N 1
ATOM 3136 C CA . ARG B 1 62 ? 13.481 -42.613 54.840 1.00 52.55 61 ARG B CA 1
ATOM 3137 C C . ARG B 1 62 ? 12.290 -42.669 55.787 1.00 49.28 61 ARG B C 1
ATOM 3138 O O . ARG B 1 62 ? 12.180 -41.866 56.713 1.00 35.69 61 ARG B O 1
ATOM 3146 N N . ALA B 1 63 ? 11.403 -43.628 55.546 1.00 53.07 62 ALA B N 1
ATOM 3147 C CA . ALA B 1 63 ? 10.256 -43.844 56.415 1.00 53.38 62 ALA B CA 1
ATOM 3148 C C . ALA B 1 63 ? 10.712 -44.308 57.793 1.00 54.36 62 ALA B C 1
ATOM 3149 O O . ALA B 1 63 ? 10.214 -43.837 58.814 1.00 44.99 62 ALA B O 1
ATOM 3151 N N . SER B 1 64 ? 11.671 -45.229 57.811 1.00 61.96 63 SER B N 1
ATOM 3152 C CA . SER B 1 64 ? 12.183 -45.784 59.058 1.00 58.71 63 SER B CA 1
ATOM 3153 C C . SER B 1 64 ? 12.855 -44.716 59.912 1.00 50.70 63 SER B C 1
ATOM 3154 O O . SER B 1 64 ? 12.731 -44.719 61.136 1.00 47.96 63 SER B O 1
ATOM 3157 N N . TYR B 1 65 ? 13.564 -43.801 59.259 1.00 63.40 64 TYR B N 1
ATOM 3158 C CA . TYR B 1 65 ? 14.257 -42.736 59.971 1.00 60.52 64 TYR B CA 1
ATOM 3159 C C . TYR B 1 65 ? 13.284 -41.711 60.544 1.00 49.35 64 TYR B C 1
ATOM 3160 O O . TYR B 1 65 ? 13.454 -41.246 61.670 1.00 44.00 64 TYR B O 1
ATOM 3169 N N . ARG B 1 66 ? 12.270 -41.356 59.763 1.00 51.59 65 ARG B N 1
ATOM 3170 C CA . ARG B 1 66 ? 11.264 -40.403 60.218 1.00 45.17 65 ARG B CA 1
ATOM 3171 C C . ARG B 1 66 ? 10.422 -41.016 61.332 1.00 47.08 65 ARG B C 1
ATOM 3172 O O . ARG B 1 66 ? 9.961 -40.314 62.231 1.00 43.07 65 ARG B O 1
ATOM 3180 N N . ASP B 1 67 ? 10.234 -42.330 61.270 1.00 46.66 66 ASP B N 1
ATOM 3181 C CA . ASP B 1 67 ? 9.536 -43.054 62.326 1.00 48.36 66 ASP B CA 1
ATOM 3182 C C . ASP B 1 67 ? 10.338 -43.009 63.620 1.00 45.33 66 ASP B C 1
ATOM 3183 O O . ASP B 1 67 ? 9.774 -42.962 64.713 1.00 38.94 66 ASP B O 1
ATOM 3188 N N . LEU B 1 68 ? 11.660 -43.027 63.484 1.00 47.66 67 LEU B N 1
ATOM 3189 C CA . LEU B 1 68 ? 12.556 -42.958 64.630 1.00 45.94 67 LEU B CA 1
ATOM 3190 C C . LEU B 1 68 ? 12.393 -41.625 65.350 1.00 43.14 67 LEU B C 1
ATOM 3191 O O . LEU B 1 68 ? 12.381 -41.569 66.580 1.00 44.49 67 LEU B O 1
ATOM 3196 N N . LEU B 1 69 ? 12.266 -40.554 64.574 1.00 52.76 68 LEU B N 1
ATOM 3197 C CA . LEU B 1 69 ? 12.146 -39.212 65.130 1.00 44.82 68 LEU B CA 1
ATOM 3198 C C . LEU B 1 69 ? 10.780 -38.974 65.768 1.00 42.33 68 LEU B C 1
ATOM 3199 O O . LEU B 1 69 ? 10.687 -38.586 66.931 1.00 46.96 68 LEU B O 1
ATOM 3204 N N . PHE B 1 70 ? 9.724 -39.215 64.999 1.00 44.35 69 PHE B N 1
ATOM 3205 C CA . PHE B 1 70 ? 8.372 -38.857 65.416 1.00 43.73 69 PHE B CA 1
ATOM 3206 C C . PHE B 1 70 ? 7.777 -39.880 66.379 1.00 53.22 69 PHE B C 1
ATOM 3207 O O . PHE B 1 70 ? 6.809 -39.592 67.082 1.00 50.95 69 PHE B O 1
ATOM 3215 N N . GLY B 1 71 ? 8.361 -41.073 66.408 1.00 49.51 70 GLY B N 1
ATOM 3216 C CA . GLY B 1 71 ? 7.882 -42.133 67.277 1.00 51.51 70 GLY B CA 1
ATOM 3217 C C . GLY B 1 71 ? 8.525 -42.094 68.649 1.00 54.76 70 GLY B C 1
ATOM 3218 O O . GLY B 1 71 ? 8.294 -42.974 69.480 1.00 60.59 70 GLY B O 1
ATOM 3219 N N . THR B 1 72 ? 9.335 -41.068 68.887 1.00 56.41 71 THR B N 1
ATOM 3220 C CA . THR B 1 72 ? 10.029 -40.920 70.160 1.00 55.51 71 THR B CA 1
ATOM 3221 C C . THR B 1 72 ? 9.099 -40.365 71.234 1.00 53.10 71 THR B C 1
ATOM 3222 O O . THR B 1 72 ? 8.645 -39.224 71.145 1.00 47.28 71 THR B O 1
ATOM 3226 N N . LYS B 1 73 ? 8.820 -41.177 72.248 1.00 60.66 72 LYS B N 1
ATOM 3227 C CA . LYS B 1 73 ? 7.941 -40.768 73.338 1.00 60.96 72 LYS B CA 1
ATOM 3228 C C . LYS B 1 73 ? 8.589 -39.681 74.189 1.00 45.49 72 LYS B C 1
ATOM 3229 O O . LYS B 1 73 ? 9.774 -39.757 74.514 1.00 42.81 72 LYS B O 1
ATOM 3235 N N . GLY B 1 74 ? 7.805 -38.669 74.545 1.00 54.66 73 GLY B N 1
ATOM 3236 C CA . GLY B 1 74 ? 8.297 -37.577 75.363 1.00 52.04 73 GLY B CA 1
ATOM 3237 C C . GLY B 1 74 ? 8.846 -36.422 74.547 1.00 45.96 73 GLY B C 1
ATOM 3238 O O . GLY B 1 74 ? 9.234 -35.392 75.098 1.00 43.77 73 GLY B O 1
ATOM 3239 N N . LEU B 1 75 ? 8.877 -36.594 73.229 1.00 48.23 74 LEU B N 1
ATOM 3240 C CA . LEU B 1 75 ? 9.387 -35.561 72.334 1.00 49.47 74 LEU B CA 1
ATOM 3241 C C . LEU B 1 75 ? 8.460 -34.350 72.308 1.00 43.45 74 LEU B C 1
ATOM 3242 O O . LEU B 1 75 ? 8.907 -33.216 72.126 1.00 37.09 74 LEU B O 1
ATOM 3247 N N . GLY B 1 76 ? 7.168 -34.598 72.501 1.00 50.79 75 GLY B N 1
ATOM 3248 C CA . GLY B 1 76 ? 6.166 -33.548 72.462 1.00 43.37 75 GLY B CA 1
ATOM 3249 C C . GLY B 1 76 ? 6.321 -32.518 73.564 1.00 46.51 75 GLY B C 1
ATOM 3250 O O . GLY B 1 76 ? 5.770 -31.421 73.480 1.00 45.18 75 GLY B O 1
ATOM 3251 N N . LYS B 1 77 ? 7.071 -32.872 74.601 1.00 46.92 76 LYS B N 1
ATOM 3252 C CA . LYS B 1 77 ? 7.321 -31.960 75.709 1.00 48.18 76 LYS B CA 1
ATOM 3253 C C . LYS B 1 77 ? 8.358 -30.909 75.321 1.00 44.52 76 LYS B C 1
ATOM 3254 O O . LYS B 1 77 ? 8.415 -29.828 75.910 1.00 36.85 76 LYS B O 1
ATOM 3260 N N . PHE B 1 78 ? 9.170 -31.227 74.319 1.00 47.14 77 PHE B N 1
ATOM 3261 C CA . PHE B 1 78 ? 10.229 -30.325 73.880 1.00 43.93 77 PHE B CA 1
ATOM 3262 C C . PHE B 1 78 ? 9.988 -29.811 72.463 1.00 43.02 77 PHE B C 1
ATOM 3263 O O . PHE B 1 78 ? 10.580 -28.816 72.046 1.00 41.94 77 PHE B O 1
ATOM 3271 N N . ILE B 1 79 ? 9.120 -30.495 71.726 1.00 39.83 78 ILE B N 1
ATOM 3272 C CA . ILE B 1 79 ? 8.829 -30.126 70.346 1.00 39.07 78 ILE B CA 1
ATOM 3273 C C . ILE B 1 79 ? 7.351 -29.797 70.156 1.00 39.13 78 ILE B C 1
ATOM 3274 O O . ILE B 1 79 ? 6.481 -30.613 70.459 1.00 42.15 78 ILE B O 1
ATOM 3279 N N . SER B 1 80 ? 7.074 -28.599 69.653 1.00 38.00 79 SER B N 1
ATOM 3280 C CA . SER B 1 80 ? 5.700 -28.155 69.443 1.00 38.27 79 SER B CA 1
ATOM 3281 C C . SER B 1 80 ? 5.255 -28.371 68.002 1.00 40.93 79 SER B C 1
ATOM 3282 O O . SER B 1 80 ? 4.060 -28.455 67.718 1.00 45.38 79 SER B O 1
ATOM 3285 N N . GLY B 1 81 ? 6.220 -28.458 67.094 1.00 36.83 80 GLY B N 1
ATOM 3286 C CA . GLY B 1 81 ? 5.919 -28.632 65.687 1.00 34.74 80 GLY B CA 1
ATOM 3287 C C . GLY B 1 81 ? 7.003 -29.373 64.932 1.00 41.90 80 GLY B C 1
ATOM 3288 O O . GLY B 1 81 ? 8.182 -29.285 65.272 1.00 36.70 80 GLY B O 1
ATOM 3289 N N . ALA B 1 82 ? 6.600 -30.108 63.901 1.00 31.15 81 ALA B N 1
ATOM 3290 C CA . ALA B 1 82 ? 7.539 -30.849 63.069 1.00 34.50 81 ALA B CA 1
ATOM 3291 C C . ALA B 1 82 ? 7.274 -30.581 61.593 1.00 37.26 81 ALA B C 1
ATOM 3292 O O . ALA B 1 82 ? 6.185 -30.859 61.091 1.00 38.93 81 ALA B O 1
ATOM 3294 N N . ILE B 1 83 ? 8.271 -30.038 60.902 1.00 37.29 82 ILE B N 1
ATOM 3295 C CA . ILE B 1 83 ? 8.139 -29.733 59.482 1.00 40.65 82 ILE B CA 1
ATOM 3296 C C . ILE B 1 83 ? 8.412 -30.974 58.638 1.00 46.89 82 ILE B C 1
ATOM 3297 O O . ILE B 1 83 ? 9.430 -31.642 58.815 1.00 47.03 82 ILE B O 1
ATOM 3302 N N . LEU B 1 84 ? 7.500 -31.277 57.719 1.00 32.95 83 LEU B N 1
ATOM 3303 C CA . LEU B 1 84 ? 7.612 -32.478 56.897 1.00 46.13 83 LEU B CA 1
ATOM 3304 C C . LEU B 1 84 ? 7.860 -32.169 55.427 1.00 47.63 83 LEU B C 1
ATOM 3305 O O . LEU B 1 84 ? 7.538 -31.084 54.945 1.00 43.91 83 LEU B O 1
ATOM 3310 N N . PHE B 1 85 ? 8.438 -33.137 54.724 1.00 39.74 84 PHE B N 1
ATOM 3311 C CA . PHE B 1 85 ? 8.497 -33.101 53.270 1.00 44.59 84 PHE B CA 1
ATOM 3312 C C . PHE B 1 85 ? 7.185 -33.678 52.752 1.00 48.28 84 PHE B C 1
ATOM 3313 O O . PHE B 1 85 ? 6.458 -34.327 53.503 1.00 48.93 84 PHE B O 1
ATOM 3321 N N . GLU B 1 86 ? 6.875 -33.439 51.482 1.00 46.21 85 GLU B N 1
ATOM 3322 C CA . GLU B 1 86 ? 5.608 -33.896 50.917 1.00 50.83 85 GLU B CA 1
ATOM 3323 C C . GLU B 1 86 ? 5.460 -35.414 51.000 1.00 51.84 85 GLU B C 1
ATOM 3324 O O . GLU B 1 86 ? 4.372 -35.922 51.273 1.00 50.24 85 GLU B O 1
ATOM 3330 N N . GLU B 1 87 ? 6.558 -36.129 50.772 1.00 44.98 86 GLU B N 1
ATOM 3331 C CA . GLU B 1 87 ? 6.559 -37.588 50.840 1.00 45.22 86 GLU B CA 1
ATOM 3332 C C . GLU B 1 87 ? 6.178 -38.096 52.228 1.00 49.27 86 GLU B C 1
ATOM 3333 O O . GLU B 1 87 ? 5.330 -38.978 52.365 1.00 51.65 86 GLU B O 1
ATOM 3339 N N . THR B 1 88 ? 6.812 -37.528 53.250 1.00 55.40 87 THR B N 1
ATOM 3340 C CA . THR B 1 88 ? 6.601 -37.945 54.633 1.00 45.43 87 THR B CA 1
ATOM 3341 C C . THR B 1 88 ? 5.167 -37.704 55.084 1.00 46.15 87 THR B C 1
ATOM 3342 O O . THR B 1 88 ? 4.624 -38.453 55.897 1.00 50.46 87 THR B O 1
ATOM 3346 N N . LEU B 1 89 ? 4.560 -36.654 54.542 1.00 49.39 88 LEU B N 1
ATOM 3347 C CA . LEU B 1 89 ? 3.224 -36.233 54.945 1.00 52.53 88 LEU B CA 1
ATOM 3348 C C . LEU B 1 89 ? 2.180 -37.308 54.656 1.00 49.91 88 LEU B C 1
ATOM 3349 O O . LEU B 1 89 ? 1.211 -37.463 55.402 1.00 51.33 88 LEU B O 1
ATOM 3354 N N . PHE B 1 90 ? 2.389 -38.051 53.575 1.00 42.67 89 PHE B N 1
ATOM 3355 C CA . PHE B 1 90 ? 1.478 -39.123 53.191 1.00 50.98 89 PHE B CA 1
ATOM 3356 C C . PHE B 1 90 ? 2.154 -40.484 53.317 1.00 57.17 89 PHE B C 1
ATOM 3357 O O . PHE B 1 90 ? 1.851 -41.406 52.562 1.00 57.29 89 PHE B O 1
ATOM 3365 N N . GLN B 1 91 ? 3.066 -40.606 54.276 1.00 36.43 90 GLN B N 1
ATOM 3366 C CA . GLN B 1 91 ? 3.870 -41.816 54.417 1.00 48.41 90 GLN B CA 1
ATOM 3367 C C . GLN B 1 91 ? 3.506 -42.598 55.677 1.00 59.45 90 GLN B C 1
ATOM 3368 O O . GLN B 1 91 ? 3.026 -42.026 56.656 1.00 54.68 90 GLN B O 1
ATOM 3374 N N . LYS B 1 92 ? 3.731 -43.908 55.642 1.00 39.51 91 LYS B N 1
ATOM 3375 C CA . LYS B 1 92 ? 3.482 -44.766 56.797 1.00 43.78 91 LYS B CA 1
ATOM 3376 C C . LYS B 1 92 ? 4.710 -45.615 57.109 1.00 56.60 91 LYS B C 1
ATOM 3377 O O . LYS B 1 92 ? 5.575 -45.804 56.255 1.00 56.83 91 LYS B O 1
ATOM 3383 N N . ASN B 1 93 ? 4.783 -46.122 58.336 1.00 44.98 92 ASN B N 1
ATOM 3384 C CA . ASN B 1 93 ? 5.901 -46.964 58.748 1.00 54.77 92 ASN B CA 1
ATOM 3385 C C . ASN B 1 93 ? 5.679 -48.429 58.386 1.00 62.72 92 ASN B C 1
ATOM 3386 O O . ASN B 1 93 ? 4.813 -48.751 57.572 1.00 64.96 92 ASN B O 1
ATOM 3391 N N . GLU B 1 94 ? 6.465 -49.312 58.994 1.00 42.77 93 GLU B N 1
ATOM 3392 C CA . GLU B 1 94 ? 6.352 -50.743 58.737 1.00 56.47 93 GLU B CA 1
ATOM 3393 C C . GLU B 1 94 ? 5.041 -51.298 59.281 1.00 60.93 93 GLU B C 1
ATOM 3394 O O . GLU B 1 94 ? 4.487 -52.253 58.736 1.00 67.41 93 GLU B O 1
ATOM 3400 N N . ALA B 1 95 ? 4.550 -50.690 60.356 1.00 55.21 94 ALA B N 1
ATOM 3401 C CA . ALA B 1 95 ? 3.320 -51.135 61.000 1.00 52.65 94 ALA B CA 1
ATOM 3402 C C . ALA B 1 95 ? 2.084 -50.557 60.317 1.00 49.46 94 ALA B C 1
ATOM 3403 O O . ALA B 1 95 ? 0.956 -50.820 60.734 1.00 46.94 94 ALA B O 1
ATOM 3405 N N . GLY B 1 96 ? 2.299 -49.767 59.270 1.00 61.65 95 GLY B N 1
ATOM 3406 C CA . GLY B 1 96 ? 1.202 -49.196 58.511 1.00 51.95 95 GLY B CA 1
ATOM 3407 C C . GLY B 1 96 ? 0.598 -47.968 59.164 1.00 50.32 95 GLY B C 1
ATOM 3408 O O . GLY B 1 96 ? -0.445 -47.476 58.734 1.00 46.45 95 GLY B O 1
ATOM 3409 N N . VAL B 1 97 ? 1.255 -47.473 60.207 1.00 63.69 96 VAL B N 1
ATOM 3410 C CA . VAL B 1 97 ? 0.793 -46.284 60.912 1.00 58.99 96 VAL B CA 1
ATOM 3411 C C . VAL B 1 97 ? 1.351 -45.018 60.270 1.00 43.45 96 VAL B C 1
ATOM 3412 O O . VAL B 1 97 ? 2.565 -44.878 60.119 1.00 41.22 96 VAL B O 1
ATOM 3416 N N . PRO B 1 98 ? 0.457 -44.098 59.878 1.00 55.83 97 PRO B N 1
ATOM 3417 C CA . PRO B 1 98 ? 0.838 -42.822 59.262 1.00 43.52 97 PRO B CA 1
ATOM 3418 C C . PRO B 1 98 ? 1.771 -42.019 60.164 1.00 41.59 97 PRO B C 1
ATOM 3419 O O . PRO B 1 98 ? 1.587 -42.026 61.380 1.00 46.13 97 PRO B O 1
ATOM 3423 N N . MET B 1 99 ? 2.759 -41.351 59.577 1.00 57.19 98 MET B N 1
ATOM 3424 C CA . MET B 1 99 ? 3.738 -40.593 60.352 1.00 53.06 98 MET B CA 1
ATOM 3425 C C . MET B 1 99 ? 3.082 -39.432 61.076 1.00 44.75 98 MET B C 1
ATOM 3426 O O . MET B 1 99 ? 3.491 -39.047 62.171 1.00 45.97 98 MET B O 1
ATOM 3431 N N . VAL B 1 100 ? 2.067 -38.867 60.438 1.00 54.08 99 VAL B N 1
ATOM 3432 C CA . VAL B 1 100 ? 1.324 -37.774 61.032 1.00 49.56 99 VAL B CA 1
ATOM 3433 C C . VAL B 1 100 ? 0.674 -38.235 62.338 1.00 56.35 99 VAL B C 1
ATOM 3434 O O . VAL B 1 100 ? 0.706 -37.513 63.333 1.00 55.68 99 VAL B O 1
ATOM 3438 N N . ASN B 1 101 ? 0.114 -39.443 62.348 1.00 43.16 100 ASN B N 1
ATOM 3439 C CA . ASN B 1 101 ? -0.512 -39.972 63.560 1.00 48.41 100 ASN B CA 1
ATOM 3440 C C . ASN B 1 101 ? 0.477 -40.099 64.722 1.00 51.78 100 ASN B C 1
ATOM 3441 O O . ASN B 1 101 ? 0.095 -39.952 65.882 1.00 53.15 100 ASN B O 1
ATOM 3446 N N . LEU B 1 102 ? 1.744 -40.364 64.411 1.00 43.74 101 LEU B N 1
ATOM 3447 C CA . LEU B 1 102 ? 2.780 -40.437 65.439 1.00 45.86 101 LEU B CA 1
ATOM 3448 C C . LEU B 1 102 ? 3.011 -39.067 66.068 1.00 40.49 101 LEU B C 1
ATOM 3449 O O . LEU B 1 102 ? 3.282 -38.956 67.265 1.00 42.52 101 LEU B O 1
ATOM 3454 N N . LEU B 1 103 ? 2.900 -38.027 65.249 1.00 56.16 102 LEU B N 1
ATOM 3455 C CA . LEU B 1 103 ? 3.032 -36.656 65.722 1.00 48.00 102 LEU B CA 1
ATOM 3456 C C . LEU B 1 103 ? 1.829 -36.250 66.568 1.00 48.10 102 LEU B C 1
ATOM 3457 O O . LEU B 1 103 ? 1.966 -35.510 67.541 1.00 43.99 102 LEU B O 1
ATOM 3462 N N . HIS B 1 104 ? 0.652 -36.740 66.191 1.00 45.61 103 HIS B N 1
ATOM 3463 C CA . HIS B 1 104 ? -0.572 -36.433 66.923 1.00 51.34 103 HIS B CA 1
ATOM 3464 C C . HIS B 1 104 ? -0.555 -37.047 68.319 1.00 69.48 103 HIS B C 1
ATOM 3465 O O . HIS B 1 104 ? -1.095 -36.473 69.264 1.00 71.69 103 HIS B O 1
ATOM 3472 N N . ASN B 1 105 ? 0.068 -38.215 68.442 1.00 42.78 104 ASN B N 1
ATOM 3473 C CA . ASN B 1 105 ? 0.141 -38.913 69.721 1.00 54.61 104 ASN B CA 1
ATOM 3474 C C . ASN B 1 105 ? 0.999 -38.165 70.735 1.00 51.43 104 ASN B C 1
ATOM 3475 O O . ASN B 1 105 ? 0.773 -38.257 71.941 1.00 60.74 104 ASN B O 1
ATOM 3480 N N . GLU B 1 106 ? 1.985 -37.425 70.237 1.00 59.02 105 GLU B N 1
ATOM 3481 C CA . GLU B 1 106 ? 2.820 -36.591 71.092 1.00 56.38 105 GLU B CA 1
ATOM 3482 C C . GLU B 1 106 ? 2.359 -35.141 71.037 1.00 40.44 105 GLU B C 1
ATOM 3483 O O . GLU B 1 106 ? 3.041 -34.244 71.537 1.00 38.87 105 GLU B O 1
ATOM 3489 N N . ASN B 1 107 ? 1.195 -34.930 70.425 1.00 66.07 106 ASN B N 1
ATOM 3490 C CA . ASN B 1 107 ? 0.613 -33.602 70.246 1.00 63.24 106 ASN B CA 1
ATOM 3491 C C . ASN B 1 107 ? 1.556 -32.641 69.531 1.00 47.26 106 ASN B C 1
ATOM 3492 O O . ASN B 1 107 ? 1.567 -31.442 69.809 1.00 33.85 106 ASN B O 1
ATOM 3497 N N . ILE B 1 108 ? 2.347 -33.177 68.607 1.00 49.06 107 ILE B N 1
ATOM 3498 C CA . ILE B 1 108 ? 3.252 -32.362 67.808 1.00 40.11 107 ILE B CA 1
ATOM 3499 C C . ILE B 1 108 ? 2.564 -31.919 66.522 1.00 36.17 107 ILE B C 1
ATOM 3500 O O . ILE B 1 108 ? 2.077 -32.744 65.750 1.00 40.24 107 ILE B O 1
ATOM 3505 N N . ILE B 1 109 ? 2.527 -30.609 66.303 1.00 53.33 108 ILE B N 1
ATOM 3506 C CA . ILE B 1 109 ? 1.838 -30.034 65.154 1.00 41.66 108 ILE B CA 1
ATOM 3507 C C . ILE B 1 109 ? 2.589 -30.300 63.851 1.00 41.53 108 ILE B C 1
ATOM 3508 O O . ILE B 1 109 ? 3.762 -29.954 63.724 1.00 41.29 108 ILE B O 1
ATOM 3513 N N . PRO B 1 110 ? 1.911 -30.929 62.879 1.00 40.56 109 PRO B N 1
ATOM 3514 C CA . PRO B 1 110 ? 2.501 -31.234 61.570 1.00 37.29 109 PRO B CA 1
ATOM 3515 C C . PRO B 1 110 ? 2.698 -29.992 60.703 1.00 32.18 109 PRO B C 1
ATOM 3516 O O . PRO B 1 110 ? 1.810 -29.141 60.624 1.00 26.63 109 PRO B O 1
ATOM 3520 N N . GLY B 1 111 ? 3.857 -29.897 60.059 1.00 37.91 110 GLY B N 1
ATOM 3521 C CA . GLY B 1 111 ? 4.142 -28.804 59.148 1.00 31.13 110 GLY B CA 1
ATOM 3522 C C . GLY B 1 111 ? 4.654 -29.323 57.820 1.00 34.70 110 GLY B C 1
ATOM 3523 O O . GLY B 1 111 ? 5.194 -30.425 57.749 1.00 41.00 110 GLY B O 1
ATOM 3524 N N . ILE B 1 112 ? 4.490 -28.532 56.764 1.00 44.28 111 ILE B N 1
ATOM 3525 C CA . ILE B 1 112 ? 4.876 -28.973 55.429 1.00 40.77 111 ILE B CA 1
ATOM 3526 C C . ILE B 1 112 ? 5.693 -27.926 54.672 1.00 36.20 111 ILE B C 1
ATOM 3527 O O . ILE B 1 112 ? 5.338 -26.748 54.624 1.00 32.74 111 ILE B O 1
ATOM 3532 N N . LYS B 1 113 ? 6.808 -28.368 54.100 1.00 39.81 112 LYS B N 1
ATOM 3533 C CA . LYS B 1 113 ? 7.596 -27.544 53.193 1.00 39.81 112 LYS B CA 1
ATOM 3534 C C . LYS B 1 113 ? 6.850 -27.412 51.869 1.00 37.66 112 LYS B C 1
ATOM 3535 O O . LYS B 1 113 ? 6.538 -28.416 51.230 1.00 44.99 112 LYS B O 1
ATOM 3541 N N . VAL B 1 114 ? 6.557 -26.181 51.460 1.00 35.21 113 VAL B N 1
ATOM 3542 C CA . VAL B 1 114 ? 5.696 -25.964 50.298 1.00 41.15 113 VAL B CA 1
ATOM 3543 C C . VAL B 1 114 ? 6.375 -25.255 49.127 1.00 35.59 113 VAL B C 1
ATOM 3544 O O . VAL B 1 114 ? 5.727 -24.960 48.123 1.00 38.35 113 VAL B O 1
ATOM 3548 N N . ASP B 1 115 ? 7.670 -24.981 49.244 1.00 36.33 114 ASP B N 1
ATOM 3549 C CA . ASP B 1 115 ? 8.395 -24.344 48.148 1.00 37.90 114 ASP B CA 1
ATOM 3550 C C . ASP B 1 115 ? 8.966 -25.393 47.198 1.00 46.37 114 ASP B C 1
ATOM 3551 O O . ASP B 1 115 ? 9.091 -26.565 47.558 1.00 44.97 114 ASP B O 1
ATOM 3556 N N . LYS B 1 116 ? 9.314 -24.968 45.986 1.00 45.25 115 LYS B N 1
ATOM 3557 C CA . LYS B 1 116 ? 9.790 -25.891 44.960 1.00 44.48 115 LYS B CA 1
ATOM 3558 C C . LYS B 1 116 ? 11.288 -25.758 44.689 1.00 42.02 115 LYS B C 1
ATOM 3559 O O . LYS B 1 116 ? 11.760 -26.112 43.609 1.00 49.14 115 LYS B O 1
ATOM 3565 N N . GLY B 1 117 ? 12.032 -25.249 45.665 1.00 41.52 116 GLY B N 1
ATOM 3566 C CA . GLY B 1 117 ? 13.474 -25.135 45.531 1.00 44.51 116 GLY B CA 1
ATOM 3567 C C . GLY B 1 117 ? 13.930 -23.787 45.007 1.00 36.17 116 GLY B C 1
ATOM 3568 O O . GLY B 1 117 ? 13.151 -22.838 44.943 1.00 36.21 116 GLY B O 1
ATOM 3569 N N . LEU B 1 118 ? 15.200 -23.707 44.622 1.00 36.33 117 LEU B N 1
ATOM 3570 C CA . LEU B 1 118 ? 15.794 -22.442 44.201 1.00 34.13 117 LEU B CA 1
ATOM 3571 C C . LEU B 1 118 ? 16.154 -22.406 42.721 1.00 45.42 117 LEU B C 1
ATOM 3572 O O . LEU B 1 118 ? 16.560 -23.412 42.140 1.00 47.84 117 LEU B O 1
ATOM 3577 N N . VAL B 1 119 ? 16.004 -21.229 42.123 1.00 42.78 118 VAL B N 1
ATOM 3578 C CA . VAL B 1 119 ? 16.459 -20.985 40.760 1.00 43.59 118 VAL B CA 1
ATOM 3579 C C . VAL B 1 119 ? 17.230 -19.671 40.713 1.00 43.43 118 VAL B C 1
ATOM 3580 O O . VAL B 1 119 ? 16.990 -18.771 41.519 1.00 47.97 118 VAL B O 1
ATOM 3584 N N . ASN B 1 120 ? 18.162 -19.565 39.773 1.00 47.49 119 ASN B N 1
ATOM 3585 C CA . ASN B 1 120 ? 18.996 -18.374 39.661 1.00 44.09 119 ASN B CA 1
ATOM 3586 C C . ASN B 1 120 ? 18.224 -17.173 39.130 1.00 41.39 119 ASN B C 1
ATOM 3587 O O . ASN B 1 120 ? 17.354 -17.311 38.271 1.00 39.90 119 ASN B O 1
ATOM 3592 N N . ILE B 1 121 ? 18.545 -15.994 39.652 1.00 44.62 120 ILE B N 1
ATOM 3593 C CA . ILE B 1 121 ? 17.952 -14.757 39.164 1.00 39.26 120 ILE B CA 1
ATOM 3594 C C . ILE B 1 121 ? 18.798 -14.183 38.036 1.00 42.14 120 ILE B C 1
ATOM 3595 O O . ILE B 1 121 ? 19.973 -13.876 38.237 1.00 46.00 120 ILE B O 1
ATOM 3600 N N . PRO B 1 122 ? 18.208 -14.051 36.839 1.00 40.76 121 PRO B N 1
ATOM 3601 C CA . PRO B 1 122 ? 18.883 -13.430 35.693 1.00 45.02 121 PRO B CA 1
ATOM 3602 C C . PRO B 1 122 ? 19.420 -12.038 36.023 1.00 50.33 121 PRO B C 1
ATOM 3603 O O . PRO B 1 122 ? 18.854 -11.355 36.879 1.00 53.71 121 PRO B O 1
ATOM 3607 N N . CYS B 1 123 ? 20.505 -11.646 35.358 1.00 46.99 122 CYS B N 1
ATOM 3608 C CA . CYS B 1 123 ? 21.156 -10.351 35.573 1.00 50.05 122 CYS B CA 1
ATOM 3609 C C . CYS B 1 123 ? 21.700 -10.199 36.992 1.00 52.02 122 CYS B C 1
ATOM 3610 O O . CYS B 1 123 ? 21.913 -9.085 37.468 1.00 50.65 122 CYS B O 1
ATOM 3613 N N . THR B 1 124 ? 21.916 -11.325 37.664 1.00 48.68 123 THR B N 1
ATOM 3614 C CA . THR B 1 124 ? 22.581 -11.336 38.961 1.00 42.43 123 THR B CA 1
ATOM 3615 C C . THR B 1 124 ? 23.677 -12.390 38.950 1.00 46.50 123 THR B C 1
ATOM 3616 O O . THR B 1 124 ? 23.703 -13.255 38.075 1.00 49.27 123 THR B O 1
ATOM 3620 N N . ASP B 1 125 ? 24.581 -12.322 39.920 1.00 41.32 124 ASP B N 1
ATOM 3621 C CA . ASP B 1 125 ? 25.661 -13.295 39.999 1.00 41.40 124 ASP B CA 1
ATOM 3622 C C . ASP B 1 125 ? 25.229 -14.520 40.800 1.00 49.48 124 ASP B C 1
ATOM 3623 O O . ASP B 1 125 ? 25.609 -14.684 41.959 1.00 56.21 124 ASP B O 1
ATOM 3628 N N . GLU B 1 126 ? 24.423 -15.365 40.162 1.00 50.14 125 GLU B N 1
ATOM 3629 C CA . GLU B 1 126 ? 23.943 -16.619 40.742 1.00 49.26 125 GLU B CA 1
ATOM 3630 C C . GLU B 1 126 ? 23.161 -16.413 42.042 1.00 49.67 125 GLU B C 1
ATOM 3631 O O . GLU B 1 126 ? 23.140 -17.290 42.906 1.00 59.01 125 GLU B O 1
ATOM 3637 N N . GLU B 1 127 ? 22.520 -15.258 42.183 1.00 50.21 126 GLU B N 1
ATOM 3638 C CA . GLU B 1 127 ? 21.648 -15.025 43.329 1.00 43.00 126 GLU B CA 1
ATOM 3639 C C . GLU B 1 127 ? 20.336 -15.773 43.117 1.00 45.66 126 GLU B C 1
ATOM 3640 O O . GLU B 1 127 ? 19.821 -15.837 42.001 1.00 46.61 126 GLU B O 1
ATOM 3646 N N . LYS B 1 128 ? 19.800 -16.344 44.190 1.00 41.74 127 LYS B N 1
ATOM 3647 C CA . LYS B 1 128 ? 18.720 -17.317 44.070 1.00 38.76 127 LYS B CA 1
ATOM 3648 C C . LYS B 1 128 ? 17.317 -16.732 44.206 1.00 34.88 127 LYS B C 1
ATOM 3649 O O . LYS B 1 128 ? 17.109 -15.712 44.864 1.00 36.38 127 LYS B O 1
ATOM 3655 N N . SER B 1 129 ? 16.363 -17.399 43.565 1.00 37.96 128 SER B N 1
ATOM 3656 C CA . SER B 1 129 ? 14.945 -17.104 43.724 1.00 38.95 128 SER B CA 1
ATOM 3657 C C . SER B 1 129 ? 14.204 -18.396 44.045 1.00 39.80 128 SER B C 1
ATOM 3658 O O . SER B 1 129 ? 14.591 -19.468 43.579 1.00 45.59 128 SER B O 1
ATOM 3661 N N . THR B 1 130 ? 13.143 -18.300 44.839 1.00 38.05 129 THR B N 1
ATOM 3662 C CA . THR B 1 130 ? 12.411 -19.491 45.259 1.00 44.41 129 THR B CA 1
ATOM 3663 C C . THR B 1 130 ? 11.140 -19.697 44.438 1.00 45.39 129 THR B C 1
ATOM 3664 O O . THR B 1 130 ? 10.372 -18.760 44.216 1.00 45.61 129 THR B O 1
ATOM 3668 N N . GLN B 1 131 ? 10.928 -20.931 43.989 1.00 40.85 130 GLN B N 1
ATOM 3669 C CA . GLN B 1 131 ? 9.733 -21.286 43.230 1.00 39.02 130 GLN B CA 1
ATOM 3670 C C . GLN B 1 131 ? 8.696 -21.964 44.120 1.00 41.37 130 GLN B C 1
ATOM 3671 O O . GLN B 1 131 ? 9.028 -22.480 45.187 1.00 40.36 130 GLN B O 1
ATOM 3677 N N . GLY B 1 132 ? 7.440 -21.961 43.681 1.00 38.74 131 GLY B N 1
ATOM 3678 C CA . GLY B 1 132 ? 6.392 -22.662 44.402 1.00 37.78 131 GLY B CA 1
ATOM 3679 C C . GLY B 1 132 ? 5.047 -21.964 44.444 1.00 38.59 131 GLY B C 1
ATOM 3680 O O . GLY B 1 132 ? 4.096 -22.478 45.032 1.00 37.86 131 GLY B O 1
ATOM 3681 N N . LEU B 1 133 ? 4.959 -20.795 43.818 1.00 42.95 132 LEU B N 1
ATOM 3682 C CA . LEU B 1 133 ? 3.729 -20.011 43.846 1.00 40.12 132 LEU B CA 1
ATOM 3683 C C . LEU B 1 133 ? 2.626 -20.636 42.996 1.00 40.46 132 LEU B C 1
ATOM 3684 O O . LEU B 1 133 ? 1.449 -20.573 43.352 1.00 43.52 132 LEU B O 1
ATOM 3689 N N . ASP B 1 134 ? 3.008 -21.237 41.875 1.00 37.20 133 ASP B N 1
ATOM 3690 C CA . ASP B 1 134 ? 2.038 -21.836 40.964 1.00 41.70 133 ASP B CA 1
ATOM 3691 C C . ASP B 1 134 ? 1.343 -23.038 41.597 1.00 43.73 133 ASP B C 1
ATOM 3692 O O . ASP B 1 134 ? 1.979 -24.046 41.903 1.00 47.31 133 ASP B O 1
ATOM 3697 N N . GLY B 1 135 ? 0.033 -22.921 41.791 1.00 42.27 134 GLY B N 1
ATOM 3698 C CA . GLY B 1 135 ? -0.758 -24.000 42.352 1.00 43.49 134 GLY B CA 1
ATOM 3699 C C . GLY B 1 135 ? -0.526 -24.200 43.837 1.00 43.67 134 GLY B C 1
ATOM 3700 O O . GLY B 1 135 ? -0.813 -25.267 44.381 1.00 48.41 134 GLY B O 1
ATOM 3701 N N . LEU B 1 136 ? -0.008 -23.168 44.494 1.00 45.05 135 LEU B N 1
ATOM 3702 C CA . LEU B 1 136 ? 0.280 -23.230 45.922 1.00 38.64 135 LEU B CA 1
ATOM 3703 C C . LEU B 1 136 ? -0.995 -23.361 46.748 1.00 40.32 135 LEU B C 1
ATOM 3704 O O . LEU B 1 136 ? -1.043 -24.123 47.714 1.00 39.71 135 LEU B O 1
ATOM 3709 N N . ALA B 1 137 ? -2.026 -22.616 46.361 1.00 37.88 136 ALA B N 1
ATOM 3710 C CA . ALA B 1 137 ? -3.296 -22.625 47.078 1.00 36.81 136 ALA B CA 1
ATOM 3711 C C . ALA B 1 137 ? -3.937 -24.009 47.068 1.00 45.57 136 ALA B C 1
ATOM 3712 O O . ALA B 1 137 ? -4.514 -24.440 48.066 1.00 49.64 136 ALA B O 1
ATOM 3714 N N . GLU B 1 138 ? -3.833 -24.703 45.939 1.00 48.25 137 GLU B N 1
ATOM 3715 C CA . GLU B 1 138 ? -4.393 -26.044 45.817 1.00 50.81 137 GLU B CA 1
ATOM 3716 C C . GLU B 1 138 ? -3.657 -27.031 46.717 1.00 47.03 137 GLU B C 1
ATOM 3717 O O . GLU B 1 138 ? -4.279 -27.873 47.365 1.00 54.29 137 GLU B O 1
ATOM 3723 N N . ARG B 1 139 ? -2.332 -26.923 46.755 1.00 41.04 138 ARG B N 1
ATOM 3724 C CA . ARG B 1 139 ? -1.526 -27.803 47.592 1.00 42.27 138 ARG B CA 1
ATOM 3725 C C . ARG B 1 139 ? -1.771 -27.521 49.070 1.00 47.42 138 ARG B C 1
ATOM 3726 O O . ARG B 1 139 ? -1.781 -28.438 49.889 1.00 49.19 138 ARG B O 1
ATOM 3734 N N . CYS B 1 140 ? -1.973 -26.249 49.402 1.00 44.00 139 CYS B N 1
ATOM 3735 C CA . CYS B 1 140 ? -2.246 -25.843 50.779 1.00 41.61 139 CYS B CA 1
ATOM 3736 C C . CYS B 1 140 ? -3.531 -26.472 51.307 1.00 45.08 139 CYS B C 1
ATOM 3737 O O . CYS B 1 140 ? -3.643 -26.776 52.494 1.00 46.88 139 CYS B O 1
ATOM 3740 N N . LYS B 1 141 ? -4.498 -26.666 50.416 1.00 41.90 140 LYS B N 1
ATOM 3741 C CA . LYS B 1 141 ? -5.778 -27.255 50.790 1.00 42.11 140 LYS B CA 1
ATOM 3742 C C . LYS B 1 141 ? -5.645 -28.743 51.096 1.00 45.20 140 LYS B C 1
ATOM 3743 O O . LYS B 1 141 ? -6.249 -29.242 52.046 1.00 45.34 140 LYS B O 1
ATOM 3749 N N . GLU B 1 142 ? -4.856 -29.451 50.293 1.00 41.08 141 GLU B N 1
ATOM 3750 C CA . GLU B 1 142 ? -4.670 -30.883 50.500 1.00 48.43 141 GLU B CA 1
ATOM 3751 C C . GLU B 1 142 ? -3.657 -31.148 51.612 1.00 44.41 141 GLU B C 1
ATOM 3752 O O . GLU B 1 142 ? -3.691 -32.199 52.252 1.00 49.64 141 GLU B O 1
ATOM 3758 N N . TYR B 1 143 ? -2.760 -30.193 51.844 1.00 45.42 142 TYR B N 1
ATOM 3759 C CA . TYR B 1 143 ? -1.816 -30.299 52.951 1.00 46.00 142 TYR B CA 1
ATOM 3760 C C . TYR B 1 143 ? -2.546 -30.118 54.274 1.00 43.76 142 TYR B C 1
ATOM 3761 O O . TYR B 1 143 ? -2.234 -30.781 55.262 1.00 42.81 142 TYR B O 1
ATOM 3770 N N . TYR B 1 144 ? -3.520 -29.214 54.285 1.00 40.93 143 TYR B N 1
ATOM 3771 C CA . TYR B 1 144 ? -4.325 -28.977 55.475 1.00 41.71 143 TYR B CA 1
ATOM 3772 C C . TYR B 1 144 ? -5.220 -30.177 55.753 1.00 45.24 143 TYR B C 1
ATOM 3773 O O . TYR B 1 144 ? -5.449 -30.541 56.906 1.00 46.30 143 TYR B O 1
ATOM 3782 N N . LYS B 1 145 ? -5.723 -30.788 54.685 1.00 40.88 144 LYS B N 1
ATOM 3783 C CA . LYS B 1 145 ? -6.585 -31.955 54.806 1.00 47.56 144 LYS B CA 1
ATOM 3784 C C . LYS B 1 145 ? -5.809 -33.153 55.346 1.00 40.65 144 LYS B C 1
ATOM 3785 O O . LYS B 1 145 ? -6.366 -34.008 56.035 1.00 47.25 144 LYS B O 1
ATOM 3791 N N . ALA B 1 146 ? -4.517 -33.203 55.038 1.00 41.10 145 ALA B N 1
ATOM 3792 C CA . ALA B 1 146 ? -3.676 -34.316 55.462 1.00 43.44 145 ALA B CA 1
ATOM 3793 C C . ALA B 1 146 ? -3.204 -34.158 56.907 1.00 43.56 145 ALA B C 1
ATOM 3794 O O . ALA B 1 146 ? -2.730 -35.116 57.516 1.00 41.40 145 ALA B O 1
ATOM 3796 N N . GLY B 1 147 ? -3.322 -32.949 57.450 1.00 44.95 146 GLY B N 1
ATOM 3797 C CA . GLY B 1 147 ? -3.013 -32.726 58.852 1.00 44.00 146 GLY B CA 1
ATOM 3798 C C . GLY B 1 147 ? -2.087 -31.567 59.180 1.00 40.30 146 GLY B C 1
ATOM 3799 O O . GLY B 1 147 ? -1.919 -31.224 60.350 1.00 41.54 146 GLY B O 1
ATOM 3800 N N . ALA B 1 148 ? -1.484 -30.962 58.161 1.00 42.26 147 ALA B N 1
ATOM 3801 C CA . ALA B 1 148 ? -0.556 -29.853 58.379 1.00 38.29 147 ALA B CA 1
ATOM 3802 C C . ALA B 1 148 ? -1.280 -28.609 58.881 1.00 36.08 147 ALA B C 1
ATOM 3803 O O . ALA B 1 148 ? -2.351 -28.261 58.385 1.00 36.29 147 ALA B O 1
ATOM 3805 N N . ARG B 1 149 ? -0.689 -27.940 59.867 1.00 39.85 148 ARG B N 1
ATOM 3806 C CA . ARG B 1 149 ? -1.283 -26.735 60.433 1.00 35.81 148 ARG B CA 1
ATOM 3807 C C . ARG B 1 149 ? -0.342 -25.537 60.316 1.00 34.57 148 ARG B C 1
ATOM 3808 O O . ARG B 1 149 ? -0.646 -24.447 60.801 1.00 37.45 148 ARG B O 1
ATOM 3816 N N . PHE B 1 150 ? 0.796 -25.747 59.660 1.00 38.56 149 PHE B N 1
ATOM 3817 C CA . PHE B 1 150 ? 1.704 -24.654 59.321 1.00 34.63 149 PHE B CA 1
ATOM 3818 C C . PHE B 1 150 ? 2.617 -25.059 58.165 1.00 35.47 149 PHE B C 1
ATOM 3819 O O . PHE B 1 150 ? 2.744 -26.243 57.854 1.00 34.04 149 PHE B O 1
ATOM 3827 N N . ALA B 1 151 ? 3.238 -24.076 57.519 1.00 37.41 150 ALA B N 1
ATOM 3828 C CA . ALA B 1 151 ? 4.064 -24.344 56.345 1.00 31.16 150 ALA B CA 1
ATOM 3829 C C . ALA B 1 151 ? 5.369 -23.558 56.371 1.00 32.62 150 ALA B C 1
ATOM 3830 O O . ALA B 1 151 ? 5.552 -22.674 57.205 1.00 37.42 150 ALA B O 1
ATOM 3832 N N . LYS B 1 152 ? 6.272 -23.883 55.450 1.00 32.88 151 LYS B N 1
ATOM 3833 C CA . LYS B 1 152 ? 7.556 -23.195 55.368 1.00 35.19 151 LYS B CA 1
ATOM 3834 C C . LYS B 1 152 ? 7.969 -22.922 53.920 1.00 39.79 151 LYS B C 1
ATOM 3835 O O . LYS B 1 152 ? 7.648 -23.691 53.014 1.00 40.82 151 LYS B O 1
ATOM 3841 N N . TRP B 1 153 ? 8.686 -21.820 53.722 1.00 42.13 152 TRP B N 1
ATOM 3842 C CA . TRP B 1 153 ? 9.158 -21.396 52.408 1.00 41.49 152 TRP B CA 1
ATOM 3843 C C . TRP B 1 153 ? 10.583 -20.863 52.541 1.00 41.92 152 TRP B C 1
ATOM 3844 O O . TRP B 1 153 ? 10.795 -19.778 53.081 1.00 41.30 152 TRP B O 1
ATOM 3855 N N . ARG B 1 154 ? 11.558 -21.626 52.056 1.00 36.40 153 ARG B N 1
ATOM 3856 C CA . ARG B 1 154 ? 12.961 -21.273 52.253 1.00 37.06 153 ARG B CA 1
ATOM 3857 C C . ARG B 1 154 ? 13.516 -20.392 51.137 1.00 41.06 153 ARG B C 1
ATOM 3858 O O . ARG B 1 154 ? 13.377 -20.705 49.955 1.00 36.01 153 ARG B O 1
ATOM 3866 N N . THR B 1 155 ? 14.145 -19.287 51.529 1.00 43.83 154 THR B N 1
ATOM 3867 C CA . THR B 1 155 ? 14.830 -18.406 50.589 1.00 44.50 154 THR B CA 1
ATOM 3868 C C . THR B 1 155 ? 16.281 -18.212 51.017 1.00 41.64 154 THR B C 1
ATOM 3869 O O . THR B 1 155 ? 16.611 -18.358 52.195 1.00 47.47 154 THR B O 1
ATOM 3873 N N . VAL B 1 156 ? 17.144 -17.875 50.062 1.00 35.46 155 VAL B N 1
ATOM 3874 C CA . VAL B 1 156 ? 18.573 -17.762 50.333 1.00 37.78 155 VAL B CA 1
ATOM 3875 C C . VAL B 1 156 ? 19.182 -16.465 49.803 1.00 40.17 155 VAL B C 1
ATOM 3876 O O . VAL B 1 156 ? 19.010 -16.115 48.634 1.00 39.99 155 VAL B O 1
ATOM 3880 N N . LEU B 1 157 ? 19.891 -15.757 50.677 1.00 37.67 156 LEU B N 1
ATOM 3881 C CA . LEU B 1 157 ? 20.659 -14.583 50.282 1.00 30.49 156 LEU B CA 1
ATOM 3882 C C . LEU B 1 157 ? 22.128 -14.799 50.632 1.00 32.09 156 LEU B C 1
ATOM 3883 O O . LEU B 1 157 ? 22.447 -15.510 51.585 1.00 40.85 156 LEU B O 1
ATOM 3888 N N . VAL B 1 158 ? 23.020 -14.187 49.861 1.00 34.43 157 VAL B N 1
ATOM 3889 C CA . VAL B 1 158 ? 24.453 -14.367 50.062 1.00 40.82 157 VAL B CA 1
ATOM 3890 C C . VAL B 1 158 ? 25.134 -13.039 50.386 1.00 41.57 157 VAL B C 1
ATOM 3891 O O . VAL B 1 158 ? 24.823 -12.013 49.785 1.00 38.97 157 VAL B O 1
ATOM 3895 N N . ILE B 1 159 ? 26.054 -13.062 51.347 1.00 42.84 158 ILE B N 1
ATOM 3896 C CA . ILE B 1 159 ? 26.820 -11.871 51.691 1.00 44.42 158 ILE B CA 1
ATOM 3897 C C . ILE B 1 159 ? 28.170 -11.856 50.981 1.00 47.40 158 ILE B C 1
ATOM 3898 O O . ILE B 1 159 ? 29.069 -12.631 51.309 1.00 53.30 158 ILE B O 1
ATOM 3903 N N . ASP B 1 160 ? 28.295 -10.972 49.998 1.00 54.08 159 ASP B N 1
ATOM 3904 C CA . ASP B 1 160 ? 29.561 -10.744 49.315 1.00 56.74 159 ASP B CA 1
ATOM 3905 C C . ASP B 1 160 ? 29.727 -9.246 49.103 1.00 52.19 159 ASP B C 1
ATOM 3906 O O . ASP B 1 160 ? 29.301 -8.701 48.085 1.00 54.49 159 ASP B O 1
ATOM 3911 N N . THR B 1 161 ? 30.345 -8.590 50.080 1.00 56.99 160 THR B N 1
ATOM 3912 C CA . THR B 1 161 ? 30.472 -7.137 50.089 1.00 57.08 160 THR B CA 1
ATOM 3913 C C . THR B 1 161 ? 31.215 -6.595 48.870 1.00 58.52 160 THR B C 1
ATOM 3914 O O . THR B 1 161 ? 30.964 -5.472 48.433 1.00 56.38 160 THR B O 1
ATOM 3918 N N . ALA B 1 162 ? 32.126 -7.393 48.324 1.00 54.95 161 ALA B N 1
ATOM 3919 C CA . ALA B 1 162 ? 32.881 -6.988 47.145 1.00 47.73 161 ALA B CA 1
ATOM 3920 C C . ALA B 1 162 ? 31.985 -6.945 45.910 1.00 54.34 161 ALA B C 1
ATOM 3921 O O . ALA B 1 162 ? 32.139 -6.078 45.049 1.00 59.48 161 ALA B O 1
ATOM 3923 N N . LYS B 1 163 ? 31.047 -7.884 45.830 1.00 50.19 162 LYS B N 1
ATOM 3924 C CA . LYS B 1 163 ? 30.120 -7.947 44.706 1.00 48.73 162 LYS B CA 1
ATOM 3925 C C . LYS B 1 163 ? 28.791 -7.277 45.039 1.00 44.93 162 LYS B C 1
ATOM 3926 O O . LYS B 1 163 ? 27.836 -7.356 44.267 1.00 43.60 162 LYS B O 1
ATOM 3932 N N . GLY B 1 164 ? 28.737 -6.621 46.193 1.00 45.77 163 GLY B N 1
ATOM 3933 C CA . GLY B 1 164 ? 27.539 -5.919 46.618 1.00 38.58 163 GLY B CA 1
ATOM 3934 C C . GLY B 1 164 ? 26.380 -6.847 46.927 1.00 41.97 163 GLY B C 1
ATOM 3935 O O . GLY B 1 164 ? 25.218 -6.465 46.795 1.00 43.38 163 GLY B O 1
ATOM 3936 N N . LYS B 1 165 ? 26.698 -8.069 47.3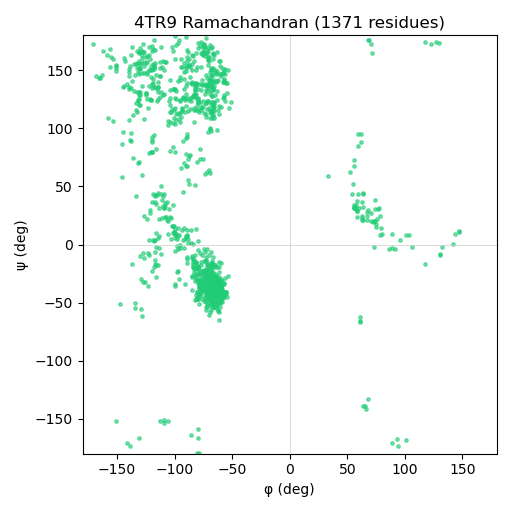40 1.00 43.41 164 LYS B N 1
ATOM 3937 C CA . LYS B 1 165 ? 25.675 -9.056 47.670 1.00 44.78 164 LYS B CA 1
ATOM 3938 C C . LYS B 1 165 ? 25.266 -8.970 49.139 1.00 41.86 164 LYS B C 1
ATOM 3939 O O . LYS B 1 165 ? 26.116 -8.795 50.012 1.00 43.51 164 LYS B O 1
ATOM 3945 N N . PRO B 1 166 ? 23.958 -9.094 49.416 1.00 42.91 165 PRO B N 1
ATOM 3946 C CA . PRO B 1 166 ? 22.900 -9.278 48.415 1.00 44.40 165 PRO B CA 1
ATOM 3947 C C . PRO B 1 166 ? 22.472 -7.964 47.762 1.00 40.74 165 PRO B C 1
ATOM 3948 O O . PRO B 1 166 ? 22.350 -6.944 48.440 1.00 43.38 165 PRO B O 1
ATOM 3952 N N . THR B 1 167 ? 22.251 -7.996 46.453 1.00 44.27 166 THR B N 1
ATOM 3953 C CA . THR B 1 167 ? 21.854 -6.804 45.714 1.00 44.68 166 THR B CA 1
ATOM 3954 C C . THR B 1 167 ? 20.392 -6.458 45.976 1.00 42.47 166 THR B C 1
ATOM 3955 O O . THR B 1 167 ? 19.662 -7.245 46.577 1.00 39.16 166 THR B O 1
ATOM 3959 N N . ASP B 1 168 ? 19.974 -5.278 45.524 1.00 43.19 167 ASP B N 1
ATOM 3960 C CA . ASP B 1 168 ? 18.591 -4.830 45.680 1.00 37.86 167 ASP B CA 1
ATOM 3961 C C . ASP B 1 168 ? 17.609 -5.803 45.040 1.00 38.39 167 ASP B C 1
ATOM 3962 O O . ASP B 1 168 ? 16.541 -6.077 45.589 1.00 35.14 167 ASP B O 1
ATOM 3967 N N . LEU B 1 169 ? 17.980 -6.316 43.872 1.00 41.93 168 LEU B N 1
ATOM 3968 C CA . LEU B 1 169 ? 17.135 -7.246 43.136 1.00 38.96 168 LEU B CA 1
ATOM 3969 C C . LEU B 1 169 ? 16.958 -8.548 43.907 1.00 35.03 168 LEU B C 1
ATOM 3970 O O . LEU B 1 169 ? 15.864 -9.110 43.952 1.00 38.25 168 LEU B O 1
ATOM 3975 N N . SER B 1 170 ? 18.041 -9.018 44.517 1.00 40.98 169 SER B N 1
ATOM 3976 C CA . SER B 1 170 ? 18.005 -10.238 45.314 1.00 37.80 169 SER B CA 1
ATOM 3977 C C . SER B 1 170 ? 17.115 -10.075 46.538 1.00 36.77 169 SER B C 1
ATOM 3978 O O . SER B 1 170 ? 16.352 -10.975 46.888 1.00 34.88 169 SER B O 1
ATOM 3981 N N . ILE B 1 171 ? 17.218 -8.918 47.183 1.00 39.85 170 ILE B N 1
ATOM 3982 C CA . ILE B 1 171 ? 16.470 -8.649 48.405 1.00 33.67 170 ILE B CA 1
ATOM 3983 C C . ILE B 1 171 ? 14.968 -8.571 48.151 1.00 40.43 170 ILE B C 1
ATOM 3984 O O . ILE B 1 171 ? 14.180 -9.205 48.854 1.00 43.23 170 ILE B O 1
ATOM 3989 N N . HIS B 1 172 ? 14.573 -7.803 47.141 1.00 34.74 171 HIS B N 1
ATOM 3990 C CA . HIS B 1 172 ? 13.156 -7.567 46.889 1.00 34.43 171 HIS B CA 1
ATOM 3991 C C . HIS B 1 172 ? 12.455 -8.797 46.319 1.00 36.52 171 HIS B C 1
ATOM 3992 O O . HIS B 1 172 ? 11.284 -9.038 46.615 1.00 38.21 171 HIS B O 1
ATOM 3999 N N . GLU B 1 173 ? 13.164 -9.569 45.501 1.00 32.43 172 GLU B N 1
ATOM 4000 C CA . GLU B 1 173 ? 12.611 -10.810 44.970 1.00 35.88 172 GLU B CA 1
ATOM 4001 C C . GLU B 1 173 ? 12.359 -11.803 46.099 1.00 33.20 172 GLU B C 1
ATOM 4002 O O . GLU B 1 173 ? 11.314 -12.453 46.149 1.00 34.01 172 GLU B O 1
ATOM 4008 N N . THR B 1 174 ? 13.324 -11.908 47.005 1.00 34.41 173 THR B N 1
ATOM 4009 C CA . THR B 1 174 ? 13.182 -12.747 48.188 1.00 37.70 173 THR B CA 1
ATOM 4010 C C . THR B 1 174 ? 12.036 -12.253 49.066 1.00 38.03 173 THR B C 1
ATOM 4011 O O . THR B 1 174 ? 11.188 -13.035 49.498 1.00 36.35 173 THR B O 1
ATOM 4015 N N . ALA B 1 175 ? 12.015 -10.946 49.310 1.00 31.33 174 ALA B N 1
ATOM 4016 C CA . ALA B 1 175 ? 11.010 -10.333 50.171 1.00 34.50 174 ALA B CA 1
ATOM 4017 C C . ALA B 1 175 ? 9.598 -10.506 49.619 1.00 34.08 174 ALA B C 1
ATOM 4018 O O . ALA B 1 175 ? 8.690 -10.918 50.341 1.00 41.28 174 ALA B O 1
ATOM 4020 N N . TRP B 1 176 ? 9.417 -10.194 48.340 1.00 30.90 175 TRP B N 1
ATOM 4021 C CA . TRP B 1 176 ? 8.093 -10.250 47.732 1.00 32.76 175 TRP B CA 1
ATOM 4022 C C . TRP B 1 176 ? 7.622 -11.690 47.553 1.00 29.75 175 TRP B C 1
ATOM 4023 O O . TRP B 1 176 ? 6.436 -11.985 47.699 1.00 30.46 175 TRP B O 1
ATOM 4034 N N . GLY B 1 177 ? 8.556 -12.581 47.237 1.00 28.98 176 GLY B N 1
ATOM 4035 C CA . GLY B 1 177 ? 8.243 -13.991 47.100 1.00 34.48 176 GLY B CA 1
ATOM 4036 C C . GLY B 1 177 ? 7.744 -14.580 48.405 1.00 34.02 176 GLY B C 1
ATOM 4037 O O . GLY B 1 177 ? 6.799 -15.368 48.422 1.00 33.70 176 GLY B O 1
ATOM 4038 N N . LEU B 1 178 ? 8.383 -14.188 49.504 1.00 30.72 177 LEU B N 1
ATOM 4039 C CA . LEU B 1 178 ? 7.992 -14.648 50.831 1.00 30.28 177 LEU B CA 1
ATOM 4040 C C . LEU B 1 178 ? 6.605 -14.146 51.216 1.00 34.99 177 LEU B C 1
ATOM 4041 O O . LEU B 1 178 ? 5.792 -14.897 51.754 1.00 39.22 177 LEU B O 1
ATOM 4046 N N . ALA B 1 179 ? 6.344 -12.872 50.941 1.00 30.92 178 ALA B N 1
ATOM 4047 C CA . ALA B 1 179 ? 5.065 -12.260 51.282 1.00 35.72 178 ALA B CA 1
ATOM 4048 C C . ALA B 1 179 ? 3.926 -12.896 50.494 1.00 33.82 178 ALA B C 1
ATOM 4049 O O . ALA B 1 179 ? 2.838 -13.120 51.027 1.00 36.49 178 ALA B O 1
ATOM 4051 N N . ARG B 1 180 ? 4.189 -13.178 49.223 1.00 32.18 179 ARG B N 1
ATOM 4052 C CA A ARG B 1 180 ? 3.211 -13.818 48.351 0.22 34.95 179 ARG B CA 1
ATOM 4053 C CA B ARG B 1 180 ? 3.207 -13.818 48.356 0.78 35.10 179 ARG B CA 1
ATOM 4054 C C . ARG B 1 180 ? 2.819 -15.193 48.887 1.00 35.36 179 ARG B C 1
ATOM 4055 O O . ARG B 1 180 ? 1.642 -15.553 48.900 1.00 35.64 179 ARG B O 1
ATOM 4070 N N . TYR B 1 181 ? 3.816 -15.953 49.328 1.00 34.25 180 TYR B N 1
ATOM 4071 C CA . TYR B 1 181 ? 3.597 -17.292 49.866 1.00 37.65 180 TYR B CA 1
ATOM 4072 C C . TYR B 1 181 ? 2.834 -17.257 51.186 1.00 38.95 180 TYR B C 1
ATOM 4073 O O . TYR B 1 181 ? 2.022 -18.138 51.468 1.00 41.73 180 TYR B O 1
ATOM 4082 N N . ALA B 1 182 ? 3.102 -16.236 51.992 1.00 35.05 181 ALA B N 1
ATOM 4083 C CA . ALA B 1 182 ? 2.506 -16.137 53.318 1.00 32.24 181 ALA B CA 1
ATOM 4084 C C . ALA B 1 182 ? 1.016 -15.827 53.241 1.00 33.77 181 ALA B C 1
ATOM 4085 O O . ALA B 1 182 ? 0.215 -16.420 53.963 1.00 38.80 181 ALA B O 1
ATOM 4087 N N . SER B 1 183 ? 0.648 -14.901 52.362 1.00 31.79 182 SER B N 1
ATOM 4088 C CA . SER B 1 183 ? -0.748 -14.506 52.215 1.00 37.70 182 SER B CA 1
ATOM 4089 C C . SER B 1 183 ? -1.592 -15.643 51.643 1.00 40.35 182 SER B C 1
ATOM 4090 O O . SER B 1 183 ? -2.772 -15.772 51.969 1.00 43.05 182 SER B O 1
ATOM 4093 N N . ILE B 1 184 ? -0.982 -16.467 50.796 1.00 40.57 183 ILE B N 1
ATOM 4094 C CA . ILE B 1 184 ? -1.671 -17.616 50.215 1.00 41.10 183 ILE B CA 1
ATOM 4095 C C . ILE B 1 184 ? -1.931 -18.689 51.270 1.00 43.06 183 ILE B C 1
ATOM 4096 O O . ILE B 1 184 ? -3.025 -19.252 51.342 1.00 44.86 183 ILE B O 1
ATOM 4101 N N . CYS B 1 185 ? -0.921 -18.961 52.091 1.00 35.75 184 CYS B N 1
ATOM 4102 C CA . CYS B 1 185 ? -1.040 -19.955 53.151 1.00 36.59 184 CYS B CA 1
ATOM 4103 C C . CYS B 1 185 ? -2.092 -19.560 54.179 1.00 40.27 184 CYS B C 1
ATOM 4104 O O . CYS B 1 185 ? -2.894 -20.390 54.609 1.00 44.85 184 CYS B O 1
ATOM 4107 N N . GLN B 1 186 ? -2.082 -18.290 54.570 1.00 38.02 185 GLN B N 1
ATOM 4108 C CA . GLN B 1 186 ? -3.021 -17.790 55.566 1.00 37.39 185 GLN B CA 1
ATOM 4109 C C . GLN B 1 186 ? -4.454 -17.811 55.048 1.00 39.84 185 GLN B C 1
ATOM 4110 O O . GLN B 1 186 ? -5.398 -17.961 55.823 1.00 47.98 185 GLN B O 1
ATOM 4116 N N . GLN B 1 187 ? -4.613 -17.662 53.737 1.00 37.28 186 GLN B N 1
ATOM 4117 C CA . GLN B 1 187 ? -5.932 -17.721 53.120 1.00 41.24 186 GLN B CA 1
ATOM 4118 C C . GLN B 1 187 ? -6.479 -19.142 53.178 1.00 43.12 186 GLN B C 1
ATOM 4119 O O . GLN B 1 187 ? -7.689 -19.354 53.262 1.00 46.16 186 GLN B O 1
ATOM 4125 N N . ASN B 1 188 ? -5.574 -20.115 53.136 1.00 43.78 187 ASN B N 1
ATOM 4126 C CA . ASN B 1 188 ? -5.955 -21.520 53.181 1.00 40.39 187 ASN B CA 1
ATOM 4127 C C . ASN B 1 188 ? -5.714 -22.126 54.559 1.00 45.67 187 ASN B C 1
ATOM 4128 O O . ASN B 1 188 ? -5.561 -23.340 54.695 1.00 46.52 187 ASN B O 1
ATOM 4133 N N . ARG B 1 189 ? -5.678 -21.261 55.570 1.00 38.34 188 ARG B N 1
ATOM 4134 C CA . ARG B 1 189 ? -5.546 -21.662 56.970 1.00 42.85 188 ARG B CA 1
ATOM 4135 C C . ARG B 1 189 ? -4.235 -22.387 57.270 1.00 39.51 188 ARG B C 1
ATOM 4136 O O . ARG B 1 189 ? -4.204 -23.320 58.072 1.00 42.15 188 ARG B O 1
ATOM 4144 N N . LEU B 1 190 ? -3.153 -21.955 56.628 1.00 46.53 189 LEU B N 1
ATOM 4145 C CA . LEU B 1 190 ? -1.828 -22.479 56.946 1.00 45.93 189 LEU B CA 1
ATOM 4146 C C . LEU B 1 190 ? -0.961 -21.376 57.546 1.00 43.19 189 LEU B C 1
ATOM 4147 O O . LEU B 1 190 ? -0.800 -20.313 56.945 1.00 38.61 189 LEU B O 1
ATOM 4152 N N . VAL B 1 191 ? -0.406 -21.625 58.729 1.00 37.78 190 VAL B N 1
ATOM 4153 C CA . VAL B 1 191 ? 0.484 -20.660 59.367 1.00 37.34 190 VAL B CA 1
ATOM 4154 C C . VAL B 1 191 ? 1.841 -20.645 58.672 1.00 36.99 190 VAL B C 1
ATOM 4155 O O . VAL B 1 191 ? 2.584 -21.623 58.728 1.00 35.56 190 VAL B O 1
ATOM 4159 N N . PRO B 1 192 ? 2.170 -19.526 58.012 1.00 36.87 191 PRO B N 1
ATOM 4160 C CA . PRO B 1 192 ? 3.393 -19.447 57.211 1.00 37.22 191 PRO B CA 1
ATOM 4161 C C . PRO B 1 192 ? 4.644 -19.158 58.036 1.00 34.49 191 PRO B C 1
ATOM 4162 O O . PRO B 1 192 ? 4.658 -18.230 58.845 1.00 37.71 191 PRO B O 1
ATOM 4166 N N . ILE B 1 193 ? 5.683 -19.962 57.831 1.00 36.52 192 ILE B N 1
ATOM 4167 C CA . ILE B 1 193 ? 6.986 -19.689 58.421 1.00 34.00 192 ILE B CA 1
ATOM 4168 C C . ILE B 1 193 ? 7.870 -19.009 57.382 1.00 38.49 192 ILE B C 1
ATOM 4169 O O . ILE B 1 193 ? 8.327 -19.640 56.428 1.00 38.23 192 ILE B O 1
ATOM 4174 N N . VAL B 1 194 ? 8.093 -17.713 57.567 1.00 37.85 193 VAL B N 1
ATOM 4175 C CA . VAL B 1 194 ? 8.890 -16.927 56.635 1.00 38.00 193 VAL B CA 1
ATOM 4176 C C . VAL B 1 194 ? 10.380 -17.120 56.899 1.00 38.81 193 VAL B C 1
ATOM 4177 O O . VAL B 1 194 ? 10.879 -16.756 57.964 1.00 39.43 193 VAL B O 1
ATOM 4181 N N . GLU B 1 195 ? 11.085 -17.693 55.929 1.00 33.71 194 GLU B N 1
ATOM 4182 C CA . GLU B 1 195 ? 12.505 -17.984 56.096 1.00 35.58 194 GLU B CA 1
ATOM 4183 C C . GLU B 1 195 ? 13.381 -17.237 55.091 1.00 38.00 194 GLU B C 1
ATOM 4184 O O . GLU B 1 195 ? 13.579 -17.700 53.967 1.00 39.80 194 GLU B O 1
ATOM 4190 N N . PRO B 1 196 ? 13.899 -16.068 55.495 1.00 43.42 195 PRO B N 1
ATOM 4191 C CA . PRO B 1 196 ? 14.877 -15.323 54.701 1.00 45.65 195 PRO B CA 1
ATOM 4192 C C . PRO B 1 196 ? 16.309 -15.640 55.128 1.00 49.62 195 PRO B C 1
ATOM 4193 O O . PRO B 1 196 ? 17.005 -14.761 55.639 1.00 43.10 195 PRO B O 1
ATOM 4197 N N . GLU B 1 197 ? 16.739 -16.881 54.921 1.00 40.81 196 GLU B N 1
ATOM 4198 C CA . GLU B 1 197 ? 18.053 -17.317 55.383 1.00 40.31 196 GLU B CA 1
ATOM 4199 C C . GLU B 1 197 ? 19.192 -16.603 54.667 1.00 39.20 196 GLU B C 1
ATOM 4200 O O . GLU B 1 197 ? 19.300 -16.652 53.442 1.00 44.58 196 GLU B O 1
ATOM 4206 N N . ILE B 1 198 ? 20.041 -15.941 55.444 1.00 35.75 197 ILE B N 1
ATOM 4207 C CA . ILE B 1 198 ? 21.248 -15.328 54.912 1.00 38.67 197 ILE B CA 1
ATOM 4208 C C . ILE B 1 198 ? 22.451 -16.194 55.264 1.00 43.80 197 ILE B C 1
ATOM 4209 O O . ILE B 1 198 ? 22.798 -16.339 56.436 1.00 43.84 197 ILE B O 1
ATOM 4214 N N . LEU B 1 199 ? 23.077 -16.771 54.243 1.00 41.71 198 LEU B N 1
ATOM 4215 C CA . LEU B 1 199 ? 24.182 -17.704 54.439 1.00 43.04 198 LEU B CA 1
ATOM 4216 C C . LEU B 1 199 ? 25.360 -17.059 55.161 1.00 47.15 198 LEU B C 1
ATOM 4217 O O . LEU B 1 199 ? 25.626 -15.868 54.998 1.00 50.34 198 LEU B O 1
ATOM 4222 N N . ALA B 1 200 ? 26.060 -17.856 55.961 1.00 46.93 199 ALA B N 1
ATOM 4223 C CA . ALA B 1 200 ? 27.204 -17.369 56.721 1.00 43.98 199 ALA B CA 1
ATOM 4224 C C . ALA B 1 200 ? 28.511 -17.649 55.988 1.00 47.31 199 ALA B C 1
ATOM 4225 O O . ALA B 1 200 ? 29.594 -17.454 56.537 1.00 48.14 199 ALA B O 1
ATOM 4227 N N . ASP B 1 201 ? 28.403 -18.111 54.746 1.00 43.39 200 ASP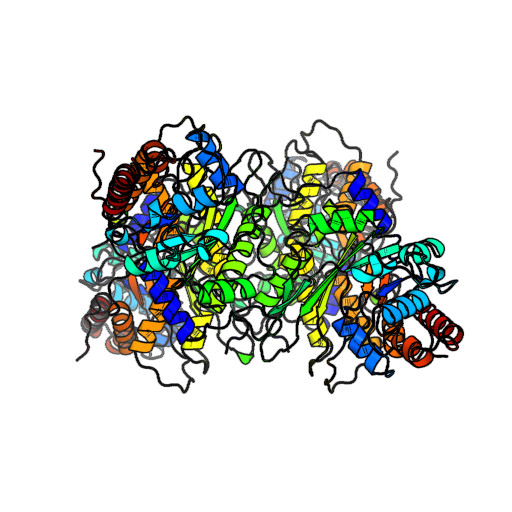 B N 1
ATOM 4228 C CA . ASP B 1 201 ? 29.579 -18.375 53.928 1.00 45.42 200 ASP B CA 1
ATOM 4229 C C . ASP B 1 201 ? 30.276 -17.071 53.554 1.00 49.75 200 ASP B C 1
ATOM 4230 O O . ASP B 1 201 ? 29.633 -16.118 53.114 1.00 52.25 200 ASP B O 1
ATOM 4235 N N . GLY B 1 202 ? 31.592 -17.034 53.736 1.00 50.82 201 GLY B N 1
ATOM 4236 C CA . GLY B 1 202 ? 32.369 -15.846 53.434 1.00 46.43 201 GLY B CA 1
ATOM 4237 C C . GLY B 1 202 ? 33.227 -15.407 54.605 1.00 54.20 201 GLY B C 1
ATOM 4238 O O . GLY B 1 202 ? 33.142 -15.982 55.689 1.00 57.52 201 GLY B O 1
ATOM 4239 N N . PRO B 1 203 ? 34.070 -14.386 54.389 1.00 62.14 202 PRO B N 1
ATOM 4240 C CA . PRO B 1 203 ? 34.953 -13.849 55.426 1.00 59.43 202 PRO B CA 1
ATOM 4241 C C . PRO B 1 203 ? 34.410 -12.576 56.075 1.00 56.43 202 PRO B C 1
ATOM 4242 O O . PRO B 1 203 ? 35.154 -11.884 56.771 1.00 55.13 202 PRO B O 1
ATOM 4246 N N . HIS B 1 204 ? 33.136 -12.273 55.847 1.00 57.90 203 HIS B N 1
ATOM 4247 C CA . HIS B 1 204 ? 32.536 -11.057 56.389 1.00 52.01 203 HIS B CA 1
ATOM 4248 C C . HIS B 1 204 ? 32.447 -11.112 57.911 1.00 52.36 203 HIS B C 1
ATOM 4249 O O . HIS B 1 204 ? 32.238 -12.177 58.493 1.00 51.25 203 HIS B O 1
ATOM 4256 N N . SER B 1 205 ? 32.608 -9.955 58.547 1.00 57.22 204 SER B N 1
ATOM 4257 C CA . SER B 1 205 ? 32.552 -9.860 60.001 1.00 48.28 204 SER B CA 1
ATOM 4258 C C . SER B 1 205 ? 31.117 -9.954 60.504 1.00 43.70 204 SER B C 1
ATOM 4259 O O . SER B 1 205 ? 30.171 -9.949 59.717 1.00 43.00 204 SER B O 1
ATOM 4262 N N . ILE B 1 206 ? 30.958 -10.034 61.820 1.00 51.30 205 ILE B N 1
ATOM 4263 C CA . ILE B 1 206 ? 29.634 -10.155 62.416 1.00 48.86 205 ILE B CA 1
ATOM 4264 C C . ILE B 1 206 ? 28.891 -8.820 62.350 1.00 48.20 205 ILE B C 1
ATOM 4265 O O . ILE B 1 206 ? 27.660 -8.783 62.350 1.00 44.50 205 ILE B O 1
ATOM 4270 N N . GLU B 1 207 ? 29.644 -7.726 62.273 1.00 47.27 206 GLU B N 1
ATOM 4271 C CA . GLU B 1 207 ? 29.052 -6.400 62.136 1.00 46.28 206 GLU B CA 1
ATOM 4272 C C . GLU B 1 207 ? 28.383 -6.254 60.773 1.00 45.30 206 GLU B C 1
ATOM 4273 O O . GLU B 1 207 ? 27.300 -5.680 60.660 1.00 41.37 206 GLU B O 1
ATOM 4279 N N . VAL B 1 208 ? 29.038 -6.778 59.742 1.00 41.66 207 VAL B N 1
ATOM 4280 C CA . VAL B 1 208 ? 28.500 -6.744 58.387 1.00 41.21 207 VAL B CA 1
ATOM 4281 C C . VAL B 1 208 ? 27.213 -7.556 58.297 1.00 39.60 207 VAL B C 1
ATOM 4282 O O . VAL B 1 208 ? 26.232 -7.120 57.692 1.00 38.49 207 VAL B O 1
ATOM 4286 N N . CYS B 1 209 ? 27.222 -8.735 58.913 1.00 43.71 208 CYS B N 1
ATOM 4287 C CA . CYS B 1 209 ? 26.060 -9.616 58.913 1.00 39.39 208 CYS B CA 1
ATOM 4288 C C . CYS B 1 209 ? 24.854 -8.953 59.570 1.00 33.14 208 CYS B C 1
ATOM 4289 O O . CYS B 1 209 ? 23.721 -9.138 59.130 1.00 31.47 208 CYS B O 1
ATOM 4292 N N . ALA B 1 210 ? 25.105 -8.178 60.620 1.00 41.15 209 ALA B N 1
ATOM 4293 C CA . ALA B 1 210 ? 24.038 -7.465 61.312 1.00 36.64 209 ALA B CA 1
ATOM 4294 C C . ALA B 1 210 ? 23.440 -6.383 60.419 1.00 38.33 209 ALA B C 1
ATOM 4295 O O . ALA B 1 210 ? 22.226 -6.179 60.404 1.00 36.27 209 ALA B O 1
ATOM 4297 N N . VAL B 1 211 ? 24.300 -5.694 59.675 1.00 33.66 210 VAL B N 1
ATOM 4298 C CA . VAL B 1 211 ? 23.861 -4.650 58.755 1.00 32.95 210 VAL B CA 1
ATOM 4299 C C . VAL B 1 211 ? 23.012 -5.237 57.631 1.00 37.16 210 VAL B C 1
ATOM 4300 O O . VAL B 1 211 ? 21.965 -4.694 57.278 1.00 38.78 210 VAL B O 1
ATOM 4304 N N . VAL B 1 212 ? 23.469 -6.355 57.077 1.00 37.51 211 VAL B N 1
ATOM 4305 C CA . VAL B 1 212 ? 22.753 -7.027 55.999 1.00 34.85 211 VAL B CA 1
ATOM 4306 C C . VAL B 1 212 ? 21.426 -7.599 56.487 1.00 32.41 211 VAL B C 1
ATOM 4307 O O . VAL B 1 212 ? 20.386 -7.391 55.862 1.00 32.34 211 VAL B O 1
ATOM 4311 N N . THR B 1 213 ? 21.469 -8.314 57.609 1.00 34.64 212 THR B N 1
ATOM 4312 C CA . THR B 1 213 ? 20.280 -8.941 58.178 1.00 30.47 212 THR B CA 1
ATOM 4313 C C . THR B 1 213 ? 19.189 -7.915 58.473 1.00 32.74 212 THR B C 1
ATOM 4314 O O . THR B 1 213 ? 18.015 -8.142 58.177 1.00 31.93 212 THR B O 1
ATOM 4318 N N . GLN B 1 214 ? 19.586 -6.785 59.049 1.00 34.05 213 GLN B N 1
ATOM 4319 C CA . GLN B 1 214 ? 18.649 -5.719 59.384 1.00 36.45 213 GLN B CA 1
ATOM 4320 C C . GLN B 1 214 ? 17.999 -5.134 58.132 1.00 35.97 213 GLN B C 1
ATOM 4321 O O . GLN B 1 214 ? 16.792 -4.893 58.104 1.00 34.88 213 GLN B O 1
ATOM 4327 N N . LYS B 1 215 ? 18.805 -4.915 57.098 1.00 33.78 214 LYS B N 1
ATOM 4328 C CA . LYS B 1 215 ? 18.310 -4.370 55.838 1.00 35.84 214 LYS B CA 1
ATOM 4329 C C . LYS B 1 215 ? 17.342 -5.335 55.159 1.00 36.31 214 LYS B C 1
ATOM 4330 O O . LYS B 1 215 ? 16.313 -4.923 54.622 1.00 34.33 214 LYS B O 1
ATOM 4336 N N . VAL B 1 216 ? 17.677 -6.620 55.192 1.00 32.89 215 VAL B N 1
ATOM 4337 C CA . VAL B 1 216 ? 16.846 -7.645 54.573 1.00 34.34 215 VAL B CA 1
ATOM 4338 C C . VAL B 1 216 ? 15.511 -7.787 55.297 1.00 32.61 215 VAL B C 1
ATOM 4339 O O . VAL B 1 216 ? 14.453 -7.808 54.667 1.00 33.14 215 VAL B O 1
ATOM 4343 N N . LEU B 1 217 ? 15.564 -7.874 56.622 1.00 38.02 216 LEU B N 1
ATOM 4344 C CA . LEU B 1 217 ? 14.359 -8.060 57.424 1.00 35.94 216 LEU B CA 1
ATOM 4345 C C . LEU B 1 217 ? 13.426 -6.856 57.341 1.00 33.75 216 LEU B C 1
ATOM 4346 O O . LEU B 1 217 ? 12.208 -7.001 57.445 1.00 34.86 216 LEU B O 1
ATOM 4351 N N . SER B 1 218 ? 13.996 -5.670 57.151 1.00 33.10 217 SER B N 1
ATOM 4352 C CA A SER B 1 218 ? 13.195 -4.464 56.985 0.61 35.24 217 SER B CA 1
ATOM 4353 C CA B SER B 1 218 ? 13.198 -4.461 56.982 0.39 35.24 217 SER B CA 1
ATOM 4354 C C . SER B 1 218 ? 12.383 -4.540 55.696 1.00 34.76 217 SER B C 1
ATOM 4355 O O . SER B 1 218 ? 11.224 -4.129 55.655 1.00 36.43 217 SER B O 1
ATOM 4360 N N . CYS B 1 219 ? 13.000 -5.078 54.650 1.00 32.51 218 CYS B N 1
ATOM 4361 C CA . CYS B 1 219 ? 12.349 -5.203 53.352 1.00 39.40 218 CYS B CA 1
ATOM 4362 C C . CYS B 1 219 ? 11.320 -6.329 53.343 1.00 38.08 218 CYS B C 1
ATOM 4363 O O . CYS B 1 219 ? 10.308 -6.250 52.646 1.00 41.20 218 CYS B O 1
ATOM 4366 N N . VAL B 1 220 ? 11.584 -7.376 54.119 1.00 34.66 219 VAL B N 1
ATOM 4367 C CA . VAL B 1 220 ? 10.682 -8.520 54.189 1.00 30.96 219 VAL B CA 1
ATOM 4368 C C . VAL B 1 220 ? 9.347 -8.137 54.821 1.00 32.90 219 VAL B C 1
ATOM 4369 O O . VAL B 1 220 ? 8.288 -8.361 54.233 1.00 36.12 219 VAL B O 1
ATOM 4373 N N . PHE B 1 221 ? 9.403 -7.550 56.013 1.00 30.92 220 PHE B N 1
ATOM 4374 C CA . PHE B 1 221 ? 8.194 -7.163 56.734 1.00 30.18 220 PHE B CA 1
ATOM 4375 C C . PHE B 1 221 ? 7.421 -6.069 56.008 1.00 35.47 220 PHE B C 1
ATOM 4376 O O . PHE B 1 221 ? 6.204 -5.959 56.155 1.00 39.04 220 PHE B O 1
ATOM 4384 N N . LYS B 1 222 ? 8.129 -5.262 55.225 1.00 32.47 221 LYS B N 1
ATOM 4385 C CA . LYS B 1 222 ? 7.476 -4.258 54.400 1.00 30.65 221 LYS B CA 1
ATOM 4386 C C . LYS B 1 222 ? 6.616 -4.944 53.347 1.00 35.06 221 LYS B C 1
ATOM 4387 O O . LYS B 1 222 ? 5.479 -4.542 53.101 1.00 38.71 221 LYS B O 1
ATOM 4393 N N . ALA B 1 223 ? 7.164 -5.990 52.737 1.00 33.67 222 ALA B N 1
ATOM 4394 C CA . ALA B 1 223 ? 6.442 -6.757 51.728 1.00 36.38 222 ALA B CA 1
ATOM 4395 C C . ALA B 1 223 ? 5.261 -7.498 52.346 1.00 35.80 222 ALA B C 1
ATOM 4396 O O . ALA B 1 223 ? 4.225 -7.676 51.704 1.00 35.18 222 ALA B O 1
ATOM 4398 N N . LEU B 1 224 ? 5.425 -7.927 53.595 1.00 35.20 223 LEU B N 1
ATOM 4399 C CA . LEU B 1 224 ? 4.370 -8.632 54.315 1.00 32.46 223 LEU B CA 1
ATOM 4400 C C . LEU B 1 224 ? 3.154 -7.738 54.544 1.00 37.60 223 LEU B C 1
ATOM 4401 O O . LEU B 1 224 ? 2.017 -8.154 54.321 1.00 42.84 223 LEU B O 1
ATOM 4406 N N . GLN B 1 225 ? 3.398 -6.510 54.991 1.00 32.28 224 GLN B N 1
ATOM 4407 C CA A GLN B 1 225 ? 2.328 -5.549 55.244 0.50 37.62 224 GLN B CA 1
ATOM 4408 C CA B GLN B 1 225 ? 2.313 -5.570 55.247 0.50 37.67 224 GLN B CA 1
ATOM 4409 C C . GLN B 1 225 ? 1.619 -5.149 53.954 1.00 38.71 224 GLN B C 1
ATOM 4410 O O . GLN B 1 225 ? 0.414 -4.900 53.946 1.00 43.70 224 GLN B O 1
ATOM 4421 N N . GLU B 1 226 ? 2.378 -5.082 52.865 1.00 39.14 225 GLU B N 1
ATOM 4422 C CA . GLU B 1 226 ? 1.823 -4.706 51.568 1.00 42.63 225 GLU B CA 1
ATOM 4423 C C . GLU B 1 226 ? 0.932 -5.803 50.994 1.00 41.98 225 GLU B C 1
ATOM 4424 O O . GLU B 1 226 ? 0.032 -5.530 50.200 1.00 42.60 225 GLU B O 1
ATOM 4430 N N . ASN B 1 227 ? 1.187 -7.043 51.398 1.00 38.68 226 ASN B N 1
ATOM 4431 C CA . ASN B 1 227 ? 0.397 -8.175 50.927 1.00 36.97 226 ASN B CA 1
ATOM 4432 C C . ASN B 1 227 ? -0.705 -8.555 51.911 1.00 38.15 226 ASN B C 1
ATOM 4433 O O . ASN B 1 227 ? -1.515 -9.442 51.640 1.00 38.80 226 ASN B O 1
ATOM 4438 N N . GLY B 1 228 ? -0.731 -7.876 53.053 1.00 33.49 227 GLY B N 1
ATOM 4439 C CA . GLY B 1 228 ? -1.769 -8.085 54.045 1.00 39.17 227 GLY B CA 1
ATOM 4440 C C . GLY B 1 228 ? -1.581 -9.336 54.880 1.00 35.55 227 GLY B C 1
ATOM 4441 O O . GLY B 1 228 ? -2.552 -9.950 55.323 1.00 41.54 227 GLY B O 1
ATOM 4442 N N . VAL B 1 229 ? -0.327 -9.713 55.100 1.00 36.91 228 VAL B N 1
ATOM 4443 C CA . VAL B 1 229 ? -0.016 -10.882 55.911 1.00 36.68 228 VAL B CA 1
ATOM 4444 C C . VAL B 1 229 ? -0.265 -10.600 57.388 1.00 43.40 228 VAL B C 1
ATOM 4445 O O . VAL B 1 229 ? 0.317 -9.677 57.959 1.00 41.89 228 VAL B O 1
ATOM 4449 N N . LEU B 1 230 ? -1.138 -11.394 58.001 1.00 39.76 229 LEU B N 1
ATOM 4450 C CA . LEU B 1 230 ? -1.423 -11.259 59.424 1.00 35.17 229 LEU B CA 1
ATOM 4451 C C . LEU B 1 230 ? -0.215 -11.695 60.241 1.00 35.94 229 LEU B C 1
ATOM 4452 O O . LEU B 1 230 ? 0.107 -12.881 60.300 1.00 39.43 229 LEU B O 1
ATOM 4457 N N . LEU B 1 231 ? 0.452 -10.730 60.867 1.00 42.51 230 LEU B N 1
ATOM 4458 C CA . LEU B 1 231 ? 1.662 -11.007 61.632 1.00 34.77 230 LEU B CA 1
ATOM 4459 C C . LEU B 1 231 ? 1.385 -11.886 62.848 1.00 40.51 230 LEU B C 1
ATOM 4460 O O . LEU B 1 231 ? 2.248 -12.655 63.270 1.00 40.18 230 LEU B O 1
ATOM 4465 N N . GLU B 1 232 ? 0.183 -11.774 63.404 1.00 42.38 231 GLU B N 1
ATOM 4466 C CA . GLU B 1 232 ? -0.199 -12.568 64.570 1.00 38.74 231 GLU B CA 1
ATOM 4467 C C . GLU B 1 232 ? -0.233 -14.058 64.247 1.00 41.93 231 GLU B C 1
ATOM 4468 O O . GLU B 1 232 ? -0.012 -14.897 65.121 1.00 48.02 231 GLU B O 1
ATOM 4474 N N . GLY B 1 233 ? -0.514 -14.380 62.989 1.00 45.84 232 GLY B N 1
ATOM 4475 C CA . GLY B 1 233 ? -0.575 -15.763 62.553 1.00 36.02 232 GLY B CA 1
ATOM 4476 C C . GLY B 1 233 ? 0.580 -16.132 61.644 1.00 38.17 232 GLY B C 1
ATOM 4477 O O . GLY B 1 233 ? 0.398 -16.831 60.647 1.00 35.25 232 GLY B O 1
ATOM 4478 N N . ALA B 1 234 ? 1.775 -15.662 61.989 1.00 35.81 233 ALA B N 1
ATOM 4479 C CA . ALA B 1 234 ? 2.966 -15.954 61.201 1.00 32.83 233 ALA B CA 1
ATOM 4480 C C . ALA B 1 234 ? 4.196 -16.123 62.088 1.00 31.81 233 ALA B C 1
ATOM 4481 O O . ALA B 1 234 ? 4.216 -15.673 63.233 1.00 31.76 233 ALA B O 1
ATOM 4483 N N . LEU B 1 235 ? 5.219 -16.779 61.549 1.00 31.48 234 LEU B N 1
ATOM 4484 C CA . LEU B 1 235 ? 6.480 -16.964 62.259 1.00 33.06 234 LEU B CA 1
ATOM 4485 C C . LEU B 1 235 ? 7.661 -16.596 61.364 1.00 35.35 234 LEU B C 1
ATOM 4486 O O . LEU B 1 235 ? 7.601 -16.760 60.145 1.00 34.16 234 LEU B O 1
ATOM 4491 N N . LEU B 1 236 ? 8.731 -16.094 61.973 1.00 33.71 235 LEU B N 1
ATOM 4492 C CA . LEU B 1 236 ? 9.933 -15.730 61.233 1.00 34.14 235 LEU B CA 1
ATOM 4493 C C . LEU B 1 236 ? 11.032 -16.765 61.435 1.00 38.62 235 LEU B C 1
ATOM 4494 O O . LEU B 1 236 ? 11.307 -17.175 62.562 1.00 36.73 235 LEU B O 1
ATOM 4499 N N . LYS B 1 237 ? 11.660 -17.178 60.338 1.00 36.57 236 LYS B N 1
ATOM 4500 C CA . LYS B 1 237 ? 12.751 -18.146 60.392 1.00 32.03 236 LYS B CA 1
ATOM 4501 C C . LYS B 1 237 ? 14.035 -17.545 59.824 1.00 39.05 236 LYS B C 1
ATOM 4502 O O . LYS B 1 237 ? 14.393 -17.797 58.673 1.00 41.24 236 LYS B O 1
ATOM 4508 N N . PRO B 1 238 ? 14.731 -16.734 60.633 1.00 39.37 237 PRO B N 1
ATOM 4509 C CA . PRO B 1 238 ? 15.944 -16.063 60.172 1.00 38.99 237 PRO B CA 1
ATOM 4510 C C . PRO B 1 238 ? 17.209 -16.802 60.581 1.00 39.73 237 PRO B C 1
ATOM 4511 O O . PRO B 1 238 ? 17.149 -17.772 61.338 1.00 39.45 237 PRO B O 1
ATOM 4515 N N . ASN B 1 239 ? 18.345 -16.336 60.079 1.00 36.16 238 ASN B N 1
ATOM 4516 C CA . ASN B 1 239 ? 19.639 -16.841 60.508 1.00 42.43 238 ASN B CA 1
ATOM 4517 C C . ASN B 1 239 ? 20.123 -16.083 61.736 1.00 44.65 238 ASN B C 1
ATOM 4518 O O . ASN B 1 239 ? 19.753 -14.926 61.941 1.00 38.16 238 ASN B O 1
ATOM 4523 N N . MET B 1 240 ? 20.945 -16.730 62.556 1.00 40.16 239 MET B N 1
ATOM 4524 C CA . MET B 1 240 ? 21.575 -16.041 63.673 1.00 38.62 239 MET B CA 1
ATOM 4525 C C . MET B 1 240 ? 22.642 -15.087 63.149 1.00 42.50 239 MET B C 1
ATOM 4526 O O . MET B 1 240 ? 23.415 -15.440 62.257 1.00 45.98 239 MET B O 1
ATOM 4531 N N . VAL B 1 241 ? 22.678 -13.876 63.694 1.00 38.47 240 VAL B N 1
ATOM 4532 C CA . VAL B 1 241 ? 23.690 -12.906 63.297 1.00 43.23 240 VAL B CA 1
ATOM 4533 C C . VAL B 1 241 ? 25.061 -13.355 63.791 1.00 47.60 240 VAL B C 1
ATOM 4534 O O . VAL B 1 241 ? 25.398 -13.190 64.965 1.00 44.08 240 VAL B O 1
ATOM 4538 N N . THR B 1 242 ? 25.837 -13.944 62.888 1.00 41.58 241 THR B N 1
ATOM 4539 C CA . THR B 1 242 ? 27.168 -14.439 63.218 1.00 46.31 241 THR B CA 1
ATOM 4540 C C . THR B 1 242 ? 28.193 -13.931 62.214 1.00 46.66 241 THR B C 1
ATOM 4541 O O . THR B 1 242 ? 27.835 -13.380 61.174 1.00 47.30 241 THR B O 1
ATOM 4545 N N . ALA B 1 243 ? 29.470 -14.118 62.528 1.00 40.53 242 ALA B N 1
ATOM 4546 C CA . ALA B 1 243 ? 30.532 -13.803 61.584 1.00 45.34 242 ALA B CA 1
ATOM 4547 C C . ALA B 1 243 ? 30.560 -14.858 60.485 1.00 49.44 242 ALA B C 1
ATOM 4548 O O . ALA B 1 243 ? 29.874 -15.876 60.577 1.00 41.36 242 ALA B O 1
ATOM 4550 N N . GLY B 1 244 ? 31.350 -14.614 59.446 1.00 49.05 243 GLY B N 1
ATOM 4551 C CA . GLY B 1 244 ? 31.465 -15.559 58.352 1.00 50.06 243 GLY B CA 1
ATOM 4552 C C . GLY B 1 244 ? 32.199 -16.821 58.762 1.00 54.41 243 GLY B C 1
ATOM 4553 O O . GLY B 1 244 ? 32.909 -16.835 59.767 1.00 60.38 243 GLY B O 1
ATOM 4554 N N . TYR B 1 245 ? 32.026 -17.885 57.983 1.00 48.52 244 TYR B N 1
ATOM 4555 C CA . TYR B 1 245 ? 32.710 -19.148 58.247 1.00 54.27 244 TYR B CA 1
ATOM 4556 C C . TYR B 1 245 ? 34.221 -18.996 58.116 1.00 63.84 244 TYR B C 1
ATOM 4557 O O . TYR B 1 245 ? 34.986 -19.718 58.756 1.00 69.07 244 TYR B O 1
ATOM 4566 N N . GLU B 1 246 ? 34.644 -18.051 57.283 1.00 56.36 245 GLU B N 1
ATOM 4567 C CA . GLU B 1 246 ? 36.061 -17.840 57.017 1.00 62.18 245 GLU B CA 1
ATOM 4568 C C . GLU B 1 246 ? 36.542 -16.491 57.542 1.00 59.48 245 GLU B C 1
ATOM 4569 O O . GLU B 1 246 ? 37.552 -15.963 57.079 1.00 65.19 245 GLU B O 1
ATOM 4575 N N . CYS B 1 247 ? 35.815 -15.937 58.507 1.00 60.58 246 CYS B N 1
ATOM 4576 C CA . CYS B 1 247 ? 36.185 -14.654 59.093 1.00 63.78 246 CYS B CA 1
ATOM 4577 C C . CYS B 1 247 ? 37.293 -14.827 60.127 1.00 71.43 246 CYS B C 1
ATOM 4578 O O . CYS B 1 247 ? 37.265 -15.759 60.931 1.00 71.46 246 CYS B O 1
ATOM 4581 N N . THR B 1 248 ? 38.265 -13.922 60.102 1.00 74.81 247 THR B N 1
ATOM 4582 C CA . THR B 1 248 ? 39.413 -14.000 60.999 1.00 73.30 247 THR B CA 1
ATOM 4583 C C . THR B 1 248 ? 39.067 -13.522 62.407 1.00 69.37 247 THR B C 1
ATOM 4584 O O . THR B 1 248 ? 39.479 -14.131 63.396 1.00 71.75 247 THR B O 1
ATOM 4588 N N . ALA B 1 249 ? 38.311 -12.431 62.490 1.00 75.18 248 ALA B N 1
ATOM 4589 C CA . ALA B 1 249 ? 37.933 -11.848 63.775 1.00 71.46 248 ALA B CA 1
ATOM 4590 C C . ALA B 1 249 ? 37.112 -12.825 64.611 1.00 73.99 248 ALA B C 1
ATOM 4591 O O . ALA B 1 249 ? 35.979 -13.157 64.261 1.00 71.63 248 ALA B O 1
ATOM 4593 N N . LYS B 1 250 ? 37.694 -13.281 65.716 1.00 76.40 249 LYS B N 1
ATOM 4594 C CA . LYS B 1 250 ? 37.034 -14.242 66.592 1.00 71.70 249 LYS B CA 1
ATOM 4595 C C . LYS B 1 250 ? 35.866 -13.604 67.337 1.00 69.18 249 LYS B C 1
ATOM 4596 O O . LYS B 1 250 ? 35.983 -12.499 67.866 1.00 68.52 249 LYS B O 1
ATOM 4602 N N . THR B 1 251 ? 34.738 -14.307 67.370 1.00 75.46 250 THR B N 1
ATOM 4603 C CA . THR B 1 251 ? 33.556 -13.828 68.074 1.00 69.61 250 THR B CA 1
ATOM 4604 C C . THR B 1 251 ? 32.974 -14.916 68.969 1.00 63.74 250 THR B C 1
ATOM 4605 O O . THR B 1 251 ? 32.658 -16.011 68.504 1.00 66.85 250 THR B O 1
ATOM 4609 N N . THR B 1 252 ? 32.836 -14.610 70.256 1.00 60.05 251 THR B N 1
ATOM 4610 C CA . THR B 1 252 ? 32.264 -15.556 71.206 1.00 61.76 251 THR B CA 1
ATOM 4611 C C . THR B 1 252 ? 30.744 -15.578 71.091 1.00 55.37 251 THR B C 1
ATOM 4612 O O . THR B 1 252 ? 30.164 -14.868 70.269 1.00 50.99 251 THR B O 1
ATOM 4616 N N . THR B 1 253 ? 30.103 -16.391 71.924 1.00 56.24 252 THR B N 1
ATOM 4617 C CA . THR B 1 253 ? 28.655 -16.553 71.871 1.00 53.26 252 THR B CA 1
ATOM 4618 C C . THR B 1 253 ? 27.925 -15.306 72.368 1.00 49.45 252 THR B C 1
ATOM 4619 O O . THR B 1 253 ? 26.739 -15.121 72.093 1.00 43.37 252 THR B O 1
ATOM 4623 N N . GLN B 1 254 ? 28.638 -14.451 73.095 1.00 54.49 253 GLN B N 1
ATOM 4624 C CA . GLN B 1 254 ? 28.064 -13.203 73.585 1.00 54.03 253 GLN B CA 1
ATOM 4625 C C . GLN B 1 254 ? 27.875 -12.212 72.441 1.00 51.63 253 GLN B C 1
ATOM 4626 O O . GLN B 1 254 ? 26.895 -11.468 72.407 1.00 46.35 253 GLN B O 1
ATOM 4632 N N . ASP B 1 255 ? 28.821 -12.208 71.506 1.00 54.96 254 ASP B N 1
ATOM 4633 C CA . ASP B 1 255 ? 28.744 -11.334 70.341 1.00 53.18 254 ASP B CA 1
ATOM 4634 C C . ASP B 1 255 ? 27.583 -11.734 69.440 1.00 42.66 254 ASP B C 1
ATOM 4635 O O . ASP B 1 255 ? 26.882 -10.881 68.896 1.00 45.05 254 ASP B O 1
ATOM 4640 N N . VAL B 1 256 ? 27.388 -13.040 69.287 1.00 44.64 255 VAL B N 1
ATOM 4641 C CA . VAL B 1 256 ? 26.295 -13.566 68.480 1.00 42.59 255 VAL B CA 1
ATOM 4642 C C . VAL B 1 256 ? 24.945 -13.186 69.082 1.00 40.21 255 VAL B C 1
ATOM 4643 O O . VAL B 1 256 ? 24.052 -12.721 68.377 1.00 37.44 255 VAL B O 1
ATOM 4647 N N . GLY B 1 257 ? 24.810 -13.377 70.391 1.00 42.02 256 GLY B N 1
ATOM 4648 C CA . GLY B 1 257 ? 23.569 -13.084 71.083 1.00 36.47 256 GLY B CA 1
ATOM 4649 C C . GLY B 1 257 ? 23.173 -11.620 71.048 1.00 37.80 256 GLY B C 1
ATOM 4650 O O . GLY B 1 257 ? 22.018 -11.291 70.779 1.00 34.26 256 GLY B O 1
ATOM 4651 N N . PHE B 1 258 ? 24.133 -10.739 71.315 1.00 43.86 257 PHE B N 1
ATOM 4652 C CA . PHE B 1 258 ? 23.869 -9.303 71.370 1.00 39.15 257 PHE B CA 1
ATOM 4653 C C . PHE B 1 258 ? 23.432 -8.738 70.022 1.00 39.59 257 PHE B C 1
ATOM 4654 O O . PHE B 1 258 ? 22.420 -8.043 69.928 1.00 38.63 257 PHE B O 1
ATOM 4662 N N . LEU B 1 259 ? 24.203 -9.036 68.983 1.00 41.39 258 LEU B N 1
ATOM 4663 C CA . LEU B 1 259 ? 23.956 -8.473 67.661 1.00 38.13 258 LEU B CA 1
ATOM 4664 C C . LEU B 1 259 ? 22.740 -9.102 66.982 1.00 38.44 258 LEU B C 1
ATOM 4665 O O . LEU B 1 259 ? 22.145 -8.502 66.087 1.00 39.91 258 LEU B O 1
ATOM 4670 N N . THR B 1 260 ? 22.367 -10.305 67.412 1.00 42.48 259 THR B N 1
ATOM 4671 C CA . THR B 1 260 ? 21.161 -10.952 66.900 1.00 38.05 259 THR B CA 1
ATOM 4672 C C . THR B 1 260 ? 19.916 -10.298 67.487 1.00 35.26 259 THR B C 1
ATOM 4673 O O . THR B 1 260 ? 18.982 -9.958 66.761 1.00 37.54 259 THR B O 1
ATOM 4677 N N . VAL B 1 261 ? 19.913 -10.127 68.806 1.00 38.14 260 VAL B N 1
ATOM 4678 C CA . VAL B 1 261 ? 18.792 -9.508 69.505 1.00 35.73 260 VAL B CA 1
ATOM 4679 C C . VAL B 1 261 ? 18.595 -8.062 69.057 1.00 36.99 260 VAL B C 1
ATOM 4680 O O . VAL B 1 261 ? 17.466 -7.627 68.824 1.00 29.99 260 VAL B O 1
ATOM 4684 N N . ARG B 1 262 ? 19.698 -7.328 68.927 1.00 39.16 261 ARG B N 1
ATOM 4685 C CA . ARG B 1 262 ? 19.648 -5.940 68.477 1.00 38.20 261 ARG B CA 1
ATOM 4686 C C . ARG B 1 262 ? 18.985 -5.829 67.111 1.00 36.61 261 ARG B C 1
ATOM 4687 O O . ARG B 1 262 ? 18.137 -4.965 66.890 1.00 37.30 261 ARG B O 1
ATOM 4695 N N . THR B 1 263 ? 19.378 -6.713 66.199 1.00 36.51 262 THR B N 1
ATOM 4696 C CA . THR B 1 263 ? 18.824 -6.728 64.852 1.00 34.60 262 THR B CA 1
ATOM 4697 C C . THR B 1 263 ? 17.327 -7.021 64.885 1.00 32.80 262 THR B C 1
ATOM 4698 O O . THR B 1 263 ? 16.548 -6.412 64.152 1.00 32.07 262 THR B O 1
ATOM 4702 N N . LEU B 1 264 ? 16.931 -7.947 65.751 1.00 33.31 263 LEU B N 1
ATOM 4703 C CA . LEU B 1 264 ? 15.535 -8.355 65.848 1.00 32.13 263 LEU B CA 1
ATOM 4704 C C . LEU B 1 264 ? 14.651 -7.275 66.463 1.00 33.90 263 LEU B C 1
ATOM 4705 O O . LEU B 1 264 ? 13.491 -7.123 66.081 1.00 38.67 263 LEU B O 1
ATOM 4710 N N . ARG B 1 265 ? 15.200 -6.527 67.413 1.00 32.77 264 ARG B N 1
ATOM 4711 C CA . ARG B 1 265 ? 14.438 -5.481 68.085 1.00 34.36 264 ARG B CA 1
ATOM 4712 C C . ARG B 1 265 ? 14.172 -4.294 67.168 1.00 38.36 264 ARG B C 1
ATOM 4713 O O . ARG B 1 265 ? 13.227 -3.536 67.381 1.00 40.53 264 ARG B O 1
ATOM 4721 N N . ARG B 1 266 ? 15.005 -4.138 66.146 1.00 34.56 265 ARG B N 1
ATOM 4722 C CA . ARG B 1 266 ? 14.921 -2.978 65.266 1.00 35.05 265 ARG B CA 1
ATOM 4723 C C . ARG B 1 266 ? 13.978 -3.176 64.082 1.00 36.41 265 ARG B C 1
ATOM 4724 O O . ARG B 1 266 ? 13.585 -2.207 63.434 1.00 43.09 265 ARG B O 1
ATOM 4732 N N . THR B 1 267 ? 13.612 -4.423 63.796 1.00 39.41 266 THR B N 1
ATOM 4733 C CA . THR B 1 267 ? 12.882 -4.715 62.564 1.00 38.70 266 THR B CA 1
ATOM 4734 C C . THR B 1 267 ? 11.609 -5.545 62.747 1.00 36.09 266 THR B C 1
ATOM 4735 O O . THR B 1 267 ? 10.665 -5.406 61.969 1.00 34.33 266 THR B O 1
ATOM 4739 N N . VAL B 1 268 ? 11.578 -6.404 63.762 1.00 38.21 267 VAL B N 1
ATOM 4740 C CA . VAL B 1 268 ? 10.428 -7.284 63.975 1.00 39.72 267 VAL B CA 1
ATOM 4741 C C . VAL B 1 268 ? 9.402 -6.700 64.944 1.00 37.51 267 VAL B C 1
ATOM 4742 O O . VAL B 1 268 ? 9.699 -6.502 66.121 1.00 34.78 267 VAL B O 1
ATOM 4746 N N . PRO B 1 269 ? 8.184 -6.432 64.448 1.00 38.05 268 PRO B N 1
ATOM 4747 C CA . PRO B 1 269 ? 7.076 -5.947 65.279 1.00 36.01 268 PRO B CA 1
ATOM 4748 C C . PRO B 1 269 ? 6.659 -6.968 66.339 1.00 34.57 268 PRO B C 1
ATOM 4749 O O . PRO B 1 269 ? 6.743 -8.170 66.090 1.00 35.94 268 PRO B O 1
ATOM 4753 N N . PRO B 1 270 ? 6.215 -6.491 67.512 1.00 35.86 269 PRO B N 1
ATOM 4754 C CA . PRO B 1 270 ? 5.777 -7.344 68.623 1.00 34.43 269 PRO B CA 1
ATOM 4755 C C . PRO B 1 270 ? 4.575 -8.224 68.283 1.00 38.03 269 PRO B C 1
ATOM 4756 O O . PRO B 1 270 ? 4.338 -9.216 68.975 1.00 41.22 269 PRO B O 1
ATOM 4760 N N . ALA B 1 271 ? 3.831 -7.866 67.240 1.00 32.54 270 ALA B N 1
ATOM 4761 C CA . ALA B 1 271 ? 2.652 -8.630 66.839 1.00 33.37 270 ALA B CA 1
ATOM 4762 C C . ALA B 1 271 ? 3.032 -10.037 66.398 1.00 31.06 270 ALA B C 1
ATOM 4763 O O . ALA B 1 271 ? 2.230 -10.966 66.494 1.00 36.39 270 ALA B O 1
ATOM 4765 N N . LEU B 1 272 ? 4.257 -10.184 65.904 1.00 34.07 271 LEU B N 1
ATOM 4766 C CA . LEU B 1 272 ? 4.792 -11.493 65.561 1.00 32.72 271 LEU B CA 1
ATOM 4767 C C . LEU B 1 272 ? 4.990 -12.303 66.837 1.00 39.09 271 LEU B C 1
ATOM 4768 O O . LEU B 1 272 ? 5.809 -11.942 67.682 1.00 41.12 271 LEU B O 1
ATOM 4773 N N . PRO B 1 273 ? 4.234 -13.403 66.981 1.00 39.75 272 PRO B N 1
ATOM 4774 C CA . PRO B 1 273 ? 4.210 -14.202 68.212 1.00 39.41 272 PRO B CA 1
ATOM 4775 C C . PRO B 1 273 ? 5.563 -14.810 68.570 1.00 37.12 272 PRO B C 1
ATOM 4776 O O . PRO B 1 273 ? 5.884 -14.919 69.753 1.00 37.58 272 PRO B O 1
ATOM 4780 N N . GLY B 1 274 ? 6.343 -15.197 67.567 1.00 40.24 273 GLY B N 1
ATOM 4781 C CA . GLY B 1 274 ? 7.624 -15.826 67.823 1.00 37.72 273 GLY B CA 1
ATOM 4782 C C . GLY B 1 274 ? 8.582 -15.823 66.648 1.00 40.25 273 GLY B C 1
ATOM 4783 O O . GLY B 1 274 ? 8.199 -15.545 65.512 1.00 34.30 273 GLY B O 1
ATOM 4784 N N . VAL B 1 275 ? 9.840 -16.137 66.938 1.00 39.87 274 VAL B N 1
ATOM 4785 C CA . VAL B 1 275 ? 10.887 -16.207 65.927 1.00 36.20 274 VAL B CA 1
ATOM 4786 C C . VAL B 1 275 ? 11.702 -17.485 66.108 1.00 41.41 274 VAL B C 1
ATOM 4787 O O . VAL B 1 275 ? 12.278 -17.716 67.170 1.00 42.29 274 VAL B O 1
ATOM 4791 N N . VAL B 1 276 ? 11.742 -18.316 65.072 1.00 36.76 275 VAL B N 1
ATOM 4792 C CA . VAL B 1 276 ? 12.454 -19.586 65.148 1.00 35.27 275 VAL B CA 1
ATOM 4793 C C . VAL B 1 276 ? 13.810 -19.516 64.440 1.00 40.84 275 VAL B C 1
ATOM 4794 O O . VAL B 1 276 ? 13.886 -19.304 63.231 1.00 38.74 275 VAL B O 1
ATOM 4798 N N . PHE B 1 277 ? 14.881 -19.691 65.208 1.00 39.34 276 PHE B N 1
ATOM 4799 C CA . PHE B 1 277 ? 16.238 -19.597 64.674 1.00 42.13 276 PHE B CA 1
ATOM 4800 C C . PHE B 1 277 ? 16.676 -20.890 64.000 1.00 51.43 276 PHE B C 1
ATOM 4801 O O . PHE B 1 277 ? 16.460 -21.979 64.529 1.00 54.89 276 PHE B O 1
ATOM 4809 N N . LEU B 1 278 ? 17.278 -20.767 62.821 1.00 41.66 277 LEU B N 1
ATOM 4810 C CA . LEU B 1 278 ? 17.800 -21.928 62.113 1.00 44.16 277 LEU B CA 1
ATOM 4811 C C . LEU B 1 278 ? 19.221 -22.221 62.580 1.00 48.45 277 LEU B C 1
ATOM 4812 O O . LEU B 1 278 ? 19.989 -21.302 62.868 1.00 44.74 277 LEU B O 1
ATOM 4817 N N . SER B 1 279 ? 19.564 -23.502 62.661 1.00 46.19 278 SER B N 1
ATOM 4818 C CA A SER B 1 279 ? 20.882 -23.913 63.129 0.89 49.23 278 SER B CA 1
ATOM 4819 C CA B SER B 1 279 ? 20.883 -23.912 63.129 0.11 49.23 278 SER B CA 1
ATOM 4820 C C . SER B 1 279 ? 21.964 -23.619 62.095 1.00 53.88 278 SER B C 1
ATOM 4821 O O . SER B 1 279 ? 23.103 -23.317 62.447 1.00 54.18 278 SER B O 1
ATOM 4826 N N . GLY B 1 280 ? 21.601 -23.707 60.820 1.00 53.78 279 GLY B N 1
ATOM 4827 C CA . GLY B 1 280 ? 22.548 -23.478 59.745 1.00 50.70 279 GLY B CA 1
ATOM 4828 C C . GLY B 1 280 ? 23.662 -24.506 59.762 1.00 61.25 279 GLY B C 1
ATOM 4829 O O . GLY B 1 280 ? 23.424 -25.687 60.009 1.00 60.93 279 GLY B O 1
ATOM 4830 N N . GLY B 1 281 ? 24.886 -24.053 59.512 1.00 51.58 280 GLY B N 1
ATOM 4831 C CA . GLY B 1 281 ? 26.035 -24.938 59.509 1.00 51.95 280 GLY B CA 1
ATOM 4832 C C . GLY B 1 281 ? 26.699 -25.057 60.868 1.00 57.91 280 GLY B C 1
ATOM 4833 O O . GLY B 1 281 ? 27.757 -25.672 60.993 1.00 66.35 280 GLY B O 1
ATOM 4834 N N . GLN B 1 282 ? 26.080 -24.467 61.887 1.00 55.33 281 GLN B N 1
ATOM 4835 C CA . GLN B 1 282 ? 26.610 -24.535 63.246 1.00 59.50 281 GLN B CA 1
ATOM 4836 C C . GLN B 1 282 ? 26.555 -25.961 63.779 1.00 57.31 281 GLN B C 1
ATOM 4837 O O . GLN B 1 282 ? 25.704 -26.750 63.371 1.00 60.15 281 GLN B O 1
ATOM 4843 N N . SER B 1 283 ? 27.462 -26.289 64.693 1.00 53.38 282 SER B N 1
ATOM 4844 C CA . SER B 1 283 ? 27.454 -27.604 65.321 1.00 48.97 282 SER B CA 1
ATOM 4845 C C . SER B 1 283 ? 26.285 -27.705 66.292 1.00 50.35 282 SER B C 1
ATOM 4846 O O . SER B 1 283 ? 25.683 -26.694 66.654 1.00 52.52 282 SER B O 1
ATOM 4849 N N . GLU B 1 284 ? 25.966 -28.927 66.705 1.00 47.86 283 GLU B N 1
ATOM 4850 C CA . GLU B 1 284 ? 24.845 -29.170 67.607 1.00 49.82 283 GLU B CA 1
ATOM 4851 C C . GLU B 1 284 ? 24.990 -28.409 68.918 1.00 48.94 283 GLU B C 1
ATOM 4852 O O . GLU B 1 284 ? 24.038 -27.795 69.399 1.00 43.72 283 GLU B O 1
ATOM 4858 N N . GLU B 1 285 ? 26.188 -28.453 69.490 1.00 51.18 284 GLU B N 1
ATOM 4859 C CA . GLU B 1 285 ? 26.449 -27.795 70.763 1.00 54.33 284 GLU B CA 1
ATOM 4860 C C . GLU B 1 285 ? 26.437 -26.276 70.620 1.00 50.29 284 GLU B C 1
ATOM 4861 O O . GLU B 1 285 ? 25.810 -25.579 71.416 1.00 50.08 284 GLU B O 1
ATOM 4867 N N . GLU B 1 286 ? 27.124 -25.770 69.601 1.00 54.31 285 GLU B N 1
ATOM 4868 C CA . GLU B 1 286 ? 27.219 -24.330 69.384 1.00 52.52 285 GLU B CA 1
ATOM 4869 C C . GLU B 1 286 ? 25.866 -23.714 69.035 1.00 45.74 285 GLU B C 1
ATOM 4870 O O . GLU B 1 286 ? 25.617 -22.544 69.325 1.00 45.83 285 GLU B O 1
ATOM 4876 N N . ALA B 1 287 ? 24.995 -24.504 68.416 1.00 47.74 286 ALA B N 1
ATOM 4877 C CA . ALA B 1 287 ? 23.649 -24.041 68.097 1.00 46.08 286 ALA B CA 1
ATOM 4878 C C . ALA B 1 287 ? 22.837 -23.837 69.372 1.00 48.48 286 ALA B C 1
ATOM 4879 O O . ALA B 1 287 ? 22.026 -22.916 69.463 1.00 39.56 286 ALA B O 1
ATOM 4881 N N . SER B 1 288 ? 23.065 -24.701 70.356 1.00 45.82 287 SER B N 1
ATOM 4882 C CA . SER B 1 288 ? 22.372 -24.606 71.634 1.00 38.72 287 SER B CA 1
ATOM 4883 C C . SER B 1 288 ? 22.932 -23.472 72.483 1.00 39.34 287 SER B C 1
ATOM 4884 O O . SER B 1 288 ? 22.184 -22.757 73.150 1.00 40.05 287 SER B O 1
ATOM 4887 N N . VAL B 1 289 ? 24.252 -23.317 72.456 1.00 36.03 288 VAL B N 1
ATOM 4888 C CA . VAL B 1 289 ? 24.919 -22.276 73.229 1.00 44.07 288 VAL B CA 1
ATOM 4889 C C . VAL B 1 289 ? 24.524 -20.889 72.731 1.00 44.56 288 VAL B C 1
ATOM 4890 O O . VAL B 1 289 ? 24.192 -20.006 73.524 1.00 40.93 288 VAL B O 1
ATOM 4894 N N . ASN B 1 290 ? 24.557 -20.706 71.415 1.00 46.17 289 ASN B N 1
ATOM 4895 C CA . ASN B 1 290 ? 24.183 -19.432 70.812 1.00 43.88 289 ASN B CA 1
ATOM 4896 C C . ASN B 1 290 ? 22.724 -19.080 71.083 1.00 37.81 289 ASN B C 1
ATOM 4897 O O . ASN B 1 290 ? 22.404 -17.938 71.406 1.00 38.83 289 ASN B O 1
ATOM 4902 N N . LEU B 1 291 ? 21.844 -20.069 70.955 1.00 44.88 290 LEU B N 1
ATOM 4903 C CA . LEU B 1 291 ? 20.426 -19.879 71.246 1.00 41.79 290 LEU B CA 1
ATOM 4904 C C . LEU B 1 291 ? 20.223 -19.496 72.707 1.00 48.14 290 LEU B C 1
ATOM 4905 O O . LEU B 1 291 ? 19.381 -18.657 73.030 1.00 44.96 290 LEU B O 1
ATOM 4910 N N . ASN B 1 292 ? 21.005 -20.117 73.583 1.00 44.02 291 ASN B N 1
ATOM 4911 C CA . ASN B 1 292 ? 20.949 -19.826 75.009 1.00 40.62 291 ASN B CA 1
ATOM 4912 C C . ASN B 1 292 ? 21.400 -18.401 75.309 1.00 45.81 291 ASN B C 1
ATOM 4913 O O . ASN B 1 292 ? 20.798 -17.713 76.133 1.00 45.54 291 ASN B O 1
ATOM 4918 N N . SER B 1 293 ? 22.459 -17.967 74.633 1.00 42.75 292 SER B N 1
ATOM 4919 C CA . SER B 1 293 ? 22.994 -16.623 74.815 1.00 43.91 292 SER B CA 1
ATOM 4920 C C . SER B 1 293 ? 21.988 -15.564 74.377 1.00 43.29 292 SER B C 1
ATOM 4921 O O . SER B 1 293 ? 21.939 -14.470 74.939 1.00 43.47 292 SER B O 1
ATOM 4924 N N . ILE B 1 294 ? 21.187 -15.900 73.371 1.00 47.80 293 ILE B N 1
ATOM 4925 C CA . ILE B 1 294 ? 20.164 -14.992 72.869 1.00 47.16 293 ILE B CA 1
ATOM 4926 C C . ILE B 1 294 ? 19.052 -14.795 73.896 1.00 46.57 293 ILE B C 1
ATOM 4927 O O . ILE B 1 294 ? 18.624 -13.669 74.152 1.00 47.46 293 ILE B O 1
ATOM 4932 N N . ASN B 1 295 ? 18.595 -15.893 74.491 1.00 47.92 294 ASN B N 1
ATOM 4933 C CA A ASN B 1 295 ? 17.531 -15.828 75.486 0.72 47.90 294 ASN B CA 1
ATOM 4934 C CA B ASN B 1 295 ? 17.532 -15.840 75.489 0.28 47.91 294 ASN B CA 1
ATOM 4935 C C . ASN B 1 295 ? 18.051 -15.451 76.868 1.00 52.76 294 ASN B C 1
ATOM 4936 O O . ASN B 1 295 ? 17.273 -15.131 77.767 1.00 50.65 294 ASN B O 1
ATOM 4945 N N . ALA B 1 296 ? 19.370 -15.485 77.033 1.00 45.33 295 ALA B N 1
ATOM 4946 C CA . ALA B 1 296 ? 19.984 -15.074 78.289 1.00 49.07 295 ALA B CA 1
ATOM 4947 C C . ALA B 1 296 ? 19.869 -13.564 78.449 1.00 55.64 295 ALA B C 1
ATOM 4948 O O . ALA B 1 296 ? 19.950 -13.038 79.557 1.00 59.10 295 ALA B O 1
ATOM 4950 N N . LEU B 1 297 ? 19.671 -12.874 77.329 1.00 55.72 296 LEU B N 1
ATOM 4951 C CA . LEU B 1 297 ? 19.555 -11.420 77.322 1.00 58.90 296 LEU B CA 1
ATOM 4952 C C . LEU B 1 297 ? 18.147 -10.958 77.686 1.00 57.68 296 LEU B C 1
ATOM 4953 O O . LEU B 1 297 ? 17.539 -10.163 76.968 1.00 54.94 296 LEU B O 1
ATOM 4958 N N . GLY B 1 298 ? 17.635 -11.465 78.804 1.00 67.88 297 GLY B N 1
ATOM 4959 C CA . GLY B 1 298 ? 16.349 -11.040 79.325 1.00 68.23 297 GLY B CA 1
ATOM 4960 C C . GLY B 1 298 ? 15.155 -11.487 78.505 1.00 60.23 297 GLY B C 1
ATOM 4961 O O . GLY B 1 298 ? 15.314 -12.034 77.413 1.00 54.38 297 GLY B O 1
ATOM 4962 N N . PRO B 1 299 ? 13.944 -11.251 79.033 1.00 56.51 298 PRO B N 1
ATOM 4963 C CA . PRO B 1 299 ? 12.684 -11.610 78.373 1.00 50.80 298 PRO B CA 1
ATOM 4964 C C . PRO B 1 299 ? 12.428 -10.775 77.121 1.00 46.08 298 PRO B C 1
ATOM 4965 O O . PRO B 1 299 ? 12.717 -9.579 77.109 1.00 47.84 298 PRO B O 1
ATOM 4969 N N . HIS B 1 300 ? 11.886 -11.401 76.082 1.00 48.22 299 HIS B N 1
ATOM 4970 C CA . HIS B 1 300 ? 11.656 -10.717 74.815 1.00 45.26 299 HIS B CA 1
ATOM 4971 C C . HIS B 1 300 ? 10.168 -10.633 74.480 1.00 44.49 299 HIS B C 1
ATOM 4972 O O . HIS B 1 300 ? 9.404 -11.541 74.807 1.00 40.13 299 HIS B O 1
ATOM 4979 N N . PRO B 1 301 ? 9.754 -9.528 73.836 1.00 44.88 300 PRO B N 1
ATOM 4980 C CA . PRO B 1 301 ? 8.386 -9.299 73.355 1.00 43.52 300 PRO B CA 1
ATOM 4981 C C . PRO B 1 301 ? 7.860 -10.425 72.469 1.00 40.87 300 PRO B C 1
ATOM 4982 O O . PRO B 1 301 ? 6.649 -10.633 72.402 1.00 42.99 300 PRO B O 1
ATOM 4986 N N . TRP B 1 302 ? 8.757 -11.132 71.789 1.00 39.98 301 TRP B N 1
ATOM 4987 C CA . TRP B 1 302 ? 8.370 -12.350 71.089 1.00 39.86 301 TRP B CA 1
ATOM 4988 C C . TRP B 1 302 ? 9.188 -13.531 71.591 1.00 42.01 301 TRP B C 1
ATOM 4989 O O . TRP B 1 302 ? 10.226 -13.358 72.232 1.00 46.73 301 TRP B O 1
ATOM 5000 N N . ALA B 1 303 ? 8.708 -14.734 71.298 1.00 40.49 302 ALA B N 1
ATOM 5001 C CA . ALA B 1 303 ? 9.410 -15.949 71.678 1.00 40.95 302 ALA B CA 1
ATOM 5002 C C . ALA B 1 303 ? 10.567 -16.210 70.724 1.00 36.17 302 ALA B C 1
ATOM 5003 O O . ALA B 1 303 ? 10.372 -16.321 69.515 1.00 36.61 302 ALA B O 1
ATOM 5005 N N . LEU B 1 304 ? 11.773 -16.298 71.274 1.00 37.85 303 LEU B N 1
ATOM 5006 C CA . LEU B 1 304 ? 12.957 -16.581 70.474 1.00 31.46 303 LEU B CA 1
ATOM 5007 C C . LEU B 1 304 ? 13.391 -18.029 70.656 1.00 38.21 303 LEU B C 1
ATOM 5008 O O . LEU B 1 304 ? 14.313 -18.322 71.417 1.00 41.18 303 LEU B O 1
ATOM 5013 N N . THR B 1 305 ? 12.716 -18.932 69.955 1.00 39.20 304 THR B N 1
ATOM 5014 C CA . THR B 1 305 ? 13.010 -20.354 70.061 1.00 36.44 304 THR B CA 1
ATOM 5015 C C . THR B 1 305 ? 13.757 -20.849 68.823 1.00 38.77 304 THR B C 1
ATOM 5016 O O . THR B 1 305 ? 14.468 -20.081 68.174 1.00 38.64 304 THR B O 1
ATOM 5020 N N . PHE B 1 306 ? 13.594 -22.127 68.497 1.00 40.42 305 PHE B N 1
ATOM 5021 C CA . PHE B 1 306 ? 14.383 -22.744 67.437 1.00 38.44 305 PHE B CA 1
ATOM 5022 C C . PHE B 1 306 ? 13.549 -23.556 66.451 1.00 37.67 305 PHE B C 1
ATOM 5023 O O . PHE B 1 306 ? 12.453 -24.018 66.769 1.00 36.37 305 PHE B O 1
ATOM 5031 N N . SER B 1 307 ? 14.090 -23.722 65.249 1.00 38.27 306 SER B N 1
ATOM 5032 C CA . SER B 1 307 ? 13.562 -24.665 64.273 1.00 41.43 306 SER B CA 1
ATOM 5033 C C . SER B 1 307 ? 14.738 -25.399 63.645 1.00 43.73 306 SER B C 1
ATOM 5034 O O . SER B 1 307 ? 15.116 -25.132 62.504 1.00 44.74 306 SER B O 1
ATOM 5037 N N . TYR B 1 308 ? 15.316 -26.322 64.407 1.00 35.79 307 TYR B N 1
ATOM 5038 C CA . TYR B 1 308 ? 16.566 -26.973 64.029 1.00 44.28 307 TYR B CA 1
ATOM 5039 C C . TYR B 1 308 ? 16.373 -28.242 63.209 1.00 46.19 307 TYR B C 1
ATOM 5040 O O . TYR B 1 308 ? 15.348 -28.916 63.305 1.00 44.92 307 TYR B O 1
ATOM 5049 N N . GLY B 1 309 ? 17.383 -28.561 62.406 1.00 40.81 308 GLY B N 1
ATOM 5050 C CA . GLY B 1 309 ? 17.432 -29.816 61.683 1.00 48.91 308 GLY B CA 1
ATOM 5051 C C . GLY B 1 309 ? 18.754 -30.509 61.940 1.00 56.35 308 GLY B C 1
ATOM 5052 O O . GLY B 1 309 ? 18.790 -31.610 62.484 1.00 52.79 308 GLY B O 1
ATOM 5053 N N . ARG B 1 310 ? 19.846 -29.854 61.555 1.00 43.10 309 ARG B N 1
ATOM 5054 C CA . ARG B 1 310 ? 21.184 -30.390 61.777 1.00 48.89 309 ARG B CA 1
ATOM 5055 C C . ARG B 1 310 ? 21.493 -30.534 63.264 1.00 50.09 309 ARG B C 1
ATOM 5056 O O . ARG B 1 310 ? 22.043 -31.546 63.697 1.00 52.44 309 ARG B O 1
ATOM 5064 N N . ALA B 1 311 ? 21.124 -29.523 64.044 1.00 49.10 310 ALA B N 1
ATOM 5065 C CA . ALA B 1 311 ? 21.435 -29.497 65.470 1.00 51.12 310 ALA B CA 1
ATOM 5066 C C . ALA B 1 311 ? 20.603 -30.496 66.270 1.00 49.95 310 ALA B C 1
ATOM 5067 O O . ALA B 1 311 ? 20.793 -30.644 67.477 1.00 53.51 310 ALA B O 1
ATOM 5069 N N . LEU B 1 312 ? 19.684 -31.179 65.596 1.00 47.69 311 LEU B N 1
ATOM 5070 C CA . LEU B 1 312 ? 18.819 -32.147 66.258 1.00 53.16 311 LEU B CA 1
ATOM 5071 C C . LEU B 1 312 ? 18.926 -33.542 65.649 1.00 54.72 311 LEU B C 1
ATOM 5072 O O . LEU B 1 312 ? 18.389 -34.502 66.198 1.00 53.20 311 LEU B O 1
ATOM 5077 N N . GLN B 1 313 ? 19.620 -33.655 64.519 1.00 44.14 312 GLN B N 1
ATOM 5078 C CA . GLN B 1 313 ? 19.665 -34.920 63.790 1.00 49.20 312 GLN B CA 1
ATOM 5079 C C . GLN B 1 313 ? 21.079 -35.419 63.493 1.00 56.04 312 GLN B C 1
ATOM 5080 O O . GLN B 1 313 ? 21.256 -36.565 63.078 1.00 62.96 312 GLN B O 1
ATOM 5086 N N . ALA B 1 314 ? 22.079 -34.566 63.698 1.00 46.77 313 ALA B N 1
ATOM 5087 C CA . ALA B 1 314 ? 23.457 -34.918 63.364 1.00 49.49 313 ALA B CA 1
ATOM 5088 C C . ALA B 1 314 ? 23.961 -36.104 64.184 1.00 58.48 313 ALA B C 1
ATOM 5089 O O . ALA B 1 314 ? 24.537 -37.043 63.636 1.00 64.26 313 ALA B O 1
ATOM 5091 N N . SER B 1 315 ? 23.740 -36.057 65.495 1.00 52.36 314 SER B N 1
ATOM 5092 C CA . SER B 1 315 ? 24.188 -37.127 66.380 1.00 53.73 314 SER B CA 1
ATOM 5093 C C . SER B 1 315 ? 23.216 -38.301 66.383 1.00 55.57 314 SER B C 1
ATOM 5094 O O . SER B 1 315 ? 23.600 -39.433 66.676 1.00 64.97 314 SER B O 1
ATOM 5097 N N . VAL B 1 316 ? 21.957 -38.025 66.061 1.00 54.71 315 VAL B N 1
ATOM 5098 C CA . VAL B 1 316 ? 20.940 -39.067 66.000 1.00 51.69 315 VAL B CA 1
ATOM 5099 C C . VAL B 1 316 ? 21.239 -40.034 64.857 1.00 54.82 315 VAL B C 1
ATOM 5100 O O . VAL B 1 316 ? 21.121 -41.250 65.012 1.00 54.16 315 VAL B O 1
ATOM 5104 N N . LEU B 1 317 ? 21.639 -39.485 63.715 1.00 51.01 316 LEU B N 1
ATOM 5105 C CA . LEU B 1 317 ? 22.006 -40.293 62.556 1.00 54.49 316 LEU B CA 1
ATOM 5106 C C . LEU B 1 317 ? 23.255 -41.129 62.822 1.00 61.89 316 LEU B C 1
ATOM 5107 O O . LEU B 1 317 ? 23.320 -42.298 62.442 1.00 69.42 316 LEU B O 1
ATOM 5112 N N . ASN B 1 318 ? 24.243 -40.524 63.474 1.00 52.84 317 ASN B N 1
ATOM 5113 C CA . ASN B 1 318 ? 25.490 -41.215 63.790 1.00 60.04 317 ASN B CA 1
ATOM 5114 C C . ASN B 1 318 ? 25.279 -42.355 64.778 1.00 64.10 317 ASN B C 1
ATOM 5115 O O . ASN B 1 318 ? 26.000 -43.352 64.754 1.00 71.04 317 ASN B O 1
ATOM 5120 N N . THR B 1 319 ? 24.289 -42.201 65.650 1.00 56.64 318 THR B N 1
ATOM 5121 C CA . THR B 1 319 ? 23.962 -43.234 66.623 1.00 59.96 318 THR B CA 1
ATOM 5122 C C . THR B 1 319 ? 23.160 -44.348 65.959 1.00 62.60 318 THR B C 1
ATOM 5123 O O . THR B 1 319 ? 23.342 -45.527 66.261 1.00 73.29 318 THR B O 1
ATOM 5127 N N . TRP B 1 320 ? 22.280 -43.959 65.043 1.00 59.64 319 TRP B N 1
ATOM 5128 C CA . TRP B 1 320 ? 21.413 -44.902 64.348 1.00 57.44 319 TRP B CA 1
ATOM 5129 C C . TRP B 1 320 ? 22.188 -45.790 63.378 1.00 68.06 319 TRP B C 1
ATOM 5130 O O . TRP B 1 320 ? 22.187 -47.015 63.510 1.00 70.54 319 TRP B O 1
ATOM 5141 N N . GLN B 1 321 ? 22.835 -45.155 62.402 1.00 51.26 320 GLN B N 1
ATOM 5142 C CA . GLN B 1 321 ? 23.583 -45.847 61.352 1.00 54.69 320 GLN B CA 1
ATOM 5143 C C . GLN B 1 321 ? 22.711 -46.832 60.576 1.00 57.21 320 GLN B C 1
ATOM 5144 O O . GLN B 1 321 ? 23.198 -47.850 60.084 1.00 66.32 320 GLN B O 1
ATOM 5150 N N . GLY B 1 322 ? 21.423 -46.519 60.468 1.00 55.90 321 GLY B N 1
ATOM 5151 C CA . GLY B 1 322 ? 20.491 -47.338 59.713 1.00 55.90 321 GLY B CA 1
ATOM 5152 C C . GLY B 1 322 ? 20.307 -48.732 60.280 1.00 59.74 321 GLY B C 1
ATOM 5153 O O . GLY B 1 322 ? 20.070 -49.684 59.538 1.00 67.14 321 GLY B O 1
ATOM 5154 N N . LYS B 1 323 ? 20.413 -48.852 61.599 1.00 57.56 322 LYS B N 1
ATOM 5155 C CA . LYS B 1 323 ? 20.291 -50.146 62.262 1.00 55.70 322 LYS B CA 1
ATOM 5156 C C . LYS B 1 323 ? 19.129 -50.158 63.252 1.00 52.82 322 LYS B C 1
ATOM 5157 O O . LYS B 1 323 ? 18.959 -49.222 64.033 1.00 51.62 322 LYS B O 1
ATOM 5163 N N . LYS B 1 324 ? 18.335 -51.224 63.213 1.00 56.61 323 LYS B N 1
ATOM 5164 C CA . LYS B 1 324 ? 17.167 -51.352 64.079 1.00 58.11 323 LYS B CA 1
ATOM 5165 C C . LYS B 1 324 ? 17.540 -51.406 65.558 1.00 63.13 323 LYS B C 1
ATOM 5166 O O . LYS B 1 324 ? 16.794 -50.925 66.410 1.00 64.34 323 LYS B O 1
ATOM 5172 N N . GLU B 1 325 ? 18.696 -51.991 65.858 1.00 57.93 324 GLU B N 1
ATOM 5173 C CA . GLU B 1 325 ? 19.131 -52.156 67.241 1.00 68.67 324 GLU B CA 1
ATOM 5174 C C . GLU B 1 325 ? 19.736 -50.874 67.811 1.00 63.18 324 GLU B C 1
ATOM 5175 O O . GLU B 1 325 ? 20.204 -50.853 68.949 1.00 62.20 324 GLU B O 1
ATOM 5181 N N . ASN B 1 326 ? 19.723 -49.809 67.018 1.00 69.79 325 ASN B N 1
ATOM 5182 C CA . ASN B 1 326 ? 20.244 -48.523 67.462 1.00 59.35 325 ASN B CA 1
ATOM 5183 C C . ASN B 1 326 ? 19.156 -47.461 67.559 1.00 51.05 325 ASN B C 1
ATOM 5184 O O . ASN B 1 326 ? 19.442 -46.295 67.825 1.00 51.65 325 ASN B O 1
ATOM 5189 N N . VAL B 1 327 ? 17.910 -47.871 67.341 1.00 60.64 326 VAL B N 1
ATOM 5190 C CA . VAL B 1 327 ? 16.775 -46.955 67.405 1.00 56.67 326 VAL B CA 1
ATOM 5191 C C . VAL B 1 327 ? 16.616 -46.368 68.804 1.00 59.16 326 VAL B C 1
ATOM 5192 O O . VAL B 1 327 ? 16.458 -45.157 68.964 1.00 54.48 326 VAL B O 1
ATOM 5196 N N . ALA B 1 328 ? 16.669 -47.232 69.813 1.00 56.80 327 ALA B N 1
ATOM 5197 C CA . ALA B 1 328 ? 16.521 -46.806 71.200 1.00 58.50 327 ALA B CA 1
ATOM 5198 C C . ALA B 1 328 ? 17.620 -45.830 71.604 1.00 59.60 327 ALA B C 1
ATOM 5199 O O . ALA B 1 328 ? 17.351 -44.809 72.238 1.00 65.97 327 ALA B O 1
ATOM 5201 N N . LYS B 1 329 ? 18.857 -46.143 71.230 1.00 58.89 328 LYS B N 1
ATOM 5202 C CA . LYS B 1 329 ? 19.992 -45.290 71.563 1.00 67.40 328 LYS B CA 1
ATOM 5203 C C . LYS B 1 329 ? 19.938 -43.966 70.806 1.00 55.83 328 LYS B C 1
ATOM 5204 O O . LYS B 1 329 ? 20.388 -42.938 71.310 1.00 55.21 328 LYS B O 1
ATOM 5210 N N . ALA B 1 330 ? 19.384 -43.994 69.598 1.00 67.07 329 ALA B N 1
ATOM 5211 C CA . ALA B 1 330 ? 19.283 -42.790 68.780 1.00 55.65 329 ALA B CA 1
ATOM 5212 C C . ALA B 1 330 ? 18.153 -41.885 69.259 1.00 52.47 329 ALA B C 1
ATOM 5213 O O . ALA B 1 330 ? 18.280 -40.661 69.246 1.00 41.95 329 ALA B O 1
ATOM 5215 N N . ARG B 1 331 ? 17.048 -42.492 69.682 1.00 56.42 330 ARG B N 1
ATOM 5216 C CA . ARG B 1 331 ? 15.893 -41.733 70.147 1.00 49.49 330 ARG B CA 1
ATOM 5217 C C . ARG B 1 331 ? 16.181 -41.010 71.460 1.00 55.33 330 ARG B C 1
ATOM 5218 O O . ARG B 1 331 ? 15.599 -39.962 71.739 1.00 56.03 330 ARG B O 1
ATOM 5226 N N . GLU B 1 332 ? 17.079 -41.572 72.261 1.00 50.69 331 GLU B N 1
ATOM 5227 C CA . GLU B 1 332 ? 17.453 -40.956 73.528 1.00 54.51 331 GLU B CA 1
ATOM 5228 C C . GLU B 1 332 ? 18.435 -39.807 73.304 1.00 50.27 331 GLU B C 1
ATOM 5229 O O . GLU B 1 332 ? 18.457 -38.840 74.066 1.00 49.69 331 GLU B O 1
ATOM 5235 N N . VAL B 1 333 ? 19.243 -39.918 72.254 1.00 57.79 332 VAL B N 1
ATOM 5236 C CA . VAL B 1 333 ? 20.127 -38.829 71.855 1.00 52.35 332 VAL B CA 1
ATOM 5237 C C . VAL B 1 333 ? 19.287 -37.656 71.362 1.00 44.10 332 VAL B C 1
ATOM 5238 O O . VAL B 1 333 ? 19.596 -36.494 71.636 1.00 45.80 332 VAL B O 1
ATOM 5242 N N . LEU B 1 334 ? 18.213 -37.975 70.648 1.00 53.85 333 LEU B N 1
ATOM 5243 C CA . LEU B 1 334 ? 17.284 -36.967 70.150 1.00 48.41 333 LEU B CA 1
ATOM 5244 C C . LEU B 1 334 ? 16.641 -36.187 71.291 1.00 52.54 333 LEU B C 1
ATOM 5245 O O . LEU B 1 334 ? 16.582 -34.957 71.255 1.00 45.85 333 LEU B O 1
ATOM 5250 N N . LEU B 1 335 ? 16.160 -36.907 72.301 1.00 44.44 334 LEU B N 1
ATOM 5251 C CA . LEU B 1 335 ? 15.540 -36.280 73.464 1.00 43.32 334 LEU B CA 1
ATOM 5252 C C . LEU B 1 335 ? 16.537 -35.414 74.220 1.00 42.05 334 LEU B C 1
ATOM 5253 O O . LEU B 1 335 ? 16.173 -34.383 74.787 1.00 45.88 334 LEU B O 1
ATOM 5258 N N . GLN B 1 336 ? 17.796 -35.840 74.226 1.00 46.07 335 GLN B N 1
ATOM 5259 C CA . GLN B 1 336 ? 18.856 -35.086 74.880 1.00 47.65 335 GLN B CA 1
ATOM 5260 C C . GLN B 1 336 ? 19.058 -33.735 74.203 1.00 47.07 335 GLN B C 1
ATOM 5261 O O . GLN B 1 336 ? 19.148 -32.705 74.871 1.00 43.72 335 GLN B O 1
ATOM 5267 N N . ARG B 1 337 ? 19.121 -33.744 72.875 1.00 58.79 336 ARG B N 1
ATOM 5268 C CA . ARG B 1 337 ? 19.288 -32.511 72.114 1.00 50.50 336 ARG B CA 1
ATOM 5269 C C . ARG B 1 337 ? 18.017 -31.674 72.154 1.00 43.23 336 ARG B C 1
ATOM 5270 O O . ARG B 1 337 ? 18.070 -30.445 72.108 1.00 38.90 336 ARG B O 1
ATOM 5278 N N . ALA B 1 338 ? 16.874 -32.348 72.241 1.00 52.72 337 ALA B N 1
ATOM 5279 C CA . ALA B 1 338 ? 15.590 -31.666 72.334 1.00 44.20 337 ALA B CA 1
ATOM 5280 C C . ALA B 1 338 ? 15.498 -30.879 73.636 1.00 50.69 337 ALA B C 1
ATOM 5281 O O . ALA B 1 338 ? 15.114 -29.710 73.641 1.00 40.28 337 ALA B O 1
ATOM 5283 N N . GLU B 1 339 ? 15.857 -31.528 74.739 1.00 40.07 338 GLU B N 1
ATOM 5284 C CA A GLU B 1 339 ? 15.824 -30.879 76.043 0.51 44.90 338 GLU B CA 1
ATOM 5285 C CA B GLU B 1 339 ? 15.841 -30.894 76.053 0.49 45.10 338 GLU B CA 1
ATOM 5286 C C . GLU B 1 339 ? 16.906 -29.807 76.148 1.00 39.76 338 GLU B C 1
ATOM 5287 O O . GLU B 1 339 ? 16.697 -28.767 76.774 1.00 41.45 338 GLU B O 1
ATOM 5298 N N . ALA B 1 340 ? 18.052 -30.062 75.522 1.00 43.96 339 ALA B N 1
ATOM 5299 C CA . ALA B 1 340 ? 19.169 -29.123 75.535 1.00 44.64 339 ALA B CA 1
ATOM 5300 C C . ALA B 1 340 ? 18.762 -27.775 74.952 1.00 44.17 339 ALA B C 1
ATOM 5301 O O . ALA B 1 340 ? 19.001 -26.728 75.556 1.00 39.94 339 ALA B O 1
ATOM 5303 N N . ASN B 1 341 ? 18.142 -27.809 73.778 1.00 54.59 340 ASN B N 1
ATOM 5304 C CA . ASN B 1 341 ? 17.678 -26.593 73.124 1.00 49.13 340 ASN B CA 1
ATOM 5305 C C . ASN B 1 341 ? 16.460 -26.006 73.827 1.00 48.03 340 ASN B C 1
ATOM 5306 O O . ASN B 1 341 ? 16.210 -24.803 73.754 1.00 43.69 340 ASN B O 1
ATOM 5311 N N . SER B 1 342 ? 15.706 -26.862 74.509 1.00 43.79 341 SER B N 1
ATOM 5312 C CA . SER B 1 342 ? 14.548 -26.417 75.274 1.00 40.63 341 SER B CA 1
ATOM 5313 C C . SER B 1 342 ? 14.984 -25.518 76.425 1.00 47.43 341 SER B C 1
ATOM 5314 O O . SER B 1 342 ? 14.342 -24.508 76.715 1.00 43.87 341 SER B O 1
ATOM 5317 N N . LEU B 1 343 ? 16.082 -25.892 77.074 1.00 40.05 342 LEU B N 1
ATOM 5318 C CA . LEU B 1 343 ? 16.634 -25.100 78.166 1.00 45.59 342 LEU B CA 1
ATOM 5319 C C . LEU B 1 343 ? 17.243 -23.802 77.649 1.00 42.73 342 LEU B C 1
ATOM 5320 O O . LEU B 1 343 ? 17.289 -22.799 78.361 1.00 47.66 342 LEU B O 1
ATOM 5325 N N . ALA B 1 344 ? 17.710 -23.828 76.404 1.00 52.07 343 ALA B N 1
ATOM 5326 C CA . ALA B 1 344 ? 18.339 -22.662 75.796 1.00 45.29 343 ALA B CA 1
ATOM 5327 C C . ALA B 1 344 ? 17.337 -21.528 75.608 1.00 42.60 343 ALA B C 1
ATOM 5328 O O . ALA B 1 344 ? 17.691 -20.353 75.713 1.00 42.91 343 ALA B O 1
ATOM 5330 N N . THR B 1 345 ? 16.086 -21.886 75.335 1.00 46.68 344 THR B N 1
ATOM 5331 C CA . THR B 1 345 ? 15.028 -20.898 75.158 1.00 43.06 344 THR B CA 1
ATOM 5332 C C . THR B 1 345 ? 14.709 -20.203 76.477 1.00 48.65 344 THR B C 1
ATOM 5333 O O . THR B 1 345 ? 14.197 -19.085 76.494 1.00 47.07 344 THR B O 1
ATOM 5337 N N . TYR B 1 346 ? 15.013 -20.878 77.581 1.00 32.78 345 TYR B N 1
ATOM 5338 C CA . TYR B 1 346 ? 14.836 -20.306 78.910 1.00 41.72 345 TYR B CA 1
ATOM 5339 C C . TYR B 1 346 ? 16.040 -19.457 79.299 1.00 46.66 345 TYR B C 1
ATOM 5340 O O . TYR B 1 346 ? 15.983 -18.678 80.250 1.00 47.09 345 TYR B O 1
ATOM 5349 N N . GLY B 1 347 ? 17.130 -19.614 78.555 1.00 47.28 346 GLY B N 1
ATOM 5350 C CA . GLY B 1 347 ? 18.382 -18.971 78.902 1.00 46.23 346 GLY B CA 1
ATOM 5351 C C . GLY B 1 347 ? 19.010 -19.679 80.086 1.00 59.74 346 GLY B C 1
ATOM 5352 O O . GLY B 1 347 ? 19.702 -19.067 80.898 1.00 66.29 346 GLY B O 1
ATOM 5353 N N . LYS B 1 348 ? 18.760 -20.982 80.179 1.00 42.87 347 LYS B N 1
ATOM 5354 C CA . LYS B 1 348 ? 19.240 -21.781 81.299 1.00 48.72 347 LYS B CA 1
ATOM 5355 C C . LYS B 1 348 ? 19.884 -23.086 80.839 1.00 51.29 347 LYS B C 1
ATOM 5356 O O . LYS B 1 348 ? 19.670 -24.137 81.441 1.00 64.22 347 LYS B O 1
ATOM 5362 N N . TYR B 1 349 ? 20.673 -23.014 79.772 1.00 47.62 348 TYR B N 1
ATOM 5363 C CA . TYR B 1 349 ? 21.382 -24.187 79.274 1.00 51.33 348 TYR B CA 1
ATOM 5364 C C . TYR B 1 349 ? 22.880 -24.084 79.537 1.00 63.74 348 TYR B C 1
ATOM 5365 O O . TYR B 1 349 ? 23.508 -23.072 79.226 1.00 60.20 348 TYR B O 1
ATOM 5374 N N . LYS B 1 350 ? 23.445 -25.138 80.114 1.00 57.53 349 LYS B N 1
ATOM 5375 C CA . LYS B 1 350 ? 24.877 -25.190 80.384 1.00 65.10 349 LYS B CA 1
ATOM 5376 C C . LYS B 1 350 ? 25.509 -26.369 79.650 1.00 70.08 349 LYS B C 1
ATOM 5377 O O . LYS B 1 350 ? 24.805 -27.251 79.157 1.00 76.72 349 LYS B O 1
ATOM 5383 N N . GLY B 1 351 ? 26.837 -26.378 79.581 1.00 71.10 350 GLY B N 1
ATOM 5384 C CA . GLY B 1 351 ? 27.563 -27.413 78.866 1.00 80.67 350 GLY B CA 1
ATOM 5385 C C . GLY B 1 351 ? 27.339 -28.810 79.415 1.00 94.70 350 GLY B C 1
ATOM 5386 O O . GLY B 1 351 ? 26.780 -29.672 78.734 1.00 90.31 350 GLY B O 1
ATOM 5387 N N . GLY B 1 352 ? 27.777 -29.035 80.649 1.00 80.60 351 GLY B N 1
ATOM 5388 C CA . GLY B 1 352 ? 27.631 -30.332 81.284 1.00 86.14 351 GLY B CA 1
ATOM 5389 C C . GLY B 1 352 ? 27.363 -30.224 82.772 1.00 96.14 351 GLY B C 1
ATOM 5390 O O . GLY B 1 352 ? 27.303 -31.232 83.476 1.00 106.68 351 GLY B O 1
ATOM 5391 N N . GLU C 1 6 ? 33.112 -4.196 54.054 1.00 78.30 5 GLU C N 1
ATOM 5392 C CA . GLU C 1 6 ? 31.881 -3.580 54.535 1.00 77.44 5 GLU C CA 1
ATOM 5393 C C . GLU C 1 6 ? 30.819 -3.594 53.439 1.00 75.31 5 GLU C C 1
ATOM 5394 O O . GLU C 1 6 ? 31.143 -3.553 52.253 1.00 76.36 5 GLU C O 1
ATOM 5400 N N . TYR C 1 7 ? 29.552 -3.648 53.842 1.00 74.16 6 TYR C N 1
ATOM 5401 C CA . TYR C 1 7 ? 28.449 -3.811 52.898 1.00 69.32 6 TYR C CA 1
ATOM 5402 C C . TYR C 1 7 ? 28.226 -2.575 52.026 1.00 73.12 6 TYR C C 1
ATOM 5403 O O . TYR C 1 7 ? 27.626 -2.667 50.953 1.00 77.98 6 TYR C O 1
ATOM 5412 N N . MET C 1 8 ? 28.705 -1.426 52.498 1.00 67.70 7 MET C N 1
ATOM 5413 C CA . MET C 1 8 ? 28.657 -0.169 51.747 1.00 70.88 7 MET C CA 1
ATOM 5414 C C . MET C 1 8 ? 27.236 0.287 51.409 1.00 68.33 7 MET C C 1
ATOM 5415 O O . MET C 1 8 ? 26.776 1.312 51.914 1.00 66.70 7 MET C O 1
ATOM 5420 N N . ASN C 1 9 ? 26.544 -0.465 50.557 1.00 64.58 8 ASN C N 1
ATOM 5421 C CA . ASN C 1 9 ? 25.194 -0.093 50.138 1.00 65.37 8 ASN C CA 1
ATOM 5422 C C . ASN C 1 9 ? 24.178 -0.220 51.272 1.00 59.76 8 ASN C C 1
ATOM 5423 O O . ASN C 1 9 ? 23.223 -0.993 51.190 1.00 66.64 8 ASN C O 1
ATOM 5428 N N . ALA C 1 10 ? 24.396 0.557 52.327 1.00 64.69 9 ALA C N 1
ATOM 5429 C CA . ALA C 1 10 ? 23.532 0.563 53.498 1.00 61.31 9 ALA C CA 1
ATOM 5430 C C . ALA C 1 10 ? 23.891 1.759 54.364 1.00 52.29 9 ALA C C 1
ATOM 5431 O O . ALA C 1 10 ? 25.061 2.136 54.442 1.00 56.96 9 ALA C O 1
ATOM 5433 N N . PRO C 1 11 ? 22.885 2.368 55.008 1.00 53.70 10 PRO C N 1
ATOM 5434 C CA . PRO C 1 11 ? 23.114 3.532 55.870 1.00 50.09 10 PRO C CA 1
ATOM 5435 C C . PRO C 1 11 ? 24.163 3.271 56.948 1.00 50.53 10 PRO C C 1
ATOM 5436 O O . PRO C 1 11 ? 24.090 2.261 57.648 1.00 50.42 10 PRO C O 1
ATOM 5440 N N . LYS C 1 12 ? 25.133 4.173 57.065 1.00 50.60 11 LYS C N 1
ATOM 5441 C CA . LYS C 1 12 ? 26.183 4.048 58.069 1.00 52.80 11 LYS C CA 1
ATOM 5442 C C . LYS C 1 12 ? 25.618 4.192 59.478 1.00 54.27 11 LYS C C 1
ATOM 5443 O O . LYS C 1 12 ? 24.499 4.672 59.663 1.00 50.55 11 LYS C O 1
ATOM 5449 N N . LYS C 1 13 ? 26.395 3.773 60.470 1.00 61.04 12 LYS C N 1
ATOM 5450 C CA . LYS C 1 13 ? 25.971 3.886 61.858 1.00 61.24 12 LYS C CA 1
ATOM 5451 C C . LYS C 1 13 ? 26.486 5.178 62.480 1.00 52.29 12 LYS C C 1
ATOM 5452 O O . LYS C 1 13 ? 27.508 5.721 62.057 1.00 53.78 12 LYS C O 1
ATOM 5458 N N . LEU C 1 14 ? 25.764 5.670 63.480 1.00 52.75 13 LEU C N 1
ATOM 5459 C CA . LEU C 1 14 ? 26.179 6.855 64.219 1.00 57.09 13 LEU C CA 1
ATOM 5460 C C . LEU C 1 14 ? 27.386 6.534 65.093 1.00 58.91 13 LEU C C 1
ATOM 5461 O O . LEU C 1 14 ? 27.595 5.377 65.458 1.00 59.42 13 LEU C O 1
ATOM 5466 N N . PRO C 1 15 ? 28.195 7.556 65.419 1.00 49.60 14 PRO C N 1
ATOM 5467 C CA . PRO C 1 15 ? 29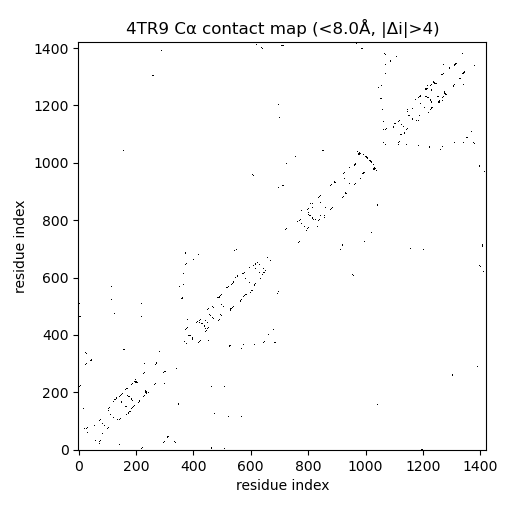.301 7.370 66.365 1.00 52.91 14 PRO C CA 1
ATOM 5468 C C . PRO C 1 15 ? 28.804 6.860 67.715 1.00 51.72 14 PRO C C 1
ATOM 5469 O O . PRO C 1 15 ? 27.690 7.193 68.121 1.00 48.99 14 PRO C O 1
ATOM 5473 N N . ALA C 1 16 ? 29.624 6.060 68.390 1.00 50.09 15 ALA C N 1
ATOM 5474 C CA . ALA C 1 16 ? 29.224 5.405 69.632 1.00 45.20 15 ALA C CA 1
ATOM 5475 C C . ALA C 1 16 ? 28.809 6.401 70.711 1.00 44.10 15 ALA C C 1
ATOM 5476 O O . ALA C 1 16 ? 27.902 6.130 71.497 1.00 47.28 15 ALA C O 1
ATOM 5478 N N . ASP C 1 17 ? 29.469 7.554 70.742 1.00 52.99 16 ASP C N 1
ATOM 5479 C CA . ASP C 1 17 ? 29.173 8.573 71.743 1.00 54.95 16 ASP C CA 1
ATOM 5480 C C . ASP C 1 17 ? 27.803 9.206 71.516 1.00 53.14 16 ASP C C 1
ATOM 5481 O O . ASP C 1 17 ? 27.027 9.382 72.456 1.00 52.92 16 ASP C O 1
ATOM 5486 N N . VAL C 1 18 ? 27.514 9.549 70.265 1.00 60.93 17 VAL C N 1
ATOM 5487 C CA . VAL C 1 18 ? 26.247 10.181 69.912 1.00 52.28 17 VAL C CA 1
ATOM 5488 C C . VAL C 1 18 ? 25.069 9.234 70.118 1.00 42.92 17 VAL C C 1
ATOM 5489 O O . VAL C 1 18 ? 24.063 9.603 70.725 1.00 37.41 17 VAL C O 1
ATOM 5493 N N . ALA C 1 19 ? 25.206 8.012 69.613 1.00 43.76 18 ALA C N 1
ATOM 5494 C CA . ALA C 1 19 ? 24.150 7.010 69.708 1.00 41.70 18 ALA C CA 1
ATOM 5495 C C . ALA C 1 19 ? 23.813 6.682 71.159 1.00 45.61 18 ALA C C 1
ATOM 5496 O O . ALA C 1 19 ? 22.661 6.404 71.492 1.00 45.24 18 ALA C O 1
ATOM 5498 N N . GLU C 1 20 ? 24.825 6.720 72.019 1.00 49.51 19 GLU C N 1
ATOM 5499 C CA . GLU C 1 20 ? 24.638 6.401 73.429 1.00 48.14 19 GLU C CA 1
ATOM 5500 C C . GLU C 1 20 ? 23.871 7.506 74.151 1.00 43.58 19 GLU C C 1
ATOM 5501 O O . GLU C 1 20 ? 22.999 7.226 74.972 1.00 46.74 19 GLU C O 1
ATOM 5507 N N . GLU C 1 21 ? 24.197 8.757 73.841 1.00 45.75 20 GLU C N 1
ATOM 5508 C CA . GLU C 1 21 ? 23.525 9.898 74.456 1.00 45.63 20 GLU C CA 1
ATOM 5509 C C . GLU C 1 21 ? 22.067 9.984 74.014 1.00 40.12 20 GLU C C 1
ATOM 5510 O O . GLU C 1 21 ? 21.184 10.301 74.813 1.00 34.27 20 GLU C O 1
ATOM 5516 N N . LEU C 1 22 ? 21.821 9.703 72.738 1.00 49.39 21 LEU C N 1
ATOM 5517 C CA . LEU C 1 22 ? 20.467 9.734 72.197 1.00 43.63 21 LEU C CA 1
ATOM 5518 C C . LEU C 1 22 ? 19.589 8.680 72.862 1.00 41.13 21 LEU C C 1
ATOM 5519 O O . LEU C 1 22 ? 18.440 8.949 73.211 1.00 38.63 21 LEU C O 1
ATOM 5524 N N . ALA C 1 23 ? 20.140 7.483 73.038 1.00 51.23 22 ALA C N 1
ATOM 5525 C CA . ALA C 1 23 ? 19.412 6.384 73.664 1.00 46.01 22 ALA C CA 1
ATOM 5526 C C . ALA C 1 23 ? 19.075 6.697 75.120 1.00 42.73 22 ALA C C 1
ATOM 5527 O O . ALA C 1 23 ? 17.995 6.354 75.603 1.00 40.95 22 ALA C O 1
ATOM 5529 N N . THR C 1 24 ? 20.002 7.349 75.814 1.00 45.03 23 THR C N 1
ATOM 5530 C CA . THR C 1 24 ? 19.795 7.726 77.208 1.00 41.93 23 THR C CA 1
ATOM 5531 C C . THR C 1 24 ? 18.684 8.763 77.336 1.00 37.17 23 THR C C 1
ATOM 5532 O O . THR C 1 24 ? 17.778 8.617 78.157 1.00 38.57 23 THR C O 1
ATOM 5536 N N . THR C 1 25 ? 18.761 9.807 76.516 1.00 39.85 24 THR C N 1
ATOM 5537 C CA . THR C 1 25 ? 17.775 10.883 76.541 1.00 34.27 24 THR C CA 1
ATOM 5538 C C . THR C 1 25 ? 16.385 10.378 76.173 1.00 33.91 24 THR C C 1
ATOM 5539 O O . THR C 1 25 ? 15.405 10.695 76.847 1.00 29.02 24 THR C O 1
ATOM 5543 N N . ALA C 1 26 ? 16.308 9.591 75.105 1.00 38.85 25 ALA C N 1
ATOM 5544 C CA . ALA C 1 26 ? 15.034 9.061 74.630 1.00 36.86 25 ALA C CA 1
ATOM 5545 C C . ALA C 1 26 ? 14.374 8.179 75.684 1.00 35.96 25 ALA C C 1
ATOM 5546 O O . ALA C 1 26 ? 13.158 8.219 75.866 1.00 39.47 25 ALA C O 1
ATOM 5548 N N . GLN C 1 27 ? 15.185 7.389 76.379 1.00 33.86 26 GLN C N 1
ATOM 5549 C CA . GLN C 1 27 ? 14.681 6.515 77.431 1.00 41.04 26 GLN C CA 1
ATOM 5550 C C . GLN C 1 27 ? 14.246 7.329 78.646 1.00 42.40 26 GLN C C 1
ATOM 5551 O O . GLN C 1 27 ? 13.264 6.997 79.310 1.00 47.49 26 GLN C O 1
ATOM 5557 N N . LYS C 1 28 ? 14.979 8.402 78.926 1.00 43.13 27 LYS C N 1
ATOM 5558 C CA . LYS C 1 28 ? 14.689 9.252 80.075 1.00 43.76 27 LYS C CA 1
ATOM 5559 C C . LYS C 1 28 ? 13.441 10.100 79.840 1.00 43.21 27 LYS C C 1
ATOM 5560 O O . LYS C 1 28 ? 12.762 10.494 80.787 1.00 43.36 27 LYS C O 1
ATOM 5566 N N . LEU C 1 29 ? 13.143 10.376 78.575 1.00 46.16 28 LEU C N 1
ATOM 5567 C CA . LEU C 1 29 ? 11.958 11.152 78.223 1.00 40.10 28 LEU C CA 1
ATOM 5568 C C . LEU C 1 29 ? 10.679 10.361 78.481 1.00 41.14 28 LEU C C 1
ATOM 5569 O O . LEU C 1 29 ? 9.642 10.933 78.816 1.00 34.30 28 LEU C O 1
ATOM 5574 N N . VAL C 1 30 ? 10.760 9.044 78.324 1.00 48.06 29 VAL C N 1
ATOM 5575 C CA . VAL C 1 30 ? 9.602 8.180 78.521 1.00 39.72 29 VAL C CA 1
ATOM 5576 C C . VAL C 1 30 ? 9.735 7.339 79.788 1.00 45.46 29 VAL C C 1
ATOM 5577 O O . VAL C 1 30 ? 9.225 6.220 79.857 1.00 35.28 29 VAL C O 1
ATOM 5581 N N . GLN C 1 31 ? 10.417 7.889 80.789 1.00 52.45 30 GLN C N 1
ATOM 5582 C CA . GLN C 1 31 ? 10.606 7.199 82.062 1.00 40.81 30 GLN C CA 1
ATOM 5583 C C . GLN C 1 31 ? 9.267 6.906 82.732 1.00 37.47 30 GLN C C 1
ATOM 5584 O O . GLN C 1 31 ? 8.263 7.559 82.444 1.00 41.57 30 GLN C O 1
ATOM 5590 N N . ALA C 1 32 ? 9.266 5.920 83.623 1.00 37.11 31 ALA C N 1
ATOM 5591 C CA . ALA C 1 32 ? 8.041 5.428 84.247 1.00 37.29 31 ALA C CA 1
ATOM 5592 C C . ALA C 1 32 ? 7.249 6.526 84.951 1.00 42.71 31 ALA C C 1
ATOM 5593 O O . ALA C 1 32 ? 7.768 7.221 85.824 1.00 46.09 31 ALA C O 1
ATOM 5595 N N . GLY C 1 33 ? 5.989 6.678 84.553 1.00 31.57 32 GLY C N 1
ATOM 5596 C CA . GLY C 1 33 ? 5.082 7.604 85.205 1.00 37.62 32 GLY C CA 1
ATOM 5597 C C . GLY C 1 33 ? 5.263 9.054 84.804 1.00 47.25 32 GLY C C 1
ATOM 5598 O O . GLY C 1 33 ? 4.750 9.955 85.467 1.00 52.40 32 GLY C O 1
ATOM 5599 N N . LYS C 1 34 ? 5.991 9.285 83.718 1.00 38.23 33 LYS C N 1
ATOM 5600 C CA . LYS C 1 34 ? 6.229 10.645 83.256 1.00 43.51 33 LYS C CA 1
ATOM 5601 C C . LYS C 1 34 ? 5.925 10.804 81.770 1.00 40.52 33 LYS C C 1
ATOM 5602 O O . LYS C 1 34 ? 5.966 9.839 81.006 1.00 34.43 33 LYS C O 1
ATOM 5608 N N . GLY C 1 35 ? 5.610 12.033 81.374 1.00 37.29 34 GLY C N 1
ATOM 5609 C CA . GLY C 1 35 ? 5.313 12.347 79.989 1.00 36.41 34 GLY C CA 1
ATOM 5610 C C . GLY C 1 35 ? 5.932 13.668 79.579 1.00 43.90 34 GLY C C 1
ATOM 5611 O O . GLY C 1 35 ? 6.688 14.272 80.338 1.00 45.17 34 GLY C O 1
ATOM 5612 N N . ILE C 1 36 ? 5.605 14.123 78.375 1.00 35.95 35 ILE C N 1
ATOM 5613 C CA . ILE C 1 36 ? 6.189 15.346 77.840 1.00 34.88 35 ILE C CA 1
ATOM 5614 C C . ILE C 1 36 ? 5.155 16.461 77.720 1.00 41.57 35 ILE C C 1
ATOM 5615 O O . ILE C 1 36 ? 4.065 16.253 77.190 1.00 42.83 35 ILE C O 1
ATOM 5620 N N . LEU C 1 37 ? 5.501 17.642 78.224 1.00 32.15 36 LEU C N 1
ATOM 5621 C CA . LEU C 1 37 ? 4.645 18.816 78.090 1.00 41.75 36 LEU C CA 1
ATOM 5622 C C . LEU C 1 37 ? 4.914 19.531 76.771 1.00 39.67 36 LEU C C 1
ATOM 5623 O O . LEU C 1 37 ? 6.014 20.033 76.540 1.00 38.55 36 LEU C O 1
ATOM 5628 N N . ALA C 1 38 ? 3.903 19.575 75.910 1.00 36.41 37 ALA C N 1
ATOM 5629 C CA . ALA C 1 38 ? 4.036 20.222 74.611 1.00 41.15 37 ALA C CA 1
ATOM 5630 C C . ALA C 1 38 ? 3.597 21.680 74.682 1.00 46.76 37 ALA C C 1
ATOM 5631 O O . ALA C 1 38 ? 2.432 21.999 74.451 1.00 57.54 37 ALA C O 1
ATOM 5633 N N . ALA C 1 39 ? 4.538 22.560 75.006 1.00 36.52 38 ALA C N 1
ATOM 5634 C CA . ALA C 1 39 ? 4.256 23.988 75.084 1.00 51.48 38 ALA C CA 1
ATOM 5635 C C . ALA C 1 39 ? 4.979 24.739 73.972 1.00 58.26 38 ALA C C 1
ATOM 5636 O O . ALA C 1 39 ? 5.557 25.802 74.201 1.00 57.53 38 ALA C O 1
ATOM 5638 N N . ASP C 1 40 ? 4.941 24.181 72.767 1.00 52.14 39 ASP C N 1
ATOM 5639 C CA . ASP C 1 40 ? 5.669 24.751 71.641 1.00 55.84 39 ASP C CA 1
ATOM 5640 C C . ASP C 1 40 ? 4.734 25.339 70.591 1.00 62.15 39 ASP C C 1
ATOM 5641 O O . ASP C 1 40 ? 4.984 25.219 69.391 1.00 58.33 39 ASP C O 1
ATOM 5646 N N . GLU C 1 41 ? 3.658 25.973 71.043 1.00 49.38 40 GLU C N 1
ATOM 5647 C CA . GLU C 1 41 ? 2.740 26.636 70.128 1.00 55.37 40 GLU C CA 1
ATOM 5648 C C . GLU C 1 41 ? 3.439 27.808 69.453 1.00 60.87 40 GLU C C 1
ATOM 5649 O O . GLU C 1 41 ? 4.159 28.568 70.102 1.00 65.10 40 GLU C O 1
ATOM 5655 N N . SER C 1 42 ? 3.231 27.947 68.148 1.00 50.34 41 SER C N 1
ATOM 5656 C CA . SER C 1 42 ? 3.814 29.054 67.399 1.00 61.29 41 SER C CA 1
ATOM 5657 C C . SER C 1 42 ? 3.187 30.374 67.830 1.00 65.60 41 SER C C 1
ATOM 5658 O O . SER C 1 42 ? 2.193 30.390 68.555 1.00 66.74 41 SER C O 1
ATOM 5661 N N . THR C 1 43 ? 3.772 31.479 67.378 1.00 55.68 42 THR C N 1
ATOM 5662 C CA . THR C 1 43 ? 3.271 32.805 67.718 1.00 62.75 42 THR C CA 1
ATOM 5663 C C . THR C 1 43 ? 1.845 32.989 67.200 1.00 68.04 42 THR C C 1
ATOM 5664 O O . THR C 1 43 ? 1.055 33.741 67.772 1.00 71.14 42 THR C O 1
ATOM 5668 N N . GLN C 1 44 ? 1.520 32.284 66.122 1.00 66.39 43 GLN C N 1
ATOM 5669 C CA . GLN C 1 44 ? 0.187 32.344 65.537 1.00 70.66 43 GLN C CA 1
ATOM 5670 C C . GLN C 1 44 ? -0.796 31.449 66.286 1.00 70.01 43 GLN C C 1
ATOM 5671 O O . GLN C 1 44 ? -1.946 31.826 66.510 1.00 76.73 43 GLN C O 1
ATOM 5677 N N . THR C 1 45 ? -0.335 30.264 66.673 1.00 73.25 44 THR C N 1
ATOM 5678 C CA . THR C 1 45 ? -1.178 29.301 67.373 1.00 71.12 44 THR C CA 1
ATOM 5679 C C . THR C 1 45 ? -1.496 29.769 68.790 1.00 69.70 44 THR C C 1
ATOM 5680 O O . THR C 1 45 ? -2.597 29.554 69.295 1.00 73.48 44 THR C O 1
ATOM 5684 N N . ILE C 1 46 ? -0.526 30.418 69.424 1.00 61.37 45 ILE C N 1
ATOM 5685 C CA . ILE C 1 46 ? -0.683 30.864 70.803 1.00 60.28 45 ILE C CA 1
ATOM 5686 C C . ILE C 1 46 ? -1.657 32.041 70.900 1.00 69.81 45 ILE C C 1
ATOM 5687 O O . ILE C 1 46 ? -2.207 32.316 71.967 1.00 72.58 45 ILE C O 1
ATOM 5692 N N . LYS C 1 47 ? -1.884 32.723 69.780 1.00 54.55 46 LYS C N 1
ATOM 5693 C CA . LYS C 1 47 ? -2.769 33.884 69.764 1.00 64.67 46 LYS C CA 1
ATOM 5694 C C . LYS C 1 47 ? -4.230 33.489 69.946 1.00 62.43 46 LYS C C 1
ATOM 5695 O O . LYS C 1 47 ? -4.932 34.049 70.789 1.00 65.97 46 LYS C O 1
ATOM 5701 N N . LYS C 1 48 ? -4.683 32.524 69.151 1.00 67.00 47 LYS C N 1
ATOM 5702 C CA . LYS C 1 48 ? -6.073 32.082 69.195 1.00 71.65 47 LYS C CA 1
ATOM 5703 C C . LYS C 1 48 ? -6.401 31.389 70.515 1.00 64.41 47 LYS C C 1
ATOM 5704 O O . LYS C 1 48 ? -7.569 31.219 70.861 1.00 66.99 47 LYS C O 1
ATOM 5710 N N . ARG C 1 49 ? -5.365 30.990 71.247 1.00 69.26 48 ARG C N 1
ATOM 5711 C CA . ARG C 1 49 ? -5.545 30.422 72.576 1.00 70.47 48 ARG C CA 1
ATOM 5712 C C . ARG C 1 49 ? -5.639 31.541 73.610 1.00 71.78 48 ARG C C 1
ATOM 5713 O O . ARG C 1 49 ? -6.252 31.377 74.664 1.00 73.95 48 ARG C O 1
ATOM 5721 N N . PHE C 1 50 ? -5.026 32.679 73.296 1.00 61.17 49 PHE C N 1
ATOM 5722 C CA . PHE C 1 50 ? -5.106 33.861 74.149 1.00 66.05 49 PHE C CA 1
ATOM 5723 C C . PHE C 1 50 ? -6.385 34.646 73.879 1.00 75.71 49 PHE C C 1
ATOM 5724 O O . PHE C 1 50 ? -6.877 35.367 74.746 1.00 83.42 49 PHE C O 1
ATOM 5732 N N . ASP C 1 51 ? -6.913 34.509 72.667 1.00 57.39 50 ASP C N 1
ATOM 5733 C CA . ASP C 1 51 ? -8.148 35.187 72.293 1.00 70.25 50 ASP C CA 1
ATOM 5734 C C . ASP C 1 51 ? -9.341 34.565 73.010 1.00 71.00 50 ASP C C 1
ATOM 5735 O O . ASP C 1 51 ? -10.333 35.240 73.285 1.00 77.52 50 ASP C O 1
ATOM 5740 N N . ASN C 1 52 ? -9.236 33.275 73.310 1.00 69.94 51 ASN C N 1
ATOM 5741 C CA . ASN C 1 52 ? -10.289 32.566 74.025 1.00 67.17 51 ASN C CA 1
ATOM 5742 C C . ASN C 1 52 ? -10.421 33.063 75.460 1.00 69.10 51 ASN C C 1
ATOM 5743 O O . ASN C 1 52 ? -11.514 33.077 76.024 1.00 80.84 51 ASN C O 1
ATOM 5748 N N . ILE C 1 53 ? -9.300 33.472 76.045 1.00 53.00 52 ILE C N 1
ATOM 5749 C CA . ILE C 1 53 ? -9.300 34.022 77.395 1.00 60.82 52 ILE C CA 1
ATOM 5750 C C . ILE C 1 53 ? -9.241 35.546 77.350 1.00 75.21 52 ILE C C 1
ATOM 5751 O O . ILE C 1 53 ? -9.037 36.197 78.376 1.00 78.33 52 ILE C O 1
ATOM 5756 N N . LYS C 1 54 ? -9.422 36.096 76.151 1.00 59.28 53 LYS C N 1
ATOM 5757 C CA . LYS C 1 54 ? -9.410 37.540 75.922 1.00 66.03 53 LYS C CA 1
ATOM 5758 C C . LYS C 1 54 ? -8.123 38.188 76.424 1.00 69.32 53 LYS C C 1
ATOM 5759 O O . LYS C 1 54 ? -8.135 38.959 77.384 1.00 74.32 53 LYS C O 1
ATOM 5765 N N . LEU C 1 55 ? -7.017 37.870 75.762 1.00 77.41 54 LEU C N 1
ATOM 5766 C CA . LEU C 1 55 ? -5.712 38.399 76.136 1.00 75.81 54 LEU C CA 1
ATOM 5767 C C . LEU C 1 55 ? -4.882 38.711 74.896 1.00 78.16 54 LEU C C 1
ATOM 5768 O O . LEU C 1 55 ? -4.870 37.937 73.939 1.00 73.75 54 LEU C O 1
ATOM 5773 N N . GLU C 1 56 ? -4.195 39.849 74.914 1.00 76.52 55 GLU C N 1
ATOM 5774 C CA . GLU C 1 56 ? -3.340 40.238 73.797 1.00 79.08 55 GLU C CA 1
ATOM 5775 C C . GLU C 1 56 ? -2.150 39.298 73.655 1.00 69.92 55 GLU C C 1
ATOM 5776 O O . GLU C 1 56 ? -1.473 38.983 74.635 1.00 64.33 55 GLU C O 1
ATOM 5782 N N . ASN C 1 57 ? -1.902 38.854 72.427 1.00 89.81 56 ASN C N 1
ATOM 5783 C CA . ASN C 1 57 ? -0.758 38.001 72.141 1.00 74.81 56 ASN C CA 1
ATOM 5784 C C . ASN C 1 57 ? 0.520 38.823 72.067 1.00 78.57 56 ASN C C 1
ATOM 5785 O O . ASN C 1 57 ? 1.057 39.070 70.987 1.00 78.71 56 ASN C O 1
ATOM 5790 N N . THR C 1 58 ? 0.996 39.253 73.230 1.00 70.84 57 THR C N 1
ATOM 5791 C CA . THR C 1 58 ? 2.201 40.061 73.314 1.00 72.16 57 THR C CA 1
ATOM 5792 C C . THR C 1 58 ? 3.396 39.215 73.736 1.00 66.00 57 THR C C 1
ATOM 5793 O O . THR C 1 58 ? 3.238 38.082 74.192 1.00 63.39 57 THR C O 1
ATOM 5797 N N . ILE C 1 59 ? 4.589 39.777 73.575 1.00 77.01 58 ILE C N 1
ATOM 5798 C CA . ILE C 1 59 ? 5.827 39.121 73.976 1.00 68.00 58 ILE C CA 1
ATOM 5799 C C . ILE C 1 59 ? 5.840 38.852 75.480 1.00 73.44 58 ILE C C 1
ATOM 5800 O O . ILE C 1 59 ? 6.361 37.831 75.938 1.00 64.86 58 ILE C O 1
ATOM 5805 N N . GLU C 1 60 ? 5.245 39.764 76.242 1.00 64.58 59 GLU C N 1
ATOM 5806 C CA . GLU C 1 60 ? 5.188 39.631 77.691 1.00 64.49 59 GLU C CA 1
ATOM 5807 C C . GLU C 1 60 ? 4.209 38.541 78.104 1.00 58.39 59 GLU C C 1
ATOM 5808 O O . GLU C 1 60 ? 4.498 37.739 78.990 1.00 57.42 59 GLU C O 1
ATOM 5814 N N . ASN C 1 61 ? 3.049 38.519 77.457 1.00 66.59 60 ASN C N 1
ATOM 5815 C CA . ASN C 1 61 ? 2.017 37.538 77.773 1.00 68.46 60 ASN C CA 1
ATOM 5816 C C . ASN C 1 61 ? 2.457 36.107 77.484 1.00 57.33 60 ASN C C 1
ATOM 5817 O O . ASN C 1 61 ? 2.162 35.195 78.258 1.00 49.66 60 ASN C O 1
ATOM 5822 N N . ARG C 1 62 ? 3.163 35.913 76.374 1.00 66.22 61 ARG C N 1
ATOM 5823 C CA . ARG C 1 62 ? 3.685 34.595 76.033 1.00 60.70 61 ARG C CA 1
ATOM 5824 C C . ARG C 1 62 ? 4.729 34.155 77.050 1.00 61.41 61 ARG C C 1
ATOM 5825 O O . ARG C 1 62 ? 4.754 32.999 77.473 1.00 52.18 61 ARG C O 1
ATOM 5833 N N . ALA C 1 63 ? 5.586 35.090 77.443 1.00 59.63 62 ALA C N 1
ATOM 5834 C CA . ALA C 1 63 ? 6.609 34.817 78.441 1.00 53.68 62 ALA C CA 1
ATOM 5835 C C . ALA C 1 63 ? 5.982 34.528 79.799 1.00 55.66 62 ALA C C 1
ATOM 5836 O O . ALA C 1 63 ? 6.383 33.592 80.489 1.00 54.68 62 ALA C O 1
ATOM 5838 N N . SER C 1 64 ? 4.994 35.334 80.176 1.00 55.02 63 SER C N 1
ATOM 5839 C CA . SER C 1 64 ? 4.338 35.186 81.470 1.00 61.48 63 SER C CA 1
ATOM 5840 C C . SER C 1 64 ? 3.610 33.852 81.572 1.00 55.32 63 SER C C 1
ATOM 5841 O O . SER C 1 64 ? 3.606 33.214 82.626 1.00 51.75 63 SER C O 1
ATOM 5844 N N . TYR C 1 65 ? 3.002 33.430 80.469 1.00 75.73 64 TYR C N 1
ATOM 5845 C CA . TYR C 1 65 ? 2.270 32.171 80.448 1.00 64.98 64 TYR C CA 1
ATOM 5846 C C . TYR C 1 65 ? 3.211 30.973 80.490 1.00 54.13 64 TYR C C 1
ATOM 5847 O O . TYR C 1 65 ? 2.961 30.008 81.211 1.00 53.35 64 TYR C O 1
ATOM 5856 N N . ARG C 1 66 ? 4.290 31.033 79.717 1.00 62.28 65 ARG C N 1
ATOM 5857 C CA . ARG C 1 66 ? 5.252 29.939 79.697 1.00 56.99 65 ARG C CA 1
ATOM 5858 C C . ARG C 1 66 ? 5.978 29.849 81.039 1.00 60.67 65 ARG C C 1
ATOM 5859 O O . ARG C 1 66 ? 6.324 28.758 81.492 1.00 56.57 65 ARG C O 1
ATOM 5867 N N . ASP C 1 67 ? 6.188 30.998 81.678 1.00 50.58 66 ASP C N 1
ATOM 5868 C CA . ASP C 1 67 ? 6.790 31.041 83.009 1.00 53.18 66 ASP C CA 1
ATOM 5869 C C . ASP C 1 67 ? 5.894 30.361 84.039 1.00 49.99 66 ASP C C 1
ATOM 5870 O O . ASP C 1 67 ? 6.380 29.724 84.972 1.00 49.88 66 ASP C O 1
ATOM 5875 N N . LEU C 1 68 ? 4.584 30.508 83.862 1.00 49.50 67 LEU C N 1
ATOM 5876 C CA . LEU C 1 68 ? 3.608 29.880 84.744 1.00 51.72 67 LEU C CA 1
ATOM 5877 C C . LEU C 1 68 ? 3.731 28.362 84.688 1.00 46.27 67 LEU C C 1
ATOM 5878 O O . LEU C 1 68 ? 3.720 27.687 85.719 1.00 48.48 67 LEU C O 1
ATOM 5883 N N . LEU C 1 69 ? 3.846 27.835 83.475 1.00 58.29 68 LEU C N 1
ATOM 5884 C CA . LEU C 1 69 ? 3.953 26.398 83.267 1.00 48.00 68 LEU C CA 1
ATOM 5885 C C . LEU C 1 69 ? 5.265 25.844 83.813 1.00 46.03 68 LEU C C 1
ATOM 5886 O O . LEU C 1 69 ? 5.272 24.875 84.570 1.00 40.85 68 LEU C O 1
ATOM 5891 N N . PHE C 1 70 ? 6.371 26.473 83.431 1.00 52.84 69 PHE C N 1
ATOM 5892 C CA . PHE C 1 70 ? 7.697 25.940 83.729 1.00 49.59 69 PHE C CA 1
ATOM 5893 C C . PHE C 1 70 ? 8.181 26.338 85.119 1.00 63.31 69 PHE C C 1
ATOM 5894 O O . PHE C 1 70 ? 9.189 25.825 85.604 1.00 68.61 69 PHE C O 1
ATOM 5902 N N . GLY C 1 71 ? 7.459 27.253 85.757 1.00 57.00 70 GLY C N 1
ATOM 5903 C CA . GLY C 1 71 ? 7.807 27.699 87.093 1.00 63.09 70 GLY C CA 1
ATOM 5904 C C . GLY C 1 71 ? 7.102 26.886 88.160 1.00 64.44 70 GLY C C 1
ATOM 5905 O O . GLY C 1 71 ? 7.326 27.083 89.355 1.00 68.69 70 GLY C O 1
ATOM 5906 N N . THR C 1 72 ? 6.247 25.968 87.723 1.00 66.31 71 THR C N 1
ATOM 5907 C CA . THR C 1 72 ? 5.489 25.124 88.637 1.00 59.90 71 THR C CA 1
ATOM 5908 C C . THR C 1 72 ? 6.400 24.142 89.365 1.00 59.12 71 THR C C 1
ATOM 5909 O O . THR C 1 72 ? 6.970 23.240 88.752 1.00 51.53 71 THR C O 1
ATOM 5913 N N . LYS C 1 73 ? 6.534 24.324 90.674 1.00 65.71 72 LYS C N 1
ATOM 5914 C CA . LYS C 1 73 ? 7.368 23.445 91.483 1.00 62.86 72 LYS C CA 1
ATOM 5915 C C . LYS C 1 73 ? 6.693 22.094 91.689 1.00 58.50 72 LYS C C 1
ATOM 5916 O O . LYS C 1 73 ? 5.530 22.024 92.087 1.00 58.77 72 LYS C O 1
ATOM 5922 N N . GLY C 1 74 ? 7.429 21.023 91.411 1.00 65.02 73 GLY C N 1
ATOM 5923 C CA . GLY C 1 74 ? 6.896 19.679 91.537 1.00 54.84 73 GLY C CA 1
ATOM 5924 C C . GLY C 1 74 ? 6.381 19.147 90.215 1.00 52.24 73 GLY C C 1
ATOM 5925 O O . GLY C 1 74 ? 5.831 18.048 90.150 1.00 41.43 73 GLY C O 1
ATOM 5926 N N . LEU C 1 75 ? 6.560 19.932 89.157 1.00 56.56 74 LEU C N 1
ATOM 5927 C CA . LEU C 1 75 ? 6.125 19.534 87.825 1.00 50.76 74 LEU C CA 1
ATOM 5928 C C . LEU C 1 75 ? 6.995 18.403 87.291 1.00 43.23 74 LEU C C 1
ATOM 5929 O O . LEU C 1 75 ? 6.540 17.571 86.505 1.00 34.88 74 LEU C O 1
ATOM 5934 N N . GLY C 1 76 ? 8.248 18.371 87.734 1.00 54.17 75 GLY C N 1
ATOM 5935 C CA . GLY C 1 76 ? 9.192 17.357 87.299 1.00 54.18 75 GLY C CA 1
ATOM 5936 C C . GLY C 1 76 ? 8.835 15.957 87.763 1.00 47.67 75 GLY C C 1
ATOM 5937 O O . GLY C 1 76 ? 9.427 14.977 87.311 1.00 42.44 75 GLY C O 1
ATOM 5938 N N . LYS C 1 77 ? 7.869 15.862 88.671 1.00 54.11 76 LYS C N 1
ATOM 5939 C CA . LYS C 1 77 ? 7.409 14.573 89.169 1.00 51.04 76 LYS C CA 1
ATOM 5940 C C . LYS C 1 77 ? 6.624 13.824 88.100 1.00 47.52 76 LYS C C 1
ATOM 5941 O O . LYS C 1 77 ? 6.661 12.595 88.034 1.00 41.20 76 LYS C O 1
ATOM 5947 N N . PHE C 1 78 ? 5.919 14.574 87.259 1.00 51.03 77 PHE C N 1
ATOM 5948 C CA . PHE C 1 78 ? 5.067 13.980 86.237 1.00 47.12 77 PHE C CA 1
ATOM 5949 C C . PHE C 1 78 ? 5.546 14.312 84.826 1.00 47.97 77 PHE C C 1
ATOM 5950 O O . PHE C 1 78 ? 5.154 13.655 83.861 1.00 36.40 77 PHE C O 1
ATOM 5958 N N . ILE C 1 79 ? 6.389 15.333 84.708 1.00 40.26 78 ILE C N 1
ATOM 5959 C CA . ILE C 1 79 ? 6.875 15.770 83.404 1.00 34.95 78 ILE C CA 1
ATOM 5960 C C . ILE C 1 79 ? 8.369 15.504 83.241 1.00 36.57 78 ILE C C 1
ATOM 5961 O O . ILE C 1 79 ? 9.179 15.907 84.076 1.00 41.11 78 ILE C O 1
ATOM 5966 N N . SER C 1 80 ? 8.723 14.819 82.158 1.00 39.42 79 SER C N 1
ATOM 5967 C CA . SER C 1 80 ? 10.113 14.477 81.881 1.00 37.40 79 SER C CA 1
ATOM 5968 C C . SER C 1 80 ? 10.728 15.434 80.867 1.00 40.91 79 SER C C 1
ATOM 5969 O O . SER C 1 80 ? 11.917 15.749 80.936 1.00 40.27 79 SER C O 1
ATOM 5972 N N . GLY C 1 81 ? 9.911 15.889 79.923 1.00 30.01 80 GLY C N 1
ATOM 5973 C CA . GLY C 1 81 ? 10.379 16.776 78.876 1.00 36.55 80 GLY C CA 1
ATOM 5974 C C . GLY C 1 81 ? 9.396 17.887 78.565 1.00 3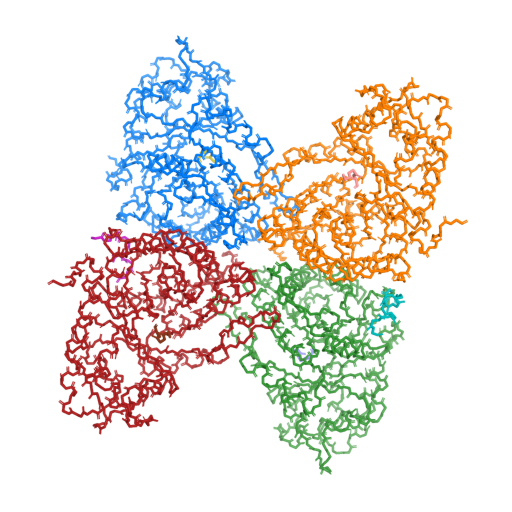7.48 80 GLY C C 1
ATOM 5975 O O . GLY C 1 81 ? 8.192 17.741 78.773 1.00 36.32 80 GLY C O 1
ATOM 5976 N N . ALA C 1 82 ? 9.914 19.004 78.068 1.00 32.71 81 ALA C N 1
ATOM 5977 C CA . ALA C 1 82 ? 9.075 20.134 77.690 1.00 35.68 81 ALA C CA 1
ATOM 5978 C C . ALA C 1 82 ? 9.477 20.665 76.321 1.00 36.12 81 ALA C C 1
ATOM 5979 O O . ALA C 1 82 ? 10.591 21.156 76.140 1.00 41.96 81 ALA C O 1
ATOM 5981 N N . ILE C 1 83 ? 8.567 20.561 75.359 1.00 38.32 82 ILE C N 1
ATOM 5982 C CA . ILE C 1 83 ? 8.831 21.047 74.012 1.00 46.19 82 ILE C CA 1
ATOM 5983 C C . ILE C 1 83 ? 8.565 22.545 73.930 1.00 53.96 82 ILE C C 1
ATOM 5984 O O . ILE C 1 83 ? 7.495 23.016 74.316 1.00 53.53 82 ILE C O 1
ATOM 5989 N N . LEU C 1 84 ? 9.545 23.290 73.430 1.00 35.14 83 LEU C N 1
ATOM 5990 C CA . LEU C 1 84 ? 9.445 24.743 73.367 1.00 43.78 83 LEU C CA 1
ATOM 5991 C C . LEU C 1 84 ? 9.469 25.246 71.931 1.00 43.38 83 LEU C C 1
ATOM 5992 O O . LEU C 1 84 ? 9.974 24.572 71.034 1.00 39.70 83 LEU C O 1
ATOM 5997 N N . PHE C 1 85 ? 8.912 26.434 71.723 1.00 41.93 84 PHE C N 1
ATOM 5998 C CA . PHE C 1 85 ? 9.041 27.134 70.453 1.00 40.44 84 PHE C CA 1
ATOM 5999 C C . PHE C 1 85 ? 10.396 27.834 70.441 1.00 49.80 84 PHE C C 1
ATOM 6000 O O . PHE C 1 85 ? 11.030 27.969 71.488 1.00 52.19 84 PHE C O 1
ATOM 6008 N N . GLU C 1 86 ? 10.843 28.264 69.264 1.00 41.37 85 GLU C N 1
ATOM 6009 C CA . GLU C 1 86 ? 12.130 28.943 69.123 1.00 48.34 85 GLU C CA 1
ATOM 6010 C C . GLU C 1 86 ? 12.241 30.160 70.039 1.00 59.59 85 GLU C C 1
ATOM 6011 O O . GLU C 1 86 ? 13.289 30.407 70.637 1.00 62.45 85 GLU C O 1
ATOM 6017 N N . GLU C 1 87 ? 11.150 30.912 70.145 1.00 44.31 86 GLU C N 1
ATOM 6018 C CA . GLU C 1 87 ? 11.115 32.123 70.957 1.00 50.69 86 GLU C CA 1
ATOM 6019 C C . GLU C 1 87 ? 11.333 31.835 72.440 1.00 46.60 86 GLU C C 1
ATOM 6020 O O . GLU C 1 87 ? 12.182 32.452 73.084 1.00 51.51 86 GLU C O 1
ATOM 6026 N N . THR C 1 88 ? 10.562 30.892 72.973 1.00 56.81 87 THR C N 1
ATOM 6027 C CA . THR C 1 88 ? 10.599 30.570 74.396 1.00 58.76 87 THR C CA 1
ATOM 6028 C C . THR C 1 88 ? 11.968 30.047 74.828 1.00 51.90 87 THR C C 1
ATOM 6029 O O . THR C 1 88 ? 12.385 30.240 75.970 1.00 56.08 87 THR C O 1
ATOM 6033 N N . LEU C 1 89 ? 12.668 29.399 73.902 1.00 51.10 88 LEU C N 1
ATOM 6034 C CA . LEU C 1 89 ? 13.966 28.798 74.189 1.00 49.49 88 LEU C CA 1
ATOM 6035 C C . LEU C 1 89 ? 15.012 29.831 74.610 1.00 58.27 88 LEU C C 1
ATOM 6036 O O . LEU C 1 89 ? 15.889 29.540 75.424 1.00 56.27 88 LEU C O 1
ATOM 6041 N N . PHE C 1 90 ? 14.915 31.035 74.056 1.00 43.22 89 PHE C N 1
ATOM 6042 C CA . PHE C 1 90 ? 15.870 32.097 74.364 1.00 54.23 89 PHE C CA 1
ATOM 6043 C C . PHE C 1 90 ? 15.223 33.213 75.178 1.00 59.80 89 PHE C C 1
ATOM 6044 O O . PHE C 1 90 ? 15.708 34.344 75.190 1.00 72.62 89 PHE C O 1
ATOM 6052 N N . GLN C 1 91 ? 14.131 32.889 75.861 1.00 45.10 90 GLN C N 1
ATOM 6053 C CA . GLN C 1 91 ? 13.376 33.885 76.614 1.00 53.13 90 GLN C CA 1
ATOM 6054 C C . GLN C 1 91 ? 13.773 33.959 78.084 1.00 58.62 90 GLN C C 1
ATOM 6055 O O . GLN C 1 91 ? 14.356 33.025 78.637 1.00 53.36 90 GLN C O 1
ATOM 6061 N N . LYS C 1 92 ? 13.446 35.087 78.706 1.00 52.56 91 LYS C N 1
ATOM 6062 C CA . LYS C 1 92 ? 13.596 35.263 80.144 1.00 51.65 91 LYS C CA 1
ATOM 6063 C C . LYS C 1 92 ? 12.263 35.730 80.715 1.00 54.66 91 LYS C C 1
ATOM 6064 O O . LYS C 1 92 ? 11.461 36.339 80.007 1.00 54.64 91 LYS C O 1
ATOM 6070 N N . ASN C 1 93 ? 12.019 35.446 81.990 1.00 59.75 92 ASN C N 1
ATOM 6071 C CA . ASN C 1 93 ? 10.771 35.864 82.619 1.00 61.37 92 ASN C CA 1
ATOM 6072 C C . ASN C 1 93 ? 10.806 37.331 83.030 1.00 73.42 92 ASN C C 1
ATOM 6073 O O . ASN C 1 93 ? 11.683 38.085 82.605 1.00 75.85 92 ASN C O 1
ATOM 6078 N N . GLU C 1 94 ? 9.846 37.731 83.856 1.00 59.90 93 GLU C N 1
ATOM 6079 C CA . GLU C 1 94 ? 9.773 39.106 84.333 1.00 72.40 93 GLU C CA 1
ATOM 6080 C C . GLU C 1 94 ? 10.927 39.406 85.285 1.00 73.10 93 GLU C C 1
ATOM 6081 O O . GLU C 1 94 ? 11.347 40.555 85.428 1.00 83.85 93 GLU C O 1
ATOM 6087 N N . ALA C 1 95 ? 11.443 38.362 85.926 1.00 65.79 94 ALA C N 1
ATOM 6088 C CA . ALA C 1 95 ? 12.543 38.506 86.873 1.00 70.23 94 ALA C CA 1
ATOM 6089 C C . ALA C 1 95 ? 13.899 38.364 86.186 1.00 72.10 94 ALA C C 1
ATOM 6090 O O . ALA C 1 95 ? 14.936 38.317 86.846 1.00 72.69 94 ALA C O 1
ATOM 6092 N N . GLY C 1 96 ? 13.884 38.291 84.858 1.00 76.77 95 GLY C N 1
ATOM 6093 C CA . GLY C 1 96 ? 15.109 38.202 84.085 1.00 70.60 95 GLY C CA 1
ATOM 6094 C C . GLY C 1 96 ? 15.770 36.838 84.144 1.00 64.21 95 GLY C C 1
ATOM 6095 O O . GLY C 1 96 ? 16.933 36.688 83.773 1.00 62.72 95 GLY C O 1
ATOM 6096 N N . VAL C 1 97 ? 15.026 35.842 84.614 1.00 77.90 96 VAL C N 1
ATOM 6097 C CA . VAL C 1 97 ? 15.532 34.476 84.697 1.00 65.78 96 VAL C CA 1
ATOM 6098 C C . VAL C 1 97 ? 15.184 33.694 83.434 1.00 60.34 96 VAL C C 1
ATOM 6099 O O . VAL C 1 97 ? 14.018 33.630 83.044 1.00 59.44 96 VAL C O 1
ATOM 6103 N N . PRO C 1 98 ? 16.202 33.105 82.786 1.00 68.44 97 PRO C N 1
ATOM 6104 C CA . PRO C 1 98 ? 16.031 32.311 81.562 1.00 62.50 97 PRO C CA 1
ATOM 6105 C C . PRO C 1 98 ? 15.011 31.186 81.724 1.00 53.12 97 PRO C C 1
ATOM 6106 O O . PRO C 1 98 ? 14.985 30.520 82.760 1.00 54.27 97 PRO C O 1
ATOM 6110 N N . MET C 1 99 ? 14.181 30.986 80.705 1.00 58.95 98 MET C N 1
ATOM 6111 C CA . MET C 1 99 ? 13.135 29.970 80.748 1.00 52.67 98 MET C CA 1
ATOM 6112 C C . MET C 1 99 ? 13.708 28.560 80.819 1.00 44.34 98 MET C C 1
ATOM 6113 O O . MET C 1 99 ? 13.130 27.679 81.455 1.00 42.88 98 MET C O 1
ATOM 6118 N N . VAL C 1 100 ? 14.846 28.352 80.165 1.00 55.96 99 VAL C N 1
ATOM 6119 C CA . VAL C 1 100 ? 15.474 27.037 80.128 1.00 48.98 99 VAL C CA 1
ATOM 6120 C C . VAL C 1 100 ? 16.022 26.663 81.509 1.00 56.16 99 VAL C C 1
ATOM 6121 O O . VAL C 1 100 ? 16.157 25.483 81.837 1.00 44.64 99 VAL C O 1
ATOM 6125 N N . ASN C 1 101 ? 16.313 27.674 82.322 1.00 55.85 100 ASN C N 1
ATOM 6126 C CA . ASN C 1 101 ? 16.819 27.448 83.670 1.00 50.97 100 ASN C CA 1
ATOM 6127 C C . ASN C 1 101 ? 15.730 26.946 84.612 1.00 50.50 100 ASN C C 1
ATOM 6128 O O . ASN C 1 101 ? 15.999 26.162 85.522 1.00 49.80 100 ASN C O 1
ATOM 6133 N N . LEU C 1 102 ? 14.502 27.405 84.390 1.00 55.13 101 LEU C N 1
ATOM 6134 C CA . LEU C 1 102 ? 13.363 26.962 85.186 1.00 55.44 101 LEU C CA 1
ATOM 6135 C C . LEU C 1 102 ? 13.122 25.470 84.992 1.00 46.09 101 LEU C C 1
ATOM 6136 O O . LEU C 1 102 ? 12.758 24.761 85.931 1.00 42.85 101 LEU C O 1
ATOM 6141 N N . LEU C 1 103 ? 13.329 25.001 83.767 1.00 59.41 102 LEU C N 1
ATOM 6142 C CA . LEU C 1 103 ? 13.193 23.585 83.456 1.00 49.67 102 LEU C CA 1
ATOM 6143 C C . LEU C 1 103 ? 14.331 22.788 84.085 1.00 45.72 102 LEU C C 1
ATOM 6144 O O . LEU C 1 103 ? 14.136 21.659 84.533 1.00 42.28 102 LEU C O 1
ATOM 6149 N N . HIS C 1 104 ? 15.517 23.388 84.118 1.00 46.11 103 HIS C N 1
ATOM 6150 C CA . HIS C 1 104 ? 16.690 22.753 84.708 1.00 50.02 103 HIS C CA 1
ATOM 6151 C C . HIS C 1 104 ? 16.521 22.558 86.211 1.00 52.86 103 HIS C C 1
ATOM 6152 O O . HIS C 1 104 ? 17.000 21.574 86.776 1.00 50.02 103 HIS C O 1
ATOM 6159 N N . ASN C 1 105 ? 15.840 23.501 86.855 1.00 54.69 104 ASN C N 1
ATOM 6160 C CA . ASN C 1 105 ? 15.594 23.425 88.290 1.00 54.66 104 ASN C CA 1
ATOM 6161 C C . ASN C 1 105 ? 14.658 22.273 88.641 1.00 45.01 104 ASN C C 1
ATOM 6162 O O . ASN C 1 105 ? 14.826 21.615 89.668 1.00 46.57 104 ASN C O 1
ATOM 6167 N N . GLU C 1 106 ? 13.670 22.036 87.784 1.00 59.89 105 GLU C N 1
ATOM 6168 C CA . GLU C 1 106 ? 12.781 20.890 87.937 1.00 58.22 105 GLU C CA 1
ATOM 6169 C C . GLU C 1 106 ? 13.362 19.678 87.219 1.00 47.79 105 GLU C C 1
ATOM 6170 O O . GLU C 1 106 ? 12.756 18.605 87.200 1.00 44.39 105 GLU C O 1
ATOM 6176 N N . ASN C 1 107 ? 14.543 19.869 86.636 1.00 66.12 106 ASN C N 1
ATOM 6177 C CA . ASN C 1 107 ? 15.241 18.838 85.872 1.00 61.60 106 ASN C CA 1
ATOM 6178 C C . ASN C 1 107 ? 14.366 18.250 84.770 1.00 49.39 106 ASN C C 1
ATOM 6179 O O . ASN C 1 107 ? 14.331 17.036 84.564 1.00 45.28 106 ASN C O 1
ATOM 6184 N N . ILE C 1 108 ? 13.654 19.127 84.072 1.00 48.75 107 ILE C N 1
ATOM 6185 C CA . ILE C 1 108 ? 12.852 18.733 82.923 1.00 45.41 107 ILE C CA 1
ATOM 6186 C C . ILE C 1 108 ? 13.617 19.034 81.639 1.00 42.98 107 ILE C C 1
ATOM 6187 O O . ILE C 1 108 ? 14.056 20.162 81.420 1.00 47.28 107 ILE C O 1
ATOM 6192 N N . ILE C 1 109 ? 13.782 18.017 80.799 1.00 43.63 108 ILE C N 1
ATOM 6193 C CA . ILE C 1 109 ? 14.548 18.152 79.565 1.00 43.15 108 ILE C CA 1
ATOM 6194 C C . ILE C 1 109 ? 13.875 19.097 78.570 1.00 44.20 108 ILE C C 1
ATOM 6195 O O . ILE C 1 109 ? 12.725 18.887 78.189 1.00 41.87 108 ILE C O 1
ATOM 6200 N N . PRO C 1 110 ? 14.596 20.150 78.153 1.00 36.19 109 PRO C N 1
ATOM 6201 C CA . PRO C 1 110 ? 14.101 21.131 77.180 1.00 37.50 109 PRO C CA 1
ATOM 6202 C C . PRO C 1 110 ? 14.026 20.570 75.760 1.00 36.74 109 PRO C C 1
ATOM 6203 O O . PRO C 1 110 ? 14.984 19.959 75.290 1.00 32.45 109 PRO C O 1
ATOM 6207 N N . GLY C 1 111 ? 12.897 20.784 75.091 1.00 35.13 110 GLY C N 1
ATOM 6208 C CA . GLY C 1 111 ? 12.719 20.339 73.721 1.00 27.97 110 GLY C CA 1
ATOM 6209 C C . GLY C 1 111 ? 12.402 21.497 72.796 1.00 39.86 110 GLY C C 1
ATOM 6210 O O . GLY C 1 111 ? 11.966 22.552 73.248 1.00 41.65 110 GLY C O 1
ATOM 6211 N N . ILE C 1 112 ? 12.618 21.304 71.499 1.00 32.22 111 ILE C N 1
ATOM 6212 C CA . ILE C 1 112 ? 12.446 22.389 70.541 1.00 36.42 111 ILE C CA 1
ATOM 6213 C C . ILE C 1 112 ? 11.751 21.937 69.254 1.00 40.04 111 ILE C C 1
ATOM 6214 O O . ILE C 1 112 ? 12.063 20.885 68.697 1.00 35.64 111 ILE C O 1
ATOM 6219 N N . LYS C 1 113 ? 10.788 22.734 68.801 1.00 41.37 112 LYS C N 1
ATOM 6220 C CA . LYS C 1 113 ? 10.143 22.509 67.513 1.00 34.05 112 LYS C CA 1
ATOM 6221 C C . LYS C 1 113 ? 11.034 23.048 66.399 1.00 38.17 112 LYS C C 1
ATOM 6222 O O . LYS C 1 113 ? 11.421 24.217 66.422 1.00 48.73 112 LYS C O 1
ATOM 6228 N N . VAL C 1 114 ? 11.361 22.203 65.426 1.00 36.72 113 VAL C N 1
ATOM 6229 C CA . VAL C 1 114 ? 12.335 22.579 64.406 1.00 40.06 113 VAL C CA 1
ATOM 6230 C C . VAL C 1 114 ? 11.755 22.655 62.995 1.00 46.94 113 VAL C C 1
ATOM 6231 O O . VAL C 1 114 ? 12.464 23.000 62.051 1.00 45.87 113 VAL C O 1
ATOM 6235 N N . ASP C 1 115 ? 10.475 22.333 62.846 1.00 41.35 114 ASP C N 1
ATOM 6236 C CA . ASP C 1 115 ? 9.835 22.434 61.538 1.00 40.62 114 ASP C CA 1
ATOM 6237 C C . ASP C 1 115 ? 9.271 23.837 61.331 1.00 49.57 114 ASP C C 1
ATOM 6238 O O . ASP C 1 115 ? 9.153 24.613 62.280 1.00 49.97 114 ASP C O 1
ATOM 6243 N N . LYS C 1 116 ? 8.926 24.159 60.088 1.00 38.31 115 LYS C N 1
ATOM 6244 C CA . LYS C 1 116 ? 8.500 25.512 59.745 1.00 38.85 115 LYS C CA 1
ATOM 6245 C C . LYS C 1 116 ? 7.079 25.566 59.193 1.00 44.65 115 LYS C C 1
ATOM 6246 O O . LYS C 1 116 ? 6.784 26.361 58.300 1.00 52.67 115 LYS C O 1
ATOM 6252 N N . GLY C 1 117 ? 6.200 24.724 59.723 1.00 41.06 116 GLY C N 1
ATOM 6253 C CA . GLY C 1 117 ? 4.800 24.754 59.338 1.00 45.03 116 GLY C CA 1
ATOM 6254 C C . GLY C 1 117 ? 4.457 23.883 58.145 1.00 47.24 116 GLY C C 1
ATOM 6255 O O . GLY C 1 117 ? 5.278 23.092 57.677 1.00 44.07 116 GLY C O 1
ATOM 6256 N N . LEU C 1 118 ? 3.235 24.040 57.646 1.00 42.90 117 LEU C N 1
ATOM 6257 C CA . LEU C 1 118 ? 2.728 23.195 56.574 1.00 41.02 117 LEU C CA 1
ATOM 6258 C C . LEU C 1 118 ? 2.480 23.971 55.285 1.00 56.43 117 LEU C C 1
ATOM 6259 O O . LEU C 1 118 ? 1.993 25.101 55.310 1.00 56.72 117 LEU C O 1
ATOM 6264 N N . VAL C 1 119 ? 2.819 23.351 54.159 1.00 45.89 118 VAL C N 1
ATOM 6265 C CA . VAL C 1 119 ? 2.514 23.906 52.845 1.00 53.34 118 VAL C CA 1
ATOM 6266 C C . VAL C 1 119 ? 1.761 22.875 52.012 1.00 50.13 118 VAL C C 1
ATOM 6267 O O . VAL C 1 119 ? 1.850 21.675 52.269 1.00 44.88 118 VAL C O 1
ATOM 6271 N N . ASN C 1 120 ? 1.017 23.345 51.017 1.00 53.27 119 ASN C N 1
ATOM 6272 C CA . ASN C 1 120 ? 0.233 22.454 50.169 1.00 47.53 119 ASN C CA 1
ATOM 6273 C C . ASN C 1 120 ? 1.091 21.644 49.209 1.00 44.47 119 ASN C C 1
ATOM 6274 O O . ASN C 1 120 ? 1.982 22.180 48.551 1.00 46.32 119 ASN C O 1
ATOM 6279 N N . ILE C 1 121 ? 0.817 20.346 49.139 1.00 44.06 120 ILE C N 1
ATOM 6280 C CA . ILE C 1 121 ? 1.444 19.485 48.147 1.00 41.51 120 ILE C CA 1
ATOM 6281 C C . ILE C 1 121 ? 0.722 19.653 46.819 1.00 47.37 120 ILE C C 1
ATOM 6282 O O . ILE C 1 121 ? -0.479 19.395 46.731 1.00 47.00 120 ILE C O 1
ATOM 6287 N N . PRO C 1 122 ? 1.447 20.103 45.784 1.00 42.69 121 PRO C N 1
ATOM 6288 C CA . PRO C 1 122 ? 0.866 20.271 44.447 1.00 47.31 121 PRO C CA 1
ATOM 6289 C C . PRO C 1 122 ? 0.256 18.975 43.927 1.00 44.44 121 PRO C C 1
ATOM 6290 O O . PRO C 1 122 ? 0.711 17.894 44.310 1.00 41.94 121 PRO C O 1
ATOM 6294 N N . CYS C 1 123 ? -0.767 19.095 43.085 1.00 47.66 122 CYS C N 1
ATOM 6295 C CA . CYS C 1 123 ? -1.461 17.947 42.500 1.00 53.99 122 CYS C CA 1
ATOM 6296 C C . CYS C 1 123 ? -2.144 17.073 43.556 1.00 52.29 122 CYS C C 1
ATOM 6297 O O . CYS C 1 123 ? -2.399 15.891 43.323 1.00 50.31 122 CYS C O 1
ATOM 6300 N N . THR C 1 124 ? -2.435 17.660 44.714 1.00 50.96 123 THR C N 1
ATOM 6301 C CA . THR C 1 124 ? -3.211 16.983 45.749 1.00 51.39 123 THR C CA 1
ATOM 6302 C C . THR C 1 124 ? -4.346 17.885 46.217 1.00 51.29 123 THR C C 1
ATOM 6303 O O . THR C 1 124 ? -4.354 19.081 45.929 1.00 55.90 123 THR C O 1
ATOM 6307 N N . ASP C 1 125 ? -5.305 17.311 46.935 1.00 47.64 124 ASP C N 1
ATOM 6308 C CA . ASP C 1 125 ? -6.433 18.081 47.447 1.00 48.32 124 ASP C CA 1
ATOM 6309 C C . ASP C 1 125 ? -6.125 18.637 48.832 1.00 50.31 124 ASP C C 1
ATOM 6310 O O . ASP C 1 125 ? -6.583 18.102 49.841 1.00 50.19 124 ASP C O 1
ATOM 6315 N N . GLU C 1 126 ? -5.335 19.708 48.862 1.00 56.12 125 GLU C N 1
ATOM 6316 C CA . GLU C 1 126 ? -4.984 20.404 50.098 1.00 61.91 125 GLU C CA 1
ATOM 6317 C C . GLU C 1 126 ? -4.313 19.472 51.109 1.00 50.90 125 GLU C C 1
ATOM 6318 O O . GLU C 1 126 ? -4.500 19.612 52.317 1.00 54.02 125 GLU C O 1
ATOM 6324 N N . GLU C 1 127 ? -3.536 18.516 50.610 1.00 52.60 126 GLU C N 1
ATOM 6325 C CA . GLU C 1 127 ? -2.760 17.648 51.487 1.00 48.73 126 GLU C CA 1
ATOM 6326 C C . GLU C 1 127 ? -1.440 18.331 51.834 1.00 42.87 126 GLU C C 1
ATOM 6327 O O . GLU C 1 127 ? -0.812 18.958 50.982 1.00 48.76 126 GLU C O 1
ATOM 6333 N N . LYS C 1 128 ? -1.030 18.205 53.092 1.00 41.75 127 LYS C N 1
ATOM 6334 C CA . LYS C 1 128 ? 0.022 19.053 53.644 1.00 45.90 127 LYS C CA 1
ATOM 6335 C C . LYS C 1 128 ? 1.424 18.452 53.594 1.00 44.35 127 LYS C C 1
ATOM 6336 O O . LYS C 1 128 ? 1.612 17.246 53.757 1.00 46.28 127 LYS C O 1
ATOM 6342 N N . SER C 1 129 ? 2.405 19.321 53.370 1.00 43.04 128 SER C N 1
ATOM 6343 C CA . SER C 1 129 ? 3.814 18.963 53.464 1.00 40.48 128 SER C CA 1
ATOM 6344 C C . SER C 1 129 ? 4.484 19.827 54.522 1.00 43.84 128 SER C C 1
ATOM 6345 O O . SER C 1 129 ? 4.150 21.001 54.672 1.00 50.66 128 SER C O 1
ATOM 6348 N N . THR C 1 130 ? 5.429 19.252 55.256 1.00 38.36 129 THR C N 1
ATOM 6349 C CA . THR C 1 130 ? 6.103 19.988 56.317 1.00 41.23 129 THR C CA 1
ATOM 6350 C C . THR C 1 130 ? 7.457 20.513 55.851 1.00 45.70 129 THR C C 1
ATOM 6351 O O . THR C 1 130 ? 8.249 19.778 55.261 1.00 42.94 129 THR C O 1
ATOM 6355 N N . GLN C 1 131 ? 7.713 21.790 56.116 1.00 40.97 130 GLN C N 1
ATOM 6356 C CA . GLN C 1 131 ? 8.970 22.417 55.725 1.00 44.53 130 GLN C CA 1
ATOM 6357 C C . GLN C 1 131 ? 9.857 22.685 56.935 1.00 39.28 130 GLN C C 1
ATOM 6358 O O . GLN C 1 131 ? 9.371 22.784 58.061 1.00 39.36 130 GLN C O 1
ATOM 6364 N N . GLY C 1 132 ? 11.161 22.797 56.699 1.00 42.29 131 GLY C N 1
ATOM 6365 C CA . GLY C 1 132 ? 12.098 23.106 57.763 1.00 42.19 131 GLY C CA 1
ATOM 6366 C C . GLY C 1 132 ? 13.437 22.404 57.646 1.00 43.47 131 GLY C C 1
ATOM 6367 O O . GLY C 1 132 ? 14.251 22.455 58.568 1.00 41.97 131 GLY C O 1
ATOM 6368 N N . LEU C 1 133 ? 13.672 21.750 56.514 1.00 45.49 132 LEU C N 1
ATOM 6369 C CA . LEU C 1 133 ? 14.910 21.005 56.316 1.00 44.81 132 LEU C CA 1
ATOM 6370 C C . LEU C 1 133 ? 16.096 21.922 56.026 1.00 45.27 132 LEU C C 1
ATOM 6371 O O . LEU C 1 133 ? 17.231 21.606 56.384 1.00 43.72 132 LEU C O 1
ATOM 6376 N N . ASP C 1 134 ? 15.833 23.055 55.380 1.00 40.20 133 ASP C N 1
ATOM 6377 C CA . ASP C 1 134 ? 16.896 23.988 55.018 1.00 46.48 133 ASP C CA 1
ATOM 6378 C C . ASP C 1 134 ? 17.534 24.618 56.253 1.00 47.17 133 ASP C C 1
ATOM 6379 O O . ASP C 1 134 ? 16.871 25.318 57.019 1.00 48.25 133 ASP C O 1
ATOM 6384 N N . GLY C 1 135 ? 18.825 24.361 56.437 1.00 43.73 134 GLY C N 1
ATOM 6385 C CA . GLY C 1 135 ? 19.557 24.893 57.571 1.00 46.85 134 GLY C CA 1
ATOM 6386 C C . GLY C 1 135 ? 19.185 24.229 58.883 1.00 45.53 134 GLY C C 1
ATOM 6387 O O . GLY C 1 135 ? 19.431 24.779 59.956 1.00 43.25 134 GLY C O 1
ATOM 6388 N N . LEU C 1 136 ? 18.592 23.042 58.797 1.00 50.01 135 LEU C N 1
ATOM 6389 C CA . LEU C 1 136 ? 18.164 22.313 59.986 1.00 44.32 135 LEU C CA 1
ATOM 6390 C C . LEU C 1 136 ? 19.355 21.898 60.843 1.00 44.05 135 LEU C C 1
ATOM 6391 O O . LEU C 1 136 ? 19.301 21.973 62.071 1.00 45.97 135 LEU C O 1
ATOM 6396 N N . ALA C 1 137 ? 20.428 21.465 60.188 1.00 34.65 136 ALA C N 1
ATOM 6397 C CA . ALA C 1 137 ? 21.632 21.026 60.885 1.00 34.41 136 ALA C CA 1
ATOM 6398 C C . ALA C 1 137 ? 22.246 22.152 61.713 1.00 52.21 136 ALA C C 1
ATOM 6399 O O . ALA C 1 137 ? 22.699 21.931 62.836 1.00 48.63 136 ALA C O 1
ATOM 6401 N N . GLU C 1 138 ? 22.254 23.357 61.154 1.00 44.49 137 GLU C N 1
ATOM 6402 C CA . GLU C 1 138 ? 22.835 24.508 61.834 1.00 49.49 137 GLU C CA 1
ATOM 6403 C C . GLU C 1 138 ? 21.982 24.947 63.019 1.00 46.17 137 GLU C C 1
ATOM 6404 O O . GLU C 1 138 ? 22.509 25.324 64.066 1.00 49.11 137 GLU C O 1
ATOM 6410 N N . ARG C 1 139 ? 20.664 24.895 62.853 1.00 43.76 138 ARG C N 1
ATOM 6411 C CA . ARG C 1 139 ? 19.754 25.275 63.927 1.00 51.71 138 ARG C CA 1
ATOM 6412 C C . ARG C 1 139 ? 19.792 24.254 65.059 1.00 39.69 138 ARG C C 1
ATOM 6413 O O . ARG C 1 139 ? 19.600 24.603 66.223 1.00 41.36 138 ARG C O 1
ATOM 6421 N N . CYS C 1 140 ? 20.044 22.995 64.713 1.00 44.92 139 CYS C N 1
ATOM 6422 C CA . CYS C 1 140 ? 20.139 21.935 65.711 1.00 47.19 139 CYS C CA 1
ATOM 6423 C C . CYS C 1 140 ? 21.352 22.137 66.614 1.00 47.95 139 CYS C C 1
ATOM 6424 O O . CYS C 1 140 ? 21.281 21.903 67.820 1.00 45.44 139 CYS C O 1
ATOM 6427 N N . LYS C 1 141 ? 22.464 22.570 66.026 1.00 44.22 140 LYS C N 1
ATOM 6428 C CA . LYS C 1 141 ? 23.650 22.915 66.803 1.00 44.30 140 LYS C CA 1
ATOM 6429 C C . LYS C 1 141 ? 23.350 24.118 67.687 1.00 48.09 140 LYS C C 1
ATOM 6430 O O . LYS C 1 141 ? 23.760 24.173 68.847 1.00 48.93 140 LYS C O 1
ATOM 6436 N N . GLU C 1 142 ? 22.629 25.078 67.118 1.00 46.36 141 GLU C N 1
ATOM 6437 C CA . GLU C 1 142 ? 22.229 26.288 67.825 1.00 51.06 141 GLU C CA 1
ATOM 6438 C C . GLU C 1 142 ? 21.314 25.968 69.001 1.00 44.92 141 GLU C C 1
ATOM 6439 O O . GLU C 1 142 ? 21.476 26.512 70.094 1.00 48.42 141 GLU C O 1
ATOM 6445 N N . TYR C 1 143 ? 20.354 25.080 68.768 1.00 49.86 142 TYR C N 1
ATOM 6446 C CA . TYR C 1 143 ? 19.397 24.696 69.797 1.00 50.15 142 TYR C CA 1
ATOM 6447 C C . TYR C 1 143 ? 20.050 23.851 70.885 1.00 44.95 142 TYR C C 1
ATOM 6448 O O . TYR C 1 143 ? 19.731 23.995 72.064 1.00 38.76 142 TYR C O 1
ATOM 6457 N N . TYR C 1 144 ? 20.966 22.974 70.483 1.00 52.49 143 TYR C N 1
ATOM 6458 C CA . TYR C 1 144 ? 21.657 22.102 71.428 1.00 50.72 143 TYR C CA 1
ATOM 6459 C C . TYR C 1 144 ? 22.450 22.911 72.450 1.00 58.25 143 TYR C C 1
ATOM 6460 O O . TYR C 1 144 ? 22.429 22.608 73.643 1.00 55.90 143 TYR C O 1
ATOM 6469 N N . LYS C 1 145 ? 23.147 23.940 71.978 1.00 50.78 144 LYS C N 1
ATOM 6470 C CA . LYS C 1 145 ? 23.948 24.786 72.857 1.00 56.48 144 LYS C CA 1
ATOM 6471 C C . LYS C 1 145 ? 23.070 25.645 73.760 1.00 48.95 144 LYS C C 1
ATOM 6472 O O . LYS C 1 145 ? 23.507 26.094 74.820 1.00 60.97 144 LYS C O 1
ATOM 6478 N N . ALA C 1 146 ? 21.831 25.871 73.338 1.00 43.14 145 ALA C N 1
ATOM 6479 C CA . ALA C 1 146 ? 20.883 26.634 74.139 1.00 46.55 145 ALA C CA 1
ATOM 6480 C C . ALA C 1 146 ? 20.281 25.764 75.240 1.00 45.98 145 ALA C C 1
ATOM 6481 O O . ALA C 1 146 ? 19.745 26.277 76.222 1.00 49.78 145 ALA C O 1
ATOM 6483 N N . GLY C 1 147 ? 20.366 24.448 75.069 1.00 51.22 146 GLY C N 1
ATOM 6484 C CA . GLY C 1 147 ? 19.906 23.520 76.087 1.00 48.64 146 GLY C CA 1
ATOM 6485 C C . GLY C 1 147 ? 19.025 22.386 75.590 1.00 44.04 146 GLY C C 1
ATOM 6486 O O . GLY C 1 147 ? 18.615 21.530 76.374 1.00 38.79 146 GLY C O 1
ATOM 6487 N N . ALA C 1 148 ? 18.730 22.374 74.293 1.00 50.65 147 ALA C N 1
ATOM 6488 C CA . ALA C 1 148 ? 17.873 21.339 73.719 1.00 44.59 147 ALA C CA 1
ATOM 6489 C C . ALA C 1 148 ? 18.564 19.981 73.708 1.00 38.84 147 ALA C C 1
ATOM 6490 O O . ALA C 1 148 ? 19.766 19.887 73.462 1.00 39.79 147 ALA C O 1
ATOM 6492 N N . ARG C 1 149 ? 17.794 18.932 73.976 1.00 42.55 148 ARG C N 1
ATOM 6493 C CA . ARG C 1 149 ? 18.313 17.570 73.929 1.00 39.07 148 ARG C CA 1
ATOM 6494 C C . ARG C 1 149 ? 17.409 16.676 73.089 1.00 35.63 148 ARG C C 1
ATOM 6495 O O . ARG C 1 149 ? 17.762 15.538 72.777 1.00 31.81 148 ARG C O 1
ATOM 6503 N N . PHE C 1 150 ? 16.240 17.197 72.729 1.00 41.39 149 PHE C N 1
ATOM 6504 C CA . PHE C 1 150 ? 15.342 16.499 71.817 1.00 38.48 149 PHE C CA 1
ATOM 6505 C C . PHE C 1 150 ? 14.506 17.497 71.022 1.00 37.93 149 PHE C C 1
ATOM 6506 O O . PHE C 1 150 ? 14.246 18.606 71.484 1.00 44.24 149 PHE C O 1
ATOM 6514 N N . ALA C 1 151 ? 14.095 17.100 69.821 1.00 33.50 150 ALA C N 1
ATOM 6515 C CA . ALA C 1 151 ? 13.359 17.992 68.930 1.00 33.84 150 ALA C CA 1
ATOM 6516 C C . ALA C 1 151 ? 12.061 17.363 68.434 1.00 36.39 150 ALA C C 1
ATOM 6517 O O . ALA C 1 151 ? 11.799 16.186 68.679 1.00 36.15 150 ALA C O 1
ATOM 6519 N N . LYS C 1 152 ? 11.251 18.153 67.733 1.00 34.36 151 LYS C N 1
ATOM 6520 C CA . LYS C 1 152 ? 9.986 17.662 67.194 1.00 37.34 151 LYS C CA 1
ATOM 6521 C C . LYS C 1 152 ? 9.742 18.174 65.771 1.00 43.27 151 LYS C C 1
ATOM 6522 O O . LYS C 1 152 ? 10.371 19.133 65.328 1.00 44.21 151 LYS C O 1
ATOM 6528 N N . TRP C 1 153 ? 8.816 17.525 65.070 1.00 38.35 152 TRP C N 1
ATOM 6529 C CA . TRP C 1 153 ? 8.513 17.833 63.675 1.00 34.57 152 TRP C CA 1
ATOM 6530 C C . TRP C 1 153 ? 7.105 17.339 63.356 1.00 37.56 152 TRP C C 1
ATOM 6531 O O . TRP C 1 153 ? 6.869 16.134 63.277 1.00 36.55 152 TRP C O 1
ATOM 6542 N N . ARG C 1 154 ? 6.170 18.268 63.181 1.00 37.28 153 ARG C N 1
ATOM 6543 C CA . ARG C 1 154 ? 4.769 17.903 62.999 1.00 38.35 153 ARG C CA 1
ATOM 6544 C C . ARG C 1 154 ? 4.377 17.750 61.534 1.00 39.85 153 ARG C C 1
ATOM 6545 O O . ARG C 1 154 ? 4.585 18.651 60.723 1.00 44.76 153 ARG C O 1
ATOM 6553 N N . THR C 1 155 ? 3.802 16.597 61.210 1.00 45.10 154 THR C N 1
ATOM 6554 C CA . THR C 1 155 ? 3.259 16.346 59.882 1.00 42.32 154 THR C CA 1
ATOM 6555 C C . THR C 1 155 ? 1.784 15.981 59.997 1.00 43.65 154 THR C C 1
ATOM 6556 O O . THR C 1 155 ? 1.360 15.408 61.000 1.00 44.57 154 THR C O 1
ATOM 6560 N N . VAL C 1 156 ? 1.006 16.304 58.970 1.00 35.61 155 VAL C N 1
ATOM 6561 C CA . VAL C 1 156 ? -0.439 16.117 59.035 1.00 38.65 155 VAL C CA 1
ATOM 6562 C C . VAL C 1 156 ? -0.990 15.270 57.890 1.00 41.24 155 VAL C C 1
ATOM 6563 O O . VAL C 1 156 ? -0.684 15.505 56.721 1.00 43.19 155 VAL C O 1
ATOM 6567 N N . LEU C 1 157 ? -1.799 14.275 58.244 1.00 49.71 156 LEU C N 1
ATOM 6568 C CA . LEU C 1 157 ? -2.523 13.476 57.262 1.00 45.05 156 LEU C CA 1
ATOM 6569 C C . LEU C 1 157 ? -4.028 13.593 57.468 1.00 44.37 156 LEU C C 1
ATOM 6570 O O . LEU C 1 157 ? -4.497 13.805 58.586 1.00 47.29 156 LEU C O 1
ATOM 6575 N N . VAL C 1 158 ? -4.780 13.445 56.384 1.00 32.06 157 VAL C N 1
ATOM 6576 C CA . VAL C 1 158 ? -6.232 13.544 56.441 1.00 35.33 157 VAL C CA 1
ATOM 6577 C C . VAL C 1 158 ? -6.875 12.235 55.999 1.00 35.59 157 VAL C C 1
ATOM 6578 O O . VAL C 1 158 ? -6.421 11.607 55.044 1.00 37.58 157 VAL C O 1
ATOM 6582 N N . ILE C 1 159 ? -7.924 11.820 56.702 1.00 38.71 158 ILE C N 1
ATOM 6583 C CA . ILE C 1 159 ? -8.673 10.630 56.317 1.00 44.72 158 ILE C CA 1
ATOM 6584 C C . ILE C 1 159 ? -9.960 11.005 55.591 1.00 48.29 158 ILE C C 1
ATOM 6585 O O . ILE C 1 159 ? -10.899 11.528 56.191 1.00 56.22 158 ILE C O 1
ATOM 6590 N N . ASP C 1 160 ? -9.988 10.742 54.290 1.00 39.98 159 ASP C N 1
ATOM 6591 C CA . ASP C 1 160 ? -11.183 10.950 53.486 1.00 46.60 159 ASP C CA 1
ATOM 6592 C C . ASP C 1 160 ? -11.347 9.765 52.546 1.00 50.66 159 ASP C C 1
ATOM 6593 O O . ASP C 1 160 ? -10.744 9.725 51.473 1.00 48.98 159 ASP C O 1
ATOM 6598 N N . THR C 1 161 ? -12.161 8.800 52.963 1.00 54.19 160 THR C N 1
ATOM 6599 C CA . THR C 1 161 ? -12.328 7.545 52.234 1.00 59.40 160 THR C CA 1
ATOM 6600 C C . THR C 1 161 ? -12.833 7.750 50.807 1.00 60.67 160 THR C C 1
ATOM 6601 O O . THR C 1 161 ? -12.446 7.022 49.893 1.00 59.10 160 THR C O 1
ATOM 6605 N N . ALA C 1 162 ? -13.693 8.746 50.623 1.00 54.46 161 ALA C N 1
ATOM 6606 C CA . ALA C 1 162 ? -14.278 9.016 49.316 1.00 51.74 161 ALA C CA 1
ATOM 6607 C C . ALA C 1 162 ? -13.263 9.639 48.361 1.00 56.00 161 ALA C C 1
ATOM 6608 O O . ALA C 1 162 ? -13.352 9.457 47.146 1.00 67.14 161 ALA C O 1
ATOM 6610 N N . LYS C 1 163 ? -12.299 10.369 48.912 1.00 54.69 162 LYS C N 1
ATOM 6611 C CA . LYS C 1 163 ? -11.301 11.057 48.097 1.00 50.08 162 LYS C CA 1
ATOM 6612 C C . LYS C 1 163 ? -9.953 10.339 48.097 1.00 42.63 162 LYS C C 1
ATOM 6613 O O . LYS C 1 163 ? -8.980 10.835 47.530 1.00 45.75 162 LYS C O 1
ATOM 6619 N N . GLY C 1 164 ? -9.900 9.175 48.735 1.00 47.60 163 GLY C N 1
ATOM 6620 C CA . GLY C 1 164 ? -8.679 8.392 48.783 1.00 40.62 163 GLY C CA 1
ATOM 6621 C C . GLY C 1 164 ? -7.597 9.008 49.651 1.00 40.46 163 GLY C C 1
ATOM 6622 O O . GLY C 1 164 ? -6.407 8.783 49.425 1.00 37.05 163 GLY C O 1
ATOM 6623 N N . LYS C 1 165 ? -8.008 9.787 50.646 1.00 40.90 164 LYS C N 1
ATOM 6624 C CA . LYS C 1 165 ? -7.066 10.397 51.578 1.00 37.97 164 LYS C CA 1
ATOM 6625 C C . LYS C 1 165 ? -6.818 9.493 52.781 1.00 34.07 164 LYS C C 1
ATOM 6626 O O . LYS C 1 165 ? -7.759 8.931 53.341 1.00 38.15 164 LYS C O 1
ATOM 6632 N N . PRO C 1 166 ? -5.547 9.356 53.190 1.00 39.33 165 PRO C N 1
ATOM 6633 C CA . PRO C 1 166 ? -4.391 10.007 52.567 1.00 38.53 165 PRO C CA 1
ATOM 6634 C C . PRO C 1 166 ? -3.878 9.259 51.338 1.00 43.28 165 PRO C C 1
ATOM 6635 O O . PRO C 1 166 ? -3.720 8.038 51.376 1.00 39.85 165 PRO C O 1
ATOM 6639 N N . THR C 1 167 ? -3.627 9.993 50.259 1.00 37.22 166 THR C N 1
ATOM 6640 C CA . THR C 1 167 ? -3.115 9.402 49.028 1.00 34.98 166 THR C CA 1
ATOM 6641 C C . THR C 1 167 ? -1.683 8.912 49.215 1.00 33.70 166 THR C C 1
ATOM 6642 O O . THR C 1 167 ? -1.045 9.218 50.223 1.00 32.74 166 THR C O 1
ATOM 6646 N N . ASP C 1 168 ? -1.185 8.152 48.243 1.00 41.72 167 ASP C N 1
ATOM 6647 C CA . ASP C 1 168 ? 0.176 7.629 48.299 1.00 38.87 167 ASP C CA 1
ATOM 6648 C C . ASP C 1 168 ? 1.204 8.750 48.384 1.00 39.27 167 ASP C C 1
ATOM 6649 O O . ASP C 1 168 ? 2.123 8.695 49.200 1.00 42.75 167 ASP C O 1
ATOM 6654 N N . LEU C 1 169 ? 1.037 9.764 47.538 1.00 30.44 168 LEU C N 1
ATOM 6655 C CA . LEU C 1 169 ? 1.949 10.902 47.503 1.00 36.02 168 LEU C CA 1
ATOM 6656 C C . LEU C 1 169 ? 2.042 11.577 48.865 1.00 33.45 168 LEU C C 1
ATOM 6657 O O . LEU C 1 169 ? 3.129 11.925 49.319 1.00 32.18 168 LEU C O 1
ATOM 6662 N N . SER C 1 170 ? 0.896 11.745 49.516 1.00 33.79 169 SER C N 1
ATOM 6663 C CA . SER C 1 170 ? 0.845 12.360 50.836 1.00 41.07 169 SER C CA 1
ATOM 6664 C C . SER C 1 170 ? 1.591 11.532 51.875 1.00 32.82 169 SER C C 1
ATOM 6665 O O . SER C 1 170 ? 2.218 12.077 52.782 1.00 31.58 169 SER C O 1
ATOM 6668 N N . ILE C 1 171 ? 1.526 10.213 51.733 1.00 40.69 170 ILE C N 1
ATOM 6669 C CA . ILE C 1 171 ? 2.077 9.311 52.737 1.00 36.58 170 ILE C CA 1
ATOM 6670 C C . ILE C 1 171 ? 3.604 9.276 52.745 1.00 35.83 170 ILE C C 1
ATOM 6671 O O . ILE C 1 171 ? 4.221 9.418 53.802 1.00 38.34 170 ILE C O 1
ATOM 6676 N N . HIS C 1 172 ? 4.220 9.097 51.581 1.00 42.23 171 HIS C N 1
ATOM 6677 C CA A HIS C 1 172 ? 5.667 8.958 51.460 0.55 44.59 171 HIS C CA 1
ATOM 6678 C CA B HIS C 1 172 ? 5.674 8.966 51.585 0.45 44.48 171 HIS C CA 1
ATOM 6679 C C . HIS C 1 172 ? 6.371 10.312 51.386 1.00 43.50 171 HIS C C 1
ATOM 6680 O O . HIS C 1 172 ? 7.599 10.385 51.380 1.00 45.01 171 HIS C O 1
ATOM 6693 N N . GLU C 1 173 ? 5.589 11.382 51.285 1.00 36.39 172 GLU C N 1
ATOM 6694 C CA . GLU C 1 173 ? 6.158 12.725 51.346 1.00 36.13 172 GLU C CA 1
ATOM 6695 C C . GLU C 1 173 ? 6.358 13.069 52.814 1.00 37.88 172 GLU C C 1
ATOM 6696 O O . GLU C 1 173 ? 7.387 13.617 53.209 1.00 40.50 172 GLU C O 1
ATOM 6702 N N . THR C 1 174 ? 5.354 12.732 53.615 1.00 40.53 173 THR C N 1
ATOM 6703 C CA . THR C 1 174 ? 5.424 12.876 55.061 1.00 39.45 173 THR C CA 1
ATOM 6704 C C . THR C 1 174 ? 6.491 11.954 55.641 1.00 38.73 173 THR C C 1
ATOM 6705 O O . THR C 1 174 ? 7.294 12.363 56.482 1.00 35.87 173 THR C O 1
ATOM 6709 N N . ALA C 1 175 ? 6.498 10.710 55.171 1.00 42.06 174 ALA C N 1
ATOM 6710 C CA . ALA C 1 175 ? 7.430 9.698 55.658 1.00 35.90 174 ALA C CA 1
ATOM 6711 C C . ALA C 1 175 ? 8.882 10.080 55.389 1.00 34.42 174 ALA C C 1
ATOM 6712 O O . ALA C 1 175 ? 9.734 9.964 56.269 1.00 39.08 174 ALA C O 1
ATOM 6714 N N . TRP C 1 176 ? 9.161 10.537 54.173 1.00 32.26 175 TRP C N 1
ATOM 6715 C CA . TRP C 1 176 ? 10.523 10.893 53.798 1.00 36.59 175 TRP C CA 1
ATOM 6716 C C . TRP C 1 176 ? 10.967 12.172 54.503 1.00 40.08 175 TRP C C 1
ATOM 6717 O O . TRP C 1 176 ? 12.134 12.318 54.867 1.00 40.74 175 TRP C O 1
ATOM 6728 N N . GLY C 1 177 ? 10.027 13.092 54.695 1.00 34.16 176 GLY C N 1
ATOM 6729 C CA . GLY C 1 177 ? 10.304 14.328 55.401 1.00 37.18 176 GLY C CA 1
ATOM 6730 C C . GLY C 1 177 ? 10.631 14.071 56.859 1.00 36.71 176 GLY C C 1
ATOM 6731 O O . GLY C 1 177 ? 11.559 14.661 57.411 1.00 40.11 176 GLY C O 1
ATOM 6732 N N . LEU C 1 178 ? 9.863 13.182 57.482 1.00 38.03 177 LEU C N 1
ATOM 6733 C CA . LEU C 1 178 ? 10.104 12.792 58.867 1.00 34.00 177 LEU C CA 1
ATOM 6734 C C . LEU C 1 178 ? 11.435 12.064 59.005 1.00 34.92 177 LEU C C 1
ATOM 6735 O O . LEU C 1 178 ? 12.165 12.262 59.977 1.00 37.21 177 LEU C O 1
ATOM 6740 N N . ALA C 1 179 ? 11.742 11.221 58.024 1.00 35.23 178 ALA C N 1
ATOM 6741 C CA . ALA C 1 179 ? 12.978 10.448 58.028 1.00 33.51 178 ALA C CA 1
ATOM 6742 C C . ALA C 1 179 ? 14.198 11.351 57.893 1.00 36.34 178 ALA C C 1
ATOM 6743 O O . ALA C 1 179 ? 15.182 11.192 58.616 1.00 38.75 178 ALA C O 1
ATOM 6745 N N . ARG C 1 180 ? 14.129 12.295 56.960 1.00 27.71 179 ARG C N 1
ATOM 6746 C CA . ARG C 1 180 ? 15.215 13.242 56.742 1.00 33.05 179 ARG C CA 1
ATOM 6747 C C . ARG C 1 180 ? 15.473 14.086 57.987 1.00 37.11 179 ARG C C 1
ATOM 6748 O O . ARG C 1 180 ? 16.618 14.263 58.399 1.00 36.20 179 ARG C O 1
ATOM 6756 N N . TYR C 1 181 ? 14.399 14.594 58.583 1.00 34.07 180 TYR C N 1
ATOM 6757 C CA A TYR C 1 181 ? 14.497 15.417 59.784 0.46 35.97 180 TYR C CA 1
ATOM 6758 C CA B TYR C 1 181 ? 14.497 15.417 59.784 0.54 36.08 180 TYR C CA 1
ATOM 6759 C C . TYR C 1 181 ? 15.117 14.648 60.948 1.00 35.96 180 TYR C C 1
ATOM 6760 O O . TYR C 1 181 ? 15.882 15.206 61.734 1.00 39.49 180 TYR C O 1
ATOM 6777 N N . ALA C 1 182 ? 14.781 13.366 61.053 1.00 37.26 181 ALA C N 1
ATOM 6778 C CA . ALA C 1 182 ? 15.246 12.540 62.161 1.00 36.52 181 ALA C CA 1
ATOM 6779 C C . ALA C 1 182 ? 16.753 12.308 62.120 1.00 39.29 181 ALA C C 1
ATOM 6780 O O . ALA C 1 182 ? 17.437 12.448 63.134 1.00 41.36 181 ALA C O 1
ATOM 6782 N N . SER C 1 183 ? 17.266 11.954 60.946 1.00 36.53 182 SER C N 1
ATOM 6783 C CA . SER C 1 183 ? 18.686 11.655 60.793 1.00 39.77 182 SER C CA 1
ATOM 6784 C C . SER C 1 183 ? 19.550 12.894 61.013 1.00 42.15 182 SER C C 1
ATOM 6785 O O . SER C 1 183 ? 20.672 12.797 61.508 1.00 44.38 182 SER C O 1
ATOM 6788 N N . ILE C 1 184 ? 19.020 14.055 60.643 1.00 34.79 183 ILE C N 1
ATOM 6789 C CA . ILE C 1 184 ? 19.738 15.312 60.819 1.00 40.91 183 ILE C CA 1
ATOM 6790 C C . ILE C 1 184 ? 19.857 15.668 62.299 1.00 38.43 183 ILE C C 1
ATOM 6791 O O . ILE C 1 184 ? 20.929 16.050 62.771 1.00 42.69 183 ILE C O 1
ATOM 6796 N N . CYS C 1 185 ? 18.755 15.530 63.029 1.00 38.62 184 CYS C N 1
ATOM 6797 C CA . CYS C 1 185 ? 18.742 15.827 64.457 1.00 40.63 184 CYS C CA 1
ATOM 6798 C C . CYS C 1 185 ? 19.644 14.876 65.236 1.00 39.80 184 CYS C C 1
ATOM 6799 O O . CYS C 1 185 ? 20.357 15.295 66.147 1.00 44.35 184 CYS C O 1
ATOM 6802 N N . GLN C 1 186 ? 19.611 13.597 64.872 1.00 38.00 185 GLN C N 1
ATOM 6803 C CA . GLN C 1 186 ? 20.449 12.599 65.527 1.00 41.02 185 GLN C CA 1
ATOM 6804 C C . GLN C 1 186 ? 21.929 12.869 65.277 1.00 44.81 185 GLN C C 1
ATOM 6805 O O . GLN C 1 186 ? 22.769 12.606 66.136 1.00 44.48 185 GLN C O 1
ATOM 6811 N N . GLN C 1 187 ? 22.242 13.401 64.100 1.00 35.78 186 GLN C N 1
ATOM 6812 C CA . GLN C 1 187 ? 23.620 13.737 63.763 1.00 38.73 186 GLN C CA 1
ATOM 6813 C C . GLN C 1 187 ? 24.104 14.904 64.616 1.00 41.78 186 GLN C C 1
ATOM 6814 O O . GLN C 1 187 ? 25.304 15.076 64.832 1.00 42.25 186 GLN C O 1
ATOM 6820 N N . ASN C 1 188 ? 23.157 15.698 65.105 1.00 32.71 187 ASN C N 1
ATOM 6821 C CA . ASN C 1 188 ? 23.472 16.855 65.933 1.00 43.70 187 ASN C CA 1
ATOM 6822 C C . ASN C 1 188 ? 23.072 16.654 67.393 1.00 44.52 187 ASN C C 1
ATOM 6823 O O . ASN C 1 188 ? 22.703 17.608 68.080 1.00 44.96 187 ASN C O 1
ATOM 6828 N N . ARG C 1 189 ? 23.138 15.404 67.847 1.00 40.58 188 ARG C N 1
ATOM 6829 C CA . ARG C 1 189 ? 22.917 15.052 69.250 1.00 38.10 188 ARG C CA 1
ATOM 6830 C C . ARG C 1 189 ? 21.531 15.435 69.768 1.00 34.58 188 ARG C C 1
ATOM 6831 O O . ARG C 1 189 ? 21.369 15.747 70.948 1.00 36.13 188 ARG C O 1
ATOM 6839 N N . LEU C 1 190 ? 20.533 15.401 68.890 1.00 38.15 189 LEU C N 1
ATOM 6840 C CA . LEU C 1 190 ? 19.161 15.711 69.283 1.00 40.61 189 LEU C CA 1
ATOM 6841 C C . LEU C 1 190 ? 18.215 14.547 69.005 1.00 36.13 189 LEU C C 1
ATOM 6842 O O . LEU C 1 190 ? 18.133 14.060 67.878 1.00 38.47 189 LEU C O 1
ATOM 6847 N N . VAL C 1 191 ? 17.499 14.110 70.037 1.00 39.43 190 VAL C N 1
ATOM 6848 C CA . VAL C 1 191 ? 16.526 13.032 69.893 1.00 38.39 190 VAL C CA 1
ATOM 6849 C C . VAL C 1 191 ? 15.301 13.511 69.121 1.00 34.60 190 VAL C C 1
ATOM 6850 O O . VAL C 1 191 ? 14.582 14.397 69.577 1.00 35.89 190 VAL C O 1
ATOM 6854 N N . PRO C 1 192 ? 15.059 12.923 67.943 1.00 41.92 191 PRO C N 1
ATOM 6855 C CA . PRO C 1 192 ? 13.947 13.355 67.093 1.00 39.88 191 PRO C CA 1
ATOM 6856 C C . PRO C 1 192 ? 12.613 12.720 67.478 1.00 36.24 191 PRO C C 1
ATOM 6857 O O . PRO C 1 192 ? 12.519 11.498 67.596 1.00 36.57 191 PRO C O 1
ATOM 6861 N N . ILE C 1 193 ? 11.594 13.549 67.677 1.00 38.69 192 ILE C N 1
ATOM 6862 C CA . ILE C 1 193 ? 10.245 13.048 67.904 1.00 35.38 192 ILE C CA 1
ATOM 6863 C C . ILE C 1 193 ? 9.484 13.012 66.584 1.00 40.88 192 ILE C C 1
ATOM 6864 O O . ILE C 1 193 ? 9.150 14.054 66.019 1.00 39.64 192 ILE C O 1
ATOM 6869 N N . VAL C 1 194 ? 9.224 11.805 66.092 1.00 44.57 193 VAL C N 1
ATOM 6870 C CA . VAL C 1 194 ? 8.540 11.626 64.817 1.00 39.24 193 VAL C CA 1
ATOM 6871 C C . VAL C 1 194 ? 7.028 11.716 64.987 1.00 42.40 193 VAL C C 1
ATOM 6872 O O . VAL C 1 194 ? 6.421 10.881 65.658 1.00 38.57 193 VAL C O 1
ATOM 6876 N N . GLU C 1 195 ? 6.425 12.731 64.375 1.00 35.15 194 GLU C N 1
ATOM 6877 C CA . GLU C 1 195 ? 4.989 12.951 64.507 1.00 33.42 194 GLU C CA 1
ATOM 6878 C C . GLU C 1 195 ? 4.267 12.891 63.164 1.00 37.57 194 GLU C C 1
ATOM 6879 O O . GLU C 1 195 ? 4.175 13.896 62.458 1.00 42.17 194 GLU C O 1
ATOM 6885 N N . PRO C 1 196 ? 3.764 11.701 62.802 1.00 45.52 195 PRO C N 1
ATOM 6886 C CA . PRO C 1 196 ? 2.884 11.538 61.643 1.00 41.55 195 PRO C CA 1
ATOM 6887 C C . PRO C 1 196 ? 1.418 11.692 62.038 1.00 43.94 195 PRO C C 1
ATOM 6888 O O . PRO C 1 196 ? 0.665 10.718 61.999 1.00 46.21 195 PRO C O 1
ATOM 6892 N N . GLU C 1 197 ? 1.022 12.903 62.418 1.00 32.49 196 GLU C N 1
ATOM 6893 C CA . GLU C 1 197 ? -0.324 13.134 62.929 1.00 35.17 196 GLU C CA 1
ATOM 6894 C C . GLU C 1 197 ? -1.398 12.900 61.873 1.00 38.56 196 GLU C C 1
ATOM 6895 O O . GLU C 1 197 ? -1.403 13.536 60.819 1.00 45.38 196 GLU C O 1
ATOM 6901 N N . ILE C 1 198 ? -2.305 11.976 62.168 1.00 38.53 197 ILE C N 1
ATOM 6902 C CA . ILE C 1 198 ? -3.455 11.723 61.313 1.00 43.52 197 ILE C CA 1
ATOM 6903 C C . ILE C 1 198 ? -4.702 12.328 61.945 1.00 49.15 197 ILE C C 1
ATOM 6904 O O . ILE C 1 198 ? -5.139 11.891 63.010 1.00 50.63 197 ILE C O 1
ATOM 6909 N N . LEU C 1 199 ? -5.265 13.336 61.286 1.00 38.78 198 LEU C N 1
ATOM 6910 C CA . LEU C 1 199 ? -6.421 14.055 61.814 1.00 41.60 198 LEU C CA 1
ATOM 6911 C C . LEU C 1 199 ? -7.618 13.134 62.026 1.00 41.78 198 LEU C C 1
ATOM 6912 O O . LEU C 1 199 ? -7.819 12.177 61.279 1.00 43.23 198 LEU C O 1
ATOM 6917 N N . ALA C 1 200 ? -8.406 13.431 63.053 1.00 37.09 199 ALA C N 1
ATOM 6918 C CA . ALA C 1 200 ? -9.590 12.641 63.361 1.00 46.04 199 ALA C CA 1
ATOM 6919 C C . ALA C 1 200 ? -10.825 13.242 62.700 1.00 54.97 199 ALA C C 1
ATOM 6920 O O . ALA C 1 200 ? -11.954 12.863 63.011 1.00 59.63 199 ALA C O 1
ATOM 6922 N N . ASP C 1 201 ? -10.603 14.183 61.788 1.00 46.18 200 ASP C N 1
ATOM 6923 C CA . ASP C 1 201 ? -11.694 14.818 61.061 1.00 51.45 200 ASP C CA 1
ATOM 6924 C C . ASP C 1 201 ? -12.334 13.843 60.080 1.00 56.24 200 ASP C C 1
ATOM 6925 O O . ASP C 1 201 ? -11.641 13.071 59.417 1.00 51.75 200 ASP C O 1
ATOM 6930 N N . GLY C 1 202 ? -13.659 13.882 59.993 1.00 53.32 201 GLY C N 1
ATOM 6931 C CA . GLY C 1 202 ? -14.388 13.001 59.100 1.00 53.01 201 GLY C CA 1
ATOM 6932 C C . GLY C 1 202 ? -15.324 12.074 59.850 1.00 55.37 201 GLY C C 1
ATOM 6933 O O . GLY C 1 202 ? -15.332 12.058 61.080 1.00 59.08 201 GLY C O 1
ATOM 6934 N N . PRO C 1 203 ? -16.131 11.300 59.109 1.00 53.14 202 PRO C N 1
ATOM 6935 C CA . PRO C 1 203 ? -17.077 10.346 59.688 1.00 56.56 202 PRO C CA 1
ATOM 6936 C C . PRO C 1 203 ? -16.581 8.903 59.625 1.00 52.87 202 PRO C C 1
ATOM 6937 O O . PRO C 1 203 ? -17.374 7.976 59.797 1.00 51.39 202 PRO C O 1
ATOM 6941 N N . HIS C 1 204 ? -15.287 8.720 59.380 1.00 57.80 203 HIS C N 1
ATOM 6942 C CA . HIS C 1 204 ? -14.708 7.386 59.263 1.00 48.92 203 HIS C CA 1
ATOM 6943 C C . HIS C 1 204 ? -14.766 6.635 60.589 1.00 49.05 203 HIS C C 1
ATOM 6944 O O . HIS C 1 204 ? -14.696 7.240 61.659 1.00 47.72 203 HIS C O 1
ATOM 6951 N N . SER C 1 205 ? -14.894 5.315 60.510 1.00 48.82 204 SER C N 1
ATOM 6952 C CA . SER C 1 205 ? -14.973 4.481 61.703 1.00 51.88 204 SER C CA 1
ATOM 6953 C C . SER C 1 205 ? -13.591 4.245 62.302 1.00 45.80 204 SER C C 1
ATOM 6954 O O . SER C 1 205 ? -12.573 4.550 61.681 1.00 39.84 204 SER C O 1
ATOM 6957 N N . ILE C 1 206 ? -13.565 3.695 63.512 1.00 48.69 205 ILE C N 1
ATOM 6958 C CA . ILE C 1 206 ? -12.312 3.435 64.209 1.00 46.52 205 ILE C CA 1
ATOM 6959 C C . ILE C 1 206 ? -11.526 2.323 63.511 1.00 45.97 205 ILE C C 1
ATOM 6960 O O . ILE C 1 206 ? -10.301 2.253 63.619 1.00 43.83 205 ILE C O 1
ATOM 6965 N N . GLU C 1 207 ? -12.234 1.468 62.778 1.00 49.04 206 GLU C N 1
ATOM 6966 C CA . GLU C 1 207 ? -11.590 0.402 62.019 1.00 41.01 206 GLU C CA 1
ATOM 6967 C C . GLU C 1 207 ? -10.802 0.981 60.852 1.00 42.43 206 GLU C C 1
ATOM 6968 O O . GLU C 1 207 ? -9.685 0.548 60.571 1.00 41.68 206 GLU C O 1
ATOM 6974 N N . VAL C 1 208 ? -11.392 1.963 60.177 1.00 42.76 207 VAL C N 1
ATOM 6975 C CA . VAL C 1 208 ? -10.737 2.628 59.057 1.00 42.67 207 VAL C CA 1
ATOM 6976 C C . VAL C 1 208 ? -9.471 3.338 59.525 1.00 40.76 207 VAL C C 1
ATOM 6977 O O . VAL C 1 208 ? -8.433 3.274 58.863 1.00 36.31 207 VAL C O 1
ATOM 6981 N N . CYS C 1 209 ? -9.561 4.004 60.673 1.00 46.12 208 CYS C N 1
ATOM 6982 C CA . CYS C 1 209 ? -8.416 4.700 61.252 1.00 40.24 208 CYS C CA 1
ATOM 6983 C C . CYS C 1 209 ? -7.279 3.733 61.558 1.00 39.52 208 CYS C C 1
ATOM 6984 O O . CYS C 1 209 ? -6.110 4.050 61.341 1.00 36.02 208 CYS C O 1
ATOM 6987 N N . ALA C 1 210 ? -7.628 2.553 62.061 1.00 44.44 209 ALA C N 1
ATOM 6988 C CA . ALA C 1 210 ? -6.637 1.527 62.364 1.00 45.42 209 ALA C CA 1
ATOM 6989 C C . ALA C 1 210 ? -5.909 1.088 61.100 1.00 37.38 209 ALA C C 1
ATOM 6990 O O . ALA C 1 210 ? -4.692 0.906 61.105 1.00 36.08 209 ALA C O 1
ATOM 6992 N N . VAL C 1 211 ? -6.662 0.925 60.017 1.00 39.49 210 VAL C N 1
ATOM 6993 C CA . VAL C 1 211 ? -6.090 0.521 58.739 1.00 35.47 210 VAL C CA 1
ATOM 6994 C C . VAL C 1 211 ? -5.172 1.607 58.188 1.00 37.19 210 VAL C C 1
ATOM 6995 O O . VAL C 1 211 ? -4.053 1.327 57.756 1.00 32.91 210 VAL C O 1
ATOM 6999 N N . VAL C 1 212 ? -5.649 2.847 58.214 1.00 36.08 211 VAL C N 1
ATOM 7000 C CA . VAL C 1 212 ? -4.876 3.977 57.710 1.00 35.85 211 VAL C CA 1
ATOM 7001 C C . VAL C 1 212 ? -3.605 4.194 58.530 1.00 35.69 211 VAL C C 1
ATOM 7002 O O . VAL C 1 212 ? -2.513 4.302 57.971 1.00 30.80 211 VAL C O 1
ATOM 7006 N N . THR C 1 213 ? -3.752 4.248 59.851 1.00 38.97 212 THR C N 1
ATOM 7007 C CA . THR C 1 213 ? -2.617 4.447 60.749 1.00 34.34 212 THR C CA 1
ATOM 7008 C C . THR C 1 213 ? -1.553 3.369 60.556 1.00 32.69 212 THR C C 1
ATOM 7009 O O . THR C 1 213 ? -0.357 3.660 60.530 1.00 33.19 212 THR C O 1
ATOM 7013 N N . GLN C 1 214 ? -1.999 2.125 60.412 1.00 41.66 213 GLN C N 1
ATOM 7014 C CA . GLN C 1 214 ? -1.095 1.002 60.203 1.00 37.53 213 GLN C CA 1
ATOM 7015 C C . GLN C 1 214 ? -0.299 1.177 58.913 1.00 35.49 213 GLN C C 1
ATOM 7016 O O . GLN C 1 214 ? 0.913 0.959 58.887 1.00 35.31 213 GLN C O 1
ATOM 7022 N N . LYS C 1 215 ? -0.988 1.583 57.851 1.00 34.94 214 LYS C N 1
ATOM 7023 C CA . LYS C 1 215 ? -0.354 1.809 56.557 1.00 36.69 214 LYS C CA 1
ATOM 7024 C C . LYS C 1 215 ? 0.672 2.936 56.631 1.00 37.67 214 LYS C C 1
ATOM 7025 O O . LYS C 1 215 ? 1.757 2.839 56.057 1.00 36.65 214 LYS C O 1
ATOM 7031 N N . VAL C 1 216 ? 0.320 4.000 57.345 1.00 36.47 215 VAL C N 1
ATOM 7032 C CA . VAL C 1 216 ? 1.196 5.159 57.481 1.00 34.40 215 VAL C CA 1
ATOM 7033 C C . VAL C 1 216 ? 2.462 4.817 58.259 1.00 36.62 215 VAL C C 1
ATOM 7034 O O . VAL C 1 216 ? 3.573 5.071 57.791 1.00 33.27 215 VAL C O 1
ATOM 7038 N N . LEU C 1 217 ? 2.288 4.233 59.442 1.00 37.45 216 LEU C N 1
ATOM 7039 C CA . LEU C 1 217 ? 3.412 3.859 60.297 1.00 36.41 216 LEU C CA 1
ATOM 7040 C C . LEU C 1 217 ? 4.358 2.883 59.605 1.00 35.72 216 LEU C C 1
ATOM 7041 O O . LEU C 1 217 ? 5.567 2.914 59.832 1.00 37.10 216 LEU C O 1
ATOM 7046 N N . SER C 1 218 ? 3.806 2.015 58.765 1.00 34.76 217 SER C N 1
ATOM 7047 C CA A SER C 1 218 ? 4.612 1.056 58.020 0.59 34.66 217 SER C CA 1
ATOM 7048 C CA B SER C 1 218 ? 4.614 1.056 58.022 0.41 34.47 217 SER C CA 1
ATOM 7049 C C . SER C 1 218 ? 5.566 1.772 57.070 1.00 36.07 217 SER C C 1
ATOM 7050 O O . SER C 1 218 ? 6.729 1.392 56.937 1.00 37.98 217 SER C O 1
ATOM 7055 N N . CYS C 1 219 ? 5.063 2.813 56.415 1.00 36.50 218 CYS C N 1
ATOM 7056 C CA . CYS C 1 219 ? 5.860 3.590 55.473 1.00 36.87 218 CYS C CA 1
ATOM 7057 C C . CYS C 1 219 ? 6.762 4.587 56.196 1.00 41.32 218 CYS C C 1
ATOM 7058 O O . CYS C 1 219 ? 7.865 4.881 55.735 1.00 40.67 218 CYS C O 1
ATOM 7061 N N . VAL C 1 220 ? 6.286 5.106 57.325 1.00 33.18 219 VAL C N 1
ATOM 7062 C CA . VAL C 1 220 ? 7.081 6.016 58.145 1.00 30.50 219 VAL C CA 1
ATOM 7063 C C . VAL C 1 220 ? 8.358 5.335 58.621 1.00 34.54 219 VAL C C 1
ATOM 7064 O O . VAL C 1 220 ? 9.458 5.845 58.411 1.00 34.18 219 VAL C O 1
ATOM 7068 N N . PHE C 1 221 ? 8.205 4.177 59.254 1.00 36.17 220 PHE C N 1
ATOM 7069 C CA . PHE C 1 221 ? 9.347 3.447 59.789 1.00 36.06 220 PHE C CA 1
ATOM 7070 C C . PHE C 1 221 ? 10.241 2.916 58.678 1.00 33.42 220 PHE C C 1
ATOM 7071 O O . PHE C 1 221 ? 11.452 2.800 58.854 1.00 33.72 220 PHE C O 1
ATOM 7079 N N . LYS C 1 222 ? 9.644 2.601 57.533 1.00 33.50 221 LYS C N 1
ATOM 7080 C CA . LYS C 1 222 ? 10.414 2.166 56.375 1.00 36.38 221 LYS C CA 1
ATOM 7081 C C . LYS C 1 222 ? 11.365 3.272 55.935 1.00 42.41 221 LYS C C 1
ATOM 7082 O O . LYS C 1 222 ? 12.538 3.023 55.665 1.00 46.04 221 LYS C O 1
ATOM 7088 N N . ALA C 1 223 ? 10.852 4.498 55.879 1.00 34.05 222 ALA C N 1
ATOM 7089 C CA . ALA C 1 223 ? 11.663 5.650 55.506 1.00 36.64 222 ALA C CA 1
ATOM 7090 C C . ALA C 1 223 ? 12.749 5.912 56.545 1.00 32.96 222 ALA C C 1
ATOM 7091 O O . ALA C 1 223 ? 13.853 6.340 56.207 1.00 35.02 222 ALA C O 1
ATOM 7093 N N . LEU C 1 224 ? 12.432 5.651 57.809 1.00 32.00 223 LEU C N 1
ATOM 7094 C CA . LEU C 1 224 ? 13.398 5.815 58.889 1.00 36.48 223 LEU C CA 1
ATOM 7095 C C . LEU C 1 224 ? 14.583 4.868 58.716 1.00 35.48 223 LEU C C 1
ATOM 7096 O O . LEU C 1 224 ? 15.734 5.263 58.905 1.00 41.35 223 LEU C O 1
ATOM 7101 N N . GLN C 1 225 ? 14.296 3.620 58.353 1.00 34.79 224 GLN C N 1
ATOM 7102 C CA . GLN C 1 225 ? 15.340 2.620 58.151 1.00 38.85 224 GLN C CA 1
ATOM 7103 C C . GLN C 1 225 ? 16.240 2.983 56.973 1.00 40.95 224 GLN C C 1
ATOM 7104 O O . GLN C 1 225 ? 17.459 2.823 57.040 1.00 43.21 224 GLN C O 1
ATOM 7110 N N . GLU C 1 226 ? 15.633 3.473 55.896 1.00 33.36 225 GLU C N 1
ATOM 7111 C CA A GLU C 1 226 ? 16.374 3.824 54.688 0.45 39.55 225 GLU C CA 1
ATOM 7112 C CA B GLU C 1 226 ? 16.380 3.817 54.691 0.55 39.54 225 GLU C CA 1
ATOM 7113 C C . GLU C 1 226 ? 17.288 5.023 54.917 1.00 39.70 225 GLU C C 1
ATOM 7114 O O . GLU C 1 226 ? 18.287 5.195 54.219 1.00 42.06 225 GLU C O 1
ATOM 7125 N N . ASN C 1 227 ? 16.940 5.852 55.896 1.00 38.50 226 ASN C N 1
ATOM 7126 C CA . ASN C 1 227 ? 17.744 7.024 56.223 1.00 37.36 226 ASN C CA 1
ATOM 7127 C C . ASN C 1 227 ? 18.673 6.769 57.405 1.00 40.74 226 ASN C C 1
ATOM 7128 O O . ASN C 1 227 ? 19.356 7.677 57.877 1.00 49.57 226 ASN C O 1
ATOM 7133 N N . GLY C 1 228 ? 18.690 5.528 57.881 1.00 38.31 227 GLY C N 1
ATOM 7134 C CA . GLY C 1 228 ? 19.581 5.129 58.956 1.00 40.88 227 GLY C CA 1
ATOM 7135 C C . GLY C 1 228 ? 19.256 5.752 60.298 1.00 46.08 227 GLY C C 1
ATOM 7136 O O . GLY C 1 228 ? 20.144 5.964 61.125 1.00 43.20 227 GLY C O 1
ATOM 7137 N N . VAL C 1 229 ? 17.980 6.045 60.519 1.00 38.39 228 VAL C N 1
ATOM 7138 C CA . VAL C 1 229 ? 17.541 6.620 61.783 1.00 37.55 228 VAL C CA 1
ATOM 7139 C C . VAL C 1 229 ? 17.613 5.585 62.902 1.00 41.06 228 VAL C C 1
ATOM 7140 O O . VAL C 1 229 ? 17.015 4.512 62.808 1.00 36.25 228 VAL C O 1
ATOM 7144 N N . LEU C 1 230 ? 18.354 5.913 63.955 1.00 38.72 229 LEU C N 1
ATOM 7145 C CA . LEU C 1 230 ? 18.496 5.026 65.104 1.00 34.34 229 LEU C CA 1
ATOM 7146 C C . LEU C 1 230 ? 17.215 5.001 65.930 1.00 33.15 229 LEU C C 1
ATOM 7147 O O . LEU C 1 230 ? 16.872 5.984 66.585 1.00 38.01 229 LEU C O 1
ATOM 7152 N N . LEU C 1 231 ? 16.510 3.873 65.896 1.00 33.72 230 LEU C N 1
ATOM 7153 C CA . LEU C 1 231 ? 15.241 3.742 66.605 1.00 39.21 230 LEU C CA 1
ATOM 7154 C C . LEU C 1 231 ? 15.417 3.832 68.117 1.00 42.36 230 LEU C C 1
ATOM 7155 O O . LEU C 1 231 ? 14.528 4.307 68.823 1.00 41.14 230 LEU C O 1
ATOM 7160 N N . GLU C 1 232 ? 16.566 3.376 68.608 1.00 39.57 231 GLU C N 1
ATOM 7161 C CA . GLU C 1 232 ? 16.863 3.421 70.037 1.00 37.68 231 GLU C CA 1
ATOM 7162 C C . GLU C 1 232 ? 16.940 4.857 70.545 1.00 41.76 231 GLU C C 1
ATOM 7163 O O . GLU C 1 232 ? 16.654 5.127 71.711 1.00 43.66 231 GLU C O 1
ATOM 7169 N N . GLY C 1 233 ? 17.327 5.773 69.663 1.00 38.62 232 GLY C N 1
ATOM 7170 C CA . GLY C 1 233 ? 17.430 7.177 70.013 1.00 38.21 232 GLY C CA 1
ATOM 7171 C C . GLY C 1 233 ? 16.388 8.029 69.315 1.00 38.34 232 GLY C C 1
ATOM 7172 O O . GLY C 1 233 ? 16.714 9.047 68.704 1.00 42.37 232 GLY C O 1
ATOM 7173 N N . ALA C 1 234 ? 15.130 7.611 69.405 1.00 35.01 233 ALA C N 1
ATOM 7174 C CA . ALA C 1 234 ? 14.030 8.350 68.796 1.00 31.99 233 ALA C CA 1
ATOM 7175 C C . ALA C 1 234 ? 12.709 8.049 69.498 1.00 31.02 233 ALA C C 1
ATOM 7176 O O . ALA C 1 234 ? 12.619 7.120 70.300 1.00 36.07 233 ALA C O 1
ATOM 7178 N N . LEU C 1 235 ? 11.689 8.844 69.193 1.00 30.70 234 LEU C N 1
ATOM 7179 C CA . LEU C 1 235 ? 10.363 8.662 69.774 1.00 29.63 234 LEU C CA 1
ATOM 7180 C C . LEU C 1 235 ? 9.278 8.876 68.725 1.00 31.45 234 LEU C C 1
ATOM 7181 O O . LEU C 1 235 ? 9.421 9.714 67.834 1.00 35.55 234 LEU C O 1
ATOM 7186 N N . LEU C 1 236 ? 8.192 8.118 68.836 1.00 35.18 235 LEU C N 1
ATOM 7187 C CA . LEU C 1 236 ? 7.068 8.254 67.917 1.00 32.70 235 LEU C CA 1
ATOM 7188 C C . LEU C 1 236 ? 5.939 9.052 68.558 1.00 38.26 235 LEU C C 1
ATOM 7189 O O . LEU C 1 236 ? 5.569 8.807 69.707 1.00 40.57 235 LEU C O 1
ATOM 7194 N N . LYS C 1 237 ? 5.392 10.008 67.813 1.00 35.79 236 LYS C N 1
ATOM 7195 C CA . LYS C 1 237 ? 4.270 10.803 68.297 1.00 37.83 236 LYS C CA 1
ATOM 7196 C C . LYS C 1 237 ? 3.073 10.674 67.360 1.00 33.62 236 LYS C C 1
ATOM 7197 O O . LYS C 1 237 ? 2.819 11.558 66.542 1.00 37.75 236 LYS C O 1
ATOM 7203 N N . PRO C 1 238 ? 2.335 9.561 67.470 1.00 31.53 237 PRO C N 1
ATOM 7204 C CA . PRO C 1 238 ? 1.186 9.314 66.603 1.00 34.58 237 PRO C CA 1
ATOM 7205 C C . PRO C 1 238 ? -0.137 9.651 67.277 1.00 43.30 237 PRO C C 1
ATOM 7206 O O . PRO C 1 238 ? -0.162 10.076 68.433 1.00 46.95 237 PRO C O 1
ATOM 7210 N N . ASN C 1 239 ? -1.227 9.455 66.547 1.00 45.19 238 ASN C N 1
ATOM 7211 C CA A ASN C 1 239 ? -2.557 9.653 67.097 0.86 46.06 238 ASN C CA 1
ATOM 7212 C CA B ASN C 1 239 ? -2.566 9.648 67.090 0.14 46.35 238 ASN C CA 1
ATOM 7213 C C . ASN C 1 239 ? -3.093 8.368 67.712 1.00 47.95 238 ASN C C 1
ATOM 7214 O O . ASN C 1 239 ? -2.649 7.273 67.369 1.00 44.11 238 ASN C O 1
ATOM 7223 N N . MET C 1 240 ? -4.044 8.504 68.626 1.00 45.19 239 MET C N 1
ATOM 7224 C CA . MET C 1 240 ? -4.724 7.337 69.157 1.00 44.17 239 MET C CA 1
ATOM 7225 C C . MET C 1 240 ? -5.683 6.847 68.083 1.00 40.98 239 MET C C 1
ATOM 7226 O O . MET C 1 240 ? -6.349 7.651 67.431 1.00 39.70 239 MET C O 1
ATOM 7231 N N . VAL C 1 241 ? -5.742 5.537 67.879 1.00 38.67 240 VAL C N 1
ATOM 7232 C CA . VAL C 1 241 ? -6.660 4.990 66.892 1.00 42.37 240 VAL C CA 1
ATOM 7233 C C . VAL C 1 241 ? -8.093 5.188 67.372 1.00 46.05 240 VAL C C 1
ATOM 7234 O O . VAL C 1 241 ? -8.600 4.426 68.195 1.00 47.29 240 VAL C O 1
ATOM 7238 N N . THR C 1 242 ? -8.726 6.242 66.868 1.00 35.81 241 THR C N 1
ATOM 7239 C CA . THR C 1 242 ? -10.095 6.579 67.239 1.00 40.78 241 THR C CA 1
ATOM 7240 C C . THR C 1 242 ? -10.952 6.782 65.998 1.00 42.11 241 THR C C 1
ATOM 7241 O O . THR C 1 242 ? -10.432 6.971 64.898 1.00 40.68 241 THR C O 1
ATOM 7245 N N . ALA C 1 243 ? -12.267 6.747 66.179 1.00 38.15 242 ALA C N 1
ATOM 7246 C CA . ALA C 1 243 ? -13.187 7.041 65.090 1.00 41.22 242 ALA C CA 1
ATOM 7247 C C . ALA C 1 243 ? -13.209 8.541 64.822 1.00 50.84 242 ALA C C 1
ATOM 7248 O O . ALA C 1 243 ? -12.663 9.325 65.598 1.00 50.11 242 ALA C O 1
ATOM 7250 N N . GLY C 1 244 ? -13.837 8.937 63.720 1.00 51.27 243 GLY C N 1
ATOM 7251 C CA . GLY C 1 244 ? -13.946 10.343 63.378 1.00 52.33 243 GLY C CA 1
ATOM 7252 C C . GLY C 1 244 ? -14.893 11.075 64.308 1.00 54.61 243 GLY C C 1
ATOM 7253 O O . GLY C 1 244 ? -15.712 10.451 64.983 1.00 55.51 243 GLY C O 1
ATOM 7254 N N . TYR C 1 245 ? -14.781 12.400 64.346 1.00 50.04 244 TYR C N 1
ATOM 7255 C CA . TYR C 1 245 ? -15.640 13.218 65.198 1.00 59.39 244 TYR C CA 1
ATOM 7256 C C . TYR C 1 245 ? -17.103 13.104 64.783 1.00 65.95 244 TYR C C 1
ATOM 7257 O O . TYR C 1 245 ? -18.004 13.179 65.618 1.00 67.54 244 TYR C O 1
ATOM 7266 N N . GLU C 1 246 ? -17.331 12.922 63.486 1.00 55.94 245 GLU C N 1
ATOM 7267 C CA . GLU C 1 246 ? -18.682 12.902 62.941 1.00 62.55 245 GLU C CA 1
ATOM 7268 C C . GLU C 1 246 ? -19.171 11.482 62.680 1.00 61.98 245 GLU C C 1
ATOM 7269 O O . GLU C 1 246 ? -20.154 11.277 61.967 1.00 66.40 245 GLU C O 1
ATOM 7275 N N . CYS C 1 247 ? -18.482 10.503 63.257 1.00 66.07 246 CYS C N 1
ATOM 7276 C CA . CYS C 1 247 ? -18.859 9.107 63.079 1.00 66.43 246 CYS C CA 1
ATOM 7277 C C . CYS C 1 247 ? -20.070 8.765 63.941 1.00 71.84 246 CYS C C 1
ATOM 7278 O O . CYS C 1 247 ? -20.158 9.180 65.097 1.00 71.71 246 CYS C O 1
ATOM 7281 N N . THR C 1 248 ? -21.001 8.008 63.370 1.00 68.35 247 THR C N 1
ATOM 7282 C CA . THR C 1 248 ? -22.236 7.659 64.064 1.00 76.93 247 THR C CA 1
ATOM 7283 C C . THR C 1 248 ? -22.027 6.530 65.071 1.00 76.78 247 THR C C 1
ATOM 7284 O O . THR C 1 248 ? -22.407 6.652 66.236 1.00 85.64 247 THR C O 1
ATOM 7288 N N . ALA C 1 249 ? -21.425 5.435 64.617 1.00 83.05 248 ALA C N 1
ATOM 7289 C CA . ALA C 1 249 ? -21.170 4.285 65.479 1.00 80.32 248 ALA C CA 1
ATOM 7290 C C . ALA C 1 249 ? -20.218 4.653 66.611 1.00 76.09 248 ALA C C 1
ATOM 7291 O O . ALA C 1 249 ? -19.002 4.691 66.425 1.00 79.82 248 ALA C O 1
ATOM 7293 N N . LYS C 1 250 ? -20.782 4.927 67.784 1.00 78.67 249 LYS C N 1
ATOM 7294 C CA . LYS C 1 250 ? -19.997 5.349 68.939 1.00 77.69 249 LYS C CA 1
ATOM 7295 C C . LYS C 1 250 ? -19.032 4.266 69.403 1.00 71.66 249 LYS C C 1
ATOM 7296 O O . LYS C 1 250 ? -19.367 3.082 69.420 1.00 71.01 249 LYS C O 1
ATOM 7302 N N . THR C 1 251 ? -17.829 4.686 69.778 1.00 72.92 250 THR C N 1
ATOM 7303 C CA . THR C 1 251 ? -16.806 3.764 70.248 1.00 66.07 250 THR C CA 1
ATOM 7304 C C . THR C 1 251 ? -16.373 4.117 71.664 1.00 60.80 250 THR C C 1
ATOM 7305 O O . THR C 1 251 ? -15.959 5.244 71.932 1.00 65.91 250 THR C O 1
ATOM 7309 N N . THR C 1 252 ? -16.473 3.148 72.567 1.00 58.13 251 THR C N 1
ATOM 7310 C CA . THR C 1 252 ? -16.041 3.345 73.943 1.00 59.90 251 THR C CA 1
ATOM 7311 C C . THR C 1 252 ? -14.519 3.420 74.014 1.00 49.78 251 THR C C 1
ATOM 7312 O O . THR C 1 252 ? -13.829 3.118 73.040 1.00 42.05 251 THR C O 1
ATOM 7316 N N . THR C 1 253 ? -13.999 3.822 75.169 1.00 56.65 252 THR C N 1
ATOM 7317 C CA . THR C 1 253 ? -12.562 4.016 75.333 1.00 51.37 252 THR C CA 1
ATOM 7318 C C . THR C 1 253 ? -11.788 2.701 75.253 1.00 50.34 252 THR C C 1
ATOM 7319 O O . THR C 1 253 ? -10.588 2.697 74.976 1.00 39.51 252 THR C O 1
ATOM 7323 N N . GLN C 1 254 ? -12.475 1.588 75.492 1.00 47.69 253 GLN C N 1
ATOM 7324 C CA . GLN C 1 254 ? -11.847 0.276 75.391 1.00 47.36 253 GLN C CA 1
ATOM 7325 C C . GLN C 1 254 ? -11.548 -0.056 73.934 1.00 47.55 253 GLN C C 1
ATOM 7326 O O . GLN C 1 254 ? -10.544 -0.699 73.626 1.00 43.64 253 GLN C O 1
ATOM 7332 N N . ASP C 1 255 ? -12.426 0.388 73.041 1.00 52.66 254 ASP C N 1
ATOM 7333 C CA . ASP C 1 255 ? -12.222 0.201 71.610 1.00 45.69 254 ASP C CA 1
ATOM 7334 C C . ASP C 1 255 ? -11.063 1.062 71.129 1.00 39.92 254 ASP C C 1
ATOM 7335 O O . ASP C 1 255 ? -10.299 0.661 70.252 1.00 41.06 254 ASP C O 1
ATOM 7340 N N . VAL C 1 256 ? -10.942 2.251 71.711 1.00 50.72 255 VAL C N 1
ATOM 7341 C CA . VAL C 1 256 ? -9.832 3.143 71.406 1.00 42.61 255 VAL C CA 1
ATOM 7342 C C . VAL C 1 256 ? -8.518 2.522 71.865 1.00 39.18 255 VAL C C 1
ATOM 7343 O O . VAL C 1 256 ? -7.536 2.508 71.125 1.00 35.79 255 VAL C O 1
ATOM 7347 N N . GLY C 1 257 ? -8.515 1.995 73.085 1.00 44.67 256 GLY C N 1
ATOM 7348 C CA . GLY C 1 257 ? -7.325 1.399 73.663 1.00 39.42 256 GLY C CA 1
ATOM 7349 C C . GLY C 1 257 ? -6.816 0.175 72.925 1.00 43.98 256 GLY C C 1
ATOM 7350 O O . GLY C 1 257 ? -5.616 0.045 72.685 1.00 38.36 256 GLY C O 1
ATOM 7351 N N . PHE C 1 258 ? -7.725 -0.725 72.563 1.00 40.99 257 PHE C N 1
ATOM 7352 C CA . PHE C 1 258 ? -7.343 -1.971 71.904 1.00 37.61 257 PHE C CA 1
ATOM 7353 C C . PHE C 1 258 ? -6.787 -1.742 70.502 1.00 39.29 257 PHE C C 1
ATOM 7354 O O . PHE C 1 258 ? -5.685 -2.189 70.182 1.00 36.76 257 PHE C O 1
ATOM 7362 N N . LEU C 1 259 ? -7.554 -1.046 69.670 1.00 38.47 258 LEU C N 1
ATOM 7363 C CA . LEU C 1 259 ? -7.178 -0.832 68.277 1.00 38.99 258 LEU C CA 1
ATOM 7364 C C . LEU C 1 259 ? -5.967 0.089 68.137 1.00 34.68 258 LEU C C 1
ATOM 7365 O O . LEU C 1 259 ? -5.341 0.141 67.078 1.00 37.61 258 LEU C O 1
ATOM 7370 N N . THR C 1 260 ? -5.638 0.811 69.203 1.00 42.69 259 THR C N 1
ATOM 7371 C CA . THR C 1 260 ? -4.433 1.631 69.215 1.00 39.95 259 THR C CA 1
ATOM 7372 C C . THR C 1 260 ? -3.213 0.758 69.484 1.00 33.46 259 THR C C 1
ATOM 7373 O O . THR C 1 260 ? -2.196 0.864 68.798 1.00 32.76 259 THR C O 1
ATOM 7377 N N . VAL C 1 261 ? -3.327 -0.111 70.483 1.00 38.70 260 VAL C N 1
ATOM 7378 C CA . VAL C 1 261 ? -2.254 -1.035 70.828 1.00 33.23 260 VAL C CA 1
ATOM 7379 C C . VAL C 1 261 ? -1.994 -2.017 69.689 1.00 34.67 260 VAL C C 1
ATOM 7380 O O . VAL C 1 261 ? -0.843 -2.278 69.335 1.00 32.13 260 VAL C O 1
ATOM 7384 N N . ARG C 1 262 ? -3.070 -2.547 69.112 1.00 31.08 261 ARG C N 1
ATOM 7385 C CA . ARG C 1 262 ? -2.961 -3.506 68.017 1.00 33.04 261 ARG C CA 1
ATOM 7386 C C . ARG C 1 262 ? -2.194 -2.911 66.842 1.00 32.10 261 ARG C C 1
ATOM 7387 O O . ARG C 1 262 ? -1.337 -3.569 66.253 1.00 30.51 261 ARG C O 1
ATOM 7395 N N . THR C 1 263 ? -2.507 -1.662 66.512 1.00 38.88 262 THR C N 1
ATOM 7396 C CA . THR C 1 263 ? -1.856 -0.977 65.402 1.00 30.54 262 THR C CA 1
ATOM 7397 C C . THR C 1 263 ? -0.364 -0.800 65.667 1.00 28.80 262 THR C C 1
ATOM 7398 O O . THR C 1 263 ? 0.463 -1.022 64.782 1.00 27.87 262 THR C O 1
ATOM 7402 N N . LEU C 1 264 ? -0.024 -0.413 66.893 1.00 38.41 263 LEU C N 1
ATOM 7403 C CA . LEU C 1 264 ? 1.368 -0.182 67.264 1.00 30.09 263 LEU C CA 1
ATOM 7404 C C . LEU C 1 264 ? 2.180 -1.474 67.282 1.00 33.69 263 LEU C C 1
ATOM 7405 O O . LEU C 1 264 ? 3.334 -1.494 66.853 1.00 32.97 263 LEU C O 1
ATOM 7410 N N . ARG C 1 265 ? 1.577 -2.551 67.777 1.00 33.23 264 ARG C N 1
ATOM 7411 C CA . ARG C 1 265 ? 2.264 -3.837 67.857 1.00 33.57 264 ARG C CA 1
ATOM 7412 C C . ARG C 1 265 ? 2.544 -4.420 66.475 1.00 37.03 264 ARG C C 1
ATOM 7413 O O . ARG C 1 265 ? 3.465 -5.216 66.306 1.00 38.18 264 ARG C O 1
ATOM 7421 N N . ARG C 1 266 ? 1.751 -4.016 65.489 1.00 27.40 265 ARG C N 1
ATOM 7422 C CA . ARG C 1 266 ? 1.897 -4.529 64.130 1.00 30.36 265 ARG C CA 1
ATOM 7423 C C . ARG C 1 266 ? 2.967 -3.793 63.327 1.00 28.62 265 ARG C C 1
ATOM 7424 O O . ARG C 1 266 ? 3.458 -4.309 62.324 1.00 30.64 265 ARG C O 1
ATOM 7432 N N . THR C 1 267 ? 3.325 -2.588 63.761 1.00 32.92 266 THR C N 1
ATOM 7433 C CA . THR C 1 267 ? 4.182 -1.732 62.946 1.00 33.70 266 THR C CA 1
ATOM 7434 C C . THR C 1 267 ? 5.440 -1.227 63.652 1.00 33.72 266 THR C C 1
ATOM 7435 O O . THR C 1 267 ? 6.472 -1.032 63.012 1.00 33.26 266 THR C O 1
ATOM 7439 N N . VAL C 1 268 ? 5.356 -1.009 64.961 1.00 41.08 267 VAL C N 1
ATOM 7440 C CA . VAL C 1 268 ? 6.451 -0.371 65.689 1.00 36.66 267 VAL C CA 1
ATOM 7441 C C . VAL C 1 268 ? 7.424 -1.371 66.309 1.00 36.61 267 VAL C C 1
ATOM 7442 O O . VAL C 1 268 ? 7.055 -2.125 67.206 1.00 35.70 267 VAL C O 1
ATOM 7446 N N . PRO C 1 269 ? 8.679 -1.372 65.832 1.00 43.46 268 PRO C N 1
ATOM 7447 C CA . PRO C 1 269 ? 9.726 -2.239 66.385 1.00 34.38 268 PRO C CA 1
ATOM 7448 C C . PRO C 1 269 ? 10.066 -1.872 67.827 1.00 32.78 268 PRO C C 1
ATOM 7449 O O . PRO C 1 269 ? 10.095 -0.688 68.162 1.00 35.53 268 PRO C O 1
ATOM 7453 N N . PRO C 1 270 ? 10.324 -2.882 68.671 1.00 43.95 269 PRO C N 1
ATOM 7454 C CA . PRO C 1 270 ? 10.619 -2.719 70.101 1.00 36.69 269 PRO C CA 1
ATOM 7455 C C . PRO C 1 270 ? 11.880 -1.905 70.392 1.00 35.76 269 PRO C C 1
ATOM 7456 O O . PRO C 1 270 ? 12.073 -1.486 71.534 1.00 31.08 269 PRO C O 1
ATOM 7460 N N . ALA C 1 271 ? 12.722 -1.692 69.385 1.00 40.57 270 ALA C N 1
ATOM 7461 C CA . ALA C 1 271 ? 13.926 -0.884 69.559 1.00 38.79 270 ALA C CA 1
ATOM 7462 C C . ALA C 1 271 ? 13.558 0.540 69.956 1.00 41.77 270 ALA C C 1
ATOM 7463 O O . ALA C 1 271 ? 14.289 1.199 70.697 1.00 43.06 270 ALA C O 1
ATOM 7465 N N . LEU C 1 272 ? 12.421 1.008 69.453 1.00 34.88 271 LEU C N 1
ATOM 7466 C CA . LEU C 1 272 ? 11.894 2.311 69.831 1.00 40.78 271 LEU C CA 1
ATOM 7467 C C . LEU C 1 272 ? 11.502 2.292 71.303 1.00 40.23 271 LEU C C 1
ATOM 7468 O O . LEU C 1 272 ? 10.632 1.519 71.706 1.00 38.92 271 LEU C O 1
ATOM 7473 N N . PRO C 1 273 ? 12.148 3.144 72.113 1.00 44.55 272 PRO C N 1
ATOM 7474 C CA . PRO C 1 273 ? 11.966 3.150 73.569 1.00 35.17 272 PRO C CA 1
ATOM 7475 C C . PRO C 1 273 ? 10.547 3.505 74.009 1.00 37.83 272 PRO C C 1
ATOM 7476 O O . PRO C 1 273 ? 10.035 2.891 74.945 1.00 38.87 272 PRO C O 1
ATOM 7480 N N . GLY C 1 274 ? 9.922 4.474 73.349 1.00 37.03 273 GLY C N 1
ATOM 7481 C CA . GLY C 1 274 ? 8.605 4.917 73.766 1.00 33.45 273 GLY C CA 1
ATOM 7482 C C . GLY C 1 274 ? 7.741 5.560 72.700 1.00 37.06 273 GLY C C 1
ATOM 7483 O O . GLY C 1 274 ? 8.225 6.004 71.658 1.00 37.77 273 GLY C O 1
ATOM 7484 N N . VAL C 1 275 ? 6.443 5.603 72.977 1.00 31.03 274 VAL C N 1
ATOM 7485 C CA . VAL C 1 275 ? 5.473 6.242 72.101 1.00 35.05 274 VAL C CA 1
ATOM 7486 C C . VAL C 1 275 ? 4.717 7.318 72.871 1.00 44.08 274 VAL C C 1
ATOM 7487 O O . VAL C 1 275 ? 4.023 7.023 73.843 1.00 44.21 274 VAL C O 1
ATOM 7491 N N . VAL C 1 276 ? 4.862 8.566 72.439 1.00 31.08 275 VAL C N 1
ATOM 7492 C CA . VAL C 1 276 ? 4.212 9.684 73.113 1.00 32.93 275 VAL C CA 1
ATOM 7493 C C . VAL C 1 276 ? 2.992 10.170 72.330 1.00 41.01 275 VAL C C 1
ATOM 7494 O O . VAL C 1 276 ? 3.119 10.821 71.295 1.00 44.98 275 VAL C O 1
ATOM 7498 N N . PHE C 1 277 ? 1.805 9.846 72.833 1.00 34.19 276 PHE C N 1
ATOM 7499 C CA . PHE C 1 277 ? 0.566 10.174 72.134 1.00 37.69 276 PHE C CA 1
ATOM 7500 C C . PHE C 1 277 ? 0.240 11.662 72.199 1.00 46.57 276 PHE C C 1
ATOM 7501 O O . PHE C 1 277 ? 0.527 12.329 73.193 1.00 51.62 276 PHE C O 1
ATOM 7509 N N . LEU C 1 278 ? -0.361 12.173 71.129 1.00 36.62 277 LEU C N 1
ATOM 7510 C CA . LEU C 1 278 ? -0.800 13.562 71.083 1.00 42.70 277 LEU C CA 1
ATOM 7511 C C . LEU C 1 278 ? -2.243 13.674 71.563 1.00 47.09 277 LEU C C 1
ATOM 7512 O O . LEU C 1 278 ? -3.041 12.755 71.375 1.00 48.73 277 LEU C O 1
ATOM 7517 N N . SER C 1 279 ? -2.574 14.801 72.184 1.00 40.04 278 SER C N 1
ATOM 7518 C CA . SER C 1 279 ? -3.911 15.000 72.731 1.00 39.91 278 SER C CA 1
ATOM 7519 C C . SER C 1 279 ? -4.949 15.164 71.625 1.00 53.30 278 SER C C 1
ATOM 7520 O O . SER C 1 279 ? -6.067 14.664 71.737 1.00 54.76 278 SER C O 1
ATOM 7523 N N . GLY C 1 280 ? -4.571 15.860 70.558 1.00 47.19 279 GLY C N 1
ATOM 7524 C CA . GLY C 1 280 ? -5.470 16.084 69.440 1.00 53.37 279 GLY C CA 1
ATOM 7525 C C . GLY C 1 280 ? -6.645 16.960 69.823 1.00 58.95 279 GLY C C 1
ATOM 7526 O O . GLY C 1 280 ? -6.495 17.914 70.586 1.00 60.46 279 GLY C O 1
ATOM 7527 N N . GLY C 1 281 ? -7.819 16.632 69.295 1.00 56.61 280 GLY C N 1
ATOM 7528 C CA . GLY C 1 281 ? -9.026 17.377 69.601 1.00 63.29 280 GLY C CA 1
ATOM 7529 C C . GLY C 1 281 ? -9.773 16.805 70.789 1.00 64.22 280 GLY C C 1
ATOM 7530 O O . GLY C 1 281 ? -10.865 17.264 71.125 1.00 71.96 280 GLY C O 1
ATOM 7531 N N . GLN C 1 282 ? -9.185 15.797 71.425 1.00 67.47 281 GLN C N 1
ATOM 7532 C CA A GLN C 1 282 ? -9.796 15.170 72.589 0.05 63.94 281 GLN C CA 1
ATOM 7533 C CA B GLN C 1 282 ? -9.790 15.168 72.594 0.95 63.89 281 GLN C CA 1
ATOM 7534 C C . GLN C 1 282 ? -9.841 16.135 73.769 1.00 68.62 281 GLN C C 1
ATOM 7535 O O . GLN C 1 282 ? -8.980 17.004 73.906 1.00 66.67 281 GLN C O 1
ATOM 7546 N N . SER C 1 283 ? -10.851 15.980 74.618 1.00 60.05 282 SER C N 1
ATOM 7547 C CA . SER C 1 283 ? -10.951 16.800 75.816 1.00 61.68 282 SER C CA 1
ATOM 7548 C C . SER C 1 283 ? -9.899 16.338 76.816 1.00 57.06 282 SER C C 1
ATOM 7549 O O . SER C 1 283 ? -9.327 15.258 76.666 1.00 54.07 282 SER C O 1
ATOM 7552 N N . GLU C 1 284 ? -9.644 17.159 77.828 1.00 52.96 283 GLU C N 1
ATOM 7553 C CA . GLU C 1 284 ? -8.632 16.846 78.830 1.00 49.19 283 GLU C CA 1
ATOM 7554 C C . GLU C 1 284 ? -8.936 15.538 79.553 1.00 45.45 283 GLU C C 1
ATOM 7555 O O . GLU C 1 284 ? -8.028 14.773 79.877 1.00 39.95 283 GLU C O 1
ATOM 7561 N N . GLU C 1 285 ? -10.217 15.283 79.794 1.00 53.91 284 GLU C N 1
ATOM 7562 C CA . GLU C 1 285 ? -10.630 14.081 80.505 1.00 52.53 284 GLU C CA 1
ATOM 7563 C C . GLU C 1 285 ? -10.500 12.842 79.623 1.00 55.42 284 GLU C C 1
ATOM 7564 O O . GLU C 1 285 ? -9.959 11.823 80.052 1.00 51.84 284 GLU C O 1
ATOM 7570 N N . GLU C 1 286 ? -10.994 12.935 78.392 1.00 58.14 285 GLU C N 1
ATOM 7571 C CA . GLU C 1 286 ? -10.960 11.806 77.467 1.00 59.23 285 GLU C CA 1
ATOM 7572 C C . GLU C 1 286 ? -9.530 11.417 77.106 1.00 48.86 285 GLU C C 1
ATOM 7573 O O . GLU C 1 286 ? -9.235 10.241 76.896 1.00 45.60 285 GLU C O 1
ATOM 7579 N N . ALA C 1 287 ? -8.646 12.407 77.035 1.00 54.39 286 ALA C N 1
ATOM 7580 C CA . ALA C 1 287 ? -7.246 12.152 76.720 1.00 45.97 286 ALA C CA 1
ATOM 7581 C C . ALA C 1 287 ? -6.582 11.345 77.830 1.00 44.91 286 ALA C C 1
ATOM 7582 O O . ALA C 1 287 ? -5.687 10.539 77.574 1.00 37.34 286 ALA C O 1
ATOM 7584 N N . SER C 1 288 ? -7.028 11.567 79.062 1.00 48.66 287 SER C N 1
ATOM 7585 C CA . SER C 1 288 ? -6.513 10.830 80.209 1.00 42.90 287 SER C CA 1
ATOM 7586 C C . SER C 1 288 ? -7.108 9.428 80.266 1.00 41.42 287 SER C C 1
ATOM 7587 O O . SER C 1 288 ? -6.401 8.452 80.520 1.00 38.77 287 SER C O 1
ATOM 7590 N N . VAL C 1 289 ? -8.413 9.340 80.028 1.00 41.03 288 VAL C N 1
ATOM 7591 C CA . VAL C 1 289 ? -9.121 8.065 80.061 1.00 43.24 288 VAL C CA 1
ATOM 7592 C C . VAL C 1 289 ? -8.624 7.128 78.964 1.00 40.03 288 VAL C C 1
ATOM 7593 O O . VAL C 1 289 ? -8.334 5.959 79.220 1.00 36.59 288 VAL C O 1
ATOM 7597 N N . ASN C 1 290 ? -8.522 7.649 77.745 1.00 46.01 289 ASN C N 1
ATOM 7598 C CA . ASN C 1 290 ? -8.058 6.858 76.611 1.00 46.03 289 ASN C CA 1
ATOM 7599 C C . ASN C 1 290 ? -6.625 6.372 76.800 1.00 38.45 289 ASN C C 1
ATOM 7600 O O . ASN C 1 290 ? -6.309 5.224 76.490 1.00 38.92 289 ASN C O 1
ATOM 7605 N N . LEU C 1 291 ? -5.765 7.248 77.309 1.00 45.96 290 LEU C N 1
ATOM 7606 C CA . LEU C 1 291 ? -4.380 6.885 77.588 1.00 41.48 290 LEU C CA 1
ATOM 7607 C C . LEU C 1 291 ? -4.318 5.782 78.637 1.00 44.05 290 LEU C C 1
ATOM 7608 O O . LEU C 1 291 ? -3.473 4.888 78.568 1.00 37.97 290 LEU C O 1
ATOM 7613 N N . ASN C 1 292 ? -5.227 5.850 79.603 1.00 40.44 291 ASN C N 1
ATOM 7614 C CA . ASN C 1 292 ? -5.303 4.850 80.659 1.00 39.42 291 ASN C CA 1
ATOM 7615 C C . ASN C 1 292 ? -5.736 3.494 80.112 1.00 41.12 291 ASN C C 1
ATOM 7616 O O . ASN C 1 292 ? -5.194 2.458 80.499 1.00 36.26 291 ASN C O 1
ATOM 7621 N N . SER C 1 293 ? -6.710 3.511 79.206 1.00 43.28 292 SER C N 1
ATOM 7622 C CA . SER C 1 293 ? -7.218 2.289 78.591 1.00 45.98 292 SER C CA 1
ATOM 7623 C C . SER C 1 293 ? -6.132 1.579 77.790 1.00 42.58 292 SER C C 1
ATOM 7624 O O . SER C 1 293 ? -6.100 0.350 77.720 1.00 48.02 292 SER C O 1
ATOM 7627 N N . ILE C 1 294 ? -5.245 2.365 77.190 1.00 46.08 293 ILE C N 1
ATOM 7628 C CA . ILE C 1 294 ? -4.143 1.827 76.402 1.00 43.23 293 ILE C CA 1
ATOM 7629 C C . ILE C 1 294 ? -3.133 1.102 77.291 1.00 41.47 293 ILE C C 1
ATOM 7630 O O . ILE C 1 294 ? -2.696 -0.005 76.974 1.00 38.63 293 ILE C O 1
ATOM 7635 N N . ASN C 1 295 ? -2.775 1.724 78.410 1.00 46.99 294 ASN C N 1
ATOM 7636 C CA . ASN C 1 295 ? -1.812 1.135 79.334 1.00 39.38 294 ASN C CA 1
ATOM 7637 C C . ASN C 1 295 ? -2.417 0.028 80.190 1.00 44.36 294 ASN C C 1
ATOM 7638 O O . ASN C 1 295 ? -1.693 -0.776 80.779 1.00 39.94 294 ASN C O 1
ATOM 7643 N N . ALA C 1 296 ? -3.744 -0.014 80.255 1.00 42.49 295 ALA C N 1
ATOM 7644 C CA . ALA C 1 296 ? -4.436 -1.031 81.038 1.00 44.15 295 ALA C CA 1
ATOM 7645 C C . ALA C 1 296 ? -4.360 -2.394 80.357 1.00 46.55 295 ALA C C 1
ATOM 7646 O O . ALA C 1 296 ? -4.702 -3.415 80.952 1.00 46.21 295 ALA C O 1
ATOM 7648 N N . LEU C 1 297 ? -3.908 -2.402 79.106 1.00 46.56 296 LEU C N 1
ATOM 7649 C CA . LEU C 1 297 ? -3.788 -3.636 78.339 1.00 50.26 296 LEU C CA 1
ATOM 7650 C C . LEU C 1 297 ? -2.437 -4.311 78.559 1.00 45.40 296 LEU C C 1
ATOM 7651 O O . LEU C 1 297 ? -1.733 -4.635 77.602 1.00 34.97 296 LEU C O 1
ATOM 7656 N N . GLY C 1 298 ? -2.082 -4.516 79.824 1.00 66.23 297 GLY C N 1
ATOM 7657 C CA . GLY C 1 298 ? -0.857 -5.211 80.179 1.00 60.46 297 GLY C CA 1
ATOM 7658 C C . GLY C 1 298 ? 0.409 -4.450 79.834 1.00 55.70 297 GLY C C 1
ATOM 7659 O O . GLY C 1 298 ? 0.349 -3.375 79.236 1.00 54.51 297 GLY C O 1
ATOM 7660 N N . PRO C 1 299 ? 1.569 -5.005 80.214 1.00 57.00 298 PRO C N 1
ATOM 7661 C CA . PRO C 1 299 ? 2.873 -4.403 79.911 1.00 50.53 298 PRO C CA 1
ATOM 7662 C C . PRO C 1 299 ? 3.176 -4.408 78.414 1.00 47.85 298 PRO C C 1
ATOM 7663 O O . PRO C 1 299 ? 2.882 -5.386 77.726 1.00 51.75 298 PRO C O 1
ATOM 7667 N N . HIS C 1 300 ? 3.762 -3.321 77.924 1.00 43.08 299 HIS C N 1
ATOM 7668 C CA . HIS C 1 300 ? 4.037 -3.170 76.500 1.00 39.67 299 HIS C CA 1
ATOM 7669 C C . HIS C 1 300 ? 5.538 -3.182 76.215 1.00 37.97 299 HIS C C 1
ATOM 7670 O O . HIS C 1 300 ? 6.336 -2.806 77.076 1.00 40.19 299 HIS C O 1
ATOM 7677 N N . PRO C 1 301 ? 5.928 -3.626 75.006 1.00 44.96 300 PRO C N 1
ATOM 7678 C CA . PRO C 1 301 ? 7.336 -3.654 74.589 1.00 45.97 300 PRO C CA 1
ATOM 7679 C C . PRO C 1 301 ? 7.996 -2.280 74.664 1.00 41.09 300 PRO C C 1
ATOM 7680 O O . PRO C 1 301 ? 9.188 -2.181 74.956 1.00 39.69 300 PRO C O 1
ATOM 7684 N N . TRP C 1 302 ? 7.220 -1.235 74.396 1.00 31.89 301 TRP C N 1
ATOM 7685 C CA . TRP C 1 302 ? 7.702 0.133 74.521 1.00 29.70 301 TRP C CA 1
ATOM 7686 C C . TRP C 1 302 ? 6.881 0.892 75.555 1.00 28.79 301 TRP C C 1
ATOM 7687 O O . TRP C 1 302 ? 5.832 0.421 75.994 1.00 31.24 301 TRP C O 1
ATOM 7698 N N . ALA C 1 303 ? 7.363 2.068 75.940 1.00 32.57 302 ALA C N 1
ATOM 7699 C CA . ALA C 1 303 ? 6.626 2.924 76.857 1.00 31.67 302 ALA C CA 1
ATOM 7700 C C . ALA C 1 303 ? 5.500 3.633 76.116 1.00 38.36 302 ALA C C 1
ATOM 7701 O O . ALA C 1 303 ? 5.704 4.170 75.028 1.00 39.43 302 ALA C O 1
ATOM 7703 N N . LEU C 1 304 ? 4.309 3.623 76.703 1.00 30.06 303 LEU C N 1
ATOM 7704 C CA . LEU C 1 304 ? 3.159 4.283 76.098 1.00 42.34 303 LEU C CA 1
ATOM 7705 C C . LEU C 1 304 ? 2.674 5.430 76.975 1.00 47.85 303 LEU C C 1
ATOM 7706 O O . LEU C 1 304 ? 1.732 5.277 77.753 1.00 47.30 303 LEU C O 1
ATOM 7711 N N . THR C 1 305 ? 3.327 6.580 76.844 1.00 36.85 304 THR C N 1
ATOM 7712 C CA . THR C 1 305 ? 2.991 7.749 77.647 1.00 42.15 304 THR C CA 1
ATOM 7713 C C . THR C 1 305 ? 2.397 8.856 76.776 1.00 47.40 304 THR C C 1
ATOM 7714 O O . THR C 1 305 ? 1.791 8.579 75.741 1.00 47.14 304 THR C O 1
ATOM 7718 N N . PHE C 1 306 ? 2.571 10.107 77.192 1.00 41.22 305 PHE C N 1
ATOM 7719 C CA . PHE C 1 306 ? 1.894 11.219 76.533 1.00 43.64 305 PHE C CA 1
ATOM 7720 C C . PHE C 1 306 ? 2.814 12.376 76.151 1.00 43.60 305 PHE C C 1
ATOM 7721 O O . PHE C 1 306 ? 3.844 12.608 76.784 1.00 44.52 305 PHE C O 1
ATOM 7729 N N . SER C 1 307 ? 2.419 13.094 75.105 1.00 38.96 306 SER C N 1
ATOM 7730 C CA . SER C 1 307 ? 3.042 14.358 74.732 1.00 38.51 306 SER C CA 1
ATOM 7731 C C . SER C 1 307 ? 1.938 15.379 74.491 1.00 44.13 306 SER C C 1
ATOM 7732 O O . SER C 1 307 ? 1.683 15.781 73.356 1.00 42.84 306 SER C O 1
ATOM 7735 N N . TYR C 1 308 ? 1.282 15.789 75.572 1.00 38.24 307 TYR C N 1
ATOM 7736 C CA . TYR C 1 308 ? 0.073 16.598 75.480 1.00 38.93 307 TYR C CA 1
ATOM 7737 C C . TYR C 1 308 ? 0.331 18.096 75.525 1.00 50.15 307 TYR C C 1
ATOM 7738 O O . TYR C 1 308 ? 1.346 18.555 76.049 1.00 47.06 307 TYR C O 1
ATOM 7747 N N . GLY C 1 309 ? -0.611 18.850 74.969 1.00 42.32 308 GLY C N 1
ATOM 7748 C CA . GLY C 1 309 ? -0.604 20.296 75.062 1.00 46.59 308 GLY C CA 1
ATOM 7749 C C . GLY C 1 309 ? -1.996 20.782 75.412 1.00 55.17 308 GLY C C 1
ATOM 7750 O O . GLY C 1 309 ? -2.186 21.492 76.396 1.00 57.28 308 GLY C O 1
ATOM 7751 N N . ARG C 1 310 ? -2.975 20.385 74.605 1.00 43.10 309 ARG C N 1
ATOM 7752 C CA . ARG C 1 310 ? -4.368 20.735 74.857 1.00 49.06 309 ARG C CA 1
ATOM 7753 C C . ARG C 1 310 ? -4.872 20.079 76.136 1.00 50.74 309 ARG C C 1
ATOM 7754 O O . ARG C 1 310 ? -5.602 20.691 76.915 1.00 48.58 309 ARG C O 1
ATOM 7762 N N . ALA C 1 311 ? -4.470 18.831 76.349 1.00 49.81 310 ALA C N 1
ATOM 7763 C CA . ALA C 1 311 ? -4.923 18.064 77.503 1.00 52.08 310 ALA C CA 1
ATOM 7764 C C . ALA C 1 311 ? -4.136 18.404 78.765 1.00 43.99 310 ALA C C 1
ATOM 7765 O O . ALA C 1 311 ? -4.211 17.686 79.761 1.00 48.71 310 ALA C O 1
ATOM 7767 N N . LEU C 1 312 ? -3.383 19.498 78.721 1.00 47.13 311 LEU C N 1
ATOM 7768 C CA . LEU C 1 312 ? -2.592 19.924 79.869 1.00 47.86 311 LEU C CA 1
ATOM 7769 C C . LEU C 1 312 ? -2.676 21.428 80.100 1.00 52.13 311 LEU C C 1
ATOM 7770 O O . LEU C 1 312 ? -2.331 21.914 81.176 1.00 54.66 311 LEU C O 1
ATOM 7775 N N . GLN C 1 313 ? -3.138 22.163 79.092 1.00 41.72 312 GLN C N 1
ATOM 7776 C CA . GLN C 1 313 ? -3.106 23.620 79.148 1.00 47.30 312 GLN C CA 1
ATOM 7777 C C . GLN C 1 313 ? -4.475 24.270 78.961 1.00 55.19 312 GLN C C 1
ATOM 7778 O O . GLN C 1 313 ? -4.613 25.483 79.115 1.00 56.63 312 GLN C O 1
ATOM 7784 N N . ALA C 1 314 ? -5.481 23.468 78.628 1.00 46.81 313 ALA C N 1
ATOM 7785 C CA . ALA C 1 314 ? -6.818 23.997 78.370 1.00 48.09 313 ALA C CA 1
ATOM 7786 C C . ALA C 1 314 ? -7.430 24.620 79.622 1.00 54.59 313 ALA C C 1
ATOM 7787 O O . ALA C 1 314 ? -7.888 25.763 79.595 1.00 58.77 313 ALA C O 1
ATOM 7789 N N . SER C 1 315 ? -7.435 23.868 80.718 1.00 50.48 314 SER C N 1
ATOM 7790 C CA . SER C 1 315 ? -7.998 24.354 81.973 1.00 58.12 314 SER C CA 1
ATOM 7791 C C . SER C 1 315 ? -7.059 25.341 82.659 1.00 59.34 314 SER C C 1
ATOM 7792 O O . SER C 1 315 ? -7.496 26.182 83.445 1.00 72.28 314 SER C O 1
ATOM 7795 N N . VAL C 1 316 ? -5.769 25.232 82.358 1.00 46.09 315 VAL C N 1
ATOM 7796 C CA . VAL C 1 316 ? -4.769 26.130 82.924 1.00 49.04 315 VAL C CA 1
ATOM 7797 C C . VAL C 1 316 ? -4.989 27.559 82.437 1.00 58.88 315 VAL C C 1
ATOM 7798 O O . VAL C 1 316 ? -4.967 28.505 83.225 1.00 58.90 315 VAL C O 1
ATOM 7802 N N . LEU C 1 317 ? -5.208 27.704 81.133 1.00 46.07 316 LEU C N 1
ATOM 7803 C CA . LEU C 1 317 ? -5.487 29.003 80.531 1.00 53.84 316 LEU C CA 1
ATOM 7804 C C . LEU C 1 317 ? -6.745 29.640 81.115 1.00 61.99 316 LEU C C 1
ATOM 7805 O O . LEU C 1 317 ? -6.746 30.819 81.470 1.00 67.65 316 LEU C O 1
ATOM 7810 N N . ASN C 1 318 ? -7.811 28.851 81.213 1.00 53.97 317 ASN C N 1
ATOM 7811 C CA . ASN C 1 318 ? -9.087 29.339 81.724 1.00 62.79 317 ASN C CA 1
ATOM 7812 C C . ASN C 1 318 ? -8.987 29.793 83.176 1.00 64.44 317 ASN C C 1
ATOM 7813 O O . ASN C 1 318 ? -9.659 30.737 83.589 1.00 72.41 317 ASN C O 1
ATOM 7818 N N . THR C 1 319 ? -8.143 29.114 83.944 1.00 63.56 318 THR C N 1
ATOM 7819 C CA . THR C 1 319 ? -7.932 29.462 85.343 1.00 57.58 318 THR C CA 1
ATOM 7820 C C . THR C 1 319 ? -7.079 30.722 85.460 1.00 65.93 318 THR C C 1
ATOM 7821 O O . THR C 1 319 ? -7.330 31.579 86.306 1.00 69.98 318 THR C O 1
ATOM 7825 N N . TRP C 1 320 ? -6.078 30.829 84.592 1.00 57.47 319 TRP C N 1
ATOM 7826 C CA . TRP C 1 320 ? -5.138 31.946 84.616 1.00 63.81 319 TRP C CA 1
ATOM 7827 C C . TRP C 1 320 ? -5.767 33.248 84.124 1.00 71.61 319 TRP C C 1
ATOM 7828 O O . TRP C 1 320 ? -5.760 34.254 84.836 1.00 78.40 319 TRP C O 1
ATOM 7839 N N . GLN C 1 321 ? -6.301 33.217 82.904 1.00 53.12 320 GLN C N 1
ATOM 7840 C CA . GLN C 1 321 ? -6.936 34.378 82.278 1.00 59.94 320 GLN C CA 1
ATOM 7841 C C . GLN C 1 321 ? -6.025 35.603 82.212 1.00 65.79 320 GLN C C 1
ATOM 7842 O O . GLN C 1 321 ? -6.497 36.738 82.277 1.00 73.26 320 GLN C O 1
ATOM 7848 N N . GLY C 1 322 ? -4.723 35.369 82.087 1.00 61.52 321 GLY C N 1
ATOM 7849 C CA . GLY C 1 322 ? -3.763 36.450 81.942 1.00 59.42 321 GLY C CA 1
ATOM 7850 C C . GLY C 1 322 ? -3.514 37.247 83.209 1.00 63.85 321 GLY C C 1
ATOM 7851 O O . GLY C 1 322 ? -2.695 38.166 83.220 1.00 68.72 321 GLY C O 1
ATOM 7852 N N . LYS C 1 323 ? -4.218 36.896 84.281 1.00 59.84 322 LYS C N 1
ATOM 7853 C CA . LYS C 1 323 ? -4.101 37.619 85.541 1.00 66.27 322 LYS C CA 1
ATOM 7854 C C . LYS C 1 323 ? -2.926 37.112 86.372 1.00 65.10 322 LYS C C 1
ATOM 7855 O O . LYS C 1 323 ? -2.688 35.908 86.459 1.00 58.38 322 LYS C O 1
ATOM 7861 N N . LYS C 1 324 ? -2.198 38.043 86.982 1.00 72.75 323 LYS C N 1
ATOM 7862 C CA . LYS C 1 324 ? -1.046 37.706 87.810 1.00 73.12 323 LYS C CA 1
ATOM 7863 C C . LYS C 1 324 ? -1.483 37.019 89.099 1.00 76.53 323 LYS C C 1
ATOM 7864 O O . LYS C 1 324 ? -0.712 36.287 89.719 1.00 71.42 323 LYS C O 1
ATOM 7870 N N . GLU C 1 325 ? -2.727 37.266 89.496 1.00 72.89 324 GLU C N 1
ATOM 7871 C CA . GLU C 1 325 ? -3.267 36.712 90.731 1.00 75.87 324 GLU C CA 1
ATOM 7872 C C . GLU C 1 325 ? -3.528 35.216 90.604 1.00 69.17 324 GLU C C 1
ATOM 7873 O O . GLU C 1 325 ? -3.363 34.463 91.564 1.00 75.40 324 GLU C O 1
ATOM 7879 N N . ASN C 1 326 ? -3.936 34.790 89.414 1.00 76.11 325 ASN C N 1
ATOM 7880 C CA . ASN C 1 326 ? -4.357 33.412 89.200 1.00 68.61 325 ASN C CA 1
ATOM 7881 C C . ASN C 1 326 ? -3.217 32.476 88.808 1.00 60.45 325 ASN C C 1
ATOM 7882 O O . ASN C 1 326 ? -3.457 31.352 88.371 1.00 54.22 325 ASN C O 1
ATOM 7887 N N . VAL C 1 327 ? -1.981 32.940 88.966 1.00 68.42 326 VAL C N 1
ATOM 7888 C CA . VAL C 1 327 ? -0.815 32.135 88.618 1.00 59.05 326 VAL C CA 1
ATOM 7889 C C . VAL C 1 327 ? -0.724 30.879 89.480 1.00 63.42 326 VAL C C 1
ATOM 7890 O O . VAL C 1 327 ? -0.610 29.769 88.961 1.00 62.59 326 VAL C O 1
ATOM 7894 N N . ALA C 1 328 ? -0.784 31.060 90.796 1.00 60.56 327 ALA C N 1
ATOM 7895 C CA . ALA C 1 328 ? -0.698 29.941 91.728 1.00 64.41 327 ALA C CA 1
ATOM 7896 C C . ALA C 1 328 ? -1.893 29.002 91.586 1.00 60.81 327 ALA C C 1
ATOM 7897 O O . ALA C 1 328 ? -1.752 27.784 91.696 1.00 56.19 327 ALA C O 1
ATOM 7899 N N . LYS C 1 329 ? -3.066 29.576 91.340 1.00 66.38 328 LYS C N 1
ATOM 7900 C CA . LYS C 1 329 ? -4.287 28.792 91.196 1.00 60.25 328 LYS C CA 1
ATOM 7901 C C . LYS C 1 329 ? -4.242 27.935 89.934 1.00 52.56 328 LYS C C 1
ATOM 7902 O O . LYS C 1 329 ? -4.761 26.819 89.912 1.00 52.10 328 LYS C O 1
ATOM 7908 N N . ALA C 1 330 ? -3.612 28.461 88.888 1.00 70.07 329 ALA C N 1
ATOM 7909 C CA . ALA C 1 330 ? -3.520 27.756 87.613 1.00 57.17 329 ALA C CA 1
ATOM 7910 C C . ALA C 1 330 ? -2.441 26.679 87.639 1.00 52.98 329 ALA C C 1
ATOM 7911 O O . ALA C 1 330 ? -2.563 25.654 86.970 1.00 45.73 329 ALA C O 1
ATOM 7913 N N . ARG C 1 331 ? -1.384 26.915 88.409 1.00 52.48 330 ARG C N 1
ATOM 7914 C CA . ARG C 1 331 ? -0.293 25.954 88.516 1.00 48.84 330 ARG C CA 1
ATOM 7915 C C . ARG C 1 331 ? -0.737 24.687 89.240 1.00 56.53 330 ARG C C 1
ATOM 7916 O O . ARG C 1 331 ? -0.227 23.598 88.974 1.00 49.72 330 ARG C O 1
ATOM 7924 N N . GLU C 1 332 ? -1.690 24.834 90.156 1.00 55.59 331 GLU C N 1
ATOM 7925 C CA . GLU C 1 332 ? -2.238 23.688 90.870 1.00 58.09 331 GLU C CA 1
ATOM 7926 C C . GLU C 1 332 ? -3.147 22.879 89.949 1.00 51.70 331 GLU C C 1
ATOM 7927 O O . GLU C 1 332 ? -3.348 21.682 90.152 1.00 57.23 331 GLU C O 1
ATOM 7933 N N . VAL C 1 333 ? -3.691 23.545 88.935 1.00 64.25 332 VAL C N 1
ATOM 7934 C CA . VAL C 1 333 ? -4.495 22.877 87.919 1.00 56.08 332 VAL C CA 1
ATOM 7935 C C . VAL C 1 333 ? -3.587 22.062 87.001 1.00 52.06 332 VAL C C 1
ATOM 7936 O O . VAL C 1 333 ? -3.937 20.958 86.580 1.00 45.22 332 VAL C O 1
ATOM 7940 N N . LEU C 1 334 ? -2.413 22.613 86.710 1.00 64.84 333 LEU C N 1
ATOM 7941 C CA . LEU C 1 334 ? -1.429 21.944 85.866 1.00 48.55 333 LEU C CA 1
ATOM 7942 C C . LEU C 1 334 ? -0.957 20.632 86.486 1.00 53.32 333 LEU C C 1
ATOM 7943 O O . LEU C 1 334 ? -0.929 19.599 85.818 1.00 47.83 333 LEU C O 1
ATOM 7948 N N . LEU C 1 335 ? -0.591 20.678 87.763 1.00 47.82 334 LEU C N 1
ATOM 7949 C CA . LEU C 1 335 ? -0.131 19.490 88.477 1.00 48.64 334 LEU C CA 1
ATOM 7950 C C . LEU C 1 335 ? -1.224 18.433 88.570 1.00 47.65 334 LEU C C 1
ATOM 7951 O O . LEU C 1 335 ? -0.944 17.234 88.556 1.00 44.35 334 LEU C O 1
ATOM 7956 N N . GLN C 1 336 ? -2.469 18.885 88.665 1.00 52.14 335 GLN C N 1
ATOM 7957 C CA . GLN C 1 336 ? -3.604 17.980 88.784 1.00 53.51 335 GLN C CA 1
ATOM 7958 C C . GLN C 1 336 ? -3.831 17.212 87.487 1.00 45.16 335 GLN C C 1
ATOM 7959 O O . GLN C 1 336 ? -4.123 16.016 87.505 1.00 41.68 335 GLN C O 1
ATOM 7965 N N . ARG C 1 337 ? -3.688 17.901 86.360 1.00 58.18 336 ARG C N 1
ATOM 7966 C CA A ARG C 1 337 ? -3.882 17.269 85.060 0.71 52.29 336 ARG C CA 1
ATOM 7967 C CA B ARG C 1 337 ? -3.881 17.281 85.057 0.29 52.29 336 ARG C CA 1
ATOM 7968 C C . ARG C 1 337 ? -2.639 16.500 84.634 1.00 46.31 336 ARG C C 1
ATOM 7969 O O . ARG C 1 337 ? -2.714 15.593 83.805 1.00 39.91 336 ARG C O 1
ATOM 7984 N N . ALA C 1 338 ? -1.496 16.862 85.208 1.00 48.22 337 ALA C N 1
ATOM 7985 C CA . ALA C 1 338 ? -0.247 16.168 84.920 1.00 41.96 337 ALA C CA 1
ATOM 7986 C C . ALA C 1 338 ? -0.211 14.832 85.651 1.00 46.11 337 ALA C C 1
ATOM 7987 O O . ALA C 1 338 ? 0.246 13.828 85.107 1.00 33.85 337 ALA C O 1
ATOM 7989 N N . GLU C 1 339 ? -0.697 14.831 86.888 1.00 46.59 338 GLU C N 1
ATOM 7990 C CA . GLU C 1 339 ? -0.769 13.612 87.683 1.00 50.66 338 GLU C CA 1
ATOM 7991 C C . GLU C 1 339 ? -1.802 12.653 87.105 1.00 46.36 338 GLU C C 1
ATOM 7992 O O . GLU C 1 339 ? -1.600 11.439 87.098 1.00 43.72 338 GLU C O 1
ATOM 7998 N N . ALA C 1 340 ? -2.906 13.211 86.617 1.00 52.67 339 ALA C N 1
ATOM 7999 C CA . ALA C 1 340 ? -3.976 12.418 86.022 1.00 49.76 339 ALA C CA 1
ATOM 8000 C C . ALA C 1 340 ? -3.468 11.609 84.834 1.00 39.37 339 ALA C C 1
ATOM 8001 O O . ALA C 1 340 ? -3.805 10.436 84.679 1.00 36.23 339 ALA C O 1
ATOM 8003 N N . ASN C 1 341 ? -2.651 12.244 84.001 1.00 55.34 340 ASN C N 1
ATOM 8004 C CA . ASN C 1 341 ? -2.075 11.579 82.839 1.00 47.89 340 ASN C CA 1
ATOM 8005 C C . ASN C 1 341 ? -0.890 10.700 83.223 1.00 46.95 340 ASN C C 1
ATOM 8006 O O . ASN C 1 341 ? -0.581 9.724 82.540 1.00 40.02 340 ASN C O 1
ATOM 8011 N N . SER C 1 342 ? -0.230 11.054 84.321 1.00 44.45 341 SER C N 1
ATOM 8012 C CA . SER C 1 342 ? 0.881 10.262 84.835 1.00 40.78 341 SER C CA 1
ATOM 8013 C C . SER C 1 342 ? 0.380 8.928 85.376 1.00 42.16 341 SER C C 1
ATOM 8014 O O . SER C 1 342 ? 1.016 7.891 85.188 1.00 44.55 341 SER C O 1
ATOM 8017 N N . LEU C 1 343 ? -0.766 8.965 86.048 1.00 41.81 342 LEU C N 1
ATOM 8018 C CA . LEU C 1 343 ? -1.386 7.757 86.579 1.00 47.56 342 LEU C CA 1
ATOM 8019 C C . LEU C 1 343 ? -1.922 6.887 85.450 1.00 41.16 342 LEU C C 1
ATOM 8020 O O . LEU C 1 343 ? -2.029 5.668 85.588 1.00 40.59 342 LEU C O 1
ATOM 8025 N N . ALA C 1 344 ? -2.257 7.525 84.333 1.00 53.15 343 ALA C N 1
ATOM 8026 C CA . ALA C 1 344 ? -2.777 6.820 83.169 1.00 46.51 343 ALA C CA 1
ATOM 8027 C C . ALA C 1 344 ? -1.711 5.927 82.541 1.00 41.48 343 ALA C C 1
ATOM 8028 O O . ALA C 1 344 ? -2.030 4.907 81.929 1.00 36.51 343 ALA C O 1
ATOM 8030 N N . THR C 1 345 ? -0.448 6.314 82.694 1.00 41.22 344 THR C N 1
ATOM 8031 C CA . THR C 1 345 ? 0.660 5.534 82.151 1.00 37.58 344 THR C CA 1
ATOM 8032 C C . THR C 1 345 ? 0.794 4.203 82.883 1.00 47.04 344 THR C C 1
ATOM 8033 O O . THR C 1 345 ? 1.182 3.195 82.292 1.00 35.98 344 THR C O 1
ATOM 8037 N N . TYR C 1 346 ? 0.472 4.208 84.172 1.00 37.20 345 TYR C N 1
ATOM 8038 C CA . TYR C 1 346 ? 0.474 2.985 84.966 1.00 41.70 345 TYR C CA 1
ATOM 8039 C C . TYR C 1 346 ? -0.816 2.203 84.755 1.00 40.15 345 TYR C C 1
ATOM 8040 O O . TYR C 1 346 ? -0.906 1.026 85.104 1.00 42.90 345 TYR C O 1
ATOM 8049 N N . GLY C 1 347 ? -1.814 2.867 84.184 1.00 35.73 346 GLY C N 1
ATOM 8050 C CA . GLY C 1 347 ? -3.127 2.273 84.029 1.00 38.82 346 GLY C CA 1
ATOM 8051 C C . GLY C 1 347 ? -3.865 2.277 85.352 1.00 49.44 346 GLY C C 1
ATOM 8052 O O . GLY C 1 347 ? -4.678 1.394 85.627 1.00 55.29 346 GLY C O 1
ATOM 8053 N N . LYS C 1 348 ? -3.576 3.280 86.176 1.00 37.86 347 LYS C N 1
ATOM 8054 C CA . LYS C 1 348 ? -4.175 3.387 87.502 1.00 47.85 347 LYS C CA 1
ATOM 8055 C C . LYS C 1 348 ? -4.947 4.693 87.675 1.00 50.44 347 LYS C C 1
ATOM 8056 O O . LYS C 1 348 ? -5.083 5.201 88.788 1.00 59.88 347 LYS C O 1
ATOM 8062 N N . TYR C 1 349 ? -5.448 5.235 86.570 1.00 48.95 348 TYR C N 1
ATOM 8063 C CA . TYR C 1 349 ? -6.260 6.444 86.620 1.00 48.49 348 TYR C CA 1
ATOM 8064 C C . TYR C 1 349 ? -7.735 6.110 86.439 1.00 60.06 348 TYR C C 1
ATOM 8065 O O . TYR C 1 349 ? -8.135 5.556 85.416 1.00 57.31 348 TYR C O 1
ATOM 8074 N N . LYS C 1 350 ? -8.540 6.448 87.441 1.00 57.81 349 LYS C N 1
ATOM 8075 C CA . LYS C 1 350 ? -9.978 6.224 87.372 1.00 66.72 349 LYS C CA 1
ATOM 8076 C C . LYS C 1 350 ? -10.732 7.515 87.666 1.00 69.96 349 LYS C C 1
ATOM 8077 O O . LYS C 1 350 ? -10.773 7.974 88.808 1.00 81.30 349 LYS C O 1
ATOM 8083 N N . GLY C 1 351 ? -11.324 8.099 86.627 1.00 69.34 350 GLY C N 1
ATOM 8084 C CA . GLY C 1 351 ? -12.050 9.349 86.759 1.00 75.91 350 GLY C CA 1
ATOM 8085 C C . GLY C 1 351 ? -13.263 9.241 87.664 1.00 102.19 350 GLY C C 1
ATOM 8086 O O . GLY C 1 351 ? -13.488 10.099 88.518 1.00 106.43 350 GLY C O 1
ATOM 8087 N N . GLY C 1 352 ? -14.044 8.182 87.477 1.00 98.83 351 GLY C N 1
ATOM 8088 C CA . GLY C 1 352 ? -15.233 7.960 88.279 1.00 93.19 351 GLY C CA 1
ATOM 8089 C C . GLY C 1 352 ? -16.508 8.059 87.466 1.00 82.96 351 GLY C C 1
ATOM 8090 O O . GLY C 1 352 ? -16.859 7.138 86.728 1.00 70.46 351 GLY C O 1
ATOM 8091 N N . GLU D 1 6 ? -13.597 9.336 39.542 1.00 62.75 5 GLU D N 1
ATOM 8092 C CA . GLU D 1 6 ? -12.185 9.699 39.559 1.00 68.79 5 GLU D CA 1
ATOM 8093 C C . GLU D 1 6 ? -11.378 8.705 40.388 1.00 62.65 5 GLU D C 1
ATOM 8094 O O . GLU D 1 6 ? -11.852 8.205 41.408 1.00 65.13 5 GLU D O 1
ATOM 8100 N N . TYR D 1 7 ? -10.155 8.429 39.944 1.00 70.28 6 TYR D N 1
ATOM 8101 C CA . TYR D 1 7 ? -9.316 7.407 40.564 1.00 70.07 6 TYR D CA 1
ATOM 8102 C C . TYR D 1 7 ? -8.815 7.816 41.950 1.00 74.21 6 TYR D C 1
ATOM 8103 O O . TYR D 1 7 ? -8.355 6.973 42.723 1.00 78.35 6 TYR D O 1
ATOM 8112 N N . MET D 1 8 ? -8.902 9.110 42.250 1.00 62.95 7 MET D N 1
ATOM 8113 C CA . MET D 1 8 ? -8.536 9.656 43.560 1.00 67.25 7 MET D CA 1
ATOM 8114 C C . MET D 1 8 ? -7.069 9.415 43.924 1.00 59.20 7 MET D C 1
ATOM 8115 O O . MET D 1 8 ? -6.291 10.362 44.037 1.00 61.87 7 MET D O 1
ATOM 8120 N N . ASN D 1 9 ? -6.695 8.153 44.113 1.00 62.57 8 ASN D N 1
ATOM 8121 C CA . ASN D 1 9 ? -5.326 7.812 44.493 1.00 63.92 8 ASN D CA 1
ATOM 8122 C C . ASN D 1 9 ? -4.337 8.043 43.353 1.00 63.16 8 ASN D C 1
ATOM 8123 O O . ASN D 1 9 ? -3.713 7.106 42.853 1.00 57.27 8 ASN D O 1
ATOM 8128 N N . ALA D 1 10 ? -4.202 9.302 42.953 1.00 60.11 9 ALA D N 1
ATOM 8129 C CA . ALA D 1 10 ? -3.302 9.689 41.877 1.00 54.21 9 ALA D CA 1
ATOM 8130 C C . ALA D 1 10 ? -3.106 11.197 41.899 1.00 61.29 9 ALA D C 1
ATOM 8131 O O . ALA D 1 10 ? -4.042 11.938 42.200 1.00 69.17 9 ALA D O 1
ATOM 8133 N N . PRO D 1 11 ? -1.885 11.656 41.590 1.00 55.95 10 PRO D N 1
ATOM 8134 C CA . PRO D 1 11 ? -1.591 13.093 41.562 1.00 61.18 10 PRO D CA 1
ATOM 8135 C C . PRO D 1 11 ? -2.499 13.839 40.589 1.00 66.66 10 PRO D C 1
ATOM 8136 O O . PRO D 1 11 ? -2.585 13.464 39.419 1.00 61.65 10 PRO D O 1
ATOM 8140 N N . LYS D 1 12 ? -3.168 14.880 41.076 1.00 56.42 11 LYS D N 1
ATOM 8141 C CA . LYS D 1 12 ? -4.127 15.627 40.270 1.00 58.72 11 LYS D CA 1
ATOM 8142 C C . LYS D 1 12 ? -3.476 16.316 39.074 1.00 60.39 11 LYS D C 1
ATOM 8143 O O . LYS D 1 12 ? -2.254 16.442 39.002 1.00 58.27 11 LYS D O 1
ATOM 8149 N N . LYS D 1 13 ? -4.308 16.757 38.137 1.00 59.57 12 LYS D N 1
ATOM 8150 C CA . LYS D 1 13 ? -3.828 17.445 36.947 1.00 52.39 12 LYS D CA 1
ATOM 8151 C C . LYS D 1 13 ? -3.632 18.933 37.215 1.00 53.69 12 LYS D C 1
ATOM 8152 O O . LYS D 1 13 ? -4.261 19.503 38.107 1.00 56.76 12 LYS D O 1
ATOM 8158 N N . LEU D 1 14 ? -2.752 19.554 36.438 1.00 62.16 13 LEU D N 1
ATOM 8159 C CA . LEU D 1 14 ? -2.544 20.994 36.513 1.00 64.34 13 LEU D CA 1
ATOM 8160 C C . LEU D 1 14 ? -3.684 21.714 35.804 1.00 63.26 13 LEU D C 1
ATOM 8161 O O . LEU D 1 14 ? -4.303 21.151 34.900 1.00 66.42 13 LEU D O 1
ATOM 8166 N N . PRO D 1 15 ? -3.977 22.957 36.220 1.00 54.97 14 PRO D N 1
ATOM 8167 C CA . PRO D 1 15 ? -4.962 23.771 35.500 1.00 61.43 14 PRO D CA 1
ATOM 8168 C C . PRO D 1 15 ? -4.573 23.943 34.034 1.00 57.66 14 PRO D C 1
ATOM 8169 O O . PRO D 1 15 ? -3.386 24.079 33.731 1.00 54.63 14 PRO D O 1
ATOM 8173 N N . ALA D 1 16 ? -5.564 23.924 33.147 1.00 64.01 15 ALA D N 1
ATOM 8174 C CA . ALA D 1 16 ? -5.330 23.911 31.704 1.00 61.95 15 ALA D CA 1
ATOM 8175 C C . ALA D 1 16 ? -4.465 25.075 31.233 1.00 59.18 15 ALA D C 1
ATOM 8176 O O . ALA D 1 16 ? -3.592 24.901 30.385 1.00 52.52 15 ALA D O 1
ATOM 8178 N N . ASP D 1 17 ? -4.709 26.257 31.789 1.00 60.84 16 ASP D N 1
ATOM 8179 C CA . ASP D 1 17 ? -3.990 27.457 31.380 1.00 65.95 16 ASP D CA 1
ATOM 8180 C C . ASP D 1 17 ? -2.526 27.402 31.809 1.00 63.02 16 ASP D C 1
ATOM 8181 O O . ASP D 1 17 ? -1.632 27.749 31.039 1.00 62.07 16 ASP D O 1
ATOM 8186 N N . VAL D 1 18 ? -2.290 26.961 33.040 1.00 62.13 17 VAL D N 1
ATOM 8187 C CA . VAL D 1 18 ? -0.938 26.885 33.583 1.00 60.22 17 VAL D CA 1
ATOM 8188 C C . VAL D 1 18 ? -0.105 25.822 32.872 1.00 47.33 17 VAL D C 1
ATOM 8189 O O . VAL D 1 18 ? 1.034 26.074 32.480 1.00 44.33 17 VAL D O 1
ATOM 8193 N N . ALA D 1 19 ? -0.683 24.637 32.704 1.00 60.81 18 ALA D N 1
ATOM 8194 C CA . ALA D 1 19 ? 0.009 23.532 32.049 1.00 54.12 18 ALA D CA 1
ATOM 8195 C C . ALA D 1 19 ? 0.332 23.863 30.596 1.00 50.36 18 ALA D C 1
ATOM 8196 O O . ALA D 1 19 ? 1.312 23.368 30.039 1.00 49.68 18 ALA D O 1
ATOM 8198 N N . GLU D 1 20 ? -0.496 24.706 29.990 1.00 50.98 19 GLU D N 1
ATOM 8199 C CA . GLU D 1 20 ? -0.311 25.094 28.598 1.00 51.23 19 GLU D CA 1
ATOM 8200 C C . GLU D 1 20 ? 0.873 26.044 28.444 1.00 48.75 19 GLU D C 1
ATOM 8201 O O . GLU D 1 20 ? 1.667 25.914 27.513 1.00 45.01 19 GLU D O 1
ATOM 8207 N N . GLU D 1 21 ? 0.987 26.995 29.366 1.00 40.44 20 GLU D N 1
ATOM 8208 C CA . GLU D 1 21 ? 2.086 27.954 29.351 1.00 40.52 20 GLU D CA 1
ATOM 8209 C C . GLU D 1 21 ? 3.420 27.261 29.609 1.00 40.38 20 GLU D C 1
ATOM 8210 O O . GLU D 1 21 ? 4.439 27.608 29.013 1.00 40.29 20 GLU D O 1
ATOM 8216 N N . LEU D 1 22 ? 3.403 26.278 30.504 1.00 51.54 21 LEU D N 1
ATOM 8217 C CA . LEU D 1 22 ? 4.603 25.518 30.832 1.00 41.71 21 LEU D CA 1
ATOM 8218 C C . LEU D 1 22 ? 5.075 24.702 29.637 1.00 40.76 21 LEU D C 1
ATOM 8219 O O . LEU D 1 22 ? 6.273 24.504 29.443 1.00 40.57 21 LEU D O 1
ATOM 8224 N N . ALA D 1 23 ? 4.121 24.234 28.839 1.00 49.86 22 ALA D N 1
ATOM 8225 C CA . ALA D 1 23 ? 4.426 23.405 27.682 1.00 46.33 22 ALA D CA 1
ATOM 8226 C C . ALA D 1 23 ? 5.085 24.213 26.568 1.00 50.92 22 ALA D C 1
ATOM 8227 O O . ALA D 1 23 ? 6.096 23.793 26.004 1.00 48.50 22 ALA D O 1
ATOM 8229 N N . THR D 1 24 ? 4.513 25.371 26.254 1.00 50.11 23 THR D N 1
ATOM 8230 C CA . THR D 1 24 ? 5.038 26.202 25.176 1.00 54.24 23 THR D CA 1
ATOM 8231 C C . THR D 1 24 ? 6.373 26.833 25.564 1.00 54.66 23 THR D C 1
ATOM 8232 O O . THR D 1 24 ? 7.242 27.027 24.715 1.00 54.40 23 THR D O 1
ATOM 8236 N N . THR D 1 25 ? 6.536 27.145 26.846 1.00 50.05 24 THR D N 1
ATOM 8237 C CA . THR D 1 25 ? 7.800 27.676 27.339 1.00 45.18 24 THR D CA 1
ATOM 8238 C C . THR D 1 25 ? 8.873 26.603 27.232 1.00 42.86 24 THR D C 1
ATOM 8239 O O . THR D 1 25 ? 10.005 26.874 26.830 1.00 42.61 24 THR D O 1
ATOM 8243 N N . ALA D 1 26 ? 8.498 25.378 27.585 1.00 55.81 25 ALA D N 1
ATOM 8244 C CA . ALA D 1 26 ? 9.395 24.235 27.488 1.00 48.27 25 ALA D CA 1
ATOM 8245 C C . ALA D 1 26 ? 9.826 24.003 26.044 1.00 49.40 25 ALA D C 1
ATOM 8246 O O . ALA D 1 26 ? 10.959 23.604 25.782 1.00 46.91 25 ALA D O 1
ATOM 8248 N N . GLN D 1 27 ? 8.915 24.261 25.111 1.00 53.71 26 GLN D N 1
ATOM 8249 C CA . GLN D 1 27 ? 9.202 24.100 23.690 1.00 55.56 26 GLN D CA 1
ATOM 8250 C C . GLN D 1 27 ? 10.182 25.162 23.197 1.00 54.80 26 GLN D C 1
ATOM 8251 O O . GLN D 1 27 ? 11.099 24.864 22.432 1.00 55.12 26 GLN D O 1
ATOM 8257 N N . LYS D 1 28 ? 9.984 26.399 23.644 1.00 42.84 27 LYS D N 1
ATOM 8258 C CA . LYS D 1 28 ? 10.816 27.518 23.212 1.00 44.94 27 LYS D CA 1
ATOM 8259 C C . LYS D 1 28 ? 12.254 27.395 23.709 1.00 47.82 27 LYS D C 1
ATOM 8260 O O . LYS D 1 28 ? 13.190 27.810 23.028 1.00 47.96 27 LYS D O 1
ATOM 8266 N N . LEU D 1 29 ? 12.426 26.829 24.899 1.00 50.35 28 LEU D N 1
ATOM 8267 C CA . LEU D 1 29 ? 13.753 26.704 25.492 1.00 46.08 28 LEU D CA 1
ATOM 8268 C C . LEU D 1 29 ? 14.640 25.746 24.701 1.00 45.08 28 LEU D C 1
ATOM 8269 O O . LEU D 1 29 ? 15.863 25.890 24.690 1.00 42.39 28 LEU D O 1
ATOM 8274 N N . VAL D 1 30 ? 14.023 24.774 24.037 1.00 53.12 29 VAL D N 1
ATOM 8275 C CA . VAL D 1 30 ? 14.773 23.810 23.239 1.00 48.80 29 VAL D CA 1
ATOM 8276 C C . VAL D 1 30 ? 14.445 23.926 21.752 1.00 53.72 29 VAL D C 1
ATOM 8277 O O . VAL D 1 30 ? 14.291 22.916 21.063 1.00 49.86 29 VAL D O 1
ATOM 8281 N N . GLN D 1 31 ? 14.346 25.159 21.261 1.00 57.99 30 GLN D N 1
ATOM 8282 C CA . GLN D 1 31 ? 14.121 25.401 19.839 1.00 49.10 30 GLN D CA 1
ATOM 8283 C C . GLN D 1 31 ? 15.232 24.782 19.001 1.00 49.67 30 GLN D C 1
ATOM 8284 O O . GLN D 1 31 ? 16.364 24.638 19.465 1.00 55.83 30 GLN D O 1
ATOM 8290 N N . ALA D 1 32 ? 14.901 24.415 17.767 1.00 51.05 31 ALA D N 1
ATOM 8291 C CA . ALA D 1 32 ? 15.868 23.807 16.861 1.00 47.12 31 ALA D CA 1
ATOM 8292 C C . ALA D 1 32 ? 17.029 24.755 16.578 1.00 51.46 31 ALA D C 1
ATOM 8293 O O . ALA D 1 32 ? 16.836 25.854 16.057 1.00 52.42 31 ALA D O 1
ATOM 8295 N N . GLY D 1 33 ? 18.235 24.324 16.936 1.00 45.53 32 GLY D N 1
ATOM 8296 C CA . GLY D 1 33 ? 19.428 25.120 16.717 1.00 49.33 32 GLY D CA 1
ATOM 8297 C C . GLY D 1 33 ? 19.733 26.056 17.868 1.00 56.75 32 GLY D C 1
ATOM 8298 O O . GLY D 1 33 ? 20.613 26.911 17.765 1.00 64.38 32 GLY D O 1
ATOM 8299 N N . LYS D 1 34 ? 19.004 25.896 18.968 1.00 54.72 33 LYS D N 1
ATOM 8300 C CA . LYS D 1 34 ? 19.200 26.745 20.136 1.00 54.13 33 LYS D CA 1
ATOM 8301 C C . LYS D 1 34 ? 19.438 25.927 21.401 1.00 61.51 33 LYS D C 1
ATOM 8302 O O . LYS D 1 34 ? 19.194 24.720 21.431 1.00 53.14 33 LYS D O 1
ATOM 8308 N N . GLY D 1 35 ? 19.921 26.598 22.441 1.00 46.92 34 GLY D N 1
ATOM 8309 C CA . GLY D 1 35 ? 20.174 25.964 23.721 1.00 51.52 34 GLY D CA 1
ATOM 8310 C C . GLY D 1 35 ? 20.032 26.957 24.858 1.00 53.00 34 GLY D C 1
ATOM 8311 O O . GLY D 1 35 ? 19.281 27.927 24.752 1.00 47.51 34 GLY D O 1
ATOM 8312 N N . ILE D 1 36 ? 20.757 26.722 25.946 1.00 43.63 35 ILE D N 1
ATOM 8313 C CA . ILE D 1 36 ? 20.651 27.570 27.128 1.00 45.76 35 ILE D CA 1
ATOM 8314 C C . ILE D 1 36 ? 22.016 28.039 27.629 1.00 51.24 35 ILE D C 1
ATOM 8315 O O . ILE D 1 36 ? 22.941 27.240 27.779 1.00 53.27 35 ILE D O 1
ATOM 8320 N N . LEU D 1 37 ? 22.137 29.340 27.878 1.00 47.59 36 LEU D N 1
ATOM 8321 C CA . LEU D 1 37 ? 23.347 29.900 28.471 1.00 58.52 36 LEU D CA 1
ATOM 8322 C C . LEU D 1 37 ? 23.261 29.876 29.994 1.00 61.47 36 LEU D C 1
ATOM 8323 O O . LEU D 1 37 ? 22.423 30.556 30.588 1.00 53.12 36 LEU D O 1
ATOM 8328 N N . ALA D 1 38 ? 24.131 29.091 30.622 1.00 54.37 37 ALA D N 1
ATOM 8329 C CA . ALA D 1 38 ? 24.140 28.971 32.076 1.00 55.88 37 ALA D CA 1
ATOM 8330 C C . ALA D 1 38 ? 25.048 30.018 32.710 1.00 58.52 37 ALA D C 1
ATOM 8331 O O . ALA D 1 38 ? 26.257 29.820 32.822 1.00 66.20 37 ALA D O 1
ATOM 8333 N N . ALA D 1 39 ? 24.457 31.134 33.123 1.00 53.85 38 ALA D N 1
ATOM 8334 C CA . ALA D 1 39 ? 25.208 32.208 33.763 1.00 63.78 38 ALA D CA 1
ATOM 8335 C C . ALA D 1 39 ? 24.733 32.413 35.196 1.00 63.31 38 ALA D C 1
ATOM 8336 O O . ALA D 1 39 ? 24.580 33.545 35.655 1.00 63.20 38 ALA D O 1
ATOM 8338 N N . ASP D 1 40 ? 24.504 31.308 35.898 1.00 63.49 39 ASP D N 1
ATOM 8339 C CA . ASP D 1 40 ? 23.965 31.353 37.252 1.00 64.81 39 ASP D CA 1
ATOM 8340 C C . ASP D 1 40 ? 25.018 31.015 38.300 1.00 71.81 39 ASP D C 1
ATOM 8341 O O . ASP D 1 40 ? 24.720 30.365 39.302 1.00 75.42 39 ASP D O 1
ATOM 8346 N N . GLU D 1 41 ? 26.249 31.455 38.065 1.00 56.84 40 GLU D N 1
ATOM 8347 C CA . GLU D 1 41 ? 27.323 31.233 39.024 1.00 68.90 40 GLU D CA 1
ATOM 8348 C C . GLU D 1 41 ? 27.087 32.037 40.294 1.00 78.24 40 GLU D C 1
ATOM 8349 O O . GLU D 1 41 ? 26.726 33.214 40.236 1.00 76.08 40 GLU D O 1
ATOM 8355 N N . SER D 1 42 ? 27.288 31.396 41.441 1.00 68.03 41 SER D N 1
ATOM 8356 C CA . SER D 1 42 ? 27.219 32.086 42.721 1.00 70.04 41 SER D CA 1
ATOM 8357 C C . SER D 1 42 ? 28.365 33.085 42.825 1.00 76.70 41 SER D C 1
ATOM 8358 O O . SER D 1 42 ? 29.324 33.018 42.056 1.00 79.48 41 SER D O 1
ATOM 8361 N N . THR D 1 43 ? 28.273 34.003 43.782 1.00 75.20 42 THR D N 1
ATOM 8362 C CA . THR D 1 43 ? 29.280 35.051 43.924 1.00 79.10 42 THR D CA 1
ATOM 8363 C C . THR D 1 43 ? 30.630 34.501 44.388 1.00 83.24 42 THR D C 1
ATOM 8364 O O . THR D 1 43 ? 31.620 35.230 44.437 1.00 92.92 42 THR D O 1
ATOM 8368 N N . GLN D 1 44 ? 30.665 33.215 44.726 1.00 62.88 43 GLN D N 1
ATOM 8369 C CA . GLN D 1 44 ? 31.916 32.550 45.072 1.00 74.42 43 GLN D CA 1
ATOM 8370 C C . GLN D 1 44 ? 32.454 31.756 43.889 1.00 80.21 43 GLN D C 1
ATOM 8371 O O . GLN D 1 44 ? 33.664 31.675 43.683 1.00 86.25 43 GLN D O 1
ATOM 8377 N N . THR D 1 45 ? 31.547 31.169 43.116 1.00 83.56 44 THR D N 1
ATOM 8378 C CA . THR D 1 45 ? 31.931 30.424 41.925 1.00 79.23 44 THR D CA 1
ATOM 8379 C C . THR D 1 45 ? 32.437 31.386 40.854 1.00 74.04 44 THR D C 1
ATOM 8380 O O . THR D 1 45 ? 33.366 31.073 40.109 1.00 82.49 44 THR D O 1
ATOM 8384 N N . ILE D 1 46 ? 31.828 32.567 40.795 1.00 70.59 45 ILE D N 1
ATOM 8385 C CA . ILE D 1 46 ? 32.227 33.590 39.836 1.00 74.95 45 ILE D CA 1
ATOM 8386 C C . ILE D 1 46 ? 33.511 34.280 40.295 1.00 85.83 45 ILE D C 1
ATOM 8387 O O . ILE D 1 46 ? 34.172 34.969 39.517 1.00 86.12 45 ILE D O 1
ATOM 8392 N N . LYS D 1 47 ? 33.861 34.084 41.562 1.00 71.53 46 LYS D N 1
ATOM 8393 C CA . LYS D 1 47 ? 35.083 34.655 42.116 1.00 79.02 46 LYS D CA 1
ATOM 8394 C C . LYS D 1 47 ? 36.312 33.949 41.560 1.00 87.39 46 LYS D C 1
ATOM 8395 O O . LYS D 1 47 ? 37.287 34.593 41.172 1.00 87.69 46 LYS D O 1
ATOM 8401 N N . LYS D 1 48 ? 36.256 32.621 41.519 1.00 82.57 47 LYS D N 1
ATOM 8402 C CA . LYS D 1 48 ? 37.374 31.818 41.034 1.00 92.22 47 LYS D CA 1
ATOM 8403 C C . LYS D 1 48 ? 37.605 32.011 39.537 1.00 94.09 47 LYS D C 1
ATOM 8404 O O . LYS D 1 48 ? 38.663 31.660 39.015 1.00 100.45 47 LYS D O 1
ATOM 8410 N N . ARG D 1 49 ? 36.612 32.568 38.852 1.00 98.40 48 ARG D N 1
ATOM 8411 C CA . ARG D 1 49 ? 36.737 32.871 37.432 1.00 92.40 48 ARG D CA 1
ATOM 8412 C C . ARG D 1 49 ? 37.409 34.224 37.232 1.00 90.38 48 ARG D C 1
ATOM 8413 O O . ARG D 1 49 ? 38.067 34.459 36.219 1.00 91.05 48 ARG D O 1
ATOM 8421 N N . PHE D 1 50 ? 37.242 35.109 38.209 1.00 95.64 49 PHE D N 1
ATOM 8422 C CA . PHE D 1 50 ? 37.885 36.416 38.177 1.00 97.60 49 PHE D CA 1
ATOM 8423 C C . PHE D 1 50 ? 39.300 36.328 38.736 1.00 109.16 49 PHE D C 1
ATOM 8424 O O . PHE D 1 50 ? 40.092 37.261 38.605 1.00 112.40 49 PHE D O 1
ATOM 8432 N N . ASP D 1 51 ? 39.609 35.196 39.362 1.00 84.01 50 ASP D N 1
ATOM 8433 C CA . ASP D 1 51 ? 40.946 34.948 39.886 1.00 96.76 50 ASP D CA 1
ATOM 8434 C C . ASP D 1 51 ? 41.886 34.507 38.770 1.00 105.27 50 ASP D C 1
ATOM 8435 O O . ASP D 1 51 ? 43.107 34.567 38.914 1.00 119.06 50 ASP D O 1
ATOM 8440 N N . ASN D 1 52 ? 41.309 34.059 37.660 1.00 94.01 51 ASN D N 1
ATOM 8441 C CA . ASN D 1 52 ? 42.093 33.646 36.503 1.00 96.17 51 ASN D CA 1
ATOM 8442 C C . ASN D 1 52 ? 42.352 34.813 35.559 1.00 94.57 51 ASN D C 1
ATOM 8443 O O . ASN D 1 52 ? 43.152 34.708 34.629 1.00 102.31 51 ASN D O 1
ATOM 8448 N N . ILE D 1 53 ? 41.665 35.924 35.802 1.00 99.37 52 ILE D N 1
ATOM 8449 C CA . ILE D 1 53 ? 41.868 37.138 35.021 1.00 99.09 52 ILE D CA 1
ATOM 8450 C C . ILE D 1 53 ? 42.160 38.318 35.941 1.00 108.49 52 ILE D C 1
ATOM 8451 O O . ILE D 1 53 ? 41.949 39.472 35.565 1.00 103.10 52 ILE D O 1
ATOM 8456 N N . LYS D 1 54 ? 42.672 38.003 37.133 1.00 92.31 53 LYS D N 1
ATOM 8457 C CA . LYS D 1 54 ? 42.991 38.966 38.197 1.00 94.88 53 LYS D CA 1
ATOM 8458 C C . LYS D 1 54 ? 42.053 40.174 38.259 1.00 89.88 53 LYS D C 1
ATOM 8459 O O . LYS D 1 54 ? 42.488 41.319 38.142 1.00 96.12 53 LYS D O 1
ATOM 8465 N N . LEU D 1 55 ? 40.765 39.909 38.453 1.00 100.04 54 LEU D N 1
ATOM 8466 C CA . LEU D 1 55 ? 39.779 40.978 38.554 1.00 97.10 54 LEU D CA 1
ATOM 8467 C C . LEU D 1 55 ? 39.086 40.958 39.913 1.00 97.48 54 LEU D C 1
ATOM 8468 O O . LEU D 1 55 ? 38.812 39.891 40.465 1.00 95.23 54 LEU D O 1
ATOM 8473 N N . GLU D 1 56 ? 38.813 42.144 40.448 1.00 97.49 55 GLU D N 1
ATOM 8474 C CA . GLU D 1 56 ? 38.149 42.278 41.740 1.00 99.54 55 GLU D CA 1
ATOM 8475 C C . GLU D 1 56 ? 36.744 41.687 41.715 1.00 87.44 55 GLU D C 1
ATOM 8476 O O . GLU D 1 56 ? 35.916 42.065 40.886 1.00 81.10 55 GLU D O 1
ATOM 8482 N N . ASN D 1 57 ? 36.480 40.757 42.627 1.00 101.30 56 ASN D N 1
ATOM 8483 C CA . ASN D 1 57 ? 35.161 40.149 42.733 1.00 92.08 56 ASN D CA 1
ATOM 8484 C C . ASN D 1 57 ? 34.163 41.102 43.382 1.00 90.03 56 ASN D C 1
ATOM 8485 O O . ASN D 1 57 ? 33.782 40.927 44.540 1.00 92.64 56 ASN D O 1
ATOM 8490 N N . THR D 1 58 ? 33.747 42.115 42.629 1.00 94.03 57 THR D N 1
ATOM 8491 C CA . THR D 1 58 ? 32.810 43.110 43.136 1.00 92.20 57 THR D CA 1
ATOM 8492 C C . THR D 1 58 ? 31.506 43.085 42.349 1.00 82.11 57 THR D C 1
ATOM 8493 O O . THR D 1 58 ? 31.422 42.465 41.289 1.00 77.55 57 THR D O 1
ATOM 8497 N N . ILE D 1 59 ? 30.492 43.765 42.874 1.00 92.97 58 ILE D N 1
ATOM 8498 C CA . ILE D 1 59 ? 29.189 43.824 42.224 1.00 87.28 58 ILE D CA 1
ATOM 8499 C C . ILE D 1 59 ? 29.278 44.596 40.906 1.00 87.17 58 ILE D C 1
ATOM 8500 O O . ILE D 1 59 ? 28.514 44.343 39.974 1.00 82.76 58 ILE D O 1
ATOM 8505 N N . GLU D 1 60 ? 30.231 45.521 40.826 1.00 85.92 59 GLU D N 1
ATOM 8506 C CA . GLU D 1 60 ? 30.437 46.303 39.612 1.00 85.87 59 GLU D CA 1
ATOM 8507 C C . GLU D 1 60 ? 30.979 45.433 38.483 1.00 82.13 59 GLU D C 1
ATOM 8508 O O . GLU D 1 60 ? 30.496 45.495 37.352 1.00 78.74 59 GLU D O 1
ATOM 8514 N N . ASN D 1 61 ? 31.985 44.623 38.797 1.00 78.00 60 ASN D N 1
ATOM 8515 C CA . ASN D 1 61 ? 32.587 43.731 37.813 1.00 81.20 60 ASN D CA 1
ATOM 8516 C C . ASN D 1 61 ? 31.631 42.622 37.390 1.00 74.41 60 ASN D C 1
ATOM 8517 O O . ASN D 1 61 ? 31.635 42.193 36.236 1.00 67.87 60 ASN D O 1
ATOM 8522 N N . ARG D 1 62 ? 30.813 42.159 38.331 1.00 88.73 61 ARG D N 1
ATOM 8523 C CA . ARG D 1 62 ? 29.812 41.144 38.030 1.00 81.39 61 ARG D CA 1
ATOM 8524 C C . ARG D 1 62 ? 28.734 41.717 37.118 1.00 69.11 61 ARG D C 1
ATOM 8525 O O . ARG D 1 62 ? 28.225 41.027 36.238 1.00 66.67 61 ARG D O 1
ATOM 8533 N N . ALA D 1 63 ? 28.395 42.984 37.330 1.00 75.64 62 ALA D N 1
ATOM 8534 C CA . ALA D 1 63 ? 27.404 43.658 36.500 1.00 73.91 62 ALA D CA 1
ATOM 8535 C C . ALA D 1 63 ? 27.910 43.818 35.071 1.00 75.17 62 ALA D C 1
ATOM 8536 O O . ALA D 1 63 ? 27.202 43.511 34.113 1.00 69.61 62 ALA D O 1
ATOM 8538 N N . SER D 1 64 ? 29.144 44.293 34.939 1.00 72.99 63 SER D N 1
ATOM 8539 C CA . SER D 1 64 ? 29.741 44.528 33.629 1.00 75.51 63 SER D CA 1
ATOM 8540 C C . SER D 1 64 ? 29.911 43.233 32.841 1.00 68.62 63 SER D C 1
ATOM 8541 O O . SER D 1 64 ? 29.821 43.229 31.613 1.00 66.60 63 SER D O 1
ATOM 8544 N N . TYR D 1 65 ? 30.151 42.134 33.550 1.00 70.48 64 TYR D N 1
ATOM 8545 C CA . TYR D 1 65 ? 30.373 40.848 32.900 1.00 71.03 64 TYR D CA 1
ATOM 8546 C C . TYR D 1 65 ? 29.087 40.254 32.336 1.00 59.69 64 TYR D C 1
ATOM 8547 O O . TYR D 1 65 ? 29.066 39.762 31.208 1.00 57.82 64 TYR D O 1
ATOM 8556 N N . ARG D 1 66 ? 28.020 40.288 33.127 1.00 68.35 65 ARG D N 1
ATOM 8557 C CA . ARG D 1 66 ? 26.735 39.763 32.681 1.00 62.75 65 ARG D CA 1
ATOM 8558 C C . ARG D 1 66 ? 26.171 40.645 31.574 1.00 63.67 65 ARG D C 1
ATOM 8559 O O . ARG D 1 66 ? 25.473 40.168 30.678 1.00 55.97 65 ARG D O 1
ATOM 8567 N N . ASP D 1 67 ? 26.483 41.935 31.642 1.00 67.91 66 ASP D N 1
ATOM 8568 C CA . ASP D 1 67 ? 26.097 42.873 30.596 1.00 70.59 66 ASP D CA 1
ATOM 8569 C C . ASP D 1 67 ? 26.783 42.531 29.279 1.00 69.71 66 ASP D C 1
ATOM 8570 O O . ASP D 1 67 ? 26.191 42.663 28.209 1.00 67.16 66 ASP D O 1
ATOM 8575 N N . LEU D 1 68 ? 28.036 42.096 29.368 1.00 63.94 67 LEU D N 1
ATOM 8576 C CA . LEU D 1 68 ? 28.798 41.697 28.191 1.00 61.86 67 LEU D CA 1
ATOM 8577 C C . LEU D 1 68 ? 28.130 40.506 27.517 1.00 56.50 67 LEU D C 1
ATOM 8578 O O . LEU D 1 68 ? 28.031 40.445 26.292 1.00 56.43 67 LEU D O 1
ATOM 8583 N N . LEU D 1 69 ? 27.668 39.562 28.329 1.00 66.50 68 LEU D N 1
ATOM 8584 C CA . LEU D 1 69 ? 27.031 38.355 27.821 1.00 61.38 68 LEU D CA 1
ATOM 8585 C C . LEU D 1 69 ? 25.649 38.644 27.241 1.00 53.81 68 LEU D C 1
ATOM 8586 O O . LEU D 1 69 ? 25.349 38.259 26.112 1.00 56.30 68 LEU D O 1
ATOM 8591 N N . PHE D 1 70 ? 24.816 39.332 28.015 1.00 63.54 69 PHE D N 1
ATOM 8592 C CA . PHE D 1 70 ? 23.412 39.513 27.658 1.00 61.68 69 PHE D CA 1
ATOM 8593 C C . PHE D 1 70 ? 23.204 40.673 26.690 1.00 69.12 69 PHE D C 1
ATOM 8594 O O . PHE D 1 70 ? 22.192 40.731 25.990 1.00 65.22 69 PHE D O 1
ATOM 8602 N N . GLY D 1 71 ? 24.163 41.592 26.650 1.00 64.48 70 GLY D N 1
ATOM 8603 C CA . GLY D 1 71 ? 24.082 42.736 25.760 1.00 66.66 70 GLY D CA 1
ATOM 8604 C C . GLY D 1 71 ? 24.486 42.392 24.339 1.00 72.19 70 GLY D C 1
ATOM 8605 O O . GLY D 1 71 ? 24.393 43.224 23.437 1.00 85.59 70 GLY D O 1
ATOM 8606 N N . THR D 1 72 ? 24.936 41.156 24.144 1.00 68.97 71 THR D N 1
ATOM 8607 C CA . THR D 1 72 ? 25.365 40.687 22.832 1.00 72.23 71 THR D CA 1
ATOM 8608 C C . THR D 1 72 ? 24.198 40.601 21.854 1.00 71.69 71 THR D C 1
ATOM 8609 O O . THR D 1 72 ? 23.236 39.870 22.084 1.00 61.65 71 THR D O 1
ATOM 8613 N N . LYS D 1 73 ? 24.291 41.353 20.763 1.00 69.58 72 LYS D N 1
ATOM 8614 C CA . LYS D 1 73 ? 23.263 41.331 19.730 1.00 68.72 72 LYS D CA 1
ATOM 8615 C C . LYS D 1 73 ? 23.479 40.153 18.787 1.00 58.84 72 LYS D C 1
ATOM 8616 O O . LYS D 1 73 ? 24.612 39.842 18.418 1.00 55.67 72 LYS D O 1
ATOM 8622 N N . GLY D 1 74 ? 22.388 39.497 18.405 1.00 90.98 73 GLY D N 1
ATOM 8623 C CA . GLY D 1 74 ? 22.462 38.331 17.544 1.00 85.28 73 GLY D CA 1
ATOM 8624 C C . GLY D 1 74 ? 22.621 37.051 18.342 1.00 69.90 73 GLY D C 1
ATOM 8625 O O . GLY D 1 74 ? 22.648 35.955 17.782 1.00 53.61 73 GLY D O 1
ATOM 8626 N N . LEU D 1 75 ? 22.725 37.195 19.658 1.00 84.89 74 LEU D N 1
ATOM 8627 C CA . LEU D 1 75 ? 22.885 36.053 20.548 1.00 74.26 74 LEU D CA 1
ATOM 8628 C C . LEU D 1 75 ? 21.604 35.226 20.608 1.00 61.00 74 LEU D C 1
ATOM 8629 O O . LEU D 1 75 ? 21.635 34.031 20.902 1.00 45.89 74 LEU D O 1
ATOM 8634 N N . GLY D 1 76 ? 20.479 35.871 20.316 1.00 78.15 75 GLY D N 1
ATOM 8635 C CA . GLY D 1 76 ? 19.181 35.223 20.374 1.00 60.55 75 GLY D CA 1
ATOM 8636 C C . GLY D 1 76 ? 18.986 34.151 19.320 1.00 61.39 75 GLY D C 1
ATOM 8637 O O . GLY D 1 76 ? 18.118 33.289 19.457 1.00 51.72 75 GLY D O 1
ATOM 8638 N N . LYS D 1 77 ? 19.791 34.204 18.263 1.00 73.24 76 LYS D N 1
ATOM 8639 C CA . LYS D 1 77 ? 19.708 33.215 17.194 1.00 64.86 76 LYS D CA 1
ATOM 8640 C C . LYS D 1 77 ? 20.219 31.854 17.653 1.00 55.33 76 LYS D C 1
ATOM 8641 O O . LYS D 1 77 ? 19.862 30.823 17.083 1.00 46.74 76 LYS D O 1
ATOM 8647 N N . PHE D 1 78 ? 21.054 31.854 18.687 1.00 67.02 77 PHE D N 1
ATOM 8648 C CA . PHE D 1 78 ? 21.643 30.617 19.185 1.00 54.27 77 PHE D CA 1
ATOM 8649 C C . PHE D 1 78 ? 21.193 30.310 20.609 1.00 47.73 77 PHE D C 1
ATOM 8650 O O . PHE D 1 78 ? 21.131 29.148 21.008 1.00 31.59 77 PHE D O 1
ATOM 8658 N N . ILE D 1 79 ? 20.879 31.354 21.369 1.00 57.15 78 ILE D N 1
ATOM 8659 C CA . ILE D 1 79 ? 20.466 31.198 22.760 1.00 46.13 78 ILE D CA 1
ATOM 8660 C C . ILE D 1 79 ? 18.959 31.390 22.921 1.00 44.32 78 ILE D C 1
ATOM 8661 O O . ILE D 1 79 ? 18.413 32.427 22.544 1.00 54.59 78 ILE D O 1
ATOM 8666 N N . SER D 1 80 ? 18.293 30.387 23.483 1.00 52.10 79 SER D N 1
ATOM 8667 C CA . SER D 1 80 ? 16.850 30.444 23.687 1.00 50.93 79 SER D CA 1
ATOM 8668 C C . SER D 1 80 ? 16.506 30.866 25.110 1.00 53.30 79 SER D C 1
ATOM 8669 O O . SER D 1 80 ? 15.420 31.385 25.371 1.00 53.91 79 SER D O 1
ATOM 8672 N N . GLY D 1 81 ? 17.437 30.639 26.030 1.00 48.74 80 GLY D N 1
ATOM 8673 C CA . GLY D 1 81 ? 17.221 30.969 27.425 1.00 41.39 80 GLY D CA 1
ATOM 8674 C C . GLY D 1 81 ? 18.514 31.189 28.183 1.00 47.22 80 GLY D C 1
ATOM 8675 O O . GLY D 1 81 ? 19.556 30.641 27.825 1.00 44.12 80 GLY D O 1
ATOM 8676 N N . ALA D 1 82 ? 18.443 31.996 29.236 1.00 44.35 81 ALA D N 1
ATOM 8677 C CA . ALA D 1 82 ? 19.611 32.288 30.058 1.00 55.83 81 ALA D CA 1
ATOM 8678 C C . ALA D 1 82 ? 19.305 32.095 31.539 1.00 48.55 81 ALA D C 1
ATOM 8679 O O . ALA D 1 82 ? 18.419 32.748 32.089 1.00 50.05 81 ALA D O 1
ATOM 8681 N N . ILE D 1 83 ? 20.042 31.192 32.179 1.00 57.14 82 ILE D N 1
ATOM 8682 C CA . ILE D 1 83 ? 19.870 30.931 33.603 1.00 55.21 82 ILE D CA 1
ATOM 8683 C C . ILE D 1 83 ? 20.629 31.967 34.422 1.00 66.91 82 ILE D C 1
ATOM 8684 O O . ILE D 1 83 ? 21.813 32.204 34.188 1.00 71.91 82 ILE D O 1
ATOM 8689 N N . LEU D 1 84 ? 19.945 32.584 35.380 1.00 40.60 83 LEU D N 1
ATOM 8690 C CA . LEU D 1 84 ? 20.543 33.660 36.162 1.00 52.47 83 LEU D CA 1
ATOM 8691 C C . LEU D 1 84 ? 20.613 33.331 37.648 1.00 51.10 83 LEU D C 1
ATOM 8692 O O . LEU D 1 84 ? 19.839 32.520 38.156 1.00 38.88 83 LEU D O 1
ATOM 8697 N N . PHE D 1 85 ? 21.553 33.969 38.337 1.00 53.90 84 PHE D N 1
ATOM 8698 C CA . PHE D 1 85 ? 21.576 33.962 39.793 1.00 58.14 84 PHE D CA 1
ATOM 8699 C C . PHE D 1 85 ? 20.616 35.048 40.272 1.00 58.11 84 PHE D C 1
ATOM 8700 O O . PHE D 1 85 ? 20.311 35.975 39.521 1.00 70.80 84 PHE D O 1
ATOM 8708 N N . GLU D 1 86 ? 20.135 34.933 41.507 1.00 48.68 85 GLU D N 1
ATOM 8709 C CA . GLU D 1 86 ? 19.134 35.864 42.026 1.00 56.94 85 GLU D CA 1
ATOM 8710 C C . GLU D 1 86 ? 19.622 37.312 41.999 1.00 70.51 85 GLU D C 1
ATOM 8711 O O . GLU D 1 86 ? 18.831 38.239 41.816 1.00 79.14 85 GLU D O 1
ATOM 8717 N N . GLU D 1 87 ? 20.927 37.497 42.170 1.00 45.99 86 GLU D N 1
ATOM 8718 C CA . GLU D 1 87 ? 21.529 38.826 42.145 1.00 61.12 86 GLU D CA 1
ATOM 8719 C C . GLU D 1 87 ? 21.340 39.508 40.794 1.00 68.40 86 GLU D C 1
ATOM 8720 O O . GLU D 1 87 ? 20.950 40.672 40.726 1.00 73.65 86 GLU D O 1
ATOM 8726 N N . THR D 1 88 ? 21.613 38.769 39.724 1.00 64.35 87 THR D N 1
ATOM 8727 C CA . THR D 1 88 ? 21.581 39.316 38.371 1.00 64.31 87 THR D CA 1
ATOM 8728 C C . THR D 1 88 ? 20.156 39.586 37.889 1.00 62.23 87 THR D C 1
ATOM 8729 O O . THR D 1 88 ? 19.934 40.432 37.022 1.00 73.53 87 THR D O 1
ATOM 8733 N N . LEU D 1 89 ? 19.193 38.870 38.461 1.00 70.74 88 LEU D N 1
ATOM 8734 C CA . LEU D 1 89 ? 17.799 38.990 38.046 1.00 65.21 88 LEU D CA 1
ATOM 8735 C C . LEU D 1 89 ? 17.219 40.365 38.379 1.00 82.31 88 LEU D C 1
ATOM 8736 O O . LEU D 1 89 ? 16.318 40.848 37.694 1.00 82.68 88 LEU D O 1
ATOM 8741 N N . PHE D 1 90 ? 17.743 40.993 39.428 1.00 76.23 89 PHE D N 1
ATOM 8742 C CA . PHE D 1 90 ? 17.276 42.313 39.843 1.00 86.85 89 PHE D CA 1
ATOM 8743 C C . PHE D 1 90 ? 18.350 43.378 39.646 1.00 97.80 89 PHE D C 1
ATOM 8744 O O . PHE D 1 90 ? 18.185 44.524 40.062 1.00 110.53 89 PHE D O 1
ATOM 8752 N N . GLN D 1 91 ? 19.449 42.991 39.007 1.00 57.34 90 GLN D N 1
ATOM 8753 C CA . GLN D 1 91 ? 20.603 43.870 38.860 1.00 69.42 90 GLN D CA 1
ATOM 8754 C C . GLN D 1 91 ? 20.496 44.746 37.616 1.00 83.99 90 GLN D C 1
ATOM 8755 O O . GLN D 1 91 ? 19.822 44.391 36.649 1.00 78.96 90 GLN D O 1
ATOM 8761 N N . LYS D 1 92 ? 21.163 45.896 37.652 1.00 57.48 91 LYS D N 1
ATOM 8762 C CA . LYS D 1 92 ? 21.185 46.815 36.521 1.00 67.21 91 LYS D CA 1
ATOM 8763 C C . LYS D 1 92 ? 22.615 47.037 36.040 1.00 77.65 91 LYS D C 1
ATOM 8764 O O . LYS D 1 92 ? 23.564 46.911 36.815 1.00 77.14 91 LYS D O 1
ATOM 8770 N N . ASN D 1 93 ? 22.765 47.366 34.761 1.00 67.03 92 ASN D N 1
ATOM 8771 C CA A ASN D 1 93 ? 24.092 47.640 34.221 0.56 77.25 92 ASN D CA 1
ATOM 8772 C CA B ASN D 1 93 ? 24.063 47.662 34.168 0.44 77.49 92 ASN D CA 1
ATOM 8773 C C . ASN D 1 93 ? 24.567 49.037 34.606 1.00 101.16 92 ASN D C 1
ATOM 8774 O O . ASN D 1 93 ? 23.837 49.795 35.246 1.00 102.09 92 ASN D O 1
ATOM 8783 N N . GLU D 1 94 ? 25.802 49.363 34.238 1.00 76.24 93 GLU D N 1
ATOM 8784 C CA . GLU D 1 94 ? 26.389 50.663 34.544 1.00 91.86 93 GLU D CA 1
ATOM 8785 C C . GLU D 1 94 ? 25.586 51.790 33.894 1.00 100.61 93 GLU D C 1
ATOM 8786 O O . GLU D 1 94 ? 25.621 52.932 34.350 1.00 119.63 93 GLU D O 1
ATOM 8792 N N . ALA D 1 95 ? 24.858 51.455 32.833 1.00 85.37 94 ALA D N 1
ATOM 8793 C CA . ALA D 1 95 ? 24.011 52.419 32.140 1.00 90.73 94 ALA D CA 1
ATOM 8794 C C . ALA D 1 95 ? 22.652 52.559 32.823 1.00 88.02 94 ALA D C 1
ATOM 8795 O O . ALA D 1 95 ? 21.926 53.523 32.584 1.00 93.91 94 ALA D O 1
ATOM 8797 N N . GLY D 1 96 ? 22.311 51.591 33.667 1.00 98.62 95 GLY D N 1
ATOM 8798 C CA . GLY D 1 96 ? 21.072 51.640 34.422 1.00 92.35 95 GLY D CA 1
ATOM 8799 C C . GLY D 1 96 ? 19.959 50.785 33.844 1.00 76.51 95 GLY D C 1
ATOM 8800 O O . GLY D 1 96 ? 18.817 50.849 34.300 1.00 69.94 95 GLY D O 1
ATOM 8801 N N . VAL D 1 97 ? 20.290 49.984 32.837 1.00 108.28 96 VAL D N 1
ATOM 8802 C CA . VAL D 1 97 ? 19.312 49.102 32.208 1.00 90.06 96 VAL D CA 1
ATOM 8803 C C . VAL D 1 97 ? 19.304 47.734 32.883 1.00 69.59 96 VAL D C 1
ATOM 8804 O O . VAL D 1 97 ? 20.350 47.098 33.012 1.00 66.83 96 VAL D O 1
ATOM 8808 N N . PRO D 1 98 ? 18.119 47.285 33.327 1.00 90.41 97 PRO D N 1
ATOM 8809 C CA . PRO D 1 98 ? 17.945 45.976 33.968 1.00 74.74 97 PRO D CA 1
ATOM 8810 C C . PRO D 1 98 ? 18.459 44.826 33.103 1.00 65.02 97 PRO D C 1
ATOM 8811 O O . PRO D 1 98 ? 18.249 44.828 31.889 1.00 64.47 97 PRO D O 1
ATOM 8815 N N . MET D 1 99 ? 19.125 43.862 33.731 1.00 77.03 98 MET D N 1
ATOM 8816 C CA . MET D 1 99 ? 19.696 42.723 33.020 1.00 67.12 98 MET D CA 1
ATOM 8817 C C . MET D 1 99 ? 18.626 41.887 32.329 1.00 54.64 98 MET D C 1
ATOM 8818 O O . MET D 1 99 ? 18.873 41.291 31.280 1.00 53.55 98 MET D O 1
ATOM 8823 N N . VAL D 1 100 ? 17.439 41.848 32.923 1.00 69.89 99 VAL D N 1
ATOM 8824 C CA . VAL D 1 100 ? 16.342 41.054 32.386 1.00 60.32 99 VAL D CA 1
ATOM 8825 C C . VAL D 1 100 ? 15.812 41.672 31.090 1.00 70.15 99 VAL D C 1
ATOM 8826 O O . VAL D 1 100 ? 15.210 40.984 30.264 1.00 62.03 99 VAL D O 1
ATOM 8830 N N . ASN D 1 101 ? 16.059 42.967 30.905 1.00 54.98 100 ASN D N 1
ATOM 8831 C CA . ASN D 1 101 ? 15.605 43.668 29.708 1.00 60.90 100 ASN D CA 1
ATOM 8832 C C . ASN D 1 101 ? 16.531 43.447 28.517 1.00 63.46 100 ASN D C 1
ATOM 8833 O O . ASN D 1 101 ? 16.090 43.469 27.369 1.00 63.78 100 ASN D O 1
ATOM 8838 N N . LEU D 1 102 ? 17.814 43.237 28.794 1.00 62.66 101 LEU D N 1
ATOM 8839 C CA . LEU D 1 102 ? 18.777 42.927 27.743 1.00 59.40 101 LEU D CA 1
ATOM 8840 C C . LEU D 1 102 ? 18.460 41.573 27.122 1.00 51.66 101 LEU D C 1
ATOM 8841 O O . LEU D 1 102 ? 18.742 41.333 25.947 1.00 56.67 101 LEU D O 1
ATOM 8846 N N . LEU D 1 103 ? 17.872 40.690 27.923 1.00 87.12 102 LEU D N 1
ATOM 8847 C CA . LEU D 1 103 ? 17.464 39.374 27.451 1.00 64.61 102 LEU D CA 1
ATOM 8848 C C . LEU D 1 103 ? 16.173 39.463 26.646 1.00 66.90 102 LEU D C 1
ATOM 8849 O O . LEU D 1 103 ? 16.004 38.764 25.647 1.00 58.97 102 LEU D O 1
ATOM 8854 N N . HIS D 1 104 ? 15.265 40.328 27.089 1.00 61.50 103 HIS D N 1
ATOM 8855 C CA . HIS D 1 104 ? 13.985 40.516 26.414 1.00 68.87 103 HIS D CA 1
ATOM 8856 C C . HIS D 1 104 ? 14.167 41.094 25.014 1.00 82.47 103 HIS D C 1
ATOM 8857 O O . HIS D 1 104 ? 13.479 40.694 24.075 1.00 78.02 103 HIS D O 1
ATOM 8864 N N . ASN D 1 105 ? 15.096 42.036 24.884 1.00 56.26 104 ASN D N 1
ATOM 8865 C CA . ASN D 1 105 ? 15.386 42.656 23.596 1.00 70.53 104 ASN D CA 1
ATOM 8866 C C . ASN D 1 105 ? 15.999 41.664 22.614 1.00 65.91 104 ASN D C 1
ATOM 8867 O O . ASN D 1 105 ? 15.845 41.798 21.401 1.00 71.26 104 ASN D O 1
ATOM 8872 N N . GLU D 1 106 ? 16.693 40.665 23.150 1.00 85.11 105 GLU D N 1
ATOM 8873 C CA . GLU D 1 106 ? 17.331 39.645 22.329 1.00 76.33 105 GLU D CA 1
ATOM 8874 C C . GLU D 1 106 ? 16.453 38.394 22.266 1.00 58.63 105 GLU D C 1
ATOM 8875 O O . GLU D 1 106 ? 16.872 37.349 21.764 1.00 53.75 105 GLU D O 1
ATOM 8881 N N . ASN D 1 107 ? 15.229 38.522 22.776 1.00 91.25 106 ASN D N 1
ATOM 8882 C CA . ASN D 1 107 ? 14.259 37.428 22.805 1.00 82.57 106 ASN D CA 1
ATOM 8883 C C . ASN D 1 107 ? 14.775 36.197 23.549 1.00 61.49 106 ASN D C 1
ATOM 8884 O O . ASN D 1 107 ? 14.421 35.066 23.216 1.00 49.18 106 ASN D O 1
ATOM 8889 N N . ILE D 1 108 ? 15.609 36.425 24.558 1.00 71.33 107 ILE D N 1
ATOM 8890 C CA . ILE D 1 108 ? 16.149 35.339 25.367 1.00 51.54 107 ILE D CA 1
ATOM 8891 C C . ILE D 1 108 ? 15.370 35.202 26.674 1.00 48.83 107 ILE D C 1
ATOM 8892 O O . ILE D 1 108 ? 15.216 36.168 27.421 1.00 54.14 107 ILE D O 1
ATOM 8897 N N . ILE D 1 109 ? 14.879 33.995 26.939 1.00 70.47 108 ILE D N 1
ATOM 8898 C CA . ILE D 1 109 ? 14.041 33.738 28.106 1.00 60.72 108 ILE D CA 1
ATOM 8899 C C . ILE D 1 109 ? 14.850 33.690 29.401 1.00 60.79 108 ILE D C 1
ATOM 8900 O O . ILE D 1 109 ? 15.787 32.902 29.524 1.00 54.08 108 ILE D O 1
ATOM 8905 N N . PRO D 1 110 ? 14.486 34.542 30.373 1.00 57.19 109 PRO D N 1
ATOM 8906 C CA . PRO D 1 110 ? 15.158 34.607 31.677 1.00 59.86 109 PRO D CA 1
ATOM 8907 C C . PRO D 1 110 ? 14.920 33.362 32.529 1.00 42.15 109 PRO D C 1
ATOM 8908 O O . PRO D 1 110 ? 13.797 32.861 32.593 1.00 33.17 109 PRO D O 1
ATOM 8912 N N . GLY D 1 111 ? 15.974 32.875 33.178 1.00 54.21 110 GLY D N 1
ATOM 8913 C CA . GLY D 1 111 ? 15.874 31.721 34.053 1.00 38.02 110 GLY D CA 1
ATOM 8914 C C . GLY D 1 111 ? 16.528 31.986 35.394 1.00 44.27 110 GLY D C 1
ATOM 8915 O O . GLY D 1 111 ? 17.380 32.862 35.509 1.00 53.08 110 GLY D O 1
ATOM 8916 N N . ILE D 1 112 ? 16.136 31.227 36.412 1.00 45.41 111 ILE D N 1
ATOM 8917 C CA . ILE D 1 112 ? 16.625 31.480 37.761 1.00 52.54 111 ILE D CA 1
ATOM 8918 C C . ILE D 1 112 ? 17.044 30.203 38.493 1.00 42.23 111 ILE D C 1
ATOM 8919 O O . ILE D 1 112 ? 16.328 29.203 38.493 1.00 31.42 111 ILE D O 1
ATOM 8924 N N . LYS D 1 113 ? 18.226 30.246 39.099 1.00 50.96 112 LYS D N 1
ATOM 8925 C CA . LYS D 1 113 ? 18.700 29.173 39.963 1.00 46.25 112 LYS D CA 1
ATOM 8926 C C . LYS D 1 113 ? 18.039 29.310 41.334 1.00 45.19 112 LYS D C 1
ATOM 8927 O O . LYS D 1 113 ? 18.178 30.341 41.991 1.00 55.01 112 LYS D O 1
ATOM 8933 N N . VAL D 1 114 ? 17.318 28.277 41.763 1.00 44.49 113 VAL D N 1
ATOM 8934 C CA . VAL D 1 114 ? 16.451 28.400 42.935 1.00 47.51 113 VAL D CA 1
ATOM 8935 C C . VAL D 1 114 ? 16.812 27.489 44.110 1.00 49.64 113 VAL D C 1
ATOM 8936 O O . VAL D 1 114 ? 16.106 27.471 45.118 1.00 46.90 113 VAL D O 1
ATOM 8940 N N . ASP D 1 115 ? 17.899 26.735 43.991 1.00 43.37 114 ASP D N 1
ATOM 8941 C CA . ASP D 1 115 ? 18.319 25.863 45.084 1.00 47.37 114 ASP D CA 1
ATOM 8942 C C . ASP D 1 115 ? 19.219 26.613 46.064 1.00 50.28 114 ASP D C 1
ATOM 8943 O O . ASP D 1 115 ? 19.804 27.640 45.720 1.00 55.28 114 ASP D O 1
ATOM 8948 N N . LYS D 1 116 ? 19.323 26.098 47.285 1.00 42.57 115 LYS D N 1
ATOM 8949 C CA . LYS D 1 116 ? 20.086 26.765 48.336 1.00 45.72 115 LYS D CA 1
ATOM 8950 C C . LYS D 1 116 ? 21.422 26.082 48.622 1.00 46.61 115 LYS D C 1
ATOM 8951 O O . LYS D 1 116 ? 22.007 26.274 49.688 1.00 52.68 115 LYS D O 1
ATOM 8957 N N . GLY D 1 117 ? 21.900 25.284 47.673 1.00 46.72 116 GLY D N 1
ATOM 8958 C CA . GLY D 1 117 ? 23.196 24.642 47.808 1.00 42.61 116 GLY D CA 1
ATOM 8959 C C . GLY D 1 117 ? 23.124 23.185 48.224 1.00 44.97 116 GLY D C 1
ATOM 8960 O O . GLY D 1 117 ? 22.054 22.577 48.220 1.00 45.49 116 GLY D O 1
ATOM 8961 N N . LEU D 1 118 ? 24.274 22.627 48.590 1.00 51.38 117 LEU D N 1
ATOM 8962 C CA . LEU D 1 118 ? 24.366 21.219 48.957 1.00 47.42 117 LEU D CA 1
ATOM 8963 C C . LEU D 1 118 ? 24.690 21.029 50.435 1.00 53.22 117 LEU D C 1
ATOM 8964 O O . LEU D 1 118 ? 25.427 21.817 51.027 1.00 57.63 117 LEU D O 1
ATOM 8969 N N . VAL D 1 119 ? 24.132 19.975 51.023 1.00 48.10 118 VAL D N 1
ATOM 8970 C CA . VAL D 1 119 ? 24.463 19.583 52.388 1.00 46.33 118 VAL D CA 1
ATOM 8971 C C . VAL D 1 119 ? 24.708 18.078 52.454 1.00 47.68 118 VAL D C 1
ATOM 8972 O O . VAL D 1 119 ? 24.215 17.324 51.616 1.00 44.39 118 VAL D O 1
ATOM 8976 N N . ASN D 1 120 ? 25.476 17.647 53.449 1.00 51.84 119 ASN D N 1
ATOM 8977 C CA . ASN D 1 120 ? 25.777 16.231 53.623 1.00 48.99 119 ASN D CA 1
ATOM 8978 C C . ASN D 1 120 ? 24.571 15.423 54.083 1.00 44.50 119 ASN D C 1
ATOM 8979 O O . ASN D 1 120 ? 23.795 15.870 54.927 1.00 45.29 119 ASN D O 1
ATOM 8984 N N . ILE D 1 121 ? 24.420 14.230 53.519 1.00 46.80 120 ILE D N 1
ATOM 8985 C CA . ILE D 1 121 ? 23.414 13.290 53.987 1.00 44.06 120 ILE D CA 1
ATOM 8986 C C . ILE D 1 121 ? 23.988 12.483 55.144 1.00 46.91 120 ILE D C 1
ATOM 8987 O O . ILE D 1 121 ? 25.044 11.864 55.005 1.00 48.37 120 ILE D O 1
ATOM 8992 N N . PRO D 1 122 ? 23.307 12.505 56.300 1.00 48.18 121 PRO D N 1
ATOM 8993 C CA . PRO D 1 122 ? 23.737 11.724 57.464 1.00 49.97 121 PRO D CA 1
ATOM 8994 C C . PRO D 1 122 ? 23.855 10.237 57.139 1.00 50.27 121 PRO D C 1
ATOM 8995 O O . PRO D 1 122 ? 23.095 9.735 56.309 1.00 48.14 121 PRO D O 1
ATOM 8999 N N . CYS D 1 123 ? 24.812 9.565 57.775 1.00 55.59 122 CYS D N 1
ATOM 9000 C CA . CYS D 1 123 ? 25.065 8.138 57.569 1.00 55.01 122 CYS D CA 1
ATOM 9001 C C . CYS D 1 123 ? 25.517 7.817 56.142 1.00 50.62 122 CYS D C 1
ATOM 9002 O O . CYS D 1 123 ? 25.400 6.678 55.690 1.00 51.62 122 CYS D O 1
ATOM 9005 N N . THR D 1 124 ? 26.030 8.820 55.436 1.00 53.21 123 THR D N 1
ATOM 9006 C CA . THR D 1 124 ? 26.633 8.603 54.123 1.00 51.04 123 THR D CA 1
ATOM 9007 C C . THR D 1 124 ? 28.059 9.139 54.114 1.00 54.95 123 THR D C 1
ATOM 9008 O O . THR D 1 124 ? 28.408 10.001 54.920 1.00 60.53 123 THR D O 1
ATOM 9012 N N . ASP D 1 125 ? 28.881 8.629 53.203 1.00 50.98 124 ASP D N 1
ATOM 9013 C CA . ASP D 1 125 ? 30.256 9.096 53.085 1.00 54.10 124 ASP D CA 1
ATOM 9014 C C . ASP D 1 125 ? 30.310 10.397 52.291 1.00 59.19 124 ASP D C 1
ATOM 9015 O O . ASP D 1 125 ? 30.776 10.422 51.151 1.00 70.41 124 ASP D O 1
ATOM 9020 N N . GLU D 1 126 ? 29.824 11.468 52.911 1.00 61.01 125 GLU D N 1
ATOM 9021 C CA . GLU D 1 126 ? 29.787 12.799 52.309 1.00 64.52 125 GLU D CA 1
ATOM 9022 C C . GLU D 1 126 ? 29.064 12.800 50.961 1.00 56.23 125 GLU D C 1
ATOM 9023 O O . GLU D 1 126 ? 29.598 13.269 49.956 1.00 58.01 125 GLU D O 1
ATOM 9029 N N . GLU D 1 127 ? 27.849 12.262 50.946 1.00 60.00 126 GLU D N 1
ATOM 9030 C CA . GLU D 1 127 ? 26.993 12.364 49.771 1.00 49.79 126 GLU D CA 1
ATOM 9031 C C . GLU D 1 127 ? 26.065 13.563 49.941 1.00 50.77 126 GLU D C 1
ATOM 9032 O O . GLU D 1 127 ? 25.584 13.835 51.040 1.00 55.10 126 GLU D O 1
ATOM 9038 N N . LYS D 1 128 ? 25.823 14.281 48.850 1.00 42.46 127 LYS D N 1
ATOM 9039 C CA . LYS D 1 128 ? 25.191 15.593 48.928 1.00 47.43 127 LYS D CA 1
ATOM 9040 C C . LYS D 1 128 ? 23.673 15.569 48.799 1.00 41.69 127 LYS D C 1
ATOM 9041 O O . LYS D 1 128 ? 23.109 14.793 48.029 1.00 42.33 127 LYS D O 1
ATOM 9047 N N . SER D 1 129 ? 23.025 16.437 49.568 1.00 47.91 128 SER D N 1
ATOM 9048 C CA . SER D 1 129 ? 21.592 16.673 49.453 1.00 45.82 128 SER D CA 1
ATOM 9049 C C . SER D 1 129 ? 21.352 18.149 49.155 1.00 51.76 128 SER D C 1
ATOM 9050 O O . SER D 1 129 ? 21.979 19.020 49.758 1.00 54.76 128 SER D O 1
ATOM 9053 N N . THR D 1 130 ? 20.452 18.429 48.220 1.00 46.06 129 THR D N 1
ATOM 9054 C CA . THR D 1 130 ? 20.185 19.805 47.819 1.00 45.55 129 THR D CA 1
ATOM 9055 C C . THR D 1 130 ? 19.046 20.415 48.632 1.00 42.46 129 THR D C 1
ATOM 9056 O O . THR D 1 130 ? 18.002 19.791 48.820 1.00 40.42 129 THR D O 1
ATOM 9060 N N . GLN D 1 131 ? 19.257 21.635 49.114 1.00 41.10 130 GLN D N 1
ATOM 9061 C CA . GLN D 1 131 ? 18.241 22.340 49.886 1.00 41.21 130 GLN D CA 1
ATOM 9062 C C . GLN D 1 131 ? 17.622 23.475 49.078 1.00 47.62 130 GLN D C 1
ATOM 9063 O O . GLN D 1 131 ? 18.229 23.977 48.132 1.00 42.02 130 GLN D O 1
ATOM 9069 N N . GLY D 1 132 ? 16.409 23.875 49.451 1.00 44.99 131 GLY D N 1
ATOM 9070 C CA . GLY D 1 132 ? 15.746 24.987 48.794 1.00 40.35 131 GLY D CA 1
ATOM 9071 C C . GLY D 1 132 ? 14.237 24.863 48.712 1.00 41.40 131 GLY D C 1
ATOM 9072 O O . GLY D 1 132 ? 13.585 25.632 48.005 1.00 50.55 131 GLY D O 1
ATOM 9073 N N . LEU D 1 133 ? 13.676 23.901 49.437 1.00 43.90 132 LEU D N 1
ATOM 9074 C CA . LEU D 1 133 ? 12.236 23.666 49.403 1.00 44.95 132 LEU D CA 1
ATOM 9075 C C . LEU D 1 133 ? 11.474 24.625 50.315 1.00 49.67 132 LEU D C 1
ATOM 9076 O O . LEU D 1 133 ? 10.317 24.952 50.051 1.00 54.89 132 LEU D O 1
ATOM 9081 N N . ASP D 1 134 ? 12.123 25.071 51.386 1.00 42.53 133 ASP D N 1
ATOM 9082 C CA . ASP D 1 134 ? 11.485 25.979 52.333 1.00 49.68 133 ASP D CA 1
ATOM 9083 C C . ASP D 1 134 ? 11.251 27.351 51.710 1.00 52.93 133 ASP D C 1
ATOM 9084 O O . ASP D 1 134 ? 12.197 28.076 51.405 1.00 51.65 133 ASP D O 1
ATOM 9089 N N . GLY D 1 135 ? 9.982 27.699 51.522 1.00 43.04 134 GLY D N 1
ATOM 9090 C CA . GLY D 1 135 ? 9.619 28.982 50.951 1.00 50.94 134 GLY D CA 1
ATOM 9091 C C . GLY D 1 135 ? 9.872 29.048 49.458 1.00 49.53 134 GLY D C 1
ATOM 9092 O O . GLY D 1 135 ? 9.977 30.130 48.883 1.00 53.58 134 GLY D O 1
ATOM 9093 N N . LEU D 1 136 ? 9.970 27.881 48.829 1.00 50.13 135 LEU D N 1
ATOM 9094 C CA . LEU D 1 136 ? 10.238 27.798 47.399 1.00 46.85 135 LEU D CA 1
ATOM 9095 C C . LEU D 1 136 ? 9.069 28.328 46.576 1.00 46.83 135 LEU D C 1
ATOM 9096 O O . LEU D 1 136 ? 9.265 28.968 45.542 1.00 45.27 135 LEU D O 1
ATOM 9101 N N . ALA D 1 137 ? 7.853 28.059 47.042 1.00 42.38 136 ALA D N 1
ATOM 9102 C CA . ALA D 1 137 ? 6.650 28.504 46.348 1.00 39.94 136 ALA D CA 1
ATOM 9103 C C . ALA D 1 137 ? 6.545 30.025 46.344 1.00 54.94 136 ALA D C 1
ATOM 9104 O O . ALA D 1 137 ? 6.087 30.622 45.371 1.00 53.35 136 ALA D O 1
ATOM 9106 N N . GLU D 1 138 ? 6.976 30.646 47.437 1.00 49.38 137 GLU D N 1
ATOM 9107 C CA . GLU D 1 138 ? 6.929 32.097 47.563 1.00 53.98 137 GLU D CA 1
ATOM 9108 C C . GLU D 1 138 ? 7.943 32.774 46.647 1.00 55.00 137 GLU D C 1
ATOM 9109 O O . GLU D 1 138 ? 7.662 33.823 46.066 1.00 63.59 137 GLU D O 1
ATOM 9115 N N . ARG D 1 139 ? 9.122 32.172 46.519 1.00 45.36 138 ARG D N 1
ATOM 9116 C CA . ARG D 1 139 ? 10.184 32.744 45.698 1.00 53.70 138 ARG D CA 1
ATOM 9117 C C . ARG D 1 139 ? 9.874 32.616 44.210 1.00 56.17 138 ARG D C 1
ATOM 9118 O O . ARG D 1 139 ? 10.204 33.503 43.424 1.00 59.57 138 ARG D O 1
ATOM 9126 N N . CYS D 1 140 ? 9.242 31.511 43.831 1.00 50.16 139 CYS D N 1
ATOM 9127 C CA . CYS D 1 140 ? 8.879 31.276 42.438 1.00 51.36 139 CYS D CA 1
ATOM 9128 C C . CYS D 1 140 ? 7.877 32.313 41.942 1.00 52.25 139 CYS D C 1
ATOM 9129 O O . CYS D 1 140 ? 7.921 32.726 40.783 1.00 54.65 139 CYS D O 1
ATOM 9132 N N . LYS D 1 141 ? 6.975 32.728 42.825 1.00 49.98 140 LYS D N 1
ATOM 9133 C CA . LYS D 1 141 ? 5.986 33.743 42.486 1.00 53.01 140 LYS D CA 1
ATOM 9134 C C . LYS D 1 141 ? 6.652 35.092 42.241 1.00 60.53 140 LYS D C 1
ATOM 9135 O O . LYS D 1 141 ? 6.234 35.852 41.367 1.00 67.17 140 LYS D O 1
ATOM 9141 N N . GLU D 1 142 ? 7.693 35.381 43.014 1.00 46.21 141 GLU D N 1
ATOM 9142 C CA . GLU D 1 142 ? 8.414 36.643 42.887 1.00 54.85 141 GLU D CA 1
ATOM 9143 C C . GLU D 1 142 ? 9.332 36.639 41.670 1.00 53.29 141 GLU D C 1
ATOM 9144 O O . GLU D 1 142 ? 9.484 37.657 40.995 1.00 61.36 141 GLU D O 1
ATOM 9150 N N . TYR D 1 143 ? 9.945 35.491 41.397 1.00 53.33 142 TYR D N 1
ATOM 9151 C CA . TYR D 1 143 ? 10.819 35.346 40.237 1.00 50.71 142 TYR D CA 1
ATOM 9152 C C . TYR D 1 143 ? 10.026 35.476 38.943 1.00 48.15 142 TYR D C 1
ATOM 9153 O O . TYR D 1 143 ? 10.506 36.049 37.965 1.00 48.07 142 TYR D O 1
ATOM 9162 N N . TYR D 1 144 ? 8.809 34.940 38.946 1.00 51.76 143 TYR D N 1
ATOM 9163 C CA . TYR D 1 144 ? 7.941 35.001 37.776 1.00 54.92 143 TYR D CA 1
ATOM 9164 C C . TYR D 1 144 ? 7.555 36.443 37.464 1.00 63.85 143 TYR D C 1
ATOM 9165 O O . TYR D 1 144 ? 7.435 36.825 36.300 1.00 63.87 143 TYR D O 1
ATOM 9174 N N . LYS D 1 145 ? 7.364 37.239 38.511 1.00 50.62 144 LYS D N 1
ATOM 9175 C CA . LYS D 1 145 ? 7.032 38.650 38.349 1.00 51.32 144 LYS D CA 1
ATOM 9176 C C . LYS D 1 145 ? 8.267 39.468 37.989 1.00 53.85 144 LYS D C 1
ATOM 9177 O O . LYS D 1 145 ? 8.167 40.655 37.679 1.00 59.24 144 LYS D O 1
ATOM 9183 N N . ALA D 1 146 ? 9.431 38.828 38.033 1.00 49.18 145 ALA D N 1
ATOM 9184 C CA . ALA D 1 146 ? 10.687 39.495 37.713 1.00 47.82 145 ALA D CA 1
ATOM 9185 C C . ALA D 1 146 ? 11.138 39.176 36.290 1.00 53.48 145 ALA D C 1
ATOM 9186 O O . ALA D 1 146 ? 12.128 39.724 35.806 1.00 57.02 145 ALA D O 1
ATOM 9188 N N . GLY D 1 147 ? 10.411 38.284 35.624 1.00 56.96 146 GLY D N 1
ATOM 9189 C CA . GLY D 1 147 ? 10.704 37.952 34.242 1.00 53.03 146 GLY D CA 1
ATOM 9190 C C . GLY D 1 147 ? 11.102 36.506 34.015 1.00 49.38 146 GLY D C 1
ATOM 9191 O O . GLY D 1 147 ? 11.081 36.024 32.882 1.00 49.94 146 GLY D O 1
ATOM 9192 N N . ALA D 1 148 ? 11.467 35.813 35.090 1.00 59.94 147 ALA D N 1
ATOM 9193 C CA . ALA D 1 148 ? 11.879 34.416 34.994 1.00 48.14 147 ALA D CA 1
ATOM 9194 C C . ALA D 1 148 ? 10.713 33.529 34.572 1.00 46.35 147 ALA D C 1
ATOM 9195 O O . ALA D 1 148 ? 9.605 33.657 35.092 1.00 47.15 147 ALA D O 1
ATOM 9197 N N . ARG D 1 149 ? 10.969 32.630 33.627 1.00 42.35 148 ARG D N 1
ATOM 9198 C CA A ARG D 1 149 ? 9.933 31.724 33.146 0.85 43.82 148 ARG D CA 1
ATOM 9199 C CA B ARG D 1 149 ? 9.941 31.725 33.124 0.15 43.84 148 ARG D CA 1
ATOM 9200 C C . ARG D 1 149 ? 10.292 30.266 33.408 1.00 40.68 148 ARG D C 1
ATOM 9201 O O . ARG D 1 149 ? 9.433 29.387 33.336 1.00 38.44 148 ARG D O 1
ATOM 9216 N N . PHE D 1 150 ? 11.559 30.010 33.717 1.00 47.76 149 PHE D N 1
ATOM 9217 C CA A PHE D 1 150 ? 11.998 28.660 34.053 0.02 44.46 149 PHE D CA 1
ATOM 9218 C CA B PHE D 1 150 ? 11.997 28.660 34.055 0.98 44.13 149 PHE D CA 1
ATOM 9219 C C . PHE D 1 150 ? 13.036 28.682 35.172 1.00 41.93 149 PHE D C 1
ATOM 9220 O O . PHE D 1 150 ? 13.769 29.657 35.332 1.00 46.77 149 PHE D O 1
ATOM 9235 N N . ALA D 1 151 ? 13.091 27.601 35.947 1.00 47.54 150 ALA D N 1
ATOM 9236 C CA . ALA D 1 151 ? 13.988 27.525 37.096 1.00 43.08 150 ALA D CA 1
ATOM 9237 C C . ALA D 1 151 ? 15.023 26.411 36.962 1.00 40.56 150 ALA D C 1
ATOM 9238 O O . ALA D 1 151 ? 14.999 25.636 36.008 1.00 43.71 150 ALA D O 1
ATOM 9240 N N . LYS D 1 152 ? 15.929 26.339 37.934 1.00 43.73 151 LYS D N 1
ATOM 9241 C CA . LYS D 1 152 ? 17.005 25.352 37.918 1.00 41.75 151 LYS D CA 1
ATOM 9242 C C . LYS D 1 152 ? 17.330 24.847 39.322 1.00 46.14 151 LYS D C 1
ATOM 9243 O O . LYS D 1 152 ? 17.420 25.627 40.270 1.00 48.66 151 LYS D O 1
ATOM 9249 N N . TRP D 1 153 ? 17.510 23.535 39.440 1.00 44.98 152 TRP D N 1
ATOM 9250 C CA . TRP D 1 153 ? 17.801 22.889 40.716 1.00 41.29 152 TRP D CA 1
ATOM 9251 C C . TRP D 1 153 ? 18.911 21.860 40.531 1.00 40.08 152 TRP D C 1
ATOM 9252 O O . TRP D 1 153 ? 18.709 20.830 39.888 1.00 39.91 152 TRP D O 1
ATOM 9263 N N . ARG D 1 154 ? 20.081 22.141 41.095 1.00 39.76 153 ARG D N 1
ATOM 9264 C CA . ARG D 1 154 ? 21.246 21.287 40.890 1.00 38.63 153 ARG D CA 1
ATOM 9265 C C . ARG D 1 154 ? 21.440 20.264 42.005 1.00 42.02 153 ARG D C 1
ATOM 9266 O O . ARG D 1 154 ? 21.542 20.618 43.180 1.00 39.46 153 ARG D O 1
ATOM 9274 N N . THR D 1 155 ? 21.492 18.992 41.621 1.00 46.71 154 THR D N 1
ATOM 9275 C CA . THR D 1 155 ? 21.809 17.911 42.548 1.00 43.44 154 THR D CA 1
ATOM 9276 C C . THR D 1 155 ? 23.092 17.216 42.107 1.00 42.21 154 THR D C 1
ATOM 9277 O O . THR D 1 155 ? 23.439 17.234 40.927 1.00 48.15 154 THR D O 1
ATOM 9281 N N . VAL D 1 156 ? 23.793 16.602 43.054 1.00 37.77 155 VAL D N 1
ATOM 9282 C CA . VAL D 1 156 ? 25.094 16.009 42.768 1.00 38.57 155 VAL D CA 1
ATOM 9283 C C . VAL D 1 156 ? 25.203 14.571 43.268 1.00 42.80 155 VAL D C 1
ATOM 9284 O O . VAL D 1 156 ? 24.911 14.283 44.429 1.00 36.27 155 VAL D O 1
ATOM 9288 N N . LEU D 1 157 ? 25.623 13.673 42.381 1.00 49.28 156 LEU D N 1
ATOM 9289 C CA . LEU D 1 157 ? 25.877 12.284 42.745 1.00 40.32 156 LEU D CA 1
ATOM 9290 C C . LEU D 1 157 ? 27.309 11.897 42.385 1.00 43.33 156 LEU D C 1
ATOM 9291 O O . LEU D 1 157 ? 27.861 12.382 41.396 1.00 42.38 156 LEU D O 1
ATOM 9296 N N . VAL D 1 158 ? 27.905 11.023 43.188 1.00 40.46 157 VAL D N 1
ATOM 9297 C CA . VAL D 1 158 ? 29.292 10.617 42.987 1.00 41.51 157 VAL D CA 1
ATOM 9298 C C . VAL D 1 158 ? 29.388 9.137 42.627 1.00 43.16 157 VAL D C 1
ATOM 9299 O O . VAL D 1 158 ? 28.719 8.301 43.232 1.00 46.09 157 VAL D O 1
ATOM 9303 N N . ILE D 1 159 ? 30.213 8.818 41.635 1.00 42.39 158 ILE D N 1
ATOM 9304 C CA . ILE D 1 159 ? 30.442 7.429 41.255 1.00 40.65 158 ILE D CA 1
ATOM 9305 C C . ILE D 1 159 ? 31.706 6.880 41.905 1.00 48.16 158 ILE D C 1
ATOM 9306 O O . ILE D 1 159 ? 32.817 7.315 41.597 1.00 52.42 158 ILE D O 1
ATOM 9311 N N . ASP D 1 160 ? 31.526 5.929 42.813 1.00 51.17 159 ASP D N 1
ATOM 9312 C CA . ASP D 1 160 ? 32.644 5.222 43.420 1.00 53.08 159 ASP D CA 1
ATOM 9313 C C . ASP D 1 160 ? 32.242 3.776 43.666 1.00 53.36 159 ASP D C 1
ATOM 9314 O O . ASP D 1 160 ? 31.598 3.459 44.666 1.00 55.08 159 ASP D O 1
ATOM 9319 N N . THR D 1 161 ? 32.627 2.908 42.737 1.00 55.28 160 THR D N 1
ATOM 9320 C CA . THR D 1 161 ? 32.206 1.512 42.745 1.00 52.43 160 THR D CA 1
ATOM 9321 C C . THR D 1 161 ? 32.637 0.766 44.006 1.00 55.22 160 THR D C 1
ATOM 9322 O O . THR D 1 161 ? 31.911 -0.096 44.501 1.00 54.29 160 THR D O 1
ATOM 9326 N N . ALA D 1 162 ? 33.814 1.102 44.522 1.00 55.90 161 ALA D N 1
ATOM 9327 C CA . ALA D 1 162 ? 34.345 0.441 45.710 1.00 52.72 161 ALA D CA 1
ATOM 9328 C C . ALA D 1 162 ? 33.505 0.744 46.947 1.00 49.49 161 ALA D C 1
ATOM 9329 O O . ALA D 1 162 ? 33.352 -0.105 47.824 1.00 57.62 161 ALA D O 1
ATOM 9331 N N . LYS D 1 163 ? 32.961 1.956 47.014 1.00 55.19 162 LYS D N 1
ATOM 9332 C CA . LYS D 1 163 ? 32.142 2.362 48.152 1.00 54.14 162 LYS D CA 1
ATOM 9333 C C . LYS D 1 163 ? 30.651 2.253 47.848 1.00 50.97 162 LYS D C 1
ATOM 9334 O O . LYS D 1 163 ? 29.813 2.647 48.659 1.00 49.32 162 LYS D O 1
ATOM 9340 N N . GLY D 1 164 ? 30.326 1.719 46.675 1.00 47.31 163 GLY D N 1
ATOM 9341 C CA . GLY D 1 164 ? 28.942 1.537 46.281 1.00 46.40 163 GLY D CA 1
ATOM 9342 C C . GLY D 1 164 ? 28.232 2.843 45.979 1.00 47.25 163 GLY D C 1
ATOM 9343 O O . GLY D 1 164 ? 27.003 2.908 45.994 1.00 45.29 163 GLY D O 1
ATOM 9344 N N . LYS D 1 165 ? 29.008 3.887 45.705 1.00 50.24 164 LYS D N 1
ATOM 9345 C CA . LYS D 1 165 ? 28.447 5.187 45.359 1.00 47.64 164 LYS D CA 1
ATOM 9346 C C . LYS D 1 165 ? 28.038 5.236 43.889 1.00 44.04 164 LYS D C 1
ATOM 9347 O O . LYS D 1 165 ? 28.766 4.747 43.025 1.00 47.22 164 LYS D O 1
ATOM 9353 N N . PRO D 1 166 ? 26.870 5.833 43.600 1.00 45.31 165 PRO D N 1
ATOM 9354 C CA . PRO D 1 166 ? 25.953 6.424 44.581 1.00 48.83 165 PRO D CA 1
ATOM 9355 C C . PRO D 1 166 ? 25.051 5.393 45.258 1.00 47.51 165 PRO D C 1
ATOM 9356 O O . PRO D 1 166 ? 24.526 4.498 44.595 1.00 46.12 165 PRO D O 1
ATOM 9360 N N . THR D 1 167 ? 24.878 5.522 46.570 1.00 46.74 166 THR D N 1
ATOM 9361 C CA . THR D 1 167 ? 24.031 4.607 47.325 1.00 42.67 166 THR D CA 1
ATOM 9362 C C . THR D 1 167 ? 22.556 4.908 47.084 1.00 39.41 166 THR D C 1
ATOM 9363 O O . THR D 1 167 ? 22.211 5.962 46.551 1.00 43.51 166 THR D O 1
ATOM 9367 N N . ASP D 1 168 ? 21.693 3.978 47.482 1.00 41.25 167 ASP D N 1
ATOM 9368 C CA . ASP D 1 168 ? 20.255 4.116 47.273 1.00 39.47 167 ASP D CA 1
ATOM 9369 C C . ASP D 1 168 ? 19.684 5.346 47.972 1.00 42.08 167 ASP D C 1
ATOM 9370 O O . ASP D 1 168 ? 18.793 6.010 47.442 1.00 46.29 167 ASP D O 1
ATOM 9375 N N . LEU D 1 169 ? 20.197 5.645 49.161 1.00 35.04 168 LEU D N 1
ATOM 9376 C CA . LEU D 1 169 ? 19.747 6.815 49.905 1.00 40.11 168 LEU D CA 1
ATOM 9377 C C . LEU D 1 169 ? 20.121 8.093 49.164 1.00 39.27 168 LEU D C 1
ATOM 9378 O O . LEU D 1 169 ? 19.339 9.041 49.113 1.00 42.39 168 LEU D O 1
ATOM 9383 N N . SER D 1 170 ? 21.318 8.107 48.587 1.00 42.06 169 SER D N 1
ATOM 9384 C CA . SER D 1 170 ? 21.778 9.243 47.798 1.00 41.45 169 SER D CA 1
ATOM 9385 C C . SER D 1 170 ? 20.923 9.429 46.552 1.00 39.04 169 SER D C 1
ATOM 9386 O O . SER D 1 170 ? 20.586 10.551 46.178 1.00 43.07 169 SER D O 1
ATOM 9389 N N . ILE D 1 171 ? 20.576 8.316 45.917 1.00 37.75 170 ILE D N 1
ATOM 9390 C CA . ILE D 1 171 ? 19.815 8.338 44.676 1.00 35.56 170 ILE D CA 1
ATOM 9391 C C . ILE D 1 171 ? 18.364 8.755 44.903 1.00 37.42 170 ILE D C 1
ATOM 9392 O O . ILE D 1 171 ? 17.817 9.563 44.151 1.00 37.83 170 ILE D O 1
ATOM 9397 N N . HIS D 1 172 ? 17.749 8.213 45.948 1.00 31.30 171 HIS D N 1
ATOM 9398 C CA A HIS D 1 172 ? 16.337 8.468 46.205 0.46 37.84 171 HIS D CA 1
ATOM 9399 C CA B HIS D 1 172 ? 16.339 8.461 46.225 0.54 37.80 171 HIS D CA 1
ATOM 9400 C C . HIS D 1 172 ? 16.101 9.873 46.752 1.00 40.97 171 HIS D C 1
ATOM 9401 O O . HIS D 1 172 ? 15.123 10.526 46.388 1.00 45.72 171 HIS D O 1
ATOM 9414 N N . GLU D 1 173 ? 16.995 10.337 47.619 1.00 33.33 172 GLU D N 1
ATOM 9415 C CA . GLU D 1 173 ? 16.874 11.677 48.185 1.00 35.22 172 GLU D CA 1
ATOM 9416 C C . GLU D 1 173 ? 17.054 12.719 47.088 1.00 40.05 172 GLU D C 1
ATOM 9417 O O . GLU D 1 173 ? 16.391 13.755 47.084 1.00 45.00 172 GLU D O 1
ATOM 9423 N N . THR D 1 174 ? 17.959 12.432 46.159 1.00 38.42 173 THR D N 1
ATOM 9424 C CA . THR D 1 174 ? 18.171 13.283 44.996 1.00 37.16 173 THR D CA 1
ATOM 9425 C C . THR D 1 174 ? 16.927 13.318 44.115 1.00 42.68 173 THR D C 1
ATOM 9426 O O . THR D 1 174 ? 16.478 14.385 43.696 1.00 44.32 173 THR D O 1
ATOM 9430 N N . ALA D 1 175 ? 16.372 12.140 43.849 1.00 36.90 174 ALA D N 1
ATOM 9431 C CA . ALA D 1 175 ? 15.202 12.012 42.990 1.00 38.76 174 ALA D CA 1
ATOM 9432 C C . ALA D 1 175 ? 13.974 12.665 43.611 1.00 40.50 174 ALA D C 1
ATOM 9433 O O . ALA D 1 175 ? 13.233 13.381 42.937 1.00 43.52 174 ALA D O 1
ATOM 9435 N N . TRP D 1 176 ? 13.760 12.419 44.899 1.00 33.45 175 TRP D N 1
ATOM 9436 C CA . TRP D 1 176 ? 12.586 12.946 45.581 1.00 38.35 175 TRP D CA 1
ATOM 9437 C C . TRP D 1 176 ? 12.690 14.456 45.768 1.00 44.03 175 TRP D C 1
ATOM 9438 O O . TRP D 1 176 ? 11.684 15.165 45.731 1.00 42.98 175 TRP D O 1
ATOM 9449 N N . GLY D 1 177 ? 13.911 14.943 45.964 1.00 32.48 176 GLY D N 1
ATOM 9450 C CA . GLY D 1 177 ? 14.150 16.369 46.088 1.00 38.86 176 GLY D CA 1
ATOM 9451 C C . GLY D 1 177 ? 13.878 17.093 44.784 1.00 43.22 176 GLY D C 1
ATOM 9452 O O . GLY D 1 177 ? 13.258 18.156 44.769 1.00 45.12 176 GLY D O 1
ATOM 9453 N N . LEU D 1 178 ? 14.346 16.508 43.685 1.00 43.91 177 LEU D N 1
ATOM 9454 C CA . LEU D 1 178 ? 14.115 17.056 42.352 1.00 37.14 177 LEU D CA 1
ATOM 9455 C C . LEU D 1 178 ? 12.630 17.086 42.013 1.00 43.89 177 LEU D C 1
ATOM 9456 O O . LEU D 1 178 ? 12.132 18.057 41.441 1.00 50.13 177 LEU D O 1
ATOM 9461 N N . ALA D 1 179 ? 11.930 16.014 42.369 1.00 32.66 178 ALA D N 1
ATOM 9462 C CA . ALA D 1 179 ? 10.505 15.894 42.085 1.00 37.44 178 ALA D CA 1
ATOM 9463 C C . ALA D 1 179 ? 9.696 16.892 42.904 1.00 40.88 178 ALA D C 1
ATOM 9464 O O . ALA D 1 179 ? 8.685 17.418 42.438 1.00 41.31 178 ALA D O 1
ATOM 9466 N N . ARG D 1 180 ? 10.150 17.146 44.126 1.00 28.26 179 ARG D N 1
ATOM 9467 C CA . ARG D 1 180 ? 9.481 18.088 45.011 1.00 32.11 179 ARG D CA 1
ATOM 9468 C C . ARG D 1 180 ? 9.611 19.509 44.474 1.00 43.20 179 ARG D C 1
ATOM 9469 O O . ARG D 1 180 ? 8.640 20.263 44.439 1.00 46.16 179 ARG D O 1
ATOM 9477 N N . TYR D 1 181 ? 10.821 19.860 44.049 1.00 41.48 180 TYR D N 1
ATOM 9478 C CA . TYR D 1 181 ? 11.112 21.193 43.533 1.00 37.95 180 TYR D CA 1
ATOM 9479 C C . TYR D 1 181 ? 10.351 21.491 42.244 1.00 46.97 180 TYR D C 1
ATOM 9480 O O . TYR D 1 181 ? 9.888 22.612 42.031 1.00 47.59 180 TYR D O 1
ATOM 9489 N N . ALA D 1 182 ? 10.221 20.482 41.391 1.00 43.24 181 ALA D N 1
ATOM 9490 C CA . ALA D 1 182 ? 9.641 20.671 40.068 1.00 33.02 181 ALA D CA 1
ATOM 9491 C C . ALA D 1 182 ? 8.127 20.842 40.122 1.00 39.43 181 ALA D C 1
ATOM 9492 O O . ALA D 1 182 ? 7.557 21.630 39.367 1.00 46.01 181 ALA D O 1
ATOM 9494 N N . SER D 1 183 ? 7.481 20.095 41.012 1.00 33.20 182 SER D N 1
ATOM 9495 C CA . SER D 1 183 ? 6.036 20.186 41.181 1.00 42.15 182 SER D CA 1
ATOM 9496 C C . SER D 1 183 ? 5.638 21.564 41.698 1.00 50.65 182 SER D C 1
ATOM 9497 O O . SER D 1 183 ? 4.569 22.078 41.370 1.00 56.23 182 SER D O 1
ATOM 9500 N N . ILE D 1 184 ? 6.510 22.155 42.508 1.00 33.63 183 ILE D N 1
ATOM 9501 C CA . ILE D 1 184 ? 6.271 23.485 43.054 1.00 47.24 183 ILE D CA 1
ATOM 9502 C C . ILE D 1 184 ? 6.458 24.548 41.972 1.00 48.12 183 ILE D C 1
ATOM 9503 O O . ILE D 1 184 ? 5.694 25.511 41.897 1.00 51.46 183 ILE D O 1
ATOM 9508 N N . CYS D 1 185 ? 7.467 24.359 41.126 1.00 47.75 184 CYS D N 1
ATOM 9509 C CA . CYS D 1 185 ? 7.737 25.286 40.031 1.00 44.65 184 CYS D CA 1
ATOM 9510 C C . CYS D 1 185 ? 6.605 25.307 39.011 1.00 50.60 184 CYS D C 1
ATOM 9511 O O . CYS D 1 185 ? 6.184 26.373 38.560 1.00 59.55 184 CYS D O 1
ATOM 9514 N N . GLN D 1 186 ? 6.120 24.125 38.646 1.00 50.75 185 GLN D N 1
ATOM 9515 C CA . GLN D 1 186 ? 5.021 24.016 37.697 1.00 49.98 185 GLN D CA 1
ATOM 9516 C C . GLN D 1 186 ? 3.744 24.610 38.274 1.00 53.43 185 GLN D C 1
ATOM 9517 O O . GLN D 1 186 ? 2.919 25.164 37.548 1.00 55.36 185 GLN D O 1
ATOM 9523 N N . GLN D 1 187 ? 3.589 24.495 39.587 1.00 39.29 186 GLN D N 1
ATOM 9524 C CA . GLN D 1 187 ? 2.445 25.079 40.270 1.00 50.64 186 GLN D CA 1
ATOM 9525 C C . GLN D 1 187 ? 2.516 26.599 40.207 1.00 52.92 186 GLN D C 1
ATOM 9526 O O . GLN D 1 187 ? 1.491 27.279 40.168 1.00 55.42 186 GLN D O 1
ATOM 9532 N N . ASN D 1 188 ? 3.737 27.125 40.191 1.00 41.30 187 ASN D N 1
ATOM 9533 C CA . ASN D 1 188 ? 3.952 28.567 40.156 1.00 51.91 187 ASN D CA 1
ATOM 9534 C C . ASN D 1 188 ? 4.401 29.060 38.784 1.00 51.95 187 ASN D C 1
ATOM 9535 O O . ASN D 1 188 ? 5.135 30.043 38.679 1.00 58.10 187 ASN D O 1
ATOM 9540 N N . ARG D 1 189 ? 3.958 28.360 37.742 1.00 48.07 188 ARG D N 1
ATOM 9541 C CA . ARG D 1 189 ? 4.181 28.763 36.354 1.00 45.88 188 ARG D CA 1
ATOM 9542 C C . ARG D 1 189 ? 5.658 28.906 35.985 1.00 40.91 188 ARG D C 1
ATOM 9543 O O . ARG D 1 189 ? 6.030 29.796 35.221 1.00 41.90 188 ARG D O 1
ATOM 9551 N N . LEU D 1 190 ? 6.494 28.023 36.522 1.00 47.32 189 LEU D N 1
ATOM 9552 C CA . LEU D 1 190 ? 7.907 27.996 36.160 1.00 43.59 189 LEU D CA 1
ATOM 9553 C C . LEU D 1 190 ? 8.314 26.620 35.640 1.00 41.97 189 LEU D C 1
ATOM 9554 O O . LEU D 1 190 ? 8.103 25.609 36.309 1.00 41.59 189 LEU D O 1
ATOM 9559 N N . VAL D 1 191 ? 8.889 26.587 34.443 1.00 45.27 190 VAL D N 1
ATOM 9560 C CA . VAL D 1 191 ? 9.376 25.339 33.866 1.00 41.29 190 VAL D CA 1
ATOM 9561 C C . VAL D 1 191 ? 10.602 24.847 34.626 1.00 38.11 190 VAL D C 1
ATOM 9562 O O . VAL D 1 191 ? 11.631 25.516 34.657 1.00 36.40 190 VAL D O 1
ATOM 9566 N N . PRO D 1 192 ? 10.493 23.671 35.255 1.00 39.98 191 PRO D N 1
ATOM 9567 C CA . PRO D 1 192 ? 11.610 23.164 36.054 1.00 39.13 191 PRO D CA 1
ATOM 9568 C C . PRO D 1 192 ? 12.680 22.468 35.218 1.00 33.79 191 PRO D C 1
ATOM 9569 O O . PRO D 1 192 ? 12.361 21.643 34.360 1.00 33.63 191 PRO D O 1
ATOM 9573 N N . ILE D 1 193 ? 13.939 22.810 35.465 1.00 40.62 192 ILE D N 1
ATOM 9574 C CA . ILE D 1 193 ? 15.052 22.093 34.859 1.00 37.41 192 ILE D CA 1
ATOM 9575 C C . ILE D 1 193 ? 15.621 21.100 35.867 1.00 37.04 192 ILE D C 1
ATOM 9576 O O . ILE D 1 193 ? 16.324 21.482 36.804 1.00 41.45 192 ILE D O 1
ATOM 9581 N N . VAL D 1 194 ? 15.295 19.826 35.675 1.00 46.74 193 VAL D N 1
ATOM 9582 C CA . VAL D 1 194 ? 15.762 18.766 36.559 1.00 40.48 193 VAL D CA 1
ATOM 9583 C C . VAL D 1 194 ? 17.215 18.417 36.260 1.00 43.19 193 VAL D C 1
ATOM 9584 O O . VAL D 1 194 ? 17.533 17.935 35.173 1.00 41.69 193 VAL D O 1
ATOM 9588 N N . GLU D 1 195 ? 18.094 18.660 37.228 1.00 38.05 194 GLU D N 1
ATOM 9589 C CA . GLU D 1 195 ? 19.520 18.420 37.036 1.00 41.64 194 GLU D CA 1
ATOM 9590 C C . GLU D 1 195 ? 20.078 17.392 38.018 1.00 43.04 194 GLU D C 1
ATOM 9591 O O . GLU D 1 195 ? 20.542 17.748 39.101 1.00 44.31 194 GLU D O 1
ATOM 9597 N N . PRO D 1 196 ? 20.020 16.105 37.644 1.00 46.64 195 PRO D N 1
ATOM 9598 C CA . PRO D 1 196 ? 20.673 15.047 38.419 1.00 41.73 195 PRO D CA 1
ATOM 9599 C C . PRO D 1 196 ? 22.108 14.820 37.954 1.00 44.05 195 PRO D C 1
ATOM 9600 O O . PRO D 1 196 ? 22.413 13.766 37.397 1.00 44.67 195 PRO D O 1
ATOM 9604 N N . GLU D 1 197 ? 22.976 15.802 38.178 1.00 39.61 196 GLU D N 1
ATOM 9605 C CA . GLU D 1 197 ? 24.350 15.721 37.695 1.00 42.27 196 GLU D CA 1
ATOM 9606 C C . GLU D 1 197 ? 25.155 14.652 38.419 1.00 42.49 196 GLU D C 1
ATOM 9607 O O . GLU D 1 197 ? 25.305 14.689 39.640 1.00 45.93 196 GLU D O 1
ATOM 9613 N N . ILE D 1 198 ? 25.672 13.700 37.651 1.00 46.54 197 ILE D N 1
ATOM 9614 C CA . ILE D 1 198 ? 26.567 12.686 38.186 1.00 48.70 197 ILE D CA 1
ATOM 9615 C C . ILE D 1 198 ? 28.003 13.058 37.840 1.00 52.88 197 ILE D C 1
ATOM 9616 O O . ILE D 1 198 ? 28.369 13.113 36.666 1.00 52.45 197 ILE D O 1
ATOM 9621 N N . LEU D 1 199 ? 28.806 13.323 38.866 1.00 49.50 198 LEU D N 1
ATOM 9622 C CA . LEU D 1 199 ? 30.181 13.775 38.674 1.00 51.72 198 LEU D CA 1
ATOM 9623 C C . LEU D 1 199 ? 31.015 12.768 37.890 1.00 52.26 198 LEU D C 1
ATOM 9624 O O . LEU D 1 199 ? 30.836 11.557 38.024 1.00 54.58 198 LEU D O 1
ATOM 9629 N N . ALA D 1 200 ? 31.926 13.281 37.070 1.00 54.17 199 ALA D N 1
ATOM 9630 C CA . ALA D 1 200 ? 32.794 12.435 36.262 1.00 53.77 199 ALA D CA 1
ATOM 9631 C C . ALA D 1 200 ? 34.094 12.127 36.995 1.00 58.04 199 ALA D C 1
ATOM 9632 O O . ALA D 1 200 ? 35.059 11.659 36.394 1.00 59.39 199 ALA D O 1
ATOM 9634 N N . ASP D 1 201 ? 34.114 12.396 38.297 1.00 59.07 200 ASP D N 1
ATOM 9635 C CA . ASP D 1 201 ? 35.286 12.120 39.118 1.00 59.39 200 ASP D CA 1
ATOM 9636 C C . ASP D 1 201 ? 35.431 10.624 39.375 1.00 56.59 200 ASP D C 1
ATOM 9637 O O . ASP D 1 201 ? 34.448 9.933 39.643 1.00 56.29 200 ASP D O 1
ATOM 9642 N N . GLY D 1 202 ? 36.662 10.129 39.294 1.00 56.38 201 GLY D N 1
ATOM 9643 C CA . GLY D 1 202 ? 36.935 8.721 39.513 1.00 54.87 201 GLY D CA 1
ATOM 9644 C C . GLY D 1 202 ? 37.622 8.073 38.326 1.00 60.72 201 GLY D C 1
ATOM 9645 O O . GLY D 1 202 ? 37.766 8.695 37.275 1.00 65.14 201 GLY D O 1
ATOM 9646 N N . PRO D 1 203 ? 38.060 6.817 38.493 1.00 65.41 202 PRO D N 1
ATOM 9647 C CA . PRO D 1 203 ? 38.718 6.051 37.434 1.00 65.19 202 PRO D CA 1
ATOM 9648 C C . PRO D 1 203 ? 37.778 5.061 36.749 1.00 60.32 202 PRO D C 1
ATOM 9649 O O . PRO D 1 203 ? 38.241 4.157 36.053 1.00 63.22 202 PRO D O 1
ATOM 9653 N N . HIS D 1 204 ? 36.475 5.235 36.949 1.00 56.45 203 HIS D N 1
ATOM 9654 C CA . HIS D 1 204 ? 35.484 4.320 36.392 1.00 52.53 203 HIS D CA 1
ATOM 9655 C C . HIS D 1 204 ? 35.410 4.420 34.873 1.00 55.93 203 HIS D C 1
ATOM 9656 O O . HIS D 1 204 ? 35.670 5.475 34.295 1.00 56.53 203 HIS D O 1
ATOM 9663 N N . SER D 1 205 ? 35.052 3.310 34.234 1.00 49.63 204 SER D N 1
ATOM 9664 C CA . SER D 1 205 ? 34.902 3.272 32.785 1.00 48.85 204 SER D CA 1
ATOM 9665 C C . SER D 1 205 ? 33.582 3.905 32.359 1.00 48.93 204 SER D C 1
ATOM 9666 O O . SER D 1 205 ? 32.729 4.207 33.194 1.00 49.26 204 SER D O 1
ATOM 9669 N N . ILE D 1 206 ? 33.417 4.100 31.056 1.00 49.18 205 ILE D N 1
ATOM 9670 C CA . ILE D 1 206 ? 32.221 4.741 30.523 1.00 45.07 205 ILE D CA 1
ATOM 9671 C C . ILE D 1 206 ? 31.010 3.810 30.630 1.00 43.15 205 ILE D C 1
ATOM 9672 O O . ILE D 1 206 ? 29.869 4.268 30.697 1.00 42.13 205 ILE D O 1
ATOM 9677 N N . GLU D 1 207 ? 31.263 2.504 30.668 1.00 47.74 206 GLU D N 1
ATOM 9678 C CA . GLU D 1 207 ? 30.195 1.525 30.848 1.00 51.37 206 GLU D CA 1
ATOM 9679 C C . GLU D 1 207 ? 29.573 1.654 32.234 1.00 43.07 206 GLU D C 1
ATOM 9680 O O . GLU D 1 207 ? 28.358 1.536 32.393 1.00 39.76 206 GLU D O 1
ATOM 9686 N N . VAL D 1 208 ? 30.416 1.894 33.233 1.00 45.86 207 VAL D N 1
ATOM 9687 C CA . VAL D 1 208 ? 29.955 2.072 34.604 1.00 45.13 207 VAL D CA 1
ATOM 9688 C C . VAL D 1 208 ? 29.073 3.310 34.716 1.00 38.62 207 VAL D C 1
ATOM 9689 O O . VAL D 1 208 ? 28.027 3.283 35.367 1.00 36.72 207 VAL D O 1
ATOM 9693 N N . CYS D 1 209 ? 29.496 4.392 34.069 1.00 42.30 208 CYS D N 1
ATOM 9694 C CA . CYS D 1 209 ? 28.729 5.631 34.071 1.00 40.39 208 CYS D CA 1
ATOM 9695 C C . CYS D 1 209 ? 27.363 5.433 33.424 1.00 40.91 208 CYS D C 1
ATOM 9696 O O . CYS D 1 209 ? 26.367 5.995 33.878 1.00 40.77 208 CYS D O 1
ATOM 9699 N N . ALA D 1 210 ? 27.323 4.631 32.365 1.00 44.06 209 ALA D N 1
ATOM 9700 C CA . ALA D 1 210 ? 26.075 4.338 31.671 1.00 44.36 209 ALA D CA 1
ATOM 9701 C C . ALA D 1 210 ? 25.113 3.578 32.578 1.00 41.94 209 ALA D C 1
ATOM 9702 O O . ALA D 1 210 ? 23.913 3.852 32.593 1.00 40.50 209 ALA D O 1
ATOM 9704 N N . VAL D 1 211 ? 25.649 2.623 33.332 1.00 43.88 210 VAL D N 1
ATOM 9705 C CA . VAL D 1 211 ? 24.852 1.834 34.265 1.00 43.64 210 VAL D CA 1
ATOM 9706 C C . VAL D 1 211 ? 24.269 2.707 35.371 1.00 39.82 210 VAL D C 1
ATOM 9707 O O . VAL D 1 211 ? 23.073 2.649 35.659 1.00 36.63 210 VAL D O 1
ATOM 9711 N N . VAL D 1 212 ? 25.126 3.515 35.986 1.00 39.77 211 VAL D N 1
ATOM 9712 C CA . VAL D 1 212 ? 24.715 4.394 37.074 1.00 37.28 211 VAL D CA 1
ATOM 9713 C C . VAL D 1 212 ? 23.682 5.416 36.608 1.00 36.99 211 VAL D C 1
ATOM 9714 O O . VAL D 1 212 ? 22.654 5.607 37.260 1.00 34.49 211 VAL D O 1
ATOM 9718 N N . THR D 1 213 ? 23.954 6.060 35.476 1.00 33.05 212 THR D N 1
ATOM 9719 C CA . THR D 1 213 ? 23.056 7.079 34.939 1.00 32.76 212 THR D CA 1
ATOM 9720 C C . THR D 1 213 ? 21.670 6.506 34.662 1.00 35.22 212 THR D C 1
ATOM 9721 O O . THR D 1 213 ? 20.661 7.141 34.963 1.00 34.68 212 THR D O 1
ATOM 9725 N N . GLN D 1 214 ? 21.627 5.304 34.091 1.00 40.05 213 GLN D N 1
ATOM 9726 C CA A GLN D 1 214 ? 20.357 4.645 33.820 0.52 36.75 213 GLN D CA 1
ATOM 9727 C CA B GLN D 1 214 ? 20.363 4.623 33.825 0.48 36.76 213 GLN D CA 1
ATOM 9728 C C . GLN D 1 214 ? 19.581 4.420 35.114 1.00 35.56 213 GLN D C 1
ATOM 9729 O O . GLN D 1 214 ? 18.384 4.698 35.180 1.00 35.00 213 GLN D O 1
ATOM 9740 N N . LYS D 1 215 ? 20.274 3.928 36.137 1.00 38.00 214 LYS D N 1
ATOM 9741 C CA . LYS D 1 215 ? 19.667 3.677 37.438 1.00 42.33 214 LYS D CA 1
ATOM 9742 C C . LYS D 1 215 ? 19.153 4.967 38.070 1.00 40.12 214 LYS D C 1
ATOM 9743 O O . LYS D 1 215 ? 18.066 4.994 38.648 1.00 41.85 214 LYS D O 1
ATOM 9749 N N . VAL D 1 216 ? 19.937 6.033 37.953 1.00 35.38 215 VAL D N 1
ATOM 9750 C CA . VAL D 1 216 ? 19.556 7.323 38.518 1.00 36.79 215 VAL D CA 1
ATOM 9751 C C . VAL D 1 216 ? 18.353 7.913 37.788 1.00 36.59 215 VAL D C 1
ATOM 9752 O O . VAL D 1 216 ? 17.365 8.292 38.417 1.00 38.67 215 VAL D O 1
ATOM 9756 N N . LEU D 1 217 ? 18.436 7.979 36.462 1.00 32.89 216 LEU D N 1
ATOM 9757 C CA . LEU D 1 217 ? 17.359 8.546 35.655 1.00 38.38 216 LEU D CA 1
ATOM 9758 C C . LEU D 1 217 ? 16.056 7.773 35.834 1.00 37.10 216 LEU D C 1
ATOM 9759 O O . LEU D 1 217 ? 14.976 8.362 35.841 1.00 38.34 216 LEU D O 1
ATOM 9764 N N . SER D 1 218 ? 16.162 6.456 35.979 1.00 35.21 217 SER D N 1
ATOM 9765 C CA A SER D 1 218 ? 14.992 5.615 36.207 0.56 39.33 217 SER D CA 1
ATOM 9766 C CA B SER D 1 218 ? 14.988 5.621 36.202 0.44 39.38 217 SER D CA 1
ATOM 9767 C C . SER D 1 218 ? 14.339 5.955 37.540 1.00 40.22 217 SER D C 1
ATOM 9768 O O . SER D 1 218 ? 13.116 5.912 37.676 1.00 40.88 217 SER D O 1
ATOM 9773 N N . CYS D 1 219 ? 15.167 6.294 38.523 1.00 36.72 218 CYS D N 1
ATOM 9774 C CA . CYS D 1 219 ? 14.680 6.661 39.845 1.00 36.27 218 CYS D CA 1
ATOM 9775 C C . CYS D 1 219 ? 14.168 8.096 39.847 1.00 37.60 218 CYS D C 1
ATOM 9776 O O . CYS D 1 219 ? 13.182 8.410 40.514 1.00 38.43 218 CYS D O 1
ATOM 9779 N N . VAL D 1 220 ? 14.844 8.962 39.097 1.00 35.59 219 VAL D N 1
ATOM 9780 C CA . VAL D 1 220 ? 14.433 10.357 38.981 1.00 33.14 219 VAL D CA 1
ATOM 9781 C C . VAL D 1 220 ? 13.039 10.462 38.373 1.00 36.84 219 VAL D C 1
ATOM 9782 O O . VAL D 1 220 ? 12.130 11.014 38.990 1.00 39.63 219 VAL D O 1
ATOM 9786 N N . PHE D 1 221 ? 12.872 9.913 37.174 1.00 31.92 220 PHE D N 1
ATOM 9787 C CA . PHE D 1 221 ? 11.603 10.015 36.460 1.00 31.22 220 PHE D CA 1
ATOM 9788 C C . PHE D 1 221 ? 10.464 9.307 37.184 1.00 33.18 220 PHE D C 1
ATOM 9789 O O . PHE D 1 221 ? 9.303 9.677 37.025 1.00 40.32 220 PHE D O 1
ATOM 9797 N N . LYS D 1 222 ? 10.795 8.296 37.979 1.00 35.01 221 LYS D N 1
ATOM 9798 C CA . LYS D 1 222 ? 9.794 7.619 38.795 1.00 35.55 221 LYS D CA 1
ATOM 9799 C C . LYS D 1 222 ? 9.248 8.578 39.848 1.00 37.82 221 LYS D C 1
ATOM 9800 O O . LYS D 1 222 ? 8.052 8.585 40.139 1.00 37.73 221 LYS D O 1
ATOM 9806 N N . ALA D 1 223 ? 10.136 9.393 40.407 1.00 27.47 222 ALA D N 1
ATOM 9807 C CA . ALA D 1 223 ? 9.755 10.371 41.417 1.00 32.64 222 ALA D CA 1
ATOM 9808 C C . ALA D 1 223 ? 8.884 11.476 40.826 1.00 39.05 222 ALA D C 1
ATOM 9809 O O . ALA D 1 223 ? 7.983 11.987 41.491 1.00 45.76 222 ALA D O 1
ATOM 9811 N N . LEU D 1 224 ? 9.155 11.842 39.576 1.00 33.73 223 LEU D N 1
ATOM 9812 C CA . LEU D 1 224 ? 8.403 12.906 38.921 1.00 36.33 223 LEU D CA 1
ATOM 9813 C C . LEU D 1 224 ? 6.954 12.476 38.704 1.00 38.55 223 LEU D C 1
ATOM 9814 O O . LEU D 1 224 ? 6.031 13.275 38.863 1.00 45.67 223 LEU D O 1
ATOM 9819 N N . GLN D 1 225 ? 6.762 11.210 38.341 1.00 30.94 224 GLN D N 1
ATOM 9820 C CA A GLN D 1 225 ? 5.423 10.670 38.118 0.69 36.04 224 GLN D CA 1
ATOM 9821 C CA B GLN D 1 225 ? 5.425 10.666 38.121 0.31 36.01 224 GLN D CA 1
ATOM 9822 C C . GLN D 1 225 ? 4.623 10.638 39.416 1.00 34.08 224 GLN D C 1
ATOM 9823 O O . GLN D 1 225 ? 3.448 11.005 39.441 1.00 41.60 224 GLN D O 1
ATOM 9834 N N . GLU D 1 226 ? 5.270 10.199 40.491 1.00 35.21 225 GLU D N 1
ATOM 9835 C CA . GLU D 1 226 ? 4.626 10.094 41.795 1.00 41.12 225 GLU D CA 1
ATOM 9836 C C . GLU D 1 226 ? 4.233 11.460 42.348 1.00 43.04 225 GLU D C 1
ATOM 9837 O O . GLU D 1 226 ? 3.316 11.568 43.161 1.00 49.98 225 GLU D O 1
ATOM 9843 N N . ASN D 1 227 ? 4.931 12.499 41.901 1.00 33.54 226 ASN D N 1
ATOM 9844 C CA . ASN D 1 227 ? 4.611 13.864 42.301 1.00 40.57 226 ASN D CA 1
ATOM 9845 C C . ASN D 1 227 ? 3.714 14.560 41.282 1.00 40.29 226 ASN D C 1
ATOM 9846 O O . ASN D 1 227 ? 3.333 15.716 41.465 1.00 45.38 226 ASN D O 1
ATOM 9851 N N . GLY D 1 228 ? 3.381 13.845 40.212 1.00 32.82 227 GLY D N 1
ATOM 9852 C CA . GLY D 1 228 ? 2.495 14.360 39.182 1.00 33.30 227 GLY D CA 1
ATOM 9853 C C . GLY D 1 228 ? 3.045 15.561 38.443 1.00 34.97 227 GLY D C 1
ATOM 9854 O O . GLY D 1 228 ? 2.332 16.534 38.202 1.00 43.96 227 GLY D O 1
ATOM 9855 N N . VAL D 1 229 ? 4.318 15.489 38.075 1.00 35.16 228 VAL D N 1
ATOM 9856 C CA . VAL D 1 229 ? 4.972 16.585 37.376 1.00 38.29 228 VAL D CA 1
ATOM 9857 C C . VAL D 1 229 ? 4.813 16.457 35.864 1.00 41.93 228 VAL D C 1
ATOM 9858 O O . VAL D 1 229 ? 5.132 15.421 35.281 1.00 39.28 228 VAL D O 1
ATOM 9862 N N . LEU D 1 230 ? 4.306 17.518 35.242 1.00 41.94 229 LEU D N 1
ATOM 9863 C CA . LEU D 1 230 ? 4.086 17.543 33.800 1.00 43.88 229 LEU D CA 1
ATOM 9864 C C . LEU D 1 230 ? 5.407 17.473 33.043 1.00 36.43 229 LEU D C 1
ATOM 9865 O O . LEU D 1 230 ? 6.177 18.433 33.031 1.00 39.02 229 LEU D O 1
ATOM 9870 N N . LEU D 1 231 ? 5.665 16.331 32.413 1.00 42.88 230 LEU D N 1
ATOM 9871 C CA . LEU D 1 231 ? 6.899 16.137 31.659 1.00 40.31 230 LEU D CA 1
ATOM 9872 C C . LEU D 1 231 ? 6.928 17.012 30.411 1.00 44.23 230 LEU D C 1
ATOM 9873 O O . LEU D 1 231 ? 7.998 17.380 29.928 1.00 43.71 230 LEU D O 1
ATOM 9878 N N . GLU D 1 232 ? 5.748 17.344 29.896 1.00 36.90 231 GLU D N 1
ATOM 9879 C CA . GLU D 1 232 ? 5.636 18.194 28.715 1.00 39.00 231 GLU D CA 1
ATOM 9880 C C . GLU D 1 232 ? 6.166 19.598 28.988 1.00 43.99 231 GLU D C 1
ATOM 9881 O O . GLU D 1 232 ? 6.640 20.280 28.080 1.00 52.95 231 GLU D O 1
ATOM 9887 N N . GLY D 1 233 ? 6.084 20.023 30.245 1.00 45.64 232 GLY D N 1
ATOM 9888 C CA . GLY D 1 233 ? 6.578 21.327 30.642 1.00 43.72 232 GLY D CA 1
ATOM 9889 C C . GLY D 1 233 ? 7.752 21.231 31.598 1.00 41.72 232 GLY D C 1
ATOM 9890 O O . GLY D 1 233 ? 7.809 21.946 32.599 1.00 37.77 232 GLY D O 1
ATOM 9891 N N . ALA D 1 234 ? 8.692 20.344 31.289 1.00 37.26 233 ALA D N 1
ATOM 9892 C CA . ALA D 1 234 ? 9.862 20.145 32.135 1.00 39.06 233 ALA D CA 1
ATOM 9893 C C . ALA D 1 234 ? 11.110 19.878 31.302 1.00 31.70 233 ALA D C 1
ATOM 9894 O O . ALA D 1 234 ? 11.022 19.464 30.147 1.00 35.42 233 ALA D O 1
ATOM 9896 N N . LEU D 1 235 ? 12.273 20.123 31.898 1.00 36.34 234 LEU D N 1
ATOM 9897 C CA . LEU D 1 235 ? 13.550 19.891 31.233 1.00 34.55 234 LEU D CA 1
ATOM 9898 C C . LEU D 1 235 ? 14.438 18.958 32.044 1.00 34.88 234 LEU D C 1
ATOM 9899 O O . LEU D 1 235 ? 14.380 18.940 33.273 1.00 46.28 234 LEU D O 1
ATOM 9904 N N . LEU D 1 236 ? 15.261 18.183 31.347 1.00 39.69 235 LEU D N 1
ATOM 9905 C CA . LEU D 1 236 ? 16.262 17.353 32.000 1.00 37.96 235 LEU D CA 1
ATOM 9906 C C . LEU D 1 236 ? 17.650 17.905 31.711 1.00 41.49 235 LEU D C 1
ATOM 9907 O O . LEU D 1 236 ? 18.002 18.147 30.556 1.00 39.93 235 LEU D O 1
ATOM 9912 N N . LYS D 1 237 ? 18.434 18.110 32.763 1.00 38.94 236 LYS D N 1
ATOM 9913 C CA . LYS D 1 237 ? 19.806 18.575 32.609 1.00 37.07 236 LYS D CA 1
ATOM 9914 C C . LYS D 1 237 ? 20.774 17.550 33.185 1.00 38.75 236 LYS D C 1
ATOM 9915 O O . LYS D 1 237 ? 21.257 17.705 34.307 1.00 46.73 236 LYS D O 1
ATOM 9921 N N . PRO D 1 238 ? 21.051 16.485 32.420 1.00 44.91 237 PRO D N 1
ATOM 9922 C CA . PRO D 1 238 ? 21.927 15.424 32.904 1.00 44.12 237 PRO D CA 1
ATOM 9923 C C . PRO D 1 238 ? 23.351 15.567 32.389 1.00 46.33 237 PRO D C 1
ATOM 9924 O O . PRO D 1 238 ? 23.632 16.409 31.536 1.00 48.64 237 PRO D O 1
ATOM 9928 N N . ASN D 1 239 ? 24.240 14.738 32.917 1.00 46.08 238 ASN D N 1
ATOM 9929 C CA A ASN D 1 239 ? 25.618 14.694 32.454 0.45 51.68 238 ASN D CA 1
ATOM 9930 C CA B ASN D 1 239 ? 25.617 14.696 32.453 0.55 51.68 238 ASN D CA 1
ATOM 9931 C C . ASN D 1 239 ? 25.749 13.807 31.225 1.00 51.25 238 ASN D C 1
ATOM 9932 O O . ASN D 1 239 ? 24.931 12.914 31.007 1.00 46.07 238 ASN D O 1
ATOM 9941 N N . MET D 1 240 ? 26.775 14.054 30.421 1.00 44.19 239 MET D N 1
ATOM 9942 C CA . MET D 1 240 ? 27.043 13.190 29.282 1.00 44.30 239 MET D CA 1
ATOM 9943 C C . MET D 1 240 ? 27.685 11.905 29.784 1.00 46.15 239 MET D C 1
ATOM 9944 O O . MET D 1 240 ? 28.547 11.940 30.663 1.00 47.10 239 MET D O 1
ATOM 9949 N N . VAL D 1 241 ? 27.257 10.772 29.240 1.00 44.06 240 VAL D N 1
ATOM 9950 C CA . VAL D 1 241 ? 27.820 9.492 29.646 1.00 42.95 240 VAL D CA 1
ATOM 9951 C C . VAL D 1 241 ? 29.261 9.381 29.162 1.00 46.80 240 VAL D C 1
ATOM 9952 O O . VAL D 1 241 ? 29.519 9.084 27.995 1.00 51.36 240 VAL D O 1
ATOM 9956 N N . THR D 1 242 ? 30.193 9.649 30.070 1.00 38.78 241 THR D N 1
ATOM 9957 C CA . THR D 1 242 ? 31.617 9.579 29.771 1.00 47.50 241 THR D CA 1
ATOM 9958 C C . THR D 1 242 ? 32.334 8.759 30.834 1.00 45.40 241 THR D C 1
ATOM 9959 O O . THR D 1 242 ? 31.781 8.497 31.901 1.00 52.73 241 THR D O 1
ATOM 9963 N N . ALA D 1 243 ? 33.565 8.356 30.544 1.00 43.64 242 ALA D N 1
ATOM 9964 C CA . ALA D 1 243 ? 34.392 7.695 31.543 1.00 45.63 242 ALA D CA 1
ATOM 9965 C C . ALA D 1 243 ? 34.953 8.737 32.505 1.00 51.81 242 ALA D C 1
ATOM 9966 O O . ALA D 1 243 ? 34.911 9.935 32.224 1.00 56.70 242 ALA D O 1
ATOM 9968 N N . GLY D 1 244 ? 35.472 8.280 33.641 1.00 53.02 243 GLY D N 1
ATOM 9969 C CA . GLY D 1 244 ? 36.018 9.180 34.640 1.00 50.70 243 GLY D CA 1
ATOM 9970 C C . GLY D 1 244 ? 37.252 9.915 34.153 1.00 60.15 243 GLY D C 1
ATOM 9971 O O . GLY D 1 244 ? 37.868 9.515 33.165 1.00 67.10 243 GLY D O 1
ATOM 9972 N N . TYR D 1 245 ? 37.614 10.995 34.841 1.00 58.48 244 TYR D N 1
ATOM 9973 C CA . TYR D 1 245 ? 38.795 11.769 34.473 1.00 63.33 244 TYR D CA 1
ATOM 9974 C C . TYR D 1 245 ? 40.063 10.942 34.649 1.00 68.38 244 TYR D C 1
ATOM 9975 O O . TYR D 1 245 ? 40.910 10.889 33.758 1.00 75.75 244 TYR D O 1
ATOM 9984 N N . GLU D 1 246 ? 40.185 10.292 35.803 1.00 61.90 245 GLU D N 1
ATOM 9985 C CA . GLU D 1 246 ? 41.371 9.504 36.114 1.00 63.72 245 GLU D CA 1
ATOM 9986 C C . GLU D 1 246 ? 41.283 8.082 35.565 1.00 68.33 245 GLU D C 1
ATOM 9987 O O . GLU D 1 246 ? 42.081 7.221 35.934 1.00 76.12 245 GLU D O 1
ATOM 9993 N N . CYS D 1 247 ? 40.315 7.837 34.687 1.00 67.33 246 CYS D N 1
ATOM 9994 C CA . CYS D 1 247 ? 40.196 6.534 34.042 1.00 68.25 246 CYS D CA 1
ATOM 9995 C C . CYS D 1 247 ? 41.327 6.340 33.039 1.00 76.49 246 CYS D C 1
ATOM 9996 O O . CYS D 1 247 ? 41.930 7.310 32.578 1.00 85.50 246 CYS D O 1
ATOM 9999 N N . THR D 1 248 ? 41.614 5.087 32.702 1.00 63.35 247 THR D N 1
ATOM 10000 C CA . THR D 1 248 ? 42.723 4.776 31.808 1.00 69.42 247 THR D CA 1
ATOM 10001 C C . THR D 1 248 ? 42.247 4.125 30.512 1.00 69.70 247 THR D C 1
ATOM 10002 O O . THR D 1 248 ? 43.034 3.909 29.591 1.00 73.63 247 THR D O 1
ATOM 10006 N N . ALA D 1 249 ? 40.956 3.815 30.446 1.00 69.03 248 ALA D N 1
ATOM 10007 C CA . ALA D 1 249 ? 40.372 3.234 29.243 1.00 66.69 248 ALA D CA 1
ATOM 10008 C C . ALA D 1 249 ? 40.025 4.328 28.239 1.00 67.76 248 ALA D C 1
ATOM 10009 O O . ALA D 1 249 ? 39.047 5.054 28.414 1.00 69.92 248 ALA D O 1
ATOM 10011 N N . LYS D 1 250 ? 40.832 4.441 27.189 1.00 62.97 249 LYS D N 1
ATOM 10012 C CA . LYS D 1 250 ? 40.646 5.486 26.187 1.00 71.54 249 LYS D CA 1
ATOM 10013 C C . LYS D 1 250 ? 39.363 5.289 25.385 1.00 66.47 249 LYS D C 1
ATOM 10014 O O . LYS D 1 250 ? 39.118 4.213 24.840 1.00 63.00 249 LYS D O 1
ATOM 10020 N N . THR D 1 251 ? 38.548 6.337 25.322 1.00 73.40 250 THR D N 1
ATOM 10021 C CA . THR D 1 251 ? 37.319 6.308 24.539 1.00 69.10 250 THR D CA 1
ATOM 10022 C C . THR D 1 251 ? 37.219 7.546 23.655 1.00 67.40 250 THR D C 1
ATOM 10023 O O . THR D 1 251 ? 37.674 8.626 24.029 1.00 68.96 250 THR D O 1
ATOM 10027 N N . THR D 1 252 ? 36.622 7.380 22.480 1.00 63.07 251 THR D N 1
ATOM 10028 C CA . THR D 1 252 ? 36.459 8.484 21.541 1.00 62.64 251 THR D CA 1
ATOM 10029 C C . THR D 1 252 ? 35.140 9.211 21.782 1.00 55.46 251 THR D C 1
ATOM 10030 O O . THR D 1 252 ? 34.359 8.824 22.651 1.00 54.78 251 THR D O 1
ATOM 10034 N N . THR D 1 253 ? 34.897 10.264 21.007 1.00 58.63 252 THR D N 1
ATOM 10035 C CA . THR D 1 253 ? 33.676 11.051 21.147 1.00 54.90 252 THR D CA 1
ATOM 10036 C C . THR D 1 253 ? 32.453 10.269 20.677 1.00 52.20 252 THR D C 1
ATOM 10037 O O . THR D 1 253 ? 31.324 10.579 21.056 1.00 45.06 252 THR D O 1
ATOM 10041 N N . GLN D 1 254 ? 32.684 9.253 19.851 1.00 50.97 253 GLN D N 1
ATOM 10042 C CA . GLN D 1 254 ? 31.608 8.396 19.371 1.00 48.27 253 GLN D CA 1
ATOM 10043 C C . GLN D 1 254 ? 31.113 7.486 20.489 1.00 48.14 253 GLN D C 1
ATOM 10044 O O . GLN D 1 254 ? 29.920 7.197 20.586 1.00 43.82 253 GLN D O 1
ATOM 10050 N N . ASP D 1 255 ? 32.040 7.036 21.330 1.00 52.25 254 ASP D N 1
ATOM 10051 C CA . ASP D 1 255 ? 31.700 6.213 22.484 1.00 53.61 254 ASP D CA 1
ATOM 10052 C C . ASP D 1 255 ? 30.835 7.003 23.455 1.00 46.06 254 ASP D C 1
ATOM 10053 O O . ASP D 1 255 ? 29.861 6.486 24.003 1.00 38.23 254 ASP D O 1
ATOM 10058 N N . VAL D 1 256 ? 31.204 8.263 23.660 1.00 53.89 255 VAL D N 1
ATOM 10059 C CA . VAL D 1 256 ? 30.433 9.167 24.501 1.00 46.13 255 VAL D CA 1
ATOM 10060 C C . VAL D 1 256 ? 29.055 9.401 23.891 1.00 44.45 255 VAL D C 1
ATOM 10061 O O . VAL D 1 256 ? 28.047 9.405 24.595 1.00 42.13 255 VAL D O 1
ATOM 10065 N N . GLY D 1 257 ? 29.021 9.577 22.574 1.00 47.82 256 GLY D N 1
ATOM 10066 C CA . GLY D 1 257 ? 27.777 9.823 21.869 1.00 45.01 256 GLY D CA 1
ATOM 10067 C C . GLY D 1 257 ? 26.803 8.662 21.935 1.00 41.57 256 GLY D C 1
ATOM 10068 O O . GLY D 1 257 ? 25.612 8.857 22.170 1.00 45.01 256 GLY D O 1
ATOM 10069 N N . PHE D 1 258 ? 27.311 7.450 21.734 1.00 44.28 257 PHE D N 1
ATOM 10070 C CA . PHE D 1 258 ? 26.467 6.259 21.705 1.00 44.05 257 PHE D CA 1
ATOM 10071 C C . PHE D 1 258 ? 25.882 5.921 23.074 1.00 46.40 257 PHE D C 1
ATOM 10072 O O . PHE D 1 258 ? 24.674 5.733 23.213 1.00 45.47 257 PHE D O 1
ATOM 10080 N N . LEU D 1 259 ? 26.745 5.843 24.080 1.00 48.19 258 LEU D N 1
ATOM 10081 C CA . LEU D 1 259 ? 26.327 5.422 25.412 1.00 41.11 258 LEU D CA 1
ATOM 10082 C C . LEU D 1 259 ? 25.510 6.495 26.129 1.00 39.83 258 LEU D C 1
ATOM 10083 O O . LEU D 1 259 ? 24.875 6.220 27.147 1.00 38.60 258 LEU D O 1
ATOM 10088 N N . THR D 1 260 ? 25.523 7.713 25.597 1.00 41.69 259 THR D N 1
ATOM 10089 C CA . THR D 1 260 ? 24.673 8.776 26.124 1.00 45.93 259 THR D CA 1
ATOM 10090 C C . THR D 1 260 ? 23.270 8.656 25.541 1.00 43.06 259 THR D C 1
ATOM 10091 O O . THR D 1 260 ? 22.277 8.714 26.266 1.00 42.73 259 THR D O 1
ATOM 10095 N N . VAL D 1 261 ? 23.200 8.482 24.225 1.00 45.13 260 VAL D N 1
ATOM 10096 C CA . VAL D 1 261 ? 21.926 8.310 23.538 1.00 45.82 260 VAL D CA 1
ATOM 10097 C C . VAL D 1 261 ? 21.194 7.067 24.038 1.00 38.99 260 VAL D C 1
ATOM 10098 O O . VAL D 1 261 ? 20.005 7.126 24.354 1.00 37.09 260 VAL D O 1
ATOM 10102 N N . ARG D 1 262 ? 21.915 5.951 24.121 1.00 41.07 261 ARG D N 1
ATOM 10103 C CA . ARG D 1 262 ? 21.340 4.685 24.570 1.00 38.76 261 ARG D CA 1
ATOM 10104 C C . ARG D 1 262 ? 20.746 4.803 25.970 1.00 36.20 261 ARG D C 1
ATOM 10105 O O . ARG D 1 262 ? 19.658 4.294 26.237 1.00 34.19 261 ARG D O 1
ATOM 10113 N N . THR D 1 263 ? 21.471 5.477 26.856 1.00 42.99 262 THR D N 1
ATOM 10114 C CA . THR D 1 263 ? 21.025 5.674 28.230 1.00 33.56 262 THR D CA 1
ATOM 10115 C C . THR D 1 263 ? 19.719 6.461 28.284 1.00 35.90 262 THR D C 1
ATOM 10116 O O . THR D 1 263 ? 18.788 6.089 28.998 1.00 33.95 262 THR D O 1
ATOM 10120 N N . LEU D 1 264 ? 19.655 7.545 27.516 1.00 37.02 263 LEU D N 1
ATOM 10121 C CA . LEU D 1 264 ? 18.479 8.406 27.504 1.00 33.58 263 LEU D CA 1
ATOM 10122 C C . LEU D 1 264 ? 17.273 7.719 26.869 1.00 33.18 263 LEU D C 1
ATOM 10123 O O . LEU D 1 264 ? 16.140 7.912 27.309 1.00 37.43 263 LEU D O 1
ATOM 10128 N N . ARG D 1 265 ? 17.516 6.918 25.837 1.00 29.06 264 ARG D N 1
ATOM 10129 C CA . ARG D 1 265 ? 16.436 6.210 25.156 1.00 31.42 264 ARG D CA 1
ATOM 10130 C C . ARG D 1 265 ? 15.801 5.153 26.056 1.00 34.99 264 ARG D C 1
ATOM 10131 O O . ARG D 1 265 ? 14.632 4.806 25.889 1.00 35.06 264 ARG D O 1
ATOM 10139 N N . ARG D 1 266 ? 16.575 4.645 27.009 1.00 33.77 265 ARG D N 1
ATOM 10140 C CA . ARG D 1 266 ? 16.089 3.612 27.916 1.00 33.94 265 ARG D CA 1
ATOM 10141 C C . ARG D 1 266 ? 15.313 4.188 29.094 1.00 31.48 265 ARG D C 1
ATOM 10142 O O . ARG D 1 266 ? 14.546 3.477 29.743 1.00 32.93 265 ARG D O 1
ATOM 10150 N N . THR D 1 267 ? 15.510 5.473 29.370 1.00 36.92 266 THR D N 1
ATOM 10151 C CA . THR D 1 267 ? 15.000 6.059 30.606 1.00 30.82 266 THR D CA 1
ATOM 10152 C C . THR D 1 267 ? 14.072 7.256 30.407 1.00 36.16 266 THR D C 1
ATOM 10153 O O . THR D 1 267 ? 13.119 7.436 31.165 1.00 36.86 266 THR D O 1
ATOM 10157 N N . VAL D 1 268 ? 14.351 8.074 29.397 1.00 32.05 267 VAL D N 1
ATOM 10158 C CA . VAL D 1 268 ? 13.623 9.328 29.211 1.00 35.42 267 VAL D CA 1
ATOM 10159 C C . VAL D 1 268 ? 12.447 9.207 28.243 1.00 39.65 267 VAL D C 1
ATOM 10160 O O . VAL D 1 268 ? 12.643 8.979 27.049 1.00 39.66 267 VAL D O 1
ATOM 10164 N N . PRO D 1 269 ? 11.218 9.374 28.758 1.00 35.74 268 PRO D N 1
ATOM 10165 C CA . PRO D 1 269 ? 9.993 9.332 27.951 1.00 38.41 268 PRO D CA 1
ATOM 10166 C C . PRO D 1 269 ? 9.942 10.447 26.907 1.00 39.22 268 PRO D C 1
ATOM 10167 O O . PRO D 1 269 ? 10.487 11.526 27.141 1.00 40.49 268 PRO D O 1
ATOM 10171 N N . PRO D 1 270 ? 9.291 10.186 25.762 1.00 34.51 269 PRO D N 1
ATOM 10172 C CA . PRO D 1 270 ? 9.145 11.149 24.662 1.00 36.78 269 PRO D CA 1
ATOM 10173 C C . PRO D 1 270 ? 8.358 12.400 25.043 1.00 40.39 269 PRO D C 1
ATOM 10174 O O . PRO D 1 270 ? 8.466 13.412 24.351 1.00 41.64 269 PRO D O 1
ATOM 10178 N N . ALA D 1 271 ? 7.575 12.328 26.116 1.00 38.49 270 ALA D N 1
ATOM 10179 C CA . ALA D 1 271 ? 6.782 13.470 26.565 1.00 39.43 270 ALA D CA 1
ATOM 10180 C C . ALA D 1 271 ? 7.683 14.643 26.932 1.00 39.68 270 ALA D C 1
ATOM 10181 O O . ALA D 1 271 ? 7.328 15.802 26.716 1.00 42.90 270 ALA D O 1
ATOM 10183 N N . LEU D 1 272 ? 8.848 14.331 27.490 1.00 34.82 271 LEU D N 1
ATOM 10184 C CA . LEU D 1 272 ? 9.851 15.344 27.785 1.00 40.41 271 LEU D CA 1
ATOM 10185 C C . LEU D 1 272 ? 10.357 15.943 26.479 1.00 43.14 271 LEU D C 1
ATOM 10186 O O . LEU D 1 272 ? 10.976 15.250 25.673 1.00 46.90 271 LEU D O 1
ATOM 10191 N N . PRO D 1 273 ? 10.090 17.239 26.264 1.00 47.77 272 PRO D N 1
ATOM 10192 C CA . PRO D 1 273 ? 10.374 17.881 24.976 1.00 44.68 272 PRO D CA 1
ATOM 10193 C C . PRO D 1 273 ? 11.863 18.071 24.699 1.00 44.42 272 PRO D C 1
ATOM 10194 O O . PRO D 1 273 ? 12.257 18.114 23.533 1.00 43.69 272 PRO D O 1
ATOM 10198 N N . GLY D 1 274 ? 12.678 18.177 25.744 1.00 40.39 273 GLY D N 1
ATOM 10199 C CA . GLY D 1 274 ? 14.093 18.428 25.550 1.00 37.98 273 GLY D CA 1
ATOM 10200 C C . GLY D 1 274 ? 15.013 17.934 26.650 1.00 44.08 273 GLY D C 1
ATOM 10201 O O . GLY D 1 274 ? 14.593 17.700 27.783 1.00 42.25 273 GLY D O 1
ATOM 10202 N N . VAL D 1 275 ? 16.285 17.777 26.294 1.00 43.57 274 VAL D N 1
ATOM 10203 C CA . VAL D 1 275 ? 17.328 17.387 27.234 1.00 36.99 274 VAL D CA 1
ATOM 10204 C C . VAL D 1 275 ? 18.538 18.300 27.057 1.00 44.74 274 VAL D C 1
ATOM 10205 O O . VAL D 1 275 ? 19.191 18.282 26.014 1.00 48.70 274 VAL D O 1
ATOM 10209 N N . VAL D 1 276 ? 18.827 19.105 28.074 1.00 40.13 275 VAL D N 1
ATOM 10210 C CA . VAL D 1 276 ? 19.926 20.062 27.999 1.00 41.11 275 VAL D CA 1
ATOM 10211 C C . VAL D 1 276 ? 21.164 19.566 28.747 1.00 39.28 275 VAL D C 1
ATOM 10212 O O . VAL D 1 276 ? 21.214 19.593 29.973 1.00 45.27 275 VAL D O 1
ATOM 10216 N N . PHE D 1 277 ? 22.166 19.115 27.999 1.00 41.40 276 PHE D N 1
ATOM 10217 C CA . PHE D 1 277 ? 23.381 18.578 28.604 1.00 40.99 276 PHE D CA 1
ATOM 10218 C C . PHE D 1 277 ? 24.214 19.660 29.282 1.00 47.99 276 PHE D C 1
ATOM 10219 O O . PHE D 1 277 ? 24.225 20.813 28.850 1.00 52.33 276 PHE D O 1
ATOM 10227 N N . LEU D 1 278 ? 24.910 19.278 30.347 1.00 47.03 277 LEU D N 1
ATOM 10228 C CA . LEU D 1 278 ? 25.807 20.190 31.044 1.00 49.56 277 LEU D CA 1
ATOM 10229 C C . LEU D 1 278 ? 27.240 19.974 30.570 1.00 51.23 277 LEU D C 1
ATOM 10230 O O . LEU D 1 278 ? 27.658 18.840 30.334 1.00 51.40 277 LEU D O 1
ATOM 10235 N N . SER D 1 279 ? 27.984 21.065 30.424 1.00 52.03 278 SER D N 1
ATOM 10236 C CA . SER D 1 279 ? 29.357 20.995 29.938 1.00 57.94 278 SER D CA 1
ATOM 10237 C C . SER D 1 279 ? 30.264 20.269 30.927 1.00 61.33 278 SER D C 1
ATOM 10238 O O . SER D 1 279 ? 31.126 19.486 30.530 1.00 59.22 278 SER D O 1
ATOM 10241 N N . GLY D 1 280 ? 30.060 20.529 32.214 1.00 64.52 279 GLY D N 1
ATOM 10242 C CA . GLY D 1 280 ? 30.863 19.909 33.252 1.00 58.64 279 GLY D CA 1
ATOM 10243 C C . GLY D 1 280 ? 32.315 20.338 33.185 1.00 62.76 279 GLY D C 1
ATOM 10244 O O . GLY D 1 280 ? 32.615 21.508 32.952 1.00 71.66 279 GLY D O 1
ATOM 10245 N N . GLY D 1 281 ? 33.220 19.385 33.382 1.00 52.19 280 GLY D N 1
ATOM 10246 C CA . GLY D 1 281 ? 34.643 19.666 33.354 1.00 62.47 280 GLY D CA 1
ATOM 10247 C C . GLY D 1 281 ? 35.232 19.613 31.958 1.00 64.20 280 GLY D C 1
ATOM 10248 O O . GLY D 1 281 ? 36.435 19.801 31.776 1.00 68.79 280 GLY D O 1
ATOM 10249 N N . GLN D 1 282 ? 34.384 19.352 30.969 1.00 63.35 281 GLN D N 1
ATOM 10250 C CA . GLN D 1 282 ? 34.824 19.291 29.580 1.00 67.95 281 GLN D CA 1
ATOM 10251 C C . GLN D 1 282 ? 35.265 20.665 29.089 1.00 69.01 281 GLN D C 1
ATOM 10252 O O . GLN D 1 282 ? 34.769 21.690 29.558 1.00 70.77 281 GLN D O 1
ATOM 10258 N N . SER D 1 283 ? 36.200 20.682 28.145 1.00 63.06 282 SER D N 1
ATOM 10259 C CA . SER D 1 283 ? 36.663 21.935 27.563 1.00 65.00 282 SER D CA 1
ATOM 10260 C C . SER D 1 283 ? 35.639 22.460 26.564 1.00 63.48 282 SER D C 1
ATOM 10261 O O . SER D 1 283 ? 34.644 21.794 26.274 1.00 59.80 282 SER D O 1
ATOM 10264 N N . GLU D 1 284 ? 35.887 23.656 26.039 1.00 62.78 283 GLU D N 1
ATOM 10265 C CA . GLU D 1 284 ? 34.973 24.282 25.092 1.00 61.72 283 GLU D CA 1
ATOM 10266 C C . GLU D 1 284 ? 34.835 23.471 23.808 1.00 56.55 283 GLU D C 1
ATOM 10267 O O . GLU D 1 284 ? 33.748 23.375 23.240 1.00 52.64 283 GLU D O 1
ATOM 10273 N N . GLU D 1 285 ? 35.939 22.886 23.356 1.00 65.27 284 GLU D N 1
ATOM 10274 C CA . GLU D 1 285 ? 35.929 22.111 22.121 1.00 65.94 284 GLU D CA 1
ATOM 10275 C C . GLU D 1 285 ? 35.348 20.718 22.348 1.00 55.61 284 GLU D C 1
ATOM 10276 O O . GLU D 1 285 ? 34.670 20.173 21.479 1.00 49.70 284 GLU D O 1
ATOM 10282 N N . GLU D 1 286 ? 35.614 20.150 23.520 1.00 70.44 285 GLU D N 1
ATOM 10283 C CA . GLU D 1 286 ? 35.111 18.822 23.856 1.00 59.55 285 GLU D CA 1
ATOM 10284 C C . GLU D 1 286 ? 33.590 18.812 23.972 1.00 52.41 285 GLU D C 1
ATOM 10285 O O . GLU D 1 286 ? 32.932 17.890 23.495 1.00 50.28 285 GLU D O 1
ATOM 10291 N N . ALA D 1 287 ? 33.038 19.844 24.603 1.00 53.20 286 ALA D N 1
ATOM 10292 C CA . ALA D 1 287 ? 31.597 19.935 24.810 1.00 52.08 286 ALA D CA 1
ATOM 10293 C C . ALA D 1 287 ? 30.842 20.051 23.489 1.00 54.55 286 ALA D C 1
ATOM 10294 O O . ALA D 1 287 ? 29.727 19.546 23.356 1.00 46.70 286 ALA D O 1
ATOM 10296 N N . SER D 1 288 ? 31.454 20.717 22.515 1.00 49.96 287 SER D N 1
ATOM 10297 C CA . SER D 1 288 ? 30.833 20.905 21.208 1.00 52.04 287 SER D CA 1
ATOM 10298 C C . SER D 1 288 ? 30.897 19.634 20.368 1.00 47.42 287 SER D C 1
ATOM 10299 O O . SER D 1 288 ? 29.904 19.229 19.763 1.00 43.58 287 SER D O 1
ATOM 10302 N N . VAL D 1 289 ? 32.072 19.014 20.330 1.00 48.63 288 VAL D N 1
ATOM 10303 C CA . VAL D 1 289 ? 32.272 17.795 19.555 1.00 48.81 288 VAL D CA 1
ATOM 10304 C C . VAL D 1 289 ? 31.419 16.655 20.105 1.00 46.90 288 VAL D C 1
ATOM 10305 O O . VAL D 1 289 ? 30.801 15.906 19.346 1.00 40.54 288 VAL D O 1
ATOM 10309 N N . ASN D 1 290 ? 31.380 16.535 21.429 1.00 54.66 289 ASN D N 1
ATOM 10310 C CA . ASN D 1 290 ? 30.583 15.500 22.077 1.00 43.51 289 ASN D CA 1
ATOM 10311 C C . ASN D 1 290 ? 29.092 15.683 21.823 1.00 42.57 289 ASN D C 1
ATOM 10312 O O . ASN D 1 290 ? 28.378 14.716 21.566 1.00 43.61 289 ASN D O 1
ATOM 10317 N N . LEU D 1 291 ? 28.628 16.927 21.893 1.00 45.02 290 LEU D N 1
ATOM 10318 C CA . LEU D 1 291 ? 27.234 17.237 21.600 1.00 44.53 290 LEU D CA 1
ATOM 10319 C C . LEU D 1 291 ? 26.917 16.943 20.138 1.00 48.12 290 LEU D C 1
ATOM 10320 O O . LEU D 1 291 ? 25.809 16.526 19.801 1.00 42.50 290 LEU D O 1
ATOM 10325 N N . ASN D 1 292 ? 27.902 17.161 19.273 1.00 43.18 291 ASN D N 1
ATOM 10326 C CA . ASN D 1 292 ? 27.755 16.852 17.858 1.00 45.04 291 ASN D CA 1
ATOM 10327 C C . ASN D 1 292 ? 27.620 15.350 17.644 1.00 43.77 291 ASN D C 1
ATOM 10328 O O . ASN D 1 292 ? 26.789 14.897 16.859 1.00 43.96 291 ASN D O 1
ATOM 10333 N N . SER D 1 293 ? 28.442 14.584 18.357 1.00 56.91 292 SER D N 1
ATOM 10334 C CA . SER D 1 293 ? 28.412 13.128 18.271 1.00 48.87 292 SER D CA 1
ATOM 10335 C C . SER D 1 293 ? 27.085 12.571 18.774 1.00 40.77 292 SER D C 1
ATOM 10336 O O . SER D 1 293 ? 26.590 11.566 18.264 1.00 39.70 292 SER D O 1
ATOM 10339 N N . ILE D 1 294 ? 26.516 13.228 19.779 1.00 47.81 293 ILE D N 1
ATOM 10340 C CA . ILE D 1 294 ? 25.230 12.824 20.332 1.00 43.08 293 ILE D CA 1
ATOM 10341 C C . ILE D 1 294 ? 24.112 13.000 19.305 1.00 44.71 293 ILE D C 1
ATOM 10342 O O . ILE D 1 294 ? 23.264 12.122 19.140 1.00 44.93 293 ILE D O 1
ATOM 10347 N N . ASN D 1 295 ? 24.124 14.131 18.608 1.00 44.62 294 ASN D N 1
ATOM 10348 C CA . ASN D 1 295 ? 23.093 14.429 17.619 1.00 45.83 294 ASN D CA 1
ATOM 10349 C C . ASN D 1 295 ? 23.376 13.815 16.253 1.00 50.69 294 ASN D C 1
ATOM 10350 O O . ASN D 1 295 ? 22.497 13.772 15.392 1.00 54.31 294 ASN D O 1
ATOM 10355 N N . ALA D 1 296 ? 24.600 13.336 16.056 1.00 47.65 295 ALA D N 1
ATOM 10356 C CA . ALA D 1 296 ? 24.969 12.701 14.795 1.00 52.23 295 ALA D CA 1
ATOM 10357 C C . ALA D 1 296 ? 24.318 11.328 14.662 1.00 51.64 295 ALA D C 1
ATOM 10358 O O . ALA D 1 296 ? 24.289 10.748 13.578 1.00 59.22 295 ALA D O 1
ATOM 10360 N N . LEU D 1 297 ? 23.796 10.813 15.771 1.00 62.03 296 LEU D N 1
ATOM 10361 C CA . LEU D 1 297 ? 23.168 9.498 15.782 1.00 56.96 296 LEU D CA 1
ATOM 10362 C C . LEU D 1 297 ? 21.683 9.576 15.442 1.00 59.59 296 LEU D C 1
ATOM 10363 O O . LEU D 1 297 ? 20.836 9.110 16.206 1.00 53.96 296 LEU D O 1
ATOM 10368 N N . GLY D 1 298 ? 21.377 10.170 14.292 1.00 64.78 297 GLY D N 1
ATOM 10369 C CA . GLY D 1 298 ? 20.014 10.237 13.797 1.00 63.47 297 GLY D CA 1
ATOM 10370 C C . GLY D 1 298 ? 19.103 11.138 14.609 1.00 64.09 297 GLY D C 1
ATOM 10371 O O . GLY D 1 298 ? 19.511 11.676 15.638 1.00 56.24 297 GLY D O 1
ATOM 10372 N N . PRO D 1 299 ? 17.855 11.307 14.145 1.00 70.54 298 PRO D N 1
ATOM 10373 C CA . PRO D 1 299 ? 16.842 12.119 14.828 1.00 68.14 298 PRO D CA 1
ATOM 10374 C C . PRO D 1 299 ? 16.398 11.490 16.146 1.00 53.01 298 PRO D C 1
ATOM 10375 O O . PRO D 1 299 ? 16.337 10.265 16.253 1.00 51.93 298 PRO D O 1
ATOM 10379 N N . HIS D 1 300 ? 16.089 12.326 17.132 1.00 54.58 299 HIS D N 1
ATOM 10380 C CA . HIS D 1 300 ? 15.745 11.848 18.466 1.00 48.87 299 HIS D CA 1
ATOM 10381 C C . HIS D 1 300 ? 14.317 12.228 18.850 1.00 42.86 299 HIS D C 1
ATOM 10382 O O . HIS D 1 300 ? 13.783 13.218 18.351 1.00 54.13 299 HIS D O 1
ATOM 10389 N N . PRO D 1 301 ? 13.692 11.433 19.735 1.00 39.34 300 PRO D N 1
ATOM 10390 C CA . PRO D 1 301 ? 12.342 11.719 20.237 1.00 38.07 300 PRO D CA 1
ATOM 10391 C C . PRO D 1 301 ? 12.260 13.061 20.960 1.00 47.13 300 PRO D C 1
ATOM 10392 O O . PRO D 1 301 ? 11.220 13.719 20.921 1.00 55.06 300 PRO D O 1
ATOM 10396 N N . TRP D 1 302 ? 13.348 13.453 21.616 1.00 47.82 301 TRP D N 1
ATOM 10397 C CA . TRP D 1 302 ? 13.415 14.740 22.297 1.00 48.55 301 TRP D CA 1
ATOM 10398 C C . TRP D 1 302 ? 14.540 15.589 21.721 1.00 51.39 301 TRP D C 1
ATOM 10399 O O . TRP D 1 302 ? 15.349 15.108 20.928 1.00 53.55 301 TRP D O 1
ATOM 10410 N N . ALA D 1 303 ? 14.586 16.853 22.126 1.00 43.57 302 ALA D N 1
ATOM 10411 C CA . ALA D 1 303 ? 15.640 17.756 21.688 1.00 44.99 302 ALA D CA 1
ATOM 10412 C C . ALA D 1 303 ? 16.886 17.578 22.547 1.00 45.83 302 ALA D C 1
ATOM 10413 O O . ALA D 1 303 ? 16.856 17.809 23.756 1.00 49.22 302 ALA D O 1
ATOM 10415 N N . LEU D 1 304 ? 17.978 17.157 21.919 1.00 45.18 303 LEU D N 1
ATOM 10416 C CA . LEU D 1 304 ? 19.236 16.962 22.628 1.00 42.63 303 LEU D CA 1
ATOM 10417 C C . LEU D 1 304 ? 20.165 18.150 22.409 1.00 54.12 303 LEU D C 1
ATOM 10418 O O . LEU D 1 304 ? 21.081 18.094 21.588 1.00 52.07 303 LEU D O 1
ATOM 10423 N N . THR D 1 305 ? 19.919 19.226 23.151 1.00 41.83 304 THR D N 1
ATOM 10424 C CA . THR D 1 305 ? 20.720 20.438 23.035 1.00 46.94 304 THR D CA 1
ATOM 10425 C C . THR D 1 305 ? 21.594 20.642 24.273 1.00 47.53 304 THR D C 1
ATOM 10426 O O . THR D 1 305 ? 21.944 19.679 24.956 1.00 42.58 304 THR D O 1
ATOM 10430 N N . PHE D 1 306 ? 21.940 21.892 24.562 1.00 39.88 305 PHE D N 1
ATOM 10431 C CA . PHE D 1 306 ? 22.926 22.183 25.600 1.00 40.10 305 PHE D CA 1
ATOM 10432 C C . PHE D 1 306 ? 22.491 23.254 26.597 1.00 42.65 305 PHE D C 1
ATOM 10433 O O . PHE D 1 306 ? 21.700 24.142 26.278 1.00 43.29 305 PHE D O 1
ATOM 10441 N N . SER D 1 307 ? 23.025 23.152 27.809 1.00 41.97 306 SER D N 1
ATOM 10442 C CA . SER D 1 307 ? 22.886 24.190 28.821 1.00 48.08 306 SER D CA 1
ATOM 10443 C C . SER D 1 307 ? 24.265 24.495 29.390 1.00 50.52 306 SER D C 1
ATOM 10444 O O . SER D 1 307 ? 24.566 24.158 30.535 1.00 51.23 306 SER D O 1
ATOM 10447 N N . TYR D 1 308 ? 25.101 25.132 28.576 1.00 51.81 307 TYR D N 1
ATOM 10448 C CA . TYR D 1 308 ? 26.512 25.306 28.902 1.00 59.34 307 TYR D CA 1
ATOM 10449 C C . TYR D 1 308 ? 26.806 26.591 29.668 1.00 66.65 307 TYR D C 1
ATOM 10450 O O . TYR D 1 308 ? 26.123 27.602 29.503 1.00 63.35 307 TYR D O 1
ATOM 10459 N N . GLY D 1 309 ? 27.838 26.533 30.503 1.00 53.44 308 GLY D N 1
ATOM 10460 C CA . GLY D 1 309 ? 28.328 27.696 31.215 1.00 62.14 308 GLY D CA 1
ATOM 10461 C C . GLY D 1 309 ? 29.826 27.826 31.020 1.00 68.42 308 GLY D C 1
ATOM 10462 O O . GLY D 1 309 ? 30.317 28.860 30.572 1.00 75.92 308 GLY D O 1
ATOM 10463 N N . ARG D 1 310 ? 30.552 26.764 31.354 1.00 57.92 309 ARG D N 1
ATOM 10464 C CA . ARG D 1 310 ? 31.997 26.720 31.155 1.00 62.51 309 ARG D CA 1
ATOM 10465 C C . ARG D 1 310 ? 32.349 26.718 29.674 1.00 65.61 309 ARG D C 1
ATOM 10466 O O . ARG D 1 310 ? 33.278 27.399 29.242 1.00 72.96 309 ARG D O 1
ATOM 10474 N N . ALA D 1 311 ? 31.592 25.948 28.900 1.00 63.55 310 ALA D N 1
ATOM 10475 C CA . ALA D 1 311 ? 31.881 25.760 27.485 1.00 61.10 310 ALA D CA 1
ATOM 10476 C C . ALA D 1 311 ? 31.526 26.984 26.648 1.00 64.95 310 ALA D C 1
ATOM 10477 O O . ALA D 1 311 ? 31.780 27.006 25.448 1.00 69.96 310 ALA D O 1
ATOM 10479 N N . LEU D 1 312 ? 30.944 27.998 27.280 1.00 57.94 311 LEU D N 1
ATOM 10480 C CA . LEU D 1 312 ? 30.525 29.199 26.564 1.00 62.07 311 LEU D CA 1
ATOM 10481 C C . LEU D 1 312 ? 31.208 30.462 27.076 1.00 72.82 311 LEU D C 1
ATOM 10482 O O . LEU D 1 312 ? 31.308 31.454 26.356 1.00 79.02 311 LEU D O 1
ATOM 10487 N N . GLN D 1 313 ? 31.679 30.424 28.318 1.00 63.68 312 GLN D N 1
ATOM 10488 C CA . GLN D 1 313 ? 32.188 31.625 28.970 1.00 69.00 312 GLN D CA 1
ATOM 10489 C C . GLN D 1 313 ? 33.695 31.600 29.212 1.00 75.76 312 GLN D C 1
ATOM 10490 O O . GLN D 1 313 ? 34.275 32.609 29.613 1.00 83.11 312 GLN D O 1
ATOM 10496 N N . ALA D 1 314 ? 34.323 30.454 28.971 1.00 61.36 313 ALA D N 1
ATOM 10497 C CA . ALA D 1 314 ? 35.748 30.292 29.251 1.00 69.25 313 ALA D CA 1
ATOM 10498 C C . ALA D 1 314 ? 36.611 31.238 28.418 1.00 84.94 313 ALA D C 1
ATOM 10499 O O . ALA D 1 314 ? 37.380 32.028 28.965 1.00 97.43 313 ALA D O 1
ATOM 10501 N N . SER D 1 315 ? 36.481 31.157 27.098 1.00 68.09 314 SER D N 1
ATOM 10502 C CA . SER D 1 315 ? 37.270 31.998 26.203 1.00 74.80 314 SER D CA 1
ATOM 10503 C C . SER D 1 315 ? 36.822 33.455 26.260 1.00 82.12 314 SER D C 1
ATOM 10504 O O . SER D 1 315 ? 37.590 34.362 25.940 1.00 95.71 314 SER D O 1
ATOM 10507 N N . VAL D 1 316 ? 35.577 33.673 26.670 1.00 70.02 315 VAL D N 1
ATOM 10508 C CA . VAL D 1 316 ? 35.033 35.019 26.799 1.00 72.96 315 VAL D CA 1
ATOM 10509 C C . VAL D 1 316 ? 35.718 35.775 27.936 1.00 82.04 315 VAL D C 1
ATOM 10510 O O . VAL D 1 316 ? 36.027 36.961 27.809 1.00 89.63 315 VAL D O 1
ATOM 10514 N N . LEU D 1 317 ? 35.960 35.076 29.041 1.00 71.59 316 LEU D N 1
ATOM 10515 C CA . LEU D 1 317 ? 36.615 35.663 30.207 1.00 78.99 316 LEU D CA 1
ATOM 10516 C C . LEU D 1 317 ? 38.023 36.157 29.890 1.00 91.07 316 LEU D C 1
ATOM 10517 O O . LEU D 1 317 ? 38.383 37.286 30.223 1.00 99.04 316 LEU D O 1
ATOM 10522 N N . ASN D 1 318 ? 38.816 35.304 29.249 1.00 74.91 317 ASN D N 1
ATOM 10523 C CA . ASN D 1 318 ? 40.191 35.647 28.904 1.00 86.69 317 ASN D CA 1
ATOM 10524 C C . ASN D 1 318 ? 40.256 36.776 27.883 1.00 95.91 317 ASN D C 1
ATOM 10525 O O . ASN D 1 318 ? 41.150 37.622 27.933 1.00 109.53 317 ASN D O 1
ATOM 10530 N N . THR D 1 319 ? 39.303 36.782 26.957 1.00 77.49 318 THR D N 1
ATOM 10531 C CA . THR D 1 319 ? 39.237 37.810 25.925 1.00 83.70 318 THR D CA 1
ATOM 10532 C C . THR D 1 319 ? 38.854 39.157 26.527 1.00 94.27 318 THR D C 1
ATOM 10533 O O . THR D 1 319 ? 39.399 40.196 26.152 1.00 105.67 318 THR D O 1
ATOM 10537 N N . TRP D 1 320 ? 37.914 39.128 27.466 1.00 82.49 319 TRP D N 1
ATOM 10538 C CA . TRP D 1 320 ? 37.453 40.335 28.142 1.00 86.23 319 TRP D CA 1
ATOM 10539 C C . TRP D 1 320 ? 38.570 40.977 28.957 1.00 95.40 319 TRP D C 1
ATOM 10540 O O . TRP D 1 320 ? 38.864 42.162 28.796 1.00 104.82 319 TRP D O 1
ATOM 10551 N N . GLN D 1 321 ? 39.174 40.183 29.840 1.00 76.44 320 GLN D N 1
ATOM 10552 C CA . GLN D 1 321 ? 40.275 40.628 30.693 1.00 81.98 320 GLN D CA 1
ATOM 10553 C C . GLN D 1 321 ? 39.870 41.819 31.565 1.00 89.59 320 GLN D C 1
ATOM 10554 O O . GLN D 1 321 ? 40.717 42.589 32.016 1.00 104.73 320 GLN D O 1
ATOM 10560 N N . GLY D 1 322 ? 38.568 41.959 31.800 1.00 72.27 321 GLY D N 1
ATOM 10561 C CA . GLY D 1 322 ? 38.044 43.035 32.621 1.00 79.39 321 GLY D CA 1
ATOM 10562 C C . GLY D 1 322 ? 38.294 44.416 32.045 1.00 86.67 321 GLY D C 1
ATOM 10563 O O . GLY D 1 322 ? 38.667 45.338 32.770 1.00 97.51 321 GLY D O 1
ATOM 10564 N N . LYS D 1 323 ? 38.089 44.561 30.740 1.00 77.32 322 LYS D N 1
ATOM 10565 C CA . LYS D 1 323 ? 38.319 45.837 30.068 1.00 89.60 322 LYS D CA 1
ATOM 10566 C C . LYS D 1 323 ? 37.200 46.168 29.084 1.00 92.36 322 LYS D C 1
ATOM 10567 O O . LYS D 1 323 ? 36.695 45.289 28.385 1.00 90.71 322 LYS D O 1
ATOM 10573 N N . LYS D 1 324 ? 36.822 47.442 29.034 1.00 91.79 323 LYS D N 1
ATOM 10574 C CA . LYS D 1 324 ? 35.734 47.898 28.173 1.00 89.01 323 LYS D CA 1
ATOM 10575 C C . LYS D 1 324 ? 36.089 47.788 26.691 1.00 98.28 323 LYS D C 1
ATOM 10576 O O . LYS D 1 324 ? 35.233 47.479 25.860 1.00 99.12 323 LYS D O 1
ATOM 10582 N N . GLU D 1 325 ? 37.352 48.034 26.362 1.00 87.58 324 GLU D N 1
ATOM 10583 C CA . GLU D 1 325 ? 37.798 47.976 24.973 1.00 89.37 324 GLU D CA 1
ATOM 10584 C C . GLU D 1 325 ? 37.749 46.552 24.425 1.00 78.49 324 GLU D C 1
ATOM 10585 O O . GLU D 1 325 ? 37.765 46.345 23.212 1.00 82.42 324 GLU D O 1
ATOM 10591 N N . ASN D 1 326 ? 37.684 45.575 25.323 1.00 98.69 325 ASN D N 1
ATOM 10592 C CA . ASN D 1 326 ? 37.631 44.173 24.928 1.00 85.59 325 ASN D CA 1
ATOM 10593 C C . ASN D 1 326 ? 36.211 43.616 24.925 1.00 72.32 325 ASN D C 1
ATOM 10594 O O . ASN D 1 326 ? 36.000 42.449 24.601 1.00 66.10 325 ASN D O 1
ATOM 10599 N N . VAL D 1 327 ? 35.244 44.453 25.292 1.00 88.42 326 VAL D N 1
ATOM 10600 C CA . VAL D 1 327 ? 33.844 44.041 25.326 1.00 79.31 326 VAL D CA 1
ATOM 10601 C C . VAL D 1 327 ? 33.361 43.613 23.945 1.00 76.55 326 VAL D C 1
ATOM 10602 O O . VAL D 1 327 ? 32.777 42.541 23.787 1.00 68.62 326 VAL D O 1
ATOM 10606 N N . ALA D 1 328 ? 33.618 44.453 22.947 1.00 81.50 327 ALA D N 1
ATOM 10607 C CA . ALA D 1 328 ? 33.225 44.158 21.575 1.00 79.91 327 ALA D CA 1
ATOM 10608 C C . ALA D 1 328 ? 33.915 42.898 21.064 1.00 74.99 327 ALA D C 1
ATOM 10609 O O . ALA D 1 328 ? 33.324 42.114 20.324 1.00 69.65 327 ALA D O 1
ATOM 10611 N N . LYS D 1 329 ? 35.165 42.705 21.472 1.00 77.81 328 LYS D N 1
ATOM 10612 C CA . LYS D 1 329 ? 35.942 41.549 21.040 1.00 75.18 328 LYS D CA 1
ATOM 10613 C C . LYS D 1 329 ? 35.484 40.274 21.744 1.00 71.95 328 LYS D C 1
ATOM 10614 O O . LYS D 1 329 ? 35.508 39.191 21.161 1.00 65.00 328 LYS D O 1
ATOM 10620 N N . ALA D 1 330 ? 35.060 40.411 22.997 1.00 84.23 329 ALA D N 1
ATOM 10621 C CA . ALA D 1 330 ? 34.641 39.263 23.794 1.00 69.70 329 ALA D CA 1
ATOM 10622 C C . ALA D 1 330 ? 33.272 38.741 23.367 1.00 63.07 329 ALA D C 1
ATOM 10623 O O . ALA D 1 330 ? 33.024 37.536 23.396 1.00 57.90 329 ALA D O 1
ATOM 10625 N N . ARG D 1 331 ? 32.387 39.652 22.975 1.00 65.79 330 ARG D N 1
ATOM 10626 C CA . ARG D 1 331 ? 31.032 39.278 22.583 1.00 64.15 330 ARG D CA 1
ATOM 10627 C C . ARG D 1 331 ? 31.021 38.452 21.300 1.00 72.52 330 ARG D C 1
ATOM 10628 O O . ARG D 1 331 ? 30.146 37.609 21.106 1.00 63.33 330 ARG D O 1
ATOM 10636 N N . GLU D 1 332 ? 31.994 38.695 20.428 1.00 77.20 331 GLU D N 1
ATOM 10637 C CA . GLU D 1 332 ? 32.097 37.940 19.185 1.00 71.14 331 GLU D CA 1
ATOM 10638 C C . GLU D 1 332 ? 32.586 36.525 19.467 1.00 64.18 331 GLU D C 1
ATOM 10639 O O . GLU D 1 332 ? 32.177 35.573 18.804 1.00 59.51 331 GLU D O 1
ATOM 10645 N N . VAL D 1 333 ? 33.465 36.397 20.457 1.00 67.88 332 VAL D N 1
ATOM 10646 C CA . VAL D 1 333 ? 33.948 35.093 20.895 1.00 62.56 332 VAL D CA 1
ATOM 10647 C C . VAL D 1 333 ? 32.788 34.271 21.445 1.00 58.04 332 VAL D C 1
ATOM 10648 O O . VAL D 1 333 ? 32.718 33.057 21.244 1.00 52.28 332 VAL D O 1
ATOM 10652 N N . LEU D 1 334 ? 31.872 34.948 22.131 1.00 67.70 333 LEU D N 1
ATOM 10653 C CA . LEU D 1 334 ? 30.670 34.310 22.652 1.00 59.17 333 LEU D CA 1
ATOM 10654 C C . LEU D 1 334 ? 29.798 33.786 21.516 1.00 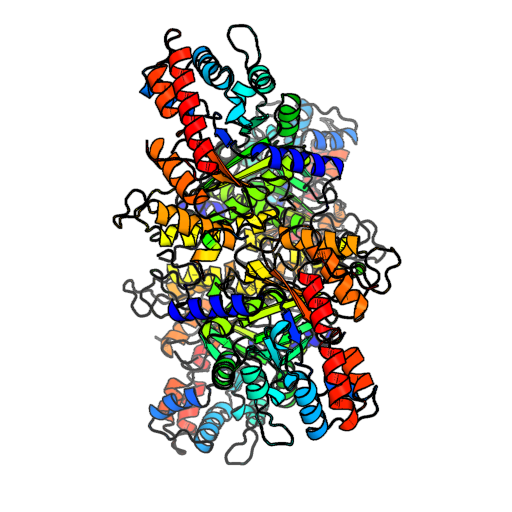58.60 333 LEU D C 1
ATOM 10655 O O . LEU D 1 334 ? 29.296 32.665 21.576 1.00 59.50 333 LEU D O 1
ATOM 10660 N N . LEU D 1 335 ? 29.623 34.606 20.483 1.00 64.85 334 LEU D N 1
ATOM 10661 C CA . LEU D 1 335 ? 28.830 34.223 19.319 1.00 60.53 334 LEU D CA 1
ATOM 10662 C C . LEU D 1 335 ? 29.459 33.052 18.574 1.00 57.61 334 LEU D C 1
ATOM 10663 O O . LEU D 1 335 ? 28.758 32.144 18.127 1.00 57.69 334 LEU D O 1
ATOM 10668 N N . GLN D 1 336 ? 30.783 33.083 18.442 1.00 60.05 335 GLN D N 1
ATOM 10669 C CA A GLN D 1 336 ? 31.517 32.024 17.760 0.58 60.29 335 GLN D CA 1
ATOM 10670 C CA B GLN D 1 336 ? 31.512 32.021 17.756 0.42 60.32 335 GLN D CA 1
ATOM 10671 C C . GLN D 1 336 ? 31.292 30.673 18.431 1.00 56.64 335 GLN D C 1
ATOM 10672 O O . GLN D 1 336 ? 31.127 29.653 17.763 1.00 53.32 335 GLN D O 1
ATOM 10683 N N . ARG D 1 337 ? 31.285 30.676 19.758 1.00 69.50 336 ARG D N 1
ATOM 10684 C CA . ARG D 1 337 ? 31.109 29.446 20.516 1.00 68.12 336 ARG D CA 1
ATOM 10685 C C . ARG D 1 337 ? 29.634 29.072 20.640 1.00 62.57 336 ARG D C 1
ATOM 10686 O O . ARG D 1 337 ? 29.290 27.890 20.698 1.00 60.49 336 ARG D O 1
ATOM 10694 N N . ALA D 1 338 ? 28.766 30.079 20.676 1.00 63.21 337 ALA D N 1
ATOM 10695 C CA . ALA D 1 338 ? 27.327 29.842 20.727 1.00 58.06 337 ALA D CA 1
ATOM 10696 C C . ALA D 1 338 ? 26.854 29.176 19.440 1.00 64.39 337 ALA D C 1
ATOM 10697 O O . ALA D 1 338 ? 26.032 28.260 19.466 1.00 58.15 337 ALA D O 1
ATOM 10699 N N . GLU D 1 339 ? 27.382 29.646 18.314 1.00 61.08 338 GLU D N 1
ATOM 10700 C CA . GLU D 1 339 ? 27.063 29.067 17.017 1.00 60.27 338 GLU D CA 1
ATOM 10701 C C . GLU D 1 339 ? 27.674 27.677 16.884 1.00 55.54 338 GLU D C 1
ATOM 10702 O O . GLU D 1 339 ? 27.093 26.788 16.259 1.00 53.36 338 GLU D O 1
ATOM 10708 N N . ALA D 1 340 ? 28.849 27.500 17.481 1.00 57.85 339 ALA D N 1
ATOM 10709 C CA . ALA D 1 340 ? 29.564 26.229 17.430 1.00 55.85 339 ALA D CA 1
ATOM 10710 C C . ALA D 1 340 ? 28.741 25.109 18.051 1.00 52.58 339 ALA D C 1
ATOM 10711 O O . ALA D 1 340 ? 28.715 23.987 17.545 1.00 55.48 339 ALA D O 1
ATOM 10713 N N . ASN D 1 341 ? 28.065 25.422 19.150 1.00 58.55 340 ASN D N 1
ATOM 10714 C CA . ASN D 1 341 ? 27.225 24.446 19.826 1.00 58.28 340 ASN D CA 1
ATOM 10715 C C . ASN D 1 341 ? 25.848 24.356 19.179 1.00 56.24 340 ASN D C 1
ATOM 10716 O O . ASN D 1 341 ? 25.165 23.339 19.293 1.00 53.94 340 ASN D O 1
ATOM 10721 N N . SER D 1 342 ? 25.447 25.424 18.498 1.00 54.00 341 SER D N 1
ATOM 10722 C CA . SER D 1 342 ? 24.187 25.429 17.766 1.00 52.51 341 SER D CA 1
ATOM 10723 C C . SER D 1 342 ? 24.261 24.466 16.587 1.00 55.40 341 SER D C 1
ATOM 10724 O O . SER D 1 342 ? 23.302 23.753 16.293 1.00 51.44 341 SER D O 1
ATOM 10727 N N . LEU D 1 343 ? 25.409 24.450 15.917 1.00 51.97 342 LEU D N 1
ATOM 10728 C CA . LEU D 1 343 ? 25.640 23.527 14.813 1.00 54.41 342 LEU D CA 1
ATOM 10729 C C . LEU D 1 343 ? 25.752 22.097 15.325 1.00 50.26 342 LEU D C 1
ATOM 10730 O O . LEU D 1 343 ? 25.432 21.145 14.614 1.00 52.30 342 LEU D O 1
ATOM 10735 N N . ALA D 1 344 ? 26.211 21.957 16.565 1.00 55.56 343 ALA D N 1
ATOM 10736 C CA . ALA D 1 344 ? 26.367 20.647 17.185 1.00 49.14 343 ALA D CA 1
ATOM 10737 C C . ALA D 1 344 ? 25.012 19.990 17.419 1.00 45.26 343 ALA D C 1
ATOM 10738 O O . ALA D 1 344 ? 24.881 18.769 17.335 1.00 46.22 343 ALA D O 1
ATOM 10740 N N . THR D 1 345 ? 24.007 20.810 17.714 1.00 48.15 344 THR D N 1
ATOM 10741 C CA . THR D 1 345 ? 22.645 20.323 17.902 1.00 47.24 344 THR D CA 1
ATOM 10742 C C . THR D 1 345 ? 22.089 19.764 16.597 1.00 51.13 344 THR D C 1
ATOM 10743 O O . THR D 1 345 ? 21.251 18.863 16.600 1.00 52.43 344 THR D O 1
ATOM 10747 N N . TYR D 1 346 ? 22.560 20.311 15.482 1.00 46.13 345 TYR D N 1
ATOM 10748 C CA . TYR D 1 346 ? 22.192 19.808 14.164 1.00 47.78 345 TYR D CA 1
ATOM 10749 C C . TYR D 1 346 ? 22.987 18.552 13.834 1.00 46.20 345 TYR D C 1
ATOM 10750 O O . TYR D 1 346 ? 22.592 17.760 12.979 1.00 47.50 345 TYR D O 1
ATOM 10759 N N . GLY D 1 347 ? 24.111 18.377 14.521 1.00 52.01 346 GLY D N 1
ATOM 10760 C CA . GLY D 1 347 ? 25.011 17.273 14.248 1.00 55.06 346 GLY D CA 1
ATOM 10761 C C . GLY D 1 347 ? 25.855 17.551 13.020 1.00 62.55 346 GLY D C 1
ATOM 10762 O O . GLY D 1 347 ? 26.331 16.629 12.358 1.00 70.91 346 GLY D O 1
ATOM 10763 N N . LYS D 1 348 ? 26.043 18.832 12.718 1.00 53.11 347 LYS D N 1
ATOM 10764 C CA . LYS D 1 348 ? 26.795 19.241 11.538 1.00 63.96 347 LYS D CA 1
ATOM 10765 C C . LYS D 1 348 ? 28.035 20.053 11.900 1.00 64.22 347 LYS D C 1
ATOM 10766 O O . LYS D 1 348 ? 28.741 20.545 11.020 1.00 69.99 347 LYS D O 1
ATOM 10772 N N . TYR D 1 349 ? 28.295 20.195 13.195 1.00 64.79 348 TYR D N 1
ATOM 10773 C CA . TYR D 1 349 ? 29.473 20.922 13.654 1.00 64.22 348 TYR D CA 1
ATOM 10774 C C . TYR D 1 349 ? 30.737 20.093 13.467 1.00 67.37 348 TYR D C 1
ATOM 10775 O O . TYR D 1 349 ? 30.871 19.009 14.033 1.00 75.07 348 TYR D O 1
ATOM 10784 N N . LYS D 1 350 ? 31.661 20.612 12.668 1.00 64.52 349 LYS D N 1
ATOM 10785 C CA . LYS D 1 350 ? 32.927 19.935 12.415 1.00 76.68 349 LYS D CA 1
ATOM 10786 C C . LYS D 1 350 ? 34.073 20.939 12.438 1.00 89.00 349 LYS D C 1
ATOM 10787 O O . LYS D 1 350 ? 34.428 21.513 11.408 1.00 104.05 349 LYS D O 1
ATOM 10793 N N . GLY D 1 351 ? 34.640 21.151 13.621 1.00 83.34 350 GLY D N 1
ATOM 10794 C CA . GLY D 1 351 ? 35.709 22.118 13.802 1.00 96.55 350 GLY D CA 1
ATOM 10795 C C . GLY D 1 351 ? 36.957 21.788 13.007 1.00 118.19 350 GLY D C 1
ATOM 10796 O O . GLY D 1 351 ? 37.604 20.768 13.242 1.00 119.87 350 GLY D O 1
ATOM 10797 N N . GLY D 1 352 ? 37.294 22.659 12.061 1.00 106.12 351 GLY D N 1
ATOM 10798 C CA . GLY D 1 352 ? 38.461 22.463 11.222 1.00 109.34 351 GLY D CA 1
ATOM 10799 C C . GLY D 1 352 ? 38.144 22.596 9.745 1.00 114.96 351 GLY D C 1
ATOM 10800 O O . GLY D 1 352 ? 38.466 23.606 9.119 1.00 116.24 351 GLY D O 1
ATOM 10801 N N . ALA E 2 1 ? 8.785 16.795 10.271 1.00 80.44 7 ALA E N 1
ATOM 10802 C CA . ALA E 2 1 ? 9.849 16.273 11.122 1.00 77.14 7 ALA E CA 1
ATOM 10803 C C . ALA E 2 1 ? 9.281 15.423 12.254 1.00 82.78 7 ALA E C 1
ATOM 10804 O O . ALA E 2 1 ? 9.427 14.200 12.259 1.00 76.17 7 ALA E O 1
ATOM 10806 N N . ALA E 2 2 ? 8.633 16.078 13.212 1.00 89.88 8 ALA E N 1
ATOM 10807 C CA . ALA E 2 2 ? 8.050 15.389 14.357 1.00 70.92 8 ALA E CA 1
ATOM 10808 C C . ALA E 2 2 ? 6.700 14.775 14.002 1.00 60.50 8 ALA E C 1
ATOM 10809 O O . ALA E 2 2 ? 6.240 14.880 12.865 1.00 66.32 8 ALA E O 1
ATOM 10811 N N . SER E 2 3 ? 6.068 14.135 14.980 1.00 65.86 9 SER E N 1
ATOM 10812 C CA . SER E 2 3 ? 4.762 13.526 14.765 1.00 55.28 9 SER E CA 1
ATOM 10813 C C . SER E 2 3 ? 3.668 14.585 14.743 1.00 52.23 9 SER E C 1
ATOM 10814 O O . SER E 2 3 ? 3.879 15.718 15.176 1.00 59.90 9 SER E O 1
ATOM 10817 N N . LEU E 2 4 ? 2.499 14.208 14.236 1.00 53.86 10 LEU E N 1
ATOM 10818 C CA . LEU E 2 4 ? 1.361 15.114 14.164 1.00 51.09 10 LEU E CA 1
ATOM 10819 C C . LEU E 2 4 ? 0.870 15.482 15.561 1.00 49.94 10 LEU E C 1
ATOM 10820 O O . LEU E 2 4 ? 0.343 16.574 15.776 1.00 54.41 10 LEU E O 1
ATOM 10825 N N . TYR E 2 5 ? 1.050 14.564 16.506 1.00 49.37 11 TYR E N 1
ATOM 10826 C CA . TYR E 2 5 ? 0.673 14.809 17.893 1.00 48.24 11 TYR E CA 1
ATOM 10827 C C . TYR E 2 5 ? 1.445 15.992 18.466 1.00 52.57 11 TYR E C 1
ATOM 10828 O O . TYR E 2 5 ? 0.861 16.882 19.084 1.00 52.43 11 TYR E O 1
ATOM 10837 N N . GLU E 2 6 ? 2.758 15.993 18.256 1.00 41.89 12 GLU E N 1
ATOM 10838 C CA . GLU E 2 6 ? 3.623 17.049 18.771 1.00 50.27 12 GLU E CA 1
ATOM 10839 C C . GLU E 2 6 ? 3.284 18.399 18.150 1.00 55.68 12 GLU E C 1
ATOM 10840 O O . GLU E 2 6 ? 3.379 19.437 18.804 1.00 60.38 12 GLU E O 1
ATOM 10846 N N . LYS E 2 7 ? 2.887 18.375 16.882 1.00 52.42 13 LYS E N 1
ATOM 10847 C CA . LYS E 2 7 ? 2.517 19.592 16.172 1.00 59.31 13 LYS E CA 1
ATOM 10848 C C . LYS E 2 7 ? 1.228 20.184 16.732 1.00 53.45 13 LYS E C 1
ATOM 10849 O O . LYS E 2 7 ? 1.110 21.397 16.892 1.00 57.26 13 LYS E O 1
ATOM 10855 N N . LYS E 2 8 ? 0.267 19.319 17.038 1.00 68.00 14 LYS E N 1
ATOM 10856 C CA . LYS E 2 8 ? -1.024 19.757 17.557 1.00 60.53 14 LYS E CA 1
ATOM 10857 C C . LYS E 2 8 ? -0.978 20.005 19.063 1.00 70.51 14 LYS E C 1
ATOM 10858 O O . LYS E 2 8 ? -1.894 20.602 19.629 1.00 72.69 14 LYS E O 1
ATOM 10864 N N . ALA E 2 9 ? 0.091 19.546 19.707 1.00 62.80 15 ALA E N 1
ATOM 10865 C CA . ALA E 2 9 ? 0.232 19.678 21.155 1.00 64.11 15 ALA E CA 1
ATOM 10866 C C . ALA E 2 9 ? 0.447 21.130 21.570 1.00 77.97 15 ALA E C 1
ATOM 10867 O O . ALA E 2 9 ? -0.320 21.680 22.361 1.00 81.41 15 ALA E O 1
ATOM 10869 N N . ALA E 2 10 ? 1.498 21.744 21.035 1.00 69.58 16 ALA E N 1
ATOM 10870 C CA . ALA E 2 10 ? 1.815 23.134 21.342 1.00 77.44 16 ALA E CA 1
ATOM 10871 C C . ALA E 2 10 ? 2.567 23.791 20.188 1.00 79.65 16 ALA E C 1
ATOM 10872 O O . ALA E 2 10 ? 2.591 25.016 20.066 1.00 89.67 16 ALA E O 1
ATOM 10874 N N . ALA F 3 1 ? 7.331 -6.043 78.855 1.00 78.92 6 ALA G N 1
ATOM 10875 C CA . ALA F 3 1 ? 8.542 -6.472 78.166 1.00 78.88 6 ALA G CA 1
ATOM 10876 C C . ALA F 3 1 ? 9.422 -5.279 77.807 1.00 87.96 6 ALA G C 1
ATOM 10877 O O . ALA F 3 1 ? 9.879 -5.152 76.669 1.00 78.82 6 ALA G O 1
ATOM 10879 N N . ALA F 3 2 ? 9.656 -4.406 78.782 1.00 74.18 7 ALA G N 1
ATOM 10880 C CA . ALA F 3 2 ? 10.486 -3.227 78.568 1.00 74.35 7 ALA G CA 1
ATOM 10881 C C . ALA F 3 2 ? 11.634 -3.177 79.571 1.00 74.74 7 ALA G C 1
ATOM 10882 O O . ALA F 3 2 ? 12.198 -2.114 79.830 1.00 74.97 7 ALA G O 1
ATOM 10884 N N . ALA F 3 3 ? 11.976 -4.334 80.130 1.00 77.12 8 ALA G N 1
ATOM 10885 C CA . ALA F 3 3 ? 13.049 -4.419 81.114 1.00 77.49 8 ALA G CA 1
ATOM 10886 C C . ALA F 3 3 ? 13.819 -5.732 80.994 1.00 77.46 8 ALA G C 1
ATOM 10887 O O . ALA F 3 3 ? 13.901 -6.503 81.950 1.00 77.63 8 ALA G O 1
ATOM 10889 N N . SER F 3 4 ? 14.381 -5.979 79.815 1.00 78.59 9 SER G N 1
ATOM 10890 C CA . SER F 3 4 ? 15.177 -7.179 79.581 1.00 78.55 9 SER G CA 1
ATOM 10891 C C . SER F 3 4 ? 16.643 -6.928 79.921 1.00 78.85 9 SER G C 1
ATOM 10892 O O . SER F 3 4 ? 17.055 -5.782 80.098 1.00 85.06 9 SER G O 1
ATOM 10895 N N . LEU F 3 5 ? 17.425 -8.000 80.008 1.00 77.34 10 LEU G N 1
ATOM 10896 C CA . LEU F 3 5 ? 18.846 -7.885 80.324 1.00 77.62 10 LEU G CA 1
ATOM 10897 C C . LEU F 3 5 ? 19.587 -7.143 79.217 1.00 77.53 10 LEU G C 1
ATOM 10898 O O . LEU F 3 5 ? 20.595 -6.479 79.468 1.00 77.79 10 LEU G O 1
ATOM 10903 N N . TYR F 3 6 ? 19.081 -7.258 77.993 1.00 74.93 11 TYR G N 1
ATOM 10904 C CA . TYR F 3 6 ? 19.644 -6.532 76.862 1.00 74.80 11 TYR G CA 1
ATOM 10905 C C . TYR F 3 6 ? 19.500 -5.026 77.061 1.00 74.96 11 TYR G C 1
ATOM 10906 O O . TYR F 3 6 ? 20.412 -4.259 76.751 1.00 75.09 11 TYR G O 1
ATOM 10915 N N . GLU F 3 7 ? 18.347 -4.612 77.576 1.00 78.85 12 GLU G N 1
ATOM 10916 C CA . GLU F 3 7 ? 18.060 -3.198 77.786 1.00 78.99 12 GLU G CA 1
ATOM 10917 C C . GLU F 3 7 ? 18.783 -2.654 79.014 1.00 82.36 12 GLU G C 1
ATOM 10918 O O . GLU F 3 7 ? 19.096 -1.466 79.087 1.00 87.93 12 GLU G O 1
ATOM 10924 N N . LYS F 3 8 ? 19.050 -3.531 79.977 1.00 78.23 13 LYS G N 1
ATOM 10925 C CA . LYS F 3 8 ? 19.744 -3.141 81.200 1.00 78.66 13 LYS G CA 1
ATOM 10926 C C . LYS F 3 8 ? 21.232 -2.920 80.942 1.00 78.83 13 LYS G C 1
ATOM 10927 O O . LYS F 3 8 ? 21.937 -2.344 81.770 1.00 79.74 13 LYS G O 1
ATOM 10933 N N . LYS F 3 9 ? 21.700 -3.383 79.788 1.00 79.62 14 LYS G N 1
ATOM 10934 C CA . LYS F 3 9 ? 23.079 -3.160 79.372 1.00 79.74 14 LYS G CA 1
ATOM 10935 C C . LYS F 3 9 ? 23.119 -2.365 78.072 1.00 79.51 14 LYS G C 1
ATOM 10936 O O . LYS F 3 9 ? 23.891 -2.676 77.165 1.00 79.38 14 LYS G O 1
ATOM 10942 N N . ALA F 3 10 ? 22.278 -1.338 77.989 1.00 93.30 15 ALA G N 1
ATOM 10943 C CA . ALA F 3 10 ? 22.202 -0.503 76.796 1.00 93.08 15 ALA G CA 1
ATOM 10944 C C . ALA F 3 10 ? 21.862 0.940 77.154 1.00 104.11 15 ALA G C 1
ATOM 10945 O O . ALA F 3 10 ? 22.548 1.872 76.734 1.00 100.52 15 ALA G O 1
ATOM 10947 N N . ALA F 3 11 ? 20.798 1.117 77.932 1.00 93.39 16 ALA G N 1
ATOM 10948 C CA . ALA F 3 11 ? 20.361 2.445 78.346 1.00 89.65 16 ALA G CA 1
ATOM 10949 C C . ALA F 3 11 ? 19.593 2.386 79.662 1.00 87.63 16 ALA G C 1
ATOM 10950 O O . ALA F 3 11 ? 19.919 1.596 80.548 1.00 83.70 16 ALA G O 1
ATOM 10952 N N . ASP G 4 1 ? -13.731 -11.090 26.988 1.00 69.36 604 ASP H N 1
ATOM 10953 C CA . ASP G 4 1 ? -12.697 -10.204 26.466 1.00 69.34 604 ASP H CA 1
ATOM 10954 C C . ASP G 4 1 ? -12.092 -10.763 25.177 1.00 69.50 604 ASP H C 1
ATOM 10955 O O . ASP G 4 1 ? -12.253 -10.177 24.108 1.00 69.53 604 ASP H O 1
ATOM 10960 N N . TRP G 4 2 ? -11.400 -11.894 25.298 1.00 73.25 605 TRP H N 1
ATOM 10961 C CA . TRP G 4 2 ? -10.793 -12.602 24.164 1.00 73.42 605 TRP H CA 1
ATOM 10962 C C . TRP G 4 2 ? -9.770 -11.761 23.397 1.00 73.42 605 TRP H C 1
ATOM 10963 O O . TRP G 4 2 ? -10.129 -10.998 22.499 1.00 73.41 605 TRP H O 1
ATOM 10974 N N . ASN G 4 3 ? -8.498 -11.927 23.753 1.00 77.30 606 ASN H N 1
ATOM 10975 C CA . ASN G 4 3 ? -7.383 -11.246 23.091 1.00 77.31 606 ASN H CA 1
ATOM 10976 C C . ASN G 4 3 ? -7.512 -9.725 23.088 1.00 77.16 606 ASN H C 1
ATOM 10977 O O . ASN G 4 3 ? -8.206 -9.137 23.918 1.00 77.03 606 ASN H O 1
ATOM 10983 N N . ASP H 4 1 ? 24.983 -26.842 54.770 1.00 73.52 604 ASP I N 1
ATOM 10984 C CA . ASP H 4 1 ? 24.112 -26.036 55.616 1.00 73.41 604 ASP I CA 1
ATOM 10985 C C . ASP H 4 1 ? 23.176 -26.923 56.432 1.00 73.39 604 ASP I C 1
ATOM 10986 O O . ASP H 4 1 ? 23.343 -27.059 57.644 1.00 73.35 604 ASP I O 1
ATOM 10991 N N . TRP H 4 2 ? 22.194 -27.516 55.756 1.00 76.97 605 TRP I N 1
ATOM 10992 C CA . TRP H 4 2 ? 21.258 -28.465 56.364 1.00 76.97 605 TRP I CA 1
ATOM 10993 C C . TRP H 4 2 ? 20.422 -27.835 57.479 1.00 76.86 605 TRP I C 1
ATOM 10994 O O . TRP H 4 2 ? 20.795 -27.888 58.652 1.00 76.83 605 TRP I O 1
ATOM 11005 N N . ASN H 4 3 ? 19.291 -27.246 57.096 1.00 75.59 606 ASN I N 1
ATOM 11006 C CA . ASN H 4 3 ? 18.339 -26.652 58.036 1.00 75.50 606 ASN I CA 1
ATOM 11007 C C . ASN H 4 3 ? 18.964 -25.615 58.967 1.00 75.43 606 ASN I C 1
ATOM 11008 O O . ASN H 4 3 ? 19.931 -24.941 58.614 1.00 75.44 606 ASN I O 1
ATOM 11014 N N . ASP I 4 1 ? -7.484 21.593 66.558 1.00 92.85 604 ASP J N 1
ATOM 11015 C CA . ASP I 4 1 ? -6.763 20.432 67.069 1.00 80.57 604 ASP J CA 1
ATOM 11016 C C . ASP I 4 1 ? -5.904 20.817 68.272 1.00 69.06 604 ASP J C 1
ATOM 11017 O O . ASP I 4 1 ? -6.234 20.477 69.409 1.00 67.02 604 ASP J O 1
ATOM 11022 N N . TRP I 4 2 ? -4.806 21.522 68.004 1.00 80.26 605 TRP J N 1
ATOM 11023 C CA . TRP I 4 2 ? -3.900 22.030 69.037 1.00 71.61 605 TRP J CA 1
ATOM 11024 C C . TRP I 4 2 ? -3.260 20.920 69.873 1.00 60.32 605 TRP J C 1
ATOM 11025 O O . TRP I 4 2 ? -3.842 20.452 70.852 1.00 56.87 605 TRP J O 1
ATOM 11036 N N . ASN I 4 3 ? -2.056 20.515 69.474 1.00 74.38 606 ASN J N 1
ATOM 11037 C CA . ASN I 4 3 ? -1.248 19.547 70.218 1.00 65.98 606 ASN J CA 1
ATOM 11038 C C . ASN I 4 3 ? -1.947 18.214 70.468 1.00 66.37 606 ASN J C 1
ATOM 11039 O O . ASN I 4 3 ? -2.914 17.867 69.793 1.00 70.67 606 ASN J O 1
ATOM 11045 N N . ASP J 4 1 ? 34.466 22.186 38.035 1.00 78.60 604 ASP K N 1
ATOM 11046 C CA . ASP J 4 1 ? 33.289 21.802 37.265 1.00 78.42 604 ASP K CA 1
ATOM 11047 C C . ASP J 4 1 ? 32.726 22.997 36.501 1.00 78.54 604 ASP K C 1
ATOM 11048 O O . ASP J 4 1 ? 32.881 23.090 35.284 1.00 78.29 604 ASP K O 1
ATOM 11053 N N . TRP J 4 2 ? 32.074 23.902 37.229 1.00 83.38 605 TRP K N 1
ATOM 11054 C CA . TRP J 4 2 ? 31.534 25.141 36.667 1.00 83.56 605 TRP K CA 1
ATOM 11055 C C . TRP J 4 2 ? 30.517 24.890 35.554 1.00 83.33 605 TRP K C 1
ATOM 11056 O O . TRP J 4 2 ? 30.866 24.896 34.374 1.00 83.06 605 TRP K O 1
ATOM 11067 N N . ASN J 4 3 ? 29.263 24.671 35.944 1.00 81.47 606 ASN K N 1
ATOM 11068 C CA . ASN J 4 3 ? 28.148 24.539 35.005 1.00 81.31 606 ASN K CA 1
ATOM 11069 C C . ASN J 4 3 ? 28.354 23.462 33.940 1.00 80.85 606 ASN K C 1
ATOM 11070 O O . ASN J 4 3 ? 29.215 22.592 34.061 1.00 80.64 606 ASN K O 1
#

GO terms:
  GO:0005737 cytoplasm (C, IDA)
  GO:0003779 actin binding (F, IDA)
  GO:0008154 actin polymerization or depolymerization (P, IDA)
  GO:0004332 fructose-bisphosphate aldolase activity (F, TAS)
  GO:0006096 glycolytic process (P, TAS)
  GO:0004332 fructose-bisphosphate aldolase activity (F, IDA)
  GO:0051289 protein homotetramerization (P, IDA)
  GO:0006096 glycolytic process (P, IDA)

Sequence (1421 aa):
EYMNAPKKKLPADVAEELATTAQKLVQAGKKGILAADESTQTIKKRFDNIKLENTIENRASYRRDLLFGTKGLGKFISGAILFEETLFQKKNEAGVPMVNLLHNENIIPGIKVDKGLVNIPCTDEEKSTQQGLDGLAERCKEYYKAGARFAKWRTVLVIDTAKGKPTDLSIHETAWGLARYASICQQNRLVPIVEPEILADGPHSIEVCAVVTQKVLSSCVFKALQEENGVLLEGALLKPNMVTAGYECTAKTTTQDVGFLTVRTLRRTVPPALPGVVFLSGGQSEEEASVNLNSINALGPHPWALTFSYGRALQASVLNTWQGKKENVAKAREVLLQRAEANSLATYGKYKGGEYMNAPKKLPADVAEELATTAQQKLVQAGKGILAADESTQTIKKRFDNIKLENTIENRASYRDLLFGTKGLGKFISGAILFEETLFQKNEAGVPMVNLLHNENIIPGIKVDKGLVNIPCTDEEKSTQGLDGLAERCKEYYKAGARFAKWRTVLVIDTAKGKPTDLSIHETAWGLARRYASICQQNRLVPIVEPEILADGPHSIEVCAVVTQKVLSSCVFKALQQENGVLLEGALLKPNMVTAGYECTAKTTTQDVGFLTVRTLRRTVPPALPGVVFLSSGGQSEEEASVNLNSINNALGPHPWALTFSYGRALQASVLNTWQGKKENVAKAREVLLQRAEEANSLATYGKYKGGEYMNAPKKLPADVAEELATTAQKLVQAGKGILAADESTQTIKKRFDNIKLENTIENRASYRDLLFGTKGLGKFISGAILFEETLFQKNEAGVPMVNLLHNENIIPGIKVDKGLVNIPCTDEEKSTQGLDGLAERCKEYYKAGARFAKWRTVLVIDTAKGKPTDLSIHHETAWGLARYYASICQQNRLVPIVEPEILADGPHSIEVCAVVTQKVLSSCVFKALQEENGVLLEGALLKPNNMVTAGYECTAKTTTQDVGFLTVRTLRRTVPPALPGVVFLSGGQQSEEEASVNLNSINALGPHPWALTFSYGRALQASVLNTWQGKKENVAKAREVLLQRRAEANSLATYGKYKGGEYMNAPKKLPADVAEELATTAQKLVQAGKGILAADESTQTIKKRFDNIKLENTIENRASYRDLLFGTKGLGKFISGAILFEETLFQKNNEAGVPMVNLLHNENIIPGIKVDKGLVNIPCTDEEKSTQGLDGLAERCKEYYKAGARRFFAKWRTVLVIDTAKGKPTDLSIHHETAWGLARYASICQQNRLVPIVEPEILADGPHSIEVCAVVTQQKVLSSCVFKALQQENGVLLEGALLKPNNMVTAGYECTAKTTTQDVGFLTVRTLRRTVPPALPGVVFLSGGQSEEEASVNLNSINALGPHPWALTFSYGRALQASVLNTWQGKKENVAKAREVLLQQRAEANSLATYGKYKGGAASLYEKKAAAAASLYEKKAADWNDWNDWNDWN

Radius of gyration: 34.16 Å; Cα contacts (8 Å, |Δi|>4): 3301; chains: 10; bounding box: 65×105×90 Å

Secondary structure (DSSP, 8-state):
---SSPPPPPHHHHHHHHHHHHHHT-TT-EEEEE---HHHHHHHHHHTT----HHHHHHHHHHHHT-TTGGGTEEEEEE-HHHHT-B-SSS-BHHHHHHHTTPEEEEE----EEEPTTSSS-EEE---TTHHHHHHHHHHHT--EEEEEEEE--BGGGTBSPHHHHHHHHHHHHHHHHHHHHTT-EEEEEEEEP--SS--HHHHHHHHHHHHHHHHHHHHHTT--GGG-EE--B-----TT--S---HHHHHHHHHHHHHHH--TTS-EEEEB-TT--HHHHHHHHHHHHTS---SSEEEEEESHHHHHHHHHHHTT-GGGHHHHHHHHHHHHHHHHHHHHT-----/---SSPPPPPHHHHHHHHHHHHHHT-TT-EEEEE---HHHHHHHHHTTT----HHHHHHHHHHHHT-TTGGGTEEEEEE-HHHHT-B-TTS-BHHHHHHHTTPEEEEE----EEEPTTSSS-EEE---TTHHHHHHHHHHHT--EEEEEEEE--BTTTTBSPHHHHHHHHHHHHHHHHHHHHTT-EEEEEEEE---SS--HHHHHHHHHHHHHHHHHHHHHHT--GGG-EE-PPP----TT-SS---HHHHHHHHHHHHHHH--TTS-EEEEP-TT--HHHHHHHHHHHHHS---SSEEEEEESHHHHHHHHHHHTT-GGGHHHHHHHHHHHHHHHHHHHHT-----/---SSPPPPPHHHHHHHHHHHHHHT-TT-EEEEE---TTHHHHHHHTTT----HHHHHHHHHHHHT-TTGGGTEEEEEE-HHHHT-B-TTS-BHHHHHHHTTPEEEEE----EEEPTTSSS-EEE---TTHHHHHHHHHHHT--EEEEEEEE--BTTTTBSPHHHHHHHHHHHHHHHHHHHHTT-EEEEEEEE---SS--HHHHHHHHHHHHHHHHHHHHHTT--GGG-EE--------TT-SS---HHHHHHHHHHHHHHH--TTS-EEEE--TT--HHHHHHHHHHHHTSS--SSEEEEEESHHHHHHHHHHHTT-STTHHHHHHHHHHHHHHHHHHHHT-----/---SSPPPPPHHHHHHHHHHHHHHT-TT-EEEEE---TTTTHHHHTTTT----HHHHHHHHHHHHT-TTGGGTEEEEEE-HHHHT-B-TTS-BHHHHHHHTTPEEEEE----EEEPTTSSS-EEE---TTHHHHHHHHHTTT--EEEEEEEE--BGGGTBSPHHHHHHHHHHHHHHHHHHHHTT-EEEEEEEEP--SS--HHHHHHHHHHHHHHHHHHHHHTT--GGG-EE-PPP----TT--S---HHHHHHHHHHHHHHH--TTS-EEEE--TT--HHHHHHHHHHHHTSS--SSEEEEEESHHHHHHHHHHHTT-GGGHHHHHHHHHHHHHHHHHHHHT-----/---HHHHHH-/----HHHHTT-/---/---/---/---

Solvent-accessible surface area: 50766 Å² total; per-residue (Å²): 130,4,75,6,20,32,100,98,32,73,83,102,17,21,124,60,2,35,76,10,0,98,94,0,5,86,79,8,31,0,0,0,0,0,6,5,26,67,133,40,1,97,126,33,0,64,101,15,175,20,112,37,51,92,115,23,28,11,44,0,3,30,2,0,0,17,1,165,36,0,7,150,24,1,4,0,0,0,0,49,85,46,0,5,100,16,121,26,174,93,41,53,44,0,10,60,25,0,101,122,37,101,3,21,5,0,0,37,4,16,102,30,64,46,60,7,5,21,22,40,121,4,64,0,13,20,0,36,10,21,0,27,107,42,0,132,82,4,34,184,27,11,0,73,0,0,8,1,58,3,8,1,39,5,48,41,78,99,14,21,0,16,40,11,1,5,51,18,1,0,13,10,0,0,8,0,0,4,12,0,1,81,13,105,0,0,0,0,1,2,2,3,3,29,16,70,16,98,16,34,4,101,14,3,2,59,0,3,41,52,1,2,17,22,0,11,59,5,2,26,49,1,22,9,29,4,41,0,0,1,1,3,2,13,3,2,20,12,9,106,110,29,128,60,205,52,89,46,138,60,9,0,91,15,1,0,52,2,4,13,41,9,0,6,2,7,2,20,0,0,0,0,5,1,5,35,27,58,26,66,101,0,0,42,16,0,24,11,0,19,43,24,15,103,30,36,6,34,5,5,0,0,0,0,77,0,0,0,27,36,0,6,92,34,10,90,28,106,152,145,18,15,79,124,0,38,122,22,0,45,103,24,0,78,8,0,8,70,0,25,122,19,122,31,138,58,118,128,11,72,12,14,42,106,139,33,87,82,122,20,21,124,56,1,35,73,14,0,99,94,0,5,58,85,6,45,0,0,1,0,0,12,8,31,51,143,37,0,96,101,30,0,86,115,20,191,29,130,32,38,94,126,34,26,9,32,0,3,30,1,0,1,16,4,146,33,0,7,148,29,1,2,0,0,0,0,50,78,47,0,8,113,13,121,31,141,86,41,53,42,0,8,64,26,0,95,101,25,126,2,20,5,0,0,36,3,15,97,28,64,43,72,4,5,16,18,53,115,4,46,4,15,28,0,29,10,25,0,20,110,40,0,134,80,4,33,185,30,8,0,73,0,0,5,1,59,4,9,1,42,6,46,41,81,90,9,22,0,15,46,9,0,7,47,14,5,0,8,10,0,0,6,0,0,5,5,0,1,99,17,103,0,1,0,0,3,4,2,3,4,33,20,73,19,101,14,33,4,93,15,5,0,56,0,3,39,55,0,2,17,23,0,13,43,2,3,28,58,3,16,7,24,3,44,0,1,1,2,3,2,13,5,1,22,14,10,103,130,28,137,61,176,42,65,30,119,55,8,0,82,17,2,0,52,0,4,13,37,9,0,7,2,10,2,26,0,0,0,0,7,0,6,34,28,56,26,70,101,0,0,49,16,0,22,14,0,20,42,30,14,90,28,23,4,35,6,4,0,0,0,0,55,0,0,0,22,36,0,6,90,39,7,82,27,93,148,130,31,39,66,122,0,56,105,31,1,45,116,23,0,80,9,0,7,67,0,22,113,13,151,21,168,64,127,126,5,66,9,17,44,86,181,22,83,88,111,20,23,112,55,1,13,72,14,0,76,74,0,6,49,84,6,50,0,0,0,0,0,10,6,33,58,132,39,1,90,96,34,0,58,110,17,181,35,131,37,39,90,111,26,26,12,52,0,2,31,1,0,2,4,3,143,34,0,10,146,19,2,1,0,0,0,0,46,88,39,0,5,107,16,130,26,179,84,44,55,44,0,18,60,22,0,94,107,35,106,2,20,5,0,0,35,4,12,102,29,64,39,62,4,4,21,22,46,95,2,51,6,17,21,0,32,12,24,0,25,108,41,0,92,86,5,32,168,26,12,0,75,0,0,6,0,66,2,8,1,33,4,44,42,76,98,17,18,0,16,41,12,1,7,56,15,5,0,9,11,0,0,5,0,0,3,8,0,0,92,8,80,0,0,0,0,2,4,1,4,6,32,22,71,20,99,11,34,4,86,13,4,0,38,0,2,31,55,0,1,19,17,0,9,42,0,3,29,53,1,18,6,28,3,34,0,0,0,2,4,1,14,6,1,21,16,8,106,123,22,126,67,182,35,85,27,119,61,8,0,108,17,1,11,52,0,4,69,36,11,0,5,2,5,3,19,0,0,0,0,9,1,5,30,34,61,26,74,86,0,0,41,10,0,21,17,0,20,62,80,36,121,17,5,4,28,6,4,0,0,0,0,76,0,0,0,26,36,0,7,96,32,6,93,21,101,178,130,27,42,65,128,0,55,118,31,1,46,126,31,0,77,7,0,6,65,0,22,126,19,148,29,190,55,123,136,10,64,13,17,39,94,190,26,85,88,111,25,20,117,49,1,20,43,12,0,90,102,0,13,69,94,5,42,0,0,0,0,0,6,5,37,54,117,50,0,73,117,40,0,64,110,13,188,36,129,42,53,91,113,29,30,10,47,0,5,30,0,0,2,16,2,174,30,0,9,149,33,0,3,0,0,0,0,58,83,47,3,5,118,18,129,19,168,86,42,60,44,0,17,55,29,0,88,121,30,124,2,27,5,0,0,40,5,20,100,32,66,43,68,3,2,17,22,50,107,4,53,3,14,23,0,37,13,23,0,25,94,49,0,117,111,8,27,178,20,13,0,75,0,0,8,0,60,3,9,1,37,5,44,40,81,93,9,22,0,18,39,12,1,5,76,15,4,0,19,9,0,0,7,0,0,4,7,0,1,88,12,101,0,0,0,0,2,4,1,4,4,34,24,69,17,98,14,33,4,103,15,4,1,31,0,3,37,36,0,1,14,17,0,11,43,3,2,29,66,1,19,8,25,4,36,0,0,1,1,0,1,13,6,1,23,17,8,115,120,28,135,56,197,51,79,30,114,54,12,0,107,18,1,11,52,2,4,71,20,6,0,6,1,7,2,37,0,0,0,0,7,1,6,32,34,57,23,74,89,0,0,49,9,0,19,12,0,21,61,83,37,137,36,23,9,32,5,5,0,0,0,0,76,0,0,0,29,42,0,7,95,29,9,97,25,89,157,124,16,15,70,116,0,48,102,32,0,36,123,40,0,77,9,0,6,68,0,21,120,10,144,24,167,55,127,145,41,1,70,21,56,128,147,66,65,41,52,66,0,69,16,39,140,151,60,69,76,24,26,64,16,30,68,24,29,72,16,29

Foldseek 3Di:
DPPLFADDDDPVLLVLLLVLLLQQLDALAHEAEPAADQVRVCVLLVVLVHHSDPQLSQVQLCLQLQQPPLLVLYQEYEYEPDLLQDAHDVRHRSLVSCVVSNYQYEYEQWPDWDADPPDDRQIAIDGLVCSLVVLLVSVVSRHQAYETAHEWEDDVVRPTPDPVSLLRLQLRLQSNQLSNSNSRHAYERHYEYALADQAALVSLLVVLLVSLQNNVVSNRRNPHQLSSYEYEYEQSGHHPNHDPDDDLLNSQVSRLVSCVNRPDLSNQAYAYECHPPELLSSLSSLLSNQLPDDDSHQYAHNYHCNQCVVLCNQPSSPPVRSNVSSVSNVVSSSSRSCSSNSNHDSD/DDDLFADAAPPVLLVLLLVLLLLQQDALAHEAEPAQDLVRVCVLLVVLPHDSDPQLSQVVLCLALQQPPLLVLYQEYEYEPDLLQDDHPVRHRSLVSCVVSNHAYEYEQWDDWDADPPADRQIAIHGLVCSLVVLQVSVVSGHQAYETAHEWEDDVVRPTPDPVSLLRLQLNQLSNQLSNSNNRHQYEREYEYALADQAALVSLLVVLLVSLQNNVVSNRRSPHQLSSYEYEYEQRGHHPNHPDDDDLLSSQVSRLVSCVNRPDLSNQAYAYEQHPPELQSSLSSLLSNLLVDDDSHQYAHHYHCNQCVVLCVQPSSPPVSSVVSSVSNVVSSSQRSCSSNSRHDDD/DPPLFADAADPVLLVLLLVLLLQQLDALAHEAEPAQDLVRVQVLLVVLPHHSDPQLSQALLCLQLQQPPLLVHYQAYEYEPSLLQDAHPVRHRSLVSCVVSNHQYEYEQWDDWDADPPDDRQTAIHRLVCSLVVLLVSVVSRHQAYETAHEWEDDPVRCTPPPCSQLRLLLNLLSNQLSNSNSNYAYEREHEYALADQFALVVLLVVLLVSLQSNVVSNRRSNHQLSSYEYEYEQSGHHPNHDPDDDLLSSQPSRQVSCVNRPDLSNAAYAYECHPPELVSSLSSLLSNLLPDDDSHQYAHHYHRNQCVVLCNQPSSDPVSSVVSSVVNVVSSSSRSCSSNSNHDPD/DPVLFADDDPPVLLVLLLVLLDLQQDALAHEAEPAQDLVRVVVLCVVLVDDSDPQLSQVQLCLQLLQAPLLNHYREYEYEPDLLQDAHPVGHRSLVSCVVSNYQYEYEQWDDWDADPPDPRQTAIHGLVCLLVVLLVSVVSRHQAYETAHEWEDDVVRPTPDPVSLQRLLLVLLSNQLSNSNNRHAYEREHEYALADQFALVSLLVVLLVSLQSNVVNNRRSPGQLSSYEYEYEQRGHHPNHDDDDDLLSSQPSRLVSCVNRPDLSNAAYAYECHPPELVSSLSSLLSNQLPDDDSHQYAHHYHRNQCVVLSVQPSSDPVSSVVSSVSNVVSSSSRSVSSNSNRDDD/DDDPCVVVVD/DCDDPVNVVPD

InterPro domains:
  IPR000741 Fructose-bisphosphate aldolase, class-I [PF00274] (21-369)
  IPR000741 Fructose-bisphosphate aldolase, class-I [PTHR11627] (20-369)
  IPR013785 Aldolase-type TIM barrel [G3DSA:3.20.20.70] (1-352)
  IPR029768 Fructose-bisphosphate aldolase class-I active site [PS00158] (229-239)